Protein 8ODW (pdb70)

Foldseek 3Di:
DLQFEEEEEAQALLSLLLQLLLVLLRHHYAYEAQADDHHPLLDDDDQFQAHDAAVDWALAFQLFAAAQFQGFDAPVHRTGGSVRRSVRSVVSCVVSVVVVRYDYNKHWFAWDDDPQKIKIFIDDPPPTDIDIGNFYEYDLDFGRAADDDDFAAPVQAAAAEAELRSHHAQPVQAAFFEEEEEDALSSLVNQQRVLVGHPAAEYEAAFAEAEDAQDQAPHGQLFFFLLRCVLPPPCVVVVVSNCVRPVVVVLLLLLLLRDHFPLRCLQAVFYGYDDGSSNCSSVVSYHFAHAAWRHADRQWTATDFARDIGGRHRYYHYHPTRDRPVVCVNHVVDDLQPQAQQSFARLVRRSYGHQQGDAAEDSGHSSHSSSLSSNVNSCVSSVNDDQDPVSSPHGDDPQKYFDVSLVCLQSLVVQVQFPDCLAQVVRNLVNSGGGNRSNSSQPDGSHHDPCSVVSVVVSRVVSPPDCVVVSSLVLLLQQLLQVDDVSLVVCVVVVNDDPVSSVSVVVCNVVHDDRHNCSGMRHRDDVVVVLVVQLVVLLVLLCRLLVHDSVPADFFPFPVVSPADPSSVSSSQSNVCNHHVFHQPPCLCVVQGGSNSNSVVRVVSSVVRPRD/DEEEEQALELLLLLLQVLLVLLVYHYAYEALADDSHPPLVLQFDWALAFQQFADALFARQDCVVHRTGGSVRSRVVSVVSCVVVVVVVRHHYNWHWDAWDPDPDFIWTWIDVTDIDTHPFYEAPHDFFDAWDDDDAQCPVLQPAAEAEQPVDHAQPVAAQAFEEEEDDAPRRQVNLVRNLVHYVAYEYEYLAAAEEEQDQAPHGPLKDFLLQCLLDLLSCVVVVVNCVSPVPVVVLQVLLVRDDDVVVSLQPVAYHYDPDPSNCSSVVRYHYDNFDWPHQDSAWTAGDVVRDIDGNNNYYYYHSGRDRPPSVVDDQQPQAQQQAAGLVHRSYGHQQGAEAEGSGYRSLSSNLSSNVSSCVVSVNDDDDPVRRPHGHDPNWYWHNLLVNVLSLVSQWQAPDCLPLNVRRLVCRGTRSRSLSSQCDGPNRDPCSVVVVVVRVVSSPVDDPDDDDSSLVSVLLQLLLVDPVSLVVCVVVVVDDPVSSVSNVVCNVVHDHRDVVSTIRDRDPLQNLVCVPDPDDDFDQAAFCSDPCDPVNVVVSQVVVCVPVVDHDDPCNCVQQGGNVSVVVD

Sequence (1181 aa):
RTKKRICIIGAGPAGLVMAKSLLEEGHEPVIYETESVLGGIWNIKADKTAGVYNSTRFQNSADTSFFSDFPADTTDGFFLGVDQVRAYLQAYASRFDIHQYIHYNSKIIAVTEHGDQWKVDIGEGDQQQTRYFDGVAMCHGRYKHPFIPTIPGLDQFQGEVLHSGQYYDNRIFAGKRVLVIGNGVSGMDIAEEASHVASAVFWSMRSLRLVLPRMVGYLPNDFISPANLLISKDNSIIMERLKNSMPEYYECYQKSGLFPSLEDFRANPFVHINDGVIQRVAEGAIQTHVEDIERFTGRGCIFSASGTHIENIDMVVLCTGYDNSQSFDYVKQFSMRDDFAMGLFYRQNPSLVNTYGLQNVGTTGTLPYLEMVARWYAQIISGNYTLDAEELNHRAGEGEIVVAPLANVIMGLKLGLLPDPKTEFQAFWRCLNYPSFPPMYRLRGPHADPQAQSVLSRSVQRSLIGEHDSQLQTVKHRLLAGLGEEVMQALLARQEISQEEYLQAQRCGENAIVLSWDTQVIRPVKDRLAEEAFQQRITELMSQTLKLDVGQITADRHLSDYGFSSVTLTAFSRKITDEYNIRLQPFVFLEYTTLKALTDFLYRKWSEQQPAKRICIIGAGPAGLVMAKSLLEEGHEPVIYETESVLGGIWNYNSTRFQNSADTSFFSDFPADTTDGFFLGVDQVRAYLQAYASRFDIHQYIHYNSKIIAVTEHGDQWKVDIGQQQTRYFDGVAMCHGRYKHPFIPTIPGLDQFQGEVLHSGQYYDNRIFAGKRVLVIGNGVSGMDIAEEASHVASAVFWSMRLRLVLPRMVGYLPNDFISPANLLISKDNSIIMERLKNSMPEYYECYQKSGLFPSLEDFRANPFVHINDGVIQRVAEGAIQTHVEDIERFTGRGCIFSASGTHIENIDMVVLCTGYDNSQVKQFSMRDDFAMGLFYRQNPSLVNTYGLQNVGTTGTLPYLEMVARWYAQIISGNYTLDAEELNHRAGEGEIVVAPLANVIMGLKLGLLPDPKTEFQAFWRCLNYPSFPPMYRLRGPHADPQAQSVLSRSVQRSLIQQGEHDSQLQTVKHRLLAGLGEEVMQALLARQEISQEEYLQAQRCGENAIVLSWDTQVIRPVELMSQTLKLDVGQITADRHLSDYGFSSVTLTAFSRKITDEYNIRLQPFVFLEYTTLKALTDF

Organism: NCBI:txid1445510

Structure (mmCIF, N/CA/C/O backbone):
data_8ODW
#
_entry.id   8ODW
#
_cell.length_a   206.751
_cell.length_b   206.751
_cell.length_c   178.395
_cell.angle_alpha   90.00
_cell.angle_beta   90.00
_cell.angle_gamma   120.00
#
_symmetry.space_group_name_H-M   'P 65 2 2'
#
loop_
_entity.id
_entity.type
_entity.pdbx_description
1 polymer 'Polyketide synthase modules-related protein'
2 non-polymer 'FLAVIN-ADENINE DINUCLEOTIDE'
3 non-polymer 'NADP NICOTINAMIDE-ADENINE-DINUCLEOTIDE PHOSPHATE'
4 non-polymer 'OXYGEN MOLECULE'
5 non-polymer 'ethyl glycinate'
6 non-polymer GLYCEROL
7 non-polymer 'PHOSPHATE ION'
8 water water
#
loop_
_atom_site.group_PDB
_atom_site.id
_atom_site.type_symbol
_atom_site.label_atom_id
_atom_site.label_alt_id
_atom_site.label_comp_id
_atom_site.label_asym_id
_atom_site.label_entity_id
_atom_site.label_seq_id
_atom_site.pdbx_PDB_ins_code
_atom_site.Cartn_x
_atom_site.Cartn_y
_atom_site.Cartn_z
_atom_site.occupancy
_atom_site.B_iso_or_equiv
_atom_site.auth_seq_id
_atom_site.auth_comp_id
_atom_site.auth_asym_id
_atom_site.auth_atom_id
_atom_site.pdbx_PDB_model_num
ATOM 1 N N . ARG A 1 10 ? 56.735 -98.041 -17.508 1.00 97.71 10 ARG A N 1
ATOM 2 C CA . ARG A 1 10 ? 57.897 -98.885 -17.306 1.00 94.15 10 ARG A CA 1
ATOM 3 C C . ARG A 1 10 ? 58.994 -98.131 -16.616 1.00 113.09 10 ARG A C 1
ATOM 4 O O . ARG A 1 10 ? 59.410 -98.501 -15.526 1.00 111.35 10 ARG A O 1
ATOM 12 N N . THR A 1 11 ? 59.478 -97.074 -17.251 1.00 126.34 11 THR A N 1
ATOM 13 C CA . THR A 1 11 ? 60.607 -96.342 -16.690 1.00 123.86 11 THR A CA 1
ATOM 14 C C . THR A 1 11 ? 60.305 -95.851 -15.306 1.00 122.45 11 THR A C 1
ATOM 15 O O . THR A 1 11 ? 61.176 -95.310 -14.635 1.00 133.34 11 THR A O 1
ATOM 19 N N . LYS A 1 12 ? 59.072 -96.000 -14.863 1.00 89.52 12 LYS A N 1
ATOM 20 C CA . LYS A 1 12 ? 58.824 -95.624 -13.511 1.00 77.53 12 LYS A CA 1
ATOM 21 C C . LYS A 1 12 ? 59.950 -96.305 -12.786 1.00 82.57 12 LYS A C 1
ATOM 22 O O . LYS A 1 12 ? 60.100 -97.517 -12.884 1.00 72.00 12 LYS A O 1
ATOM 28 N N . LYS A 1 13 ? 60.784 -95.540 -12.098 1.00 77.11 13 LYS A N 1
ATOM 29 C CA . LYS A 1 13 ? 61.840 -96.138 -11.304 1.00 57.01 13 LYS A CA 1
ATOM 30 C C . LYS A 1 13 ? 61.217 -96.556 -10.009 1.00 58.78 13 LYS A C 1
ATOM 31 O O . LYS A 1 13 ? 60.220 -95.988 -9.598 1.00 48.11 13 LYS A O 1
ATOM 37 N N . ARG A 1 14 ? 61.795 -97.540 -9.354 1.00 43.50 14 ARG A N 1
ATOM 38 C CA . ARG A 1 14 ? 61.181 -98.086 -8.154 1.00 38.74 14 ARG A CA 1
ATOM 39 C C . ARG A 1 14 ? 62.152 -97.864 -7.012 1.00 40.40 14 ARG A C 1
ATOM 40 O O . ARG A 1 14 ? 63.211 -98.500 -6.965 1.00 35.84 14 ARG A O 1
ATOM 48 N N . ILE A 1 15 ? 61.791 -96.941 -6.115 1.00 44.34 15 ILE A N 1
ATOM 49 C CA . ILE A 1 15 ? 62.633 -96.504 -5.001 1.00 44.93 15 ILE A CA 1
ATOM 50 C C . ILE A 1 15 ? 62.075 -97.039 -3.683 1.00 43.77 15 ILE A C 1
ATOM 51 O O . ILE A 1 15 ? 60.898 -96.805 -3.348 1.00 37.86 15 ILE A O 1
ATOM 56 N N . CYS A 1 16 ? 62.933 -97.731 -2.927 1.00 32.22 16 CYS A N 1
ATOM 57 C CA . CYS A 1 16 ? 62.623 -98.202 -1.580 1.00 26.94 16 CYS A CA 1
ATOM 58 C C . CYS A 1 16 ? 62.890 -97.091 -0.560 1.00 37.02 16 CYS A C 1
ATOM 59 O O . CYS A 1 16 ? 64.045 -96.688 -0.362 1.00 36.02 16 CYS A O 1
ATOM 62 N N . ILE A 1 17 ? 61.835 -96.617 0.105 1.00 34.24 17 ILE A N 1
ATOM 63 C CA . ILE A 1 17 ? 61.927 -95.583 1.136 1.00 36.26 17 ILE A CA 1
ATOM 64 C C . ILE A 1 17 ? 61.788 -96.223 2.523 1.00 34.89 17 ILE A C 1
ATOM 65 O O . ILE A 1 17 ? 60.710 -96.718 2.876 1.00 37.45 17 ILE A O 1
ATOM 70 N N . ILE A 1 18 ? 62.842 -96.167 3.341 1.00 23.60 18 ILE A N 1
ATOM 71 C CA . ILE A 1 18 ? 62.808 -96.731 4.694 1.00 38.14 18 ILE A CA 1
ATOM 72 C C . ILE A 1 18 ? 62.278 -95.681 5.668 1.00 30.73 18 ILE A C 1
ATOM 73 O O . ILE A 1 18 ? 63.015 -94.812 6.103 1.00 27.74 18 ILE A O 1
ATOM 78 N N . GLY A 1 19 ? 61.004 -95.777 6.036 1.00 42.30 19 GLY A N 1
ATOM 79 C CA . GLY A 1 19 ? 60.459 -94.855 7.019 1.00 22.15 19 GLY A CA 1
ATOM 80 C C . GLY A 1 19 ? 59.246 -94.071 6.569 1.00 27.75 19 GLY A C 1
ATOM 81 O O . GLY A 1 19 ? 59.192 -93.602 5.432 1.00 47.81 19 GLY A O 1
ATOM 82 N N . ALA A 1 20 ? 58.269 -93.920 7.459 1.00 28.84 20 ALA A N 1
ATOM 83 C CA . ALA A 1 20 ? 57.064 -93.166 7.131 1.00 29.28 20 ALA A CA 1
ATOM 84 C C . ALA A 1 20 ? 57.052 -91.808 7.823 1.00 50.30 20 ALA A C 1
ATOM 85 O O . ALA A 1 20 ? 56.048 -91.097 7.781 1.00 39.07 20 ALA A O 1
ATOM 87 N N . GLY A 1 21 ? 58.161 -91.447 8.462 1.00 36.40 21 GLY A N 1
ATOM 88 C CA . GLY A 1 21 ? 58.247 -90.163 9.137 1.00 25.28 21 GLY A CA 1
ATOM 89 C C . GLY A 1 21 ? 58.305 -89.010 8.153 1.00 37.70 21 GLY A C 1
ATOM 90 O O . GLY A 1 21 ? 58.214 -89.217 6.942 1.00 38.57 21 GLY A O 1
ATOM 91 N N . PRO A 1 22 ? 58.460 -87.780 8.665 1.00 43.74 22 PRO A N 1
ATOM 92 C CA . PRO A 1 22 ? 58.455 -86.605 7.768 1.00 47.95 22 PRO A CA 1
ATOM 93 C C . PRO A 1 22 ? 59.301 -86.802 6.519 1.00 31.06 22 PRO A C 1
ATOM 94 O O . PRO A 1 22 ? 58.859 -86.491 5.408 1.00 28.33 22 PRO A O 1
ATOM 98 N N . ALA A 1 23 ? 60.524 -87.309 6.686 1.00 32.10 23 ALA A N 1
ATOM 99 C CA . ALA A 1 23 ? 61.431 -87.465 5.560 1.00 22.43 23 ALA A CA 1
ATOM 100 C C . ALA A 1 23 ? 60.827 -88.395 4.525 1.00 32.62 23 ALA A C 1
ATOM 101 O O . ALA A 1 23 ? 60.728 -88.041 3.347 1.00 36.10 23 ALA A O 1
ATOM 103 N N . GLY A 1 24 ? 60.376 -89.580 4.961 1.00 32.95 24 GLY A N 1
ATOM 104 C CA . GLY A 1 24 ? 59.786 -90.533 4.035 1.00 30.48 24 GLY A CA 1
ATOM 105 C C . GLY A 1 24 ? 58.559 -89.988 3.329 1.00 32.92 24 GLY A C 1
ATOM 106 O O . GLY A 1 24 ? 58.321 -90.281 2.155 1.00 27.87 24 GLY A O 1
ATOM 107 N N . LEU A 1 25 ? 57.766 -89.180 4.026 1.00 26.55 25 LEU A N 1
ATOM 108 C CA . LEU A 1 25 ? 56.604 -88.594 3.374 1.00 34.45 25 LEU A CA 1
ATOM 109 C C . LEU A 1 25 ? 57.013 -87.637 2.248 1.00 31.95 25 LEU A C 1
ATOM 110 O O . LEU A 1 25 ? 56.496 -87.718 1.131 1.00 35.53 25 LEU A O 1
ATOM 115 N N . VAL A 1 26 ? 57.942 -86.726 2.519 1.00 37.56 26 VAL A N 1
ATOM 116 C CA . VAL A 1 26 ? 58.329 -85.779 1.480 1.00 37.81 26 VAL A CA 1
ATOM 117 C C . VAL A 1 26 ? 59.227 -86.461 0.451 1.00 36.09 26 VAL A C 1
ATOM 118 O O . VAL A 1 26 ? 59.171 -86.143 -0.739 1.00 36.76 26 VAL A O 1
ATOM 122 N N . MET A 1 27 ? 60.026 -87.436 0.875 1.00 37.21 27 MET A N 1
ATOM 123 C CA . MET A 1 27 ? 60.818 -88.209 -0.077 1.00 38.60 27 MET A CA 1
ATOM 124 C C . MET A 1 27 ? 59.934 -88.918 -1.099 1.00 29.98 27 MET A C 1
ATOM 125 O O . MET A 1 27 ? 60.290 -89.007 -2.277 1.00 54.03 27 MET A O 1
ATOM 130 N N . ALA A 1 28 ? 58.776 -89.422 -0.673 1.00 33.66 28 ALA A N 1
ATOM 131 C CA . ALA A 1 28 ? 57.850 -90.076 -1.596 1.00 38.76 28 ALA A CA 1
ATOM 132 C C . ALA A 1 28 ? 57.103 -89.063 -2.467 1.00 42.25 28 ALA A C 1
ATOM 133 O O . ALA A 1 28 ? 56.906 -89.284 -3.671 1.00 30.86 28 ALA A O 1
ATOM 135 N N . LYS A 1 29 ? 56.663 -87.959 -1.863 1.00 41.02 29 LYS A N 1
ATOM 136 C CA . LYS A 1 29 ? 55.952 -86.933 -2.607 1.00 32.22 29 LYS A CA 1
ATOM 137 C C . LYS A 1 29 ? 56.869 -86.289 -3.646 1.00 43.01 29 LYS A C 1
ATOM 138 O O . LYS A 1 29 ? 56.401 -85.799 -4.687 1.00 37.82 29 LYS A O 1
ATOM 144 N N . SER A 1 30 ? 58.178 -86.284 -3.383 1.00 39.77 30 SER A N 1
ATOM 145 C CA . SER A 1 30 ? 59.118 -85.681 -4.319 1.00 49.29 30 SER A CA 1
ATOM 146 C C . SER A 1 30 ? 59.328 -86.561 -5.545 1.00 54.38 30 SER A C 1
ATOM 147 O O . SER A 1 30 ? 59.388 -86.053 -6.675 1.00 45.64 30 SER A O 1
ATOM 150 N N . LEU A 1 31 ? 59.463 -87.878 -5.322 1.00 33.66 31 LEU A N 1
ATOM 151 C CA . LEU A 1 31 ? 59.616 -88.828 -6.415 1.00 34.01 31 LEU A CA 1
ATOM 152 C C . LEU A 1 31 ? 58.333 -88.943 -7.236 1.00 44.07 31 LEU A C 1
ATOM 153 O O . LEU A 1 31 ? 58.380 -89.272 -8.425 1.00 36.69 31 LEU A O 1
ATOM 158 N N . LEU A 1 32 ? 57.177 -88.698 -6.619 1.00 42.83 32 LEU A N 1
ATOM 159 C CA . LEU A 1 32 ? 55.936 -88.719 -7.375 1.00 41.75 32 LEU A CA 1
ATOM 160 C C . LEU A 1 32 ? 55.835 -87.515 -8.304 1.00 52.04 32 LEU A C 1
ATOM 161 O O . LEU A 1 32 ? 55.105 -87.571 -9.297 1.00 53.64 32 LEU A O 1
ATOM 166 N N . GLU A 1 33 ? 56.557 -86.430 -8.004 1.00 48.24 33 GLU A N 1
ATOM 167 C CA . GLU A 1 33 ? 56.584 -85.284 -8.903 1.00 42.10 33 GLU A CA 1
ATOM 168 C C . GLU A 1 33 ? 57.418 -85.571 -10.143 1.00 46.81 33 GLU A C 1
ATOM 169 O O . GLU A 1 33 ? 57.153 -85.013 -11.216 1.00 47.67 33 GLU A O 1
ATOM 175 N N . GLU A 1 34 ? 58.443 -86.409 -10.013 1.00 38.56 34 GLU A N 1
ATOM 176 C CA . GLU A 1 34 ? 59.281 -86.790 -11.138 1.00 50.58 34 GLU A CA 1
ATOM 177 C C . GLU A 1 34 ? 58.852 -88.127 -11.726 1.00 59.70 34 GLU A C 1
ATOM 178 O O . GLU A 1 34 ? 59.658 -88.811 -12.375 1.00 55.96 34 GLU A O 1
ATOM 184 N N . GLY A 1 35 ? 57.602 -88.518 -11.474 1.00 52.78 35 GLY A N 1
ATOM 185 C CA . GLY A 1 35 ? 57.010 -89.712 -12.034 1.00 31.19 35 GLY A CA 1
ATOM 186 C C . GLY A 1 35 ? 57.678 -91.013 -11.672 1.00 30.78 35 GLY A C 1
ATOM 187 O O . GLY A 1 35 ? 57.532 -91.989 -12.403 1.00 49.10 35 GLY A O 1
ATOM 188 N N . HIS A 1 36 ? 58.394 -91.073 -10.564 1.00 44.86 36 HIS A N 1
ATOM 189 C CA . HIS A 1 36 ? 58.910 -92.345 -10.084 1.00 46.04 36 HIS A CA 1
ATOM 190 C C . HIS A 1 36 ? 57.885 -93.023 -9.180 1.00 43.70 36 HIS A C 1
ATOM 191 O O . HIS A 1 36 ? 56.824 -92.468 -8.879 1.00 45.56 36 HIS A O 1
ATOM 198 N N . GLU A 1 37 ? 58.186 -94.261 -8.781 1.00 45.00 37 GLU A N 1
ATOM 199 C CA . GLU A 1 37 ? 57.246 -95.011 -7.949 1.00 41.86 37 GLU A CA 1
ATOM 200 C C . GLU A 1 37 ? 57.826 -95.260 -6.565 1.00 38.06 37 GLU A C 1
ATOM 201 O O . GLU A 1 37 ? 58.791 -96.040 -6.425 1.00 28.31 37 GLU A O 1
ATOM 207 N N . PRO A 1 38 ? 57.253 -94.653 -5.525 1.00 42.69 38 PRO A N 1
ATOM 208 C CA . PRO A 1 38 ? 57.734 -94.888 -4.158 1.00 29.27 38 PRO A CA 1
ATOM 209 C C . PRO A 1 38 ? 57.262 -96.216 -3.575 1.00 35.41 38 PRO A C 1
ATOM 210 O O . PRO A 1 38 ? 56.163 -96.715 -3.844 1.00 33.45 38 PRO A O 1
ATOM 214 N N . VAL A 1 39 ? 58.124 -96.799 -2.757 1.00 27.08 39 VAL A N 1
ATOM 215 C CA . VAL A 1 39 ? 57.759 -97.961 -1.960 1.00 29.86 39 VAL A CA 1
ATOM 216 C C . VAL A 1 39 ? 58.256 -97.675 -0.548 1.00 36.68 39 VAL A C 1
ATOM 217 O O . VAL A 1 39 ? 59.462 -97.744 -0.283 1.00 49.14 39 VAL A O 1
ATOM 221 N N . ILE A 1 40 ? 57.336 -97.321 0.354 1.00 34.46 40 ILE A N 1
ATOM 222 C CA . ILE A 1 40 ? 57.662 -96.991 1.742 1.00 37.73 40 ILE A CA 1
ATOM 223 C C . ILE A 1 40 ? 57.474 -98.225 2.611 1.00 34.26 40 ILE A C 1
ATOM 224 O O . ILE A 1 40 ? 56.385 -98.806 2.632 1.00 31.98 40 ILE A O 1
ATOM 229 N N . TYR A 1 41 ? 58.502 -98.595 3.367 1.00 29.25 41 TYR A N 1
ATOM 230 C CA . TYR A 1 41 ? 58.402 -99.645 4.374 1.00 36.11 41 TYR A CA 1
ATOM 231 C C . TYR A 1 41 ? 58.533 -98.999 5.744 1.00 46.97 41 TYR A C 1
ATOM 232 O O . TYR A 1 41 ? 59.487 -98.255 5.986 1.00 47.71 41 TYR A O 1
ATOM 241 N N . GLU A 1 42 ? 57.573 -99.276 6.630 1.00 37.09 42 GLU A N 1
ATOM 242 C CA . GLU A 1 42 ? 57.532 -98.666 7.956 1.00 34.81 42 GLU A CA 1
ATOM 243 C C . GLU A 1 42 ? 57.422 -99.759 9.002 1.00 27.81 42 GLU A C 1
ATOM 244 O O . GLU A 1 42 ? 56.485 -100.562 8.951 1.00 26.49 42 GLU A O 1
ATOM 250 N N . THR A 1 43 ? 58.362 -99.781 9.959 1.00 26.71 43 THR A N 1
ATOM 251 C CA . THR A 1 43 ? 58.326 -100.795 11.020 1.00 29.40 43 THR A CA 1
ATOM 252 C C . THR A 1 43 ? 57.089 -100.654 11.903 1.00 31.35 43 THR A C 1
ATOM 253 O O . THR A 1 43 ? 56.486 -101.656 12.306 1.00 27.14 43 THR A O 1
ATOM 257 N N . GLU A 1 44 ? 56.696 -99.422 12.206 1.00 33.74 44 GLU A N 1
ATOM 258 C CA . GLU A 1 44 ? 55.521 -99.135 13.007 1.00 26.31 44 GLU A CA 1
ATOM 259 C C . GLU A 1 44 ? 54.248 -99.271 12.183 1.00 31.30 44 GLU A C 1
ATOM 260 O O . GLU A 1 44 ? 54.283 -99.504 10.978 1.00 33.61 44 GLU A O 1
ATOM 266 N N . SER A 1 45 ? 53.107 -99.138 12.853 1.00 31.01 45 SER A N 1
ATOM 267 C CA . SER A 1 45 ? 51.826 -99.340 12.193 1.00 29.59 45 SER A CA 1
ATOM 268 C C . SER A 1 45 ? 51.199 -98.057 11.665 1.00 34.46 45 SER A C 1
ATOM 269 O O . SER A 1 45 ? 50.172 -98.143 10.983 1.00 40.69 45 SER A O 1
ATOM 272 N N . VAL A 1 46 ? 51.758 -96.873 11.967 1.00 34.77 46 VAL A N 1
ATOM 273 C CA . VAL A 1 46 ? 51.195 -95.608 11.492 1.00 40.99 46 VAL A CA 1
ATOM 274 C C . VAL A 1 46 ? 52.310 -94.678 11.026 1.00 33.61 46 VAL A C 1
ATOM 275 O O . VAL A 1 46 ? 53.464 -94.796 11.446 1.00 35.70 46 VAL A O 1
ATOM 279 N N . LEU A 1 47 ? 51.952 -93.747 10.134 1.00 21.19 47 LEU A N 1
ATOM 280 C CA . LEU A 1 47 ? 52.903 -92.703 9.762 1.00 36.11 47 LEU A CA 1
ATOM 281 C C . LEU A 1 47 ? 53.095 -91.713 10.908 1.00 40.52 47 LEU A C 1
ATOM 282 O O . LEU A 1 47 ? 52.258 -91.584 11.812 1.00 28.61 47 LEU A O 1
ATOM 287 N N . GLY A 1 48 ? 54.194 -90.966 10.831 1.00 41.70 48 GLY A N 1
ATOM 288 C CA . GLY A 1 48 ? 54.412 -89.873 11.755 1.00 29.42 48 GLY A CA 1
ATOM 289 C C . GLY A 1 48 ? 55.785 -89.857 12.380 1.00 33.04 48 GLY A C 1
ATOM 290 O O . GLY A 1 48 ? 56.178 -88.854 12.970 1.00 34.90 48 GLY A O 1
ATOM 291 N N . GLY A 1 49 ? 56.457 -90.972 12.426 1.00 29.94 49 GLY A N 1
ATOM 292 C CA . GLY A 1 49 ? 57.731 -91.021 13.082 1.00 19.69 49 GLY A CA 1
ATOM 293 C C . GLY A 1 49 ? 57.864 -90.837 14.567 1.00 35.27 49 GLY A C 1
ATOM 294 O O . GLY A 1 49 ? 57.080 -91.369 15.315 1.00 47.61 49 GLY A O 1
ATOM 295 N N . ILE A 1 50 ? 58.866 -90.088 14.995 1.00 40.18 50 ILE A N 1
ATOM 296 C CA . ILE A 1 50 ? 59.140 -89.850 16.396 1.00 31.84 50 ILE A CA 1
ATOM 297 C C . ILE A 1 50 ? 58.048 -89.051 17.028 1.00 26.83 50 ILE A C 1
ATOM 298 O O . ILE A 1 50 ? 58.032 -88.853 18.226 1.00 28.14 50 ILE A O 1
ATOM 303 N N . TRP A 1 51 ? 57.116 -88.600 16.227 1.00 19.91 51 TRP A N 1
ATOM 304 C CA . TRP A 1 51 ? 56.001 -87.846 16.737 1.00 27.22 51 TRP A CA 1
ATOM 305 C C . TRP A 1 51 ? 54.893 -88.789 17.129 1.00 33.34 51 TRP A C 1
ATOM 306 O O . TRP A 1 51 ? 53.818 -88.351 17.478 1.00 29.08 51 TRP A O 1
ATOM 317 N N . ASN A 1 52 ? 55.148 -90.087 17.050 1.00 30.23 52 ASN A N 1
ATOM 318 C CA . ASN A 1 52 ? 54.215 -91.074 17.572 1.00 21.34 52 ASN A CA 1
ATOM 319 C C . ASN A 1 52 ? 54.648 -91.539 18.953 1.00 28.45 52 ASN A C 1
ATOM 320 O O . ASN A 1 52 ? 55.809 -91.925 19.138 1.00 34.80 52 ASN A O 1
ATOM 325 N N . ILE A 1 53 ? 53.681 -91.540 19.919 1.00 30.66 53 ILE A N 1
ATOM 326 C CA . ILE A 1 53 ? 53.862 -92.027 21.289 1.00 17.01 53 ILE A CA 1
ATOM 327 C C . ILE A 1 53 ? 53.455 -93.490 21.354 1.00 19.22 53 ILE A C 1
ATOM 328 O O . ILE A 1 53 ? 52.411 -93.877 20.813 1.00 41.86 53 ILE A O 1
ATOM 333 N N . LYS A 1 54 ? 54.252 -94.309 22.033 1.00 23.07 54 LYS A N 1
ATOM 334 C CA . LYS A 1 54 ? 53.798 -95.623 22.490 1.00 32.21 54 LYS A CA 1
ATOM 335 C C . LYS A 1 54 ? 53.795 -95.694 24.029 1.00 40.00 54 LYS A C 1
ATOM 336 O O . LYS A 1 54 ? 54.326 -94.824 24.728 1.00 29.23 54 LYS A O 1
ATOM 342 N N . ALA A 1 55 ? 53.170 -96.740 24.572 1.00 39.54 55 ALA A N 1
ATOM 343 C CA . ALA A 1 55 ? 52.900 -96.770 26.009 1.00 47.65 55 ALA A CA 1
ATOM 344 C C . ALA A 1 55 ? 54.118 -97.215 26.810 1.00 44.71 55 ALA A C 1
ATOM 345 O O . ALA A 1 55 ? 54.385 -96.686 27.893 1.00 44.58 55 ALA A O 1
ATOM 347 N N . ASP A 1 56 ? 54.855 -98.191 26.310 1.00 48.51 56 ASP A N 1
ATOM 348 C CA . ASP A 1 56 ? 56.128 -98.576 26.913 1.00 50.70 56 ASP A CA 1
ATOM 349 C C . ASP A 1 56 ? 57.185 -97.766 26.177 1.00 58.63 56 ASP A C 1
ATOM 350 O O . ASP A 1 56 ? 58.021 -98.302 25.460 1.00 94.55 56 ASP A O 1
ATOM 355 N N . LYS A 1 57 ? 57.108 -96.450 26.342 1.00 48.78 57 LYS A N 1
ATOM 356 C CA . LYS A 1 57 ? 57.819 -95.485 25.508 1.00 29.15 57 LYS A CA 1
ATOM 357 C C . LYS A 1 57 ? 59.299 -95.620 25.849 1.00 39.02 57 LYS A C 1
ATOM 358 O O . LYS A 1 57 ? 59.690 -95.553 27.019 1.00 45.61 57 LYS A O 1
ATOM 364 N N . THR A 1 58 ? 60.126 -95.836 24.828 1.00 33.92 58 THR A N 1
ATOM 365 C CA . THR A 1 58 ? 61.574 -95.711 24.992 1.00 33.68 58 THR A CA 1
ATOM 366 C C . THR A 1 58 ? 62.185 -94.706 24.023 1.00 29.27 58 THR A C 1
ATOM 367 O O . THR A 1 58 ? 63.399 -94.467 24.068 1.00 23.53 58 THR A O 1
ATOM 371 N N . ALA A 1 59 ? 61.376 -94.115 23.157 1.00 23.61 59 ALA A N 1
ATOM 372 C CA . ALA A 1 59 ? 61.827 -93.115 22.213 1.00 20.97 59 ALA A CA 1
ATOM 373 C C . ALA A 1 59 ? 60.603 -92.304 21.844 1.00 22.30 59 ALA A C 1
ATOM 374 O O . ALA A 1 59 ? 59.477 -92.662 22.190 1.00 26.65 59 ALA A O 1
ATOM 376 N N . GLY A 1 60 ? 60.829 -91.186 21.178 1.00 25.10 60 GLY A N 1
ATOM 377 C CA . GLY A 1 60 ? 59.694 -90.414 20.735 1.00 16.74 60 GLY A CA 1
ATOM 378 C C . GLY A 1 60 ? 59.518 -89.160 21.558 1.00 21.94 60 GLY A C 1
ATOM 379 O O . GLY A 1 60 ? 59.993 -89.047 22.691 1.00 28.19 60 GLY A O 1
ATOM 380 N N . VAL A 1 61 ? 58.832 -88.193 20.956 1.00 24.76 61 VAL A N 1
ATOM 381 C CA . VAL A 1 61 ? 58.689 -86.897 21.595 1.00 35.71 61 VAL A CA 1
ATOM 382 C C . VAL A 1 61 ? 57.877 -87.050 22.869 1.00 30.85 61 VAL A C 1
ATOM 383 O O . VAL A 1 61 ? 57.112 -88.000 23.031 1.00 32.22 61 VAL A O 1
ATOM 387 N N . TYR A 1 62 ? 58.089 -86.149 23.805 1.00 28.27 62 TYR A N 1
ATOM 388 C CA . TYR A 1 62 ? 57.354 -86.229 25.042 1.00 34.72 62 TYR A CA 1
ATOM 389 C C . TYR A 1 62 ? 56.278 -85.146 25.100 1.00 34.79 62 TYR A C 1
ATOM 390 O O . TYR A 1 62 ? 56.210 -84.263 24.244 1.00 43.07 62 TYR A O 1
ATOM 399 N N . ASN A 1 63 ? 55.415 -85.217 26.102 1.00 24.62 63 ASN A N 1
ATOM 400 C CA . ASN A 1 63 ? 54.186 -84.456 26.027 1.00 34.26 63 ASN A CA 1
ATOM 401 C C . ASN A 1 63 ? 54.239 -82.965 25.716 1.00 38.64 63 ASN A C 1
ATOM 402 O O . ASN A 1 63 ? 53.413 -82.451 24.940 1.00 34.12 63 ASN A O 1
ATOM 407 N N . SER A 1 64 ? 55.188 -82.257 26.325 1.00 29.48 64 SER A N 1
ATOM 408 C CA . SER A 1 64 ? 55.227 -80.810 26.212 1.00 21.62 64 SER A CA 1
ATOM 409 C C . SER A 1 64 ? 55.941 -80.345 24.955 1.00 25.15 64 SER A C 1
ATOM 410 O O . SER A 1 64 ? 55.880 -79.150 24.649 1.00 32.83 64 SER A O 1
ATOM 413 N N . THR A 1 65 ? 56.567 -81.250 24.239 1.00 29.01 65 THR A N 1
ATOM 414 C CA . THR A 1 65 ? 57.306 -80.920 23.040 1.00 25.05 65 THR A CA 1
ATOM 415 C C . THR A 1 65 ? 56.551 -80.058 22.084 1.00 34.64 65 THR A C 1
ATOM 416 O O . THR A 1 65 ? 55.414 -80.350 21.758 1.00 37.31 65 THR A O 1
ATOM 420 N N . ARG A 1 66 ? 57.185 -78.981 21.645 1.00 35.77 66 ARG A N 1
ATOM 421 C CA . ARG A 1 66 ? 56.619 -78.112 20.658 1.00 37.73 66 ARG A CA 1
ATOM 422 C C . ARG A 1 66 ? 57.800 -77.833 19.777 1.00 41.07 66 ARG A C 1
ATOM 423 O O . ARG A 1 66 ? 58.927 -78.084 20.171 1.00 39.75 66 ARG A O 1
ATOM 431 N N . PHE A 1 67 ? 57.577 -77.318 18.584 1.00 29.61 67 PHE A N 1
ATOM 432 C CA . PHE A 1 67 ? 58.679 -76.950 17.731 1.00 32.53 67 PHE A CA 1
ATOM 433 C C . PHE A 1 67 ? 59.483 -75.831 18.310 1.00 31.22 67 PHE A C 1
ATOM 434 O O . PHE A 1 67 ? 58.951 -74.953 18.956 1.00 27.91 67 PHE A O 1
ATOM 442 N N . GLN A 1 68 ? 60.782 -75.870 18.083 1.00 25.31 68 GLN A N 1
ATOM 443 C CA . GLN A 1 68 ? 61.630 -74.789 18.564 1.00 25.75 68 GLN A CA 1
ATOM 444 C C . GLN A 1 68 ? 61.504 -73.529 17.722 1.00 36.25 68 GLN A C 1
ATOM 445 O O . GLN A 1 68 ? 61.618 -72.417 18.262 1.00 33.77 68 GLN A O 1
ATOM 451 N N . ASN A 1 69 ? 61.258 -73.682 16.418 1.00 42.87 69 ASN A N 1
ATOM 452 C CA . ASN A 1 69 ? 61.211 -72.591 15.459 1.00 21.35 69 ASN A CA 1
ATOM 453 C C . ASN A 1 69 ? 59.786 -72.432 14.962 1.00 25.21 69 ASN A C 1
ATOM 454 O O . ASN A 1 69 ? 59.033 -73.404 14.888 1.00 39.17 69 ASN A O 1
ATOM 459 N N . SER A 1 70 ? 59.419 -71.196 14.631 1.00 31.73 70 SER A N 1
ATOM 460 C CA . SER A 1 70 ? 58.076 -70.843 14.175 1.00 26.53 70 SER A CA 1
ATOM 461 C C . SER A 1 70 ? 57.618 -71.568 12.916 1.00 26.41 70 SER A C 1
ATOM 462 O O . SER A 1 70 ? 58.432 -71.976 12.080 1.00 35.03 70 SER A O 1
ATOM 465 N N . ALA A 1 71 ? 56.302 -71.697 12.751 1.00 35.17 71 ALA A N 1
ATOM 466 C CA . ALA A 1 71 ? 55.778 -72.370 11.570 1.00 32.15 71 ALA A CA 1
ATOM 467 C C . ALA A 1 71 ? 56.236 -71.775 10.246 1.00 31.72 71 ALA A C 1
ATOM 468 O O . ALA A 1 71 ? 56.371 -72.513 9.261 1.00 30.79 71 ALA A O 1
ATOM 470 N N . ASP A 1 72 ? 56.506 -70.457 10.216 1.00 37.77 72 ASP A N 1
ATOM 471 C CA . ASP A 1 72 ? 56.936 -69.767 8.998 1.00 29.55 72 ASP A CA 1
ATOM 472 C C . ASP A 1 72 ? 58.235 -70.307 8.435 1.00 26.82 72 ASP A C 1
ATOM 473 O O . ASP A 1 72 ? 58.564 -70.003 7.288 1.00 29.44 72 ASP A O 1
ATOM 478 N N . THR A 1 73 ? 58.995 -71.069 9.218 1.00 27.51 73 THR A N 1
ATOM 479 C CA . THR A 1 73 ? 60.261 -71.616 8.749 1.00 35.95 73 THR A CA 1
ATOM 480 C C . THR A 1 73 ? 60.406 -73.116 9.011 1.00 32.90 73 THR A C 1
ATOM 481 O O . THR A 1 73 ? 61.450 -73.701 8.695 1.00 45.65 73 THR A O 1
ATOM 485 N N . SER A 1 74 ? 59.401 -73.775 9.570 1.00 38.30 74 SER A N 1
ATOM 486 C CA . SER A 1 74 ? 59.589 -75.182 9.897 1.00 43.69 74 SER A CA 1
ATOM 487 C C . SER A 1 74 ? 58.736 -76.205 9.173 1.00 36.41 74 SER A C 1
ATOM 488 O O . SER A 1 74 ? 58.652 -77.343 9.648 1.00 32.58 74 SER A O 1
ATOM 491 N N . PHE A 1 75 ? 58.087 -75.841 8.063 1.00 28.78 75 PHE A N 1
ATOM 492 C CA . PHE A 1 75 ? 57.231 -76.788 7.353 1.00 33.99 75 PHE A CA 1
ATOM 493 C C . PHE A 1 75 ? 57.515 -76.733 5.855 1.00 35.50 75 PHE A C 1
ATOM 494 O O . PHE A 1 75 ? 58.416 -76.017 5.402 1.00 48.70 75 PHE A O 1
ATOM 502 N N . PHE A 1 76 ? 56.764 -77.529 5.085 1.00 28.43 76 PHE A N 1
ATOM 503 C CA . PHE A 1 76 ? 57.129 -77.811 3.699 1.00 32.61 76 PHE A CA 1
ATOM 504 C C . PHE A 1 76 ? 56.715 -76.678 2.758 1.00 36.32 76 PHE A C 1
ATOM 505 O O . PHE A 1 76 ? 55.739 -75.964 3.014 1.00 36.37 76 PHE A O 1
ATOM 513 N N . SER A 1 77 ? 57.461 -76.564 1.635 1.00 38.87 77 SER A N 1
ATOM 514 C CA . SER A 1 77 ? 57.385 -75.430 0.698 1.00 30.34 77 SER A CA 1
ATOM 515 C C . SER A 1 77 ? 55.986 -75.149 0.197 1.00 36.00 77 SER A C 1
ATOM 516 O O . SER A 1 77 ? 55.581 -73.982 0.084 1.00 45.25 77 SER A O 1
ATOM 519 N N . ASP A 1 78 ? 55.251 -76.206 -0.154 1.00 37.93 78 ASP A N 1
ATOM 520 C CA . ASP A 1 78 ? 53.942 -76.110 -0.782 1.00 29.82 78 ASP A CA 1
ATOM 521 C C . ASP A 1 78 ? 52.811 -76.569 0.128 1.00 37.09 78 ASP A C 1
ATOM 522 O O . ASP A 1 78 ? 51.756 -76.968 -0.374 1.00 56.23 78 ASP A O 1
ATOM 527 N N . PHE A 1 79 ? 52.992 -76.524 1.446 1.00 32.61 79 PHE A N 1
ATOM 528 C CA . PHE A 1 79 ? 51.991 -77.048 2.374 1.00 42.30 79 PHE A CA 1
ATOM 529 C C . PHE A 1 79 ? 52.087 -76.345 3.728 1.00 39.39 79 PHE A C 1
ATOM 530 O O . PHE A 1 79 ? 52.704 -76.848 4.679 1.00 34.73 79 PHE A O 1
ATOM 538 N N . PRO A 1 80 ? 51.433 -75.192 3.866 1.00 43.38 80 PRO A N 1
ATOM 539 C CA . PRO A 1 80 ? 51.554 -74.394 5.097 1.00 32.73 80 PRO A CA 1
ATOM 540 C C . PRO A 1 80 ? 50.900 -75.061 6.290 1.00 41.44 80 PRO A C 1
ATOM 541 O O . PRO A 1 80 ? 49.881 -75.747 6.166 1.00 58.86 80 PRO A O 1
ATOM 545 N N . ALA A 1 81 ? 51.472 -74.823 7.468 1.00 40.41 81 ALA A N 1
ATOM 546 C CA . ALA A 1 81 ? 50.916 -75.408 8.682 1.00 33.52 81 ALA A CA 1
ATOM 547 C C . ALA A 1 81 ? 49.785 -74.543 9.222 1.00 31.66 81 ALA A C 1
ATOM 548 O O . ALA A 1 81 ? 49.767 -73.326 9.047 1.00 29.78 81 ALA A O 1
ATOM 550 N N . ASP A 1 82 ? 48.827 -75.183 9.878 1.00 38.97 82 ASP A N 1
ATOM 551 C CA . ASP A 1 82 ? 47.770 -74.437 10.548 1.00 38.72 82 ASP A CA 1
ATOM 552 C C . ASP A 1 82 ? 48.269 -73.947 11.904 1.00 45.28 82 ASP A C 1
ATOM 553 O O . ASP A 1 82 ? 48.607 -74.758 12.778 1.00 53.87 82 ASP A O 1
ATOM 558 N N . THR A 1 83 ? 48.305 -72.620 12.077 1.00 39.95 83 THR A N 1
ATOM 559 C CA . THR A 1 83 ? 48.779 -71.988 13.305 1.00 45.97 83 THR A CA 1
ATOM 560 C C . THR A 1 83 ? 47.648 -71.463 14.196 1.00 50.28 83 THR A C 1
ATOM 561 O O . THR A 1 83 ? 47.910 -70.648 15.094 1.00 36.03 83 THR A O 1
ATOM 565 N N . THR A 1 84 ? 46.407 -71.925 13.982 1.00 47.53 84 THR A N 1
ATOM 566 C CA . THR A 1 84 ? 45.295 -71.528 14.850 1.00 49.31 84 THR A CA 1
ATOM 567 C C . THR A 1 84 ? 45.658 -71.613 16.325 1.00 50.25 84 THR A C 1
ATOM 568 O O . THR A 1 84 ? 45.476 -70.649 17.072 1.00 64.07 84 THR A O 1
ATOM 572 N N . ASP A 1 85 ? 46.178 -72.761 16.759 1.00 51.51 85 ASP A N 1
ATOM 573 C CA . ASP A 1 85 ? 46.574 -72.974 18.144 1.00 32.74 85 ASP A CA 1
ATOM 574 C C . ASP A 1 85 ? 47.972 -72.461 18.441 1.00 46.42 85 ASP A C 1
ATOM 575 O O . ASP A 1 85 ? 48.470 -72.697 19.547 1.00 42.25 85 ASP A O 1
ATOM 580 N N . GLY A 1 86 ? 48.637 -71.808 17.480 1.00 39.92 86 GLY A N 1
ATOM 581 C CA . GLY A 1 86 ? 49.912 -71.182 17.778 1.00 29.65 86 GLY A CA 1
ATOM 582 C C . GLY A 1 86 ? 50.991 -71.321 16.727 1.00 34.12 86 GLY A C 1
ATOM 583 O O . GLY A 1 86 ? 50.918 -72.194 15.858 1.00 41.61 86 GLY A O 1
ATOM 584 N N . PHE A 1 87 ? 52.007 -70.454 16.804 1.00 41.44 87 PHE A N 1
ATOM 585 C CA . PHE A 1 87 ? 53.101 -70.454 15.840 1.00 35.08 87 PHE A CA 1
ATOM 586 C C . PHE A 1 87 ? 54.140 -71.518 16.128 1.00 33.67 87 PHE A C 1
ATOM 587 O O . PHE A 1 87 ? 54.864 -71.910 15.209 1.00 40.48 87 PHE A O 1
ATOM 595 N N . PHE A 1 88 ? 54.225 -72.011 17.359 1.00 33.33 88 PHE A N 1
ATOM 596 C CA . PHE A 1 88 ? 55.174 -73.066 17.708 1.00 27.57 88 PHE A CA 1
ATOM 597 C C . PHE A 1 88 ? 54.372 -74.333 17.967 1.00 22.01 88 PHE A C 1
ATOM 598 O O . PHE A 1 88 ? 53.804 -74.504 19.046 1.00 41.27 88 PHE A O 1
ATOM 606 N N . LEU A 1 89 ? 54.316 -75.208 16.963 1.00 25.48 89 LEU A N 1
ATOM 607 C CA . LEU A 1 89 ? 53.387 -76.327 16.979 1.00 22.60 89 LEU A CA 1
ATOM 608 C C . LEU A 1 89 ? 53.856 -77.425 17.929 1.00 36.78 89 LEU A C 1
ATOM 609 O O . LEU A 1 89 ? 55.046 -77.760 17.983 1.00 33.05 89 LEU A O 1
ATOM 614 N N . GLY A 1 90 ? 52.906 -77.978 18.694 1.00 22.35 90 GLY A N 1
ATOM 615 C CA . GLY A 1 90 ? 53.180 -79.088 19.577 1.00 21.96 90 GLY A CA 1
ATOM 616 C C . GLY A 1 90 ? 52.804 -80.425 18.958 1.00 26.47 90 GLY A C 1
ATOM 617 O O . GLY A 1 90 ? 52.359 -80.509 17.820 1.00 31.78 90 GLY A O 1
ATOM 618 N N . VAL A 1 91 ? 52.966 -81.483 19.765 1.00 41.05 91 VAL A N 1
ATOM 619 C CA . VAL A 1 91 ? 52.949 -82.852 19.246 1.00 28.70 91 VAL A CA 1
ATOM 620 C C . VAL A 1 91 ? 51.699 -83.124 18.427 1.00 30.66 91 VAL A C 1
ATOM 621 O O . VAL A 1 91 ? 51.776 -83.647 17.310 1.00 34.24 91 VAL A O 1
ATOM 625 N N . ASP A 1 92 ? 50.531 -82.762 18.953 1.00 27.87 92 ASP A N 1
ATOM 626 C CA . ASP A 1 92 ? 49.294 -83.081 18.238 1.00 33.44 92 ASP A CA 1
ATOM 627 C C . ASP A 1 92 ? 49.231 -82.412 16.865 1.00 30.73 92 ASP A C 1
ATOM 628 O O . ASP A 1 92 ? 48.829 -83.037 15.878 1.00 34.69 92 ASP A O 1
ATOM 633 N N . GLN A 1 93 ? 49.598 -81.137 16.790 1.00 31.27 93 GLN A N 1
ATOM 634 C CA . GLN A 1 93 ? 49.514 -80.409 15.530 1.00 28.17 93 GLN A CA 1
ATOM 635 C C . GLN A 1 93 ? 50.507 -80.932 14.504 1.00 36.35 93 GLN A C 1
ATOM 636 O O . GLN A 1 93 ? 50.205 -80.985 13.300 1.00 31.47 93 GLN A O 1
ATOM 642 N N . VAL A 1 94 ? 51.707 -81.300 14.949 1.00 31.80 94 VAL A N 1
ATOM 643 C CA . VAL A 1 94 ? 52.699 -81.775 13.995 1.00 37.71 94 VAL A CA 1
ATOM 644 C C . VAL A 1 94 ? 52.224 -83.067 13.349 1.00 38.20 94 VAL A C 1
ATOM 645 O O . VAL A 1 94 ? 52.217 -83.186 12.118 1.00 41.65 94 VAL A O 1
ATOM 649 N N . ARG A 1 95 ? 51.783 -84.045 14.157 1.00 26.25 95 ARG A N 1
ATOM 650 C CA . ARG A 1 95 ? 51.339 -85.301 13.550 1.00 27.52 95 ARG A CA 1
ATOM 651 C C . ARG A 1 95 ? 50.081 -85.111 12.708 1.00 35.27 95 ARG A C 1
ATOM 652 O O . ARG A 1 95 ? 49.924 -85.762 11.665 1.00 26.42 95 ARG A O 1
ATOM 660 N N . ALA A 1 96 ? 49.173 -84.241 13.159 1.00 35.61 96 ALA A N 1
ATOM 661 C CA . ALA A 1 96 ? 48.105 -83.726 12.309 1.00 23.52 96 ALA A CA 1
ATOM 662 C C . ALA A 1 96 ? 48.640 -83.264 10.958 1.00 33.40 96 ALA A C 1
ATOM 663 O O . ALA A 1 96 ? 48.123 -83.644 9.898 1.00 29.36 96 ALA A O 1
ATOM 665 N N . TYR A 1 97 ? 49.674 -82.419 10.988 1.00 37.53 97 TYR A N 1
ATOM 666 C CA . TYR A 1 97 ? 50.235 -81.876 9.756 1.00 35.83 97 TYR A CA 1
ATOM 667 C C . TYR A 1 97 ? 50.704 -82.988 8.830 1.00 32.86 97 TYR A C 1
ATOM 668 O O . TYR A 1 97 ? 50.377 -82.995 7.637 1.00 26.61 97 TYR A O 1
ATOM 677 N N . LEU A 1 98 ? 51.496 -83.926 9.369 1.00 27.33 98 LEU A N 1
ATOM 678 C CA . LEU A 1 98 ? 52.039 -85.011 8.562 1.00 25.28 98 LEU A CA 1
ATOM 679 C C . LEU A 1 98 ? 50.927 -85.845 7.933 1.00 33.36 98 LEU A C 1
ATOM 680 O O . LEU A 1 98 ? 51.028 -86.262 6.772 1.00 23.88 98 LEU A O 1
ATOM 685 N N . GLN A 1 99 ? 49.852 -86.085 8.681 1.00 31.44 99 GLN A N 1
ATOM 686 C CA . GLN A 1 99 ? 48.713 -86.804 8.129 1.00 26.35 99 GLN A CA 1
ATOM 687 C C . GLN A 1 99 ? 48.008 -85.992 7.031 1.00 38.07 99 GLN A C 1
ATOM 688 O O . GLN A 1 99 ? 47.642 -86.549 5.984 1.00 28.66 99 GLN A O 1
ATOM 694 N N . ALA A 1 100 ? 47.809 -84.678 7.243 1.00 30.57 100 ALA A N 1
ATOM 695 C CA . ALA A 1 100 ? 47.229 -83.826 6.196 1.00 30.34 100 ALA A CA 1
ATOM 696 C C . ALA A 1 100 ? 48.065 -83.853 4.911 1.00 43.59 100 ALA A C 1
ATOM 697 O O . ALA A 1 100 ? 47.513 -83.912 3.803 1.00 47.67 100 ALA A O 1
ATOM 699 N N . TYR A 1 101 ? 49.395 -83.791 5.048 1.00 30.89 101 TYR A N 1
ATOM 700 C CA . TYR A 1 101 ? 50.303 -83.850 3.908 1.00 34.34 101 TYR A CA 1
ATOM 701 C C . TYR A 1 101 ? 50.196 -85.177 3.157 1.00 47.51 101 TYR A C 1
ATOM 702 O O . TYR A 1 101 ? 50.028 -85.198 1.930 1.00 51.61 101 TYR A O 1
ATOM 711 N N . ALA A 1 102 ? 50.330 -86.301 3.874 1.00 35.51 102 ALA A N 1
ATOM 712 C CA . ALA A 1 102 ? 50.147 -87.620 3.268 1.00 34.44 102 ALA A CA 1
ATOM 713 C C . ALA A 1 102 ? 48.837 -87.736 2.505 1.00 34.21 102 ALA A C 1
ATOM 714 O O . ALA A 1 102 ? 48.713 -88.573 1.605 1.00 35.03 102 ALA A O 1
ATOM 716 N N . SER A 1 103 ? 47.853 -86.923 2.842 1.00 35.86 103 SER A N 1
ATOM 717 C CA . SER A 1 103 ? 46.570 -87.086 2.193 1.00 33.91 103 SER A CA 1
ATOM 718 C C . SER A 1 103 ? 46.408 -86.199 0.976 1.00 37.96 103 SER A C 1
ATOM 719 O O . SER A 1 103 ? 45.940 -86.676 -0.058 1.00 72.74 103 SER A O 1
ATOM 722 N N . ARG A 1 104 ? 46.801 -84.931 1.039 1.00 41.79 104 ARG A N 1
ATOM 723 C CA . ARG A 1 104 ? 46.719 -84.115 -0.167 1.00 34.17 104 ARG A CA 1
ATOM 724 C C . ARG A 1 104 ? 47.541 -84.741 -1.288 1.00 38.01 104 ARG A C 1
ATOM 725 O O . ARG A 1 104 ? 47.051 -84.905 -2.408 1.00 67.38 104 ARG A O 1
ATOM 733 N N . PHE A 1 105 ? 48.772 -85.149 -1.005 1.00 34.34 105 PHE A N 1
ATOM 734 C CA . PHE A 1 105 ? 49.597 -85.721 -2.058 1.00 41.60 105 PHE A CA 1
ATOM 735 C C . PHE A 1 105 ? 49.494 -87.246 -2.102 1.00 37.67 105 PHE A C 1
ATOM 736 O O . PHE A 1 105 ? 50.373 -87.914 -2.663 1.00 37.44 105 PHE A O 1
ATOM 744 N N . ASP A 1 106 ? 48.435 -87.800 -1.523 1.00 25.15 106 ASP A N 1
ATOM 745 C CA . ASP A 1 106 ? 48.020 -89.176 -1.781 1.00 36.36 106 ASP A CA 1
ATOM 746 C C . ASP A 1 106 ? 49.121 -90.207 -1.489 1.00 37.17 106 ASP A C 1
ATOM 747 O O . ASP A 1 106 ? 49.379 -91.110 -2.283 1.00 38.66 106 ASP A O 1
ATOM 752 N N . ILE A 1 107 ? 49.755 -90.106 -0.323 1.00 24.60 107 ILE A N 1
ATOM 753 C CA . ILE A 1 107 ? 50.947 -90.917 -0.109 1.00 26.38 107 ILE A CA 1
ATOM 754 C C . ILE A 1 107 ? 50.598 -92.247 0.545 1.00 34.95 107 ILE A C 1
ATOM 755 O O . ILE A 1 107 ? 51.388 -93.204 0.441 1.00 29.50 107 ILE A O 1
ATOM 760 N N . HIS A 1 108 ? 49.407 -92.352 1.151 1.00 41.12 108 HIS A N 1
ATOM 761 C CA . HIS A 1 108 ? 49.068 -93.512 1.974 1.00 29.44 108 HIS A CA 1
ATOM 762 C C . HIS A 1 108 ? 49.209 -94.819 1.199 1.00 36.98 108 HIS A C 1
ATOM 763 O O . HIS A 1 108 ? 49.801 -95.785 1.705 1.00 37.22 108 HIS A O 1
ATOM 770 N N . GLN A 1 109 ? 48.677 -94.860 -0.037 1.00 32.99 109 GLN A N 1
ATOM 771 C CA . GLN A 1 109 ? 48.718 -96.074 -0.863 1.00 28.85 109 GLN A CA 1
ATOM 772 C C . GLN A 1 109 ? 50.103 -96.703 -0.991 1.00 33.18 109 GLN A C 1
ATOM 773 O O . GLN A 1 109 ? 50.211 -97.921 -1.165 1.00 43.88 109 GLN A O 1
ATOM 779 N N . TYR A 1 110 ? 51.169 -95.921 -0.896 1.00 34.68 110 TYR A N 1
ATOM 780 C CA . TYR A 1 110 ? 52.501 -96.483 -1.088 1.00 36.24 110 TYR A CA 1
ATOM 781 C C . TYR A 1 110 ? 53.129 -96.985 0.199 1.00 38.30 110 TYR A C 1
ATOM 782 O O . TYR A 1 110 ? 54.237 -97.543 0.157 1.00 34.60 110 TYR A O 1
ATOM 791 N N . ILE A 1 111 ? 52.462 -96.802 1.333 1.00 36.52 111 ILE A N 1
ATOM 792 C CA . ILE A 1 111 ? 53.055 -97.114 2.625 1.00 41.31 111 ILE A CA 1
ATOM 793 C C . ILE A 1 111 ? 52.719 -98.549 2.982 1.00 31.17 111 ILE A C 1
ATOM 794 O O . ILE A 1 111 ? 51.558 -98.959 2.909 1.00 40.28 111 ILE A O 1
ATOM 799 N N . HIS A 1 112 ? 53.737 -99.310 3.341 1.00 32.05 112 HIS A N 1
ATOM 800 C CA . HIS A 1 112 ? 53.607 -100.670 3.846 1.00 30.26 112 HIS A CA 1
ATOM 801 C C . HIS A 1 112 ? 54.018 -100.611 5.312 1.00 42.75 112 HIS A C 1
ATOM 802 O O . HIS A 1 112 ? 55.215 -100.649 5.632 1.00 37.93 112 HIS A O 1
ATOM 809 N N . TYR A 1 113 ? 53.031 -100.510 6.202 1.00 35.26 113 TYR A N 1
ATOM 810 C CA . TYR A 1 113 ? 53.335 -100.538 7.625 1.00 25.36 113 TYR A CA 1
ATOM 811 C C . TYR A 1 113 ? 53.636 -101.956 8.098 1.00 24.58 113 TYR A C 1
ATOM 812 O O . TYR A 1 113 ? 53.422 -102.948 7.395 1.00 21.87 113 TYR A O 1
ATOM 821 N N . ASN A 1 114 ? 54.151 -102.032 9.319 1.00 30.89 114 ASN A N 1
ATOM 822 C CA . ASN A 1 114 ? 54.502 -103.297 9.945 1.00 23.89 114 ASN A CA 1
ATOM 823 C C . ASN A 1 114 ? 55.522 -104.052 9.114 1.00 29.06 114 ASN A C 1
ATOM 824 O O . ASN A 1 114 ? 55.439 -105.267 8.964 1.00 48.62 114 ASN A O 1
ATOM 829 N N . SER A 1 115 ? 56.502 -103.326 8.575 1.00 45.36 115 SER A N 1
ATOM 830 C CA . SER A 1 115 ? 57.461 -103.873 7.605 1.00 31.58 115 SER A CA 1
ATOM 831 C C . SER A 1 115 ? 58.823 -103.229 7.857 1.00 32.39 115 SER A C 1
ATOM 832 O O . SER A 1 115 ? 59.036 -102.064 7.522 1.00 43.43 115 SER A O 1
ATOM 835 N N . LYS A 1 116 ? 59.723 -103.974 8.474 1.00 27.74 116 LYS A N 1
ATOM 836 C CA . LYS A 1 116 ? 61.026 -103.470 8.878 1.00 32.66 116 LYS A CA 1
ATOM 837 C C . LYS A 1 116 ? 62.098 -103.908 7.891 1.00 48.08 116 LYS A C 1
ATOM 838 O O . LYS A 1 116 ? 62.260 -105.109 7.640 1.00 54.61 116 LYS A O 1
ATOM 844 N N . ILE A 1 117 ? 62.847 -102.936 7.367 1.00 35.11 117 ILE A N 1
ATOM 845 C CA . ILE A 1 117 ? 63.949 -103.233 6.468 1.00 29.85 117 ILE A CA 1
ATOM 846 C C . ILE A 1 117 ? 65.090 -103.838 7.271 1.00 38.59 117 ILE A C 1
ATOM 847 O O . ILE A 1 117 ? 65.455 -103.325 8.333 1.00 35.64 117 ILE A O 1
ATOM 852 N N . ILE A 1 118 ? 65.659 -104.931 6.769 1.00 42.67 118 ILE A N 1
ATOM 853 C CA . ILE A 1 118 ? 66.643 -105.717 7.505 1.00 46.62 118 ILE A CA 1
ATOM 854 C C . ILE A 1 118 ? 68.049 -105.565 6.922 1.00 51.46 118 ILE A C 1
ATOM 855 O O . ILE A 1 118 ? 69.034 -105.564 7.664 1.00 36.04 118 ILE A O 1
ATOM 860 N N . ALA A 1 119 ? 68.168 -105.450 5.598 1.00 48.71 119 ALA A N 1
ATOM 861 C CA . ALA A 1 119 ? 69.468 -105.373 4.950 1.00 32.29 119 ALA A CA 1
ATOM 862 C C . ALA A 1 119 ? 69.288 -104.703 3.609 1.00 39.96 119 ALA A C 1
ATOM 863 O O . ALA A 1 119 ? 68.309 -104.987 2.917 1.00 49.02 119 ALA A O 1
ATOM 865 N N . VAL A 1 120 ? 70.233 -103.826 3.246 1.00 37.90 120 VAL A N 1
ATOM 866 C CA . VAL A 1 120 ? 70.321 -103.282 1.889 1.00 35.19 120 VAL A CA 1
ATOM 867 C C . VAL A 1 120 ? 71.725 -103.534 1.360 1.00 38.40 120 VAL A C 1
ATOM 868 O O . VAL A 1 120 ? 72.708 -103.124 1.985 1.00 48.79 120 VAL A O 1
ATOM 872 N N . THR A 1 121 ? 71.829 -104.222 0.229 1.00 54.30 121 THR A N 1
ATOM 873 C CA . THR A 1 121 ? 73.126 -104.522 -0.373 1.00 54.47 121 THR A CA 1
ATOM 874 C C . THR A 1 121 ? 73.120 -104.115 -1.838 1.00 54.82 121 THR A C 1
ATOM 875 O O . THR A 1 121 ? 72.081 -104.197 -2.521 1.00 45.57 121 THR A O 1
ATOM 879 N N . GLU A 1 122 ? 74.287 -103.678 -2.323 1.00 46.36 122 GLU A N 1
ATOM 880 C CA . GLU A 1 122 ? 74.346 -103.294 -3.725 1.00 70.85 122 GLU A CA 1
ATOM 881 C C . GLU A 1 122 ? 74.341 -104.538 -4.606 1.00 60.12 122 GLU A C 1
ATOM 882 O O . GLU A 1 122 ? 74.912 -105.580 -4.263 1.00 44.20 122 GLU A O 1
ATOM 888 N N . HIS A 1 123 ? 73.656 -104.430 -5.736 1.00 48.20 123 HIS A N 1
ATOM 889 C CA . HIS A 1 123 ? 73.394 -105.576 -6.591 1.00 58.13 123 HIS A CA 1
ATOM 890 C C . HIS A 1 123 ? 73.498 -104.879 -7.942 1.00 59.86 123 HIS A C 1
ATOM 891 O O . HIS A 1 123 ? 72.603 -104.123 -8.327 1.00 77.86 123 HIS A O 1
ATOM 898 N N . GLY A 1 124 ? 74.631 -105.043 -8.601 1.00 38.51 124 GLY A N 1
ATOM 899 C CA . GLY A 1 124 ? 74.850 -104.331 -9.837 1.00 52.99 124 GLY A CA 1
ATOM 900 C C . GLY A 1 124 ? 74.606 -102.860 -9.718 1.00 54.36 124 GLY A C 1
ATOM 901 O O . GLY A 1 124 ? 75.300 -102.179 -8.979 1.00 55.59 124 GLY A O 1
ATOM 902 N N . ASP A 1 125 ? 73.637 -102.352 -10.453 1.00 58.76 125 ASP A N 1
ATOM 903 C CA . ASP A 1 125 ? 73.269 -100.960 -10.305 1.00 75.40 125 ASP A CA 1
ATOM 904 C C . ASP A 1 125 ? 71.971 -100.966 -9.545 1.00 78.17 125 ASP A C 1
ATOM 905 O O . ASP A 1 125 ? 71.404 -99.917 -9.267 1.00 58.58 125 ASP A O 1
ATOM 910 N N . GLN A 1 126 ? 71.503 -102.160 -9.206 1.00 74.24 126 GLN A N 1
ATOM 911 C CA . GLN A 1 126 ? 70.273 -102.293 -8.463 1.00 70.05 126 GLN A CA 1
ATOM 912 C C . GLN A 1 126 ? 70.534 -102.551 -7.012 1.00 63.07 126 GLN A C 1
ATOM 913 O O . GLN A 1 126 ? 71.653 -102.840 -6.612 1.00 57.08 126 GLN A O 1
ATOM 919 N N . TRP A 1 127 ? 69.484 -102.448 -6.215 1.00 57.83 127 TRP A N 1
ATOM 920 C CA . TRP A 1 127 ? 69.627 -102.627 -4.772 1.00 60.63 127 TRP A CA 1
ATOM 921 C C . TRP A 1 127 ? 68.726 -103.758 -4.317 1.00 56.60 127 TRP A C 1
ATOM 922 O O . TRP A 1 127 ? 67.538 -103.786 -4.669 1.00 53.45 127 TRP A O 1
ATOM 933 N N . LYS A 1 128 ? 69.292 -104.680 -3.532 1.00 42.12 128 LYS A N 1
ATOM 934 C CA . LYS A 1 128 ? 68.544 -105.792 -2.951 1.00 47.15 128 LYS A CA 1
ATOM 935 C C . LYS A 1 128 ? 68.209 -105.482 -1.489 1.00 61.04 128 LYS A C 1
ATOM 936 O O . LYS A 1 128 ? 69.114 -105.265 -0.667 1.00 51.63 128 LYS A O 1
ATOM 942 N N . VAL A 1 129 ? 66.918 -105.502 -1.153 1.00 65.08 129 VAL A N 1
ATOM 943 C CA . VAL A 1 129 ? 66.447 -105.109 0.173 1.00 61.99 129 VAL A CA 1
ATOM 944 C C . VAL A 1 129 ? 65.801 -106.318 0.854 1.00 48.70 129 VAL A C 1
ATOM 945 O O . VAL A 1 129 ? 65.005 -107.037 0.242 1.00 38.68 129 VAL A O 1
ATOM 949 N N . ASP A 1 130 ? 66.145 -106.542 2.116 1.00 61.60 130 ASP A N 1
ATOM 950 C CA . ASP A 1 130 ? 65.555 -107.619 2.906 1.00 53.53 130 ASP A CA 1
ATOM 951 C C . ASP A 1 130 ? 64.502 -107.011 3.817 1.00 54.71 130 ASP A C 1
ATOM 952 O O . ASP A 1 130 ? 64.828 -106.239 4.725 1.00 45.91 130 ASP A O 1
ATOM 957 N N . ILE A 1 131 ? 63.243 -107.348 3.556 1.00 56.71 131 ILE A N 1
ATOM 958 C CA . ILE A 1 131 ? 62.094 -106.756 4.227 1.00 47.04 131 ILE A CA 1
ATOM 959 C C . ILE A 1 131 ? 61.534 -107.765 5.204 1.00 40.53 131 ILE A C 1
ATOM 960 O O . ILE A 1 131 ? 61.597 -108.975 4.969 1.00 54.09 131 ILE A O 1
ATOM 965 N N . GLY A 1 132 ? 60.999 -107.261 6.312 1.00 46.98 132 GLY A N 1
ATOM 966 C CA . GLY A 1 132 ? 60.242 -108.074 7.249 1.00 62.11 132 GLY A CA 1
ATOM 967 C C . GLY A 1 132 ? 61.115 -108.987 8.074 1.00 56.17 132 GLY A C 1
ATOM 968 O O . GLY A 1 132 ? 62.244 -109.275 7.671 1.00 51.35 132 GLY A O 1
ATOM 969 N N . GLU A 1 133 ? 60.597 -109.477 9.207 1.00 90.84 133 GLU A N 1
ATOM 970 C CA . GLU A 1 133 ? 61.431 -110.081 10.252 1.00 99.00 133 GLU A CA 1
ATOM 971 C C . GLU A 1 133 ? 61.623 -111.591 10.110 1.00 90.95 133 GLU A C 1
ATOM 972 O O . GLU A 1 133 ? 62.761 -112.069 10.037 1.00 93.12 133 GLU A O 1
ATOM 978 N N . GLY A 1 134 ? 60.530 -112.354 10.094 1.00 91.72 134 GLY A N 1
ATOM 979 C CA . GLY A 1 134 ? 60.661 -113.796 10.238 1.00 127.36 134 GLY A CA 1
ATOM 980 C C . GLY A 1 134 ? 60.046 -114.651 9.146 1.00 123.18 134 GLY A C 1
ATOM 981 O O . GLY A 1 134 ? 60.659 -114.879 8.099 1.00 114.02 134 GLY A O 1
ATOM 982 N N . ASP A 1 135 ? 58.847 -115.179 9.404 1.00 127.91 135 ASP A N 1
ATOM 983 C CA . ASP A 1 135 ? 58.112 -115.894 8.369 1.00 111.91 135 ASP A CA 1
ATOM 984 C C . ASP A 1 135 ? 57.583 -114.948 7.305 1.00 104.46 135 ASP A C 1
ATOM 985 O O . ASP A 1 135 ? 57.206 -115.402 6.219 1.00 104.32 135 ASP A O 1
ATOM 990 N N . GLN A 1 136 ? 57.533 -113.651 7.604 1.00 100.69 136 GLN A N 1
ATOM 991 C CA . GLN A 1 136 ? 57.195 -112.637 6.621 1.00 90.13 136 GLN A CA 1
ATOM 992 C C . GLN A 1 136 ? 58.421 -112.100 5.882 1.00 82.82 136 GLN A C 1
ATOM 993 O O . GLN A 1 136 ? 58.267 -111.234 5.009 1.00 89.62 136 GLN A O 1
ATOM 999 N N . GLN A 1 137 ? 59.622 -112.605 6.203 1.00 64.86 137 GLN A N 1
ATOM 1000 C CA . GLN A 1 137 ? 60.849 -112.254 5.490 1.00 56.38 137 GLN A CA 1
ATOM 1001 C C . GLN A 1 137 ? 60.684 -112.417 3.989 1.00 58.91 137 GLN A C 1
ATOM 1002 O O . GLN A 1 137 ? 60.464 -113.525 3.491 1.00 63.09 137 GLN A O 1
ATOM 1008 N N . GLN A 1 138 ? 60.759 -111.295 3.279 1.00 55.84 138 GLN A N 1
ATOM 1009 C CA . GLN A 1 138 ? 60.751 -111.262 1.826 1.00 66.47 138 GLN A CA 1
ATOM 1010 C C . GLN A 1 138 ? 61.977 -110.492 1.346 1.00 55.46 138 GLN A C 1
ATOM 1011 O O . GLN A 1 138 ? 62.717 -109.913 2.142 1.00 68.65 138 GLN A O 1
ATOM 1017 N N . THR A 1 139 ? 62.199 -110.511 0.030 1.00 52.22 139 THR A N 1
ATOM 1018 C CA . THR A 1 139 ? 63.307 -109.815 -0.627 1.00 40.41 139 THR A CA 1
ATOM 1019 C C . THR A 1 139 ? 62.850 -109.224 -1.951 1.00 40.14 139 THR A C 1
ATOM 1020 O O . THR A 1 139 ? 62.316 -109.937 -2.802 1.00 50.93 139 THR A O 1
ATOM 1024 N N . ARG A 1 140 ? 63.076 -107.937 -2.129 1.00 29.11 140 ARG A N 1
ATOM 1025 C CA . ARG A 1 140 ? 62.694 -107.265 -3.348 1.00 36.20 140 ARG A CA 1
ATOM 1026 C C . ARG A 1 140 ? 63.914 -106.540 -3.903 1.00 51.24 140 ARG A C 1
ATOM 1027 O O . ARG A 1 140 ? 64.963 -106.449 -3.250 1.00 52.92 140 ARG A O 1
ATOM 1035 N N . TYR A 1 141 ? 63.782 -106.033 -5.127 1.00 41.95 141 TYR A N 1
ATOM 1036 C CA . TYR A 1 141 ? 64.868 -105.309 -5.772 1.00 45.81 141 TYR A CA 1
ATOM 1037 C C . TYR A 1 141 ? 64.403 -103.917 -6.131 1.00 45.56 141 TYR A C 1
ATOM 1038 O O . TYR A 1 141 ? 63.227 -103.714 -6.470 1.00 42.80 141 TYR A O 1
ATOM 1047 N N . PHE A 1 142 ? 65.336 -102.961 -6.041 1.00 35.51 142 PHE A N 1
ATOM 1048 C CA . PHE A 1 142 ? 64.995 -101.572 -6.296 1.00 37.76 142 PHE A CA 1
ATOM 1049 C C . PHE A 1 142 ? 66.088 -100.828 -7.054 1.00 43.91 142 PHE A C 1
ATOM 1050 O O . PHE A 1 142 ? 67.274 -101.188 -7.008 1.00 33.34 142 PHE A O 1
ATOM 1058 N N . ASP A 1 143 ? 65.636 -99.761 -7.741 1.00 35.06 143 ASP A N 1
ATOM 1059 C CA . ASP A 1 143 ? 66.504 -98.838 -8.472 1.00 44.37 143 ASP A CA 1
ATOM 1060 C C . ASP A 1 143 ? 67.246 -97.902 -7.536 1.00 56.55 143 ASP A C 1
ATOM 1061 O O . ASP A 1 143 ? 68.405 -97.549 -7.786 1.00 63.10 143 ASP A O 1
ATOM 1066 N N . GLY A 1 144 ? 66.582 -97.449 -6.485 1.00 60.52 144 GLY A N 1
ATOM 1067 C CA . GLY A 1 144 ? 67.255 -96.653 -5.485 1.00 49.61 144 GLY A CA 1
ATOM 1068 C C . GLY A 1 144 ? 66.632 -96.912 -4.140 1.00 50.81 144 GLY A C 1
ATOM 1069 O O . GLY A 1 144 ? 65.518 -97.450 -4.032 1.00 43.62 144 GLY A O 1
ATOM 1070 N N . VAL A 1 145 ? 67.381 -96.507 -3.111 1.00 46.81 145 VAL A N 1
ATOM 1071 C CA . VAL A 1 145 ? 67.025 -96.643 -1.704 1.00 30.13 145 VAL A CA 1
ATOM 1072 C C . VAL A 1 145 ? 67.077 -95.254 -1.085 1.00 31.81 145 VAL A C 1
ATOM 1073 O O . VAL A 1 145 ? 68.148 -94.639 -1.044 1.00 53.77 145 VAL A O 1
ATOM 1077 N N . ALA A 1 146 ? 65.966 -94.772 -0.559 1.00 33.55 146 ALA A N 1
ATOM 1078 C CA . ALA A 1 146 ? 65.996 -93.547 0.244 1.00 38.00 146 ALA A CA 1
ATOM 1079 C C . ALA A 1 146 ? 65.951 -93.925 1.728 1.00 30.93 146 ALA A C 1
ATOM 1080 O O . ALA A 1 146 ? 64.911 -94.354 2.236 1.00 39.88 146 ALA A O 1
ATOM 1082 N N . MET A 1 147 ? 67.080 -93.785 2.422 1.00 31.18 147 MET A N 1
ATOM 1083 C CA . MET A 1 147 ? 67.137 -94.085 3.853 1.00 37.76 147 MET A CA 1
ATOM 1084 C C . MET A 1 147 ? 66.479 -92.934 4.618 1.00 35.23 147 MET A C 1
ATOM 1085 O O . MET A 1 147 ? 67.042 -91.839 4.711 1.00 48.11 147 MET A O 1
ATOM 1090 N N . CYS A 1 148 ? 65.288 -93.161 5.158 1.00 26.91 148 CYS A N 1
ATOM 1091 C CA . CYS A 1 148 ? 64.555 -92.128 5.889 1.00 31.28 148 CYS A CA 1
ATOM 1092 C C . CYS A 1 148 ? 64.164 -92.601 7.282 1.00 30.75 148 CYS A C 1
ATOM 1093 O O . CYS A 1 148 ? 63.017 -92.443 7.706 1.00 24.14 148 CYS A O 1
ATOM 1096 N N . HIS A 1 149 ? 65.123 -93.163 8.023 1.00 28.31 149 HIS A N 1
ATOM 1097 C CA . HIS A 1 149 ? 64.868 -93.776 9.319 1.00 22.77 149 HIS A CA 1
ATOM 1098 C C . HIS A 1 149 ? 65.085 -92.831 10.520 1.00 30.28 149 HIS A C 1
ATOM 1099 O O . HIS A 1 149 ? 65.115 -93.301 11.660 1.00 38.06 149 HIS A O 1
ATOM 1106 N N . GLY A 1 150 ? 65.232 -91.527 10.310 1.00 33.10 150 GLY A N 1
ATOM 1107 C CA . GLY A 1 150 ? 65.359 -90.627 11.455 1.00 27.37 150 GLY A CA 1
ATOM 1108 C C . GLY A 1 150 ? 66.551 -90.845 12.402 1.00 34.76 150 GLY A C 1
ATOM 1109 O O . GLY A 1 150 ? 67.461 -91.643 12.183 1.00 27.61 150 GLY A O 1
ATOM 1110 N N . ARG A 1 151 ? 66.514 -90.073 13.480 1.00 37.95 151 ARG A N 1
ATOM 1111 C CA . ARG A 1 151 ? 67.472 -90.158 14.572 1.00 37.93 151 ARG A CA 1
ATOM 1112 C C . ARG A 1 151 ? 66.695 -90.353 15.869 1.00 38.67 151 ARG A C 1
ATOM 1113 O O . ARG A 1 151 ? 65.467 -90.491 15.865 1.00 39.53 151 ARG A O 1
ATOM 1121 N N . TYR A 1 152 ? 67.420 -90.349 16.992 1.00 42.55 152 TYR A N 1
ATOM 1122 C CA . TYR A 1 152 ? 66.829 -90.187 18.332 1.00 38.65 152 TYR A CA 1
ATOM 1123 C C . TYR A 1 152 ? 66.007 -91.403 18.741 1.00 38.06 152 TYR A C 1
ATOM 1124 O O . TYR A 1 152 ? 64.968 -91.272 19.396 1.00 55.90 152 TYR A O 1
ATOM 1133 N N . LYS A 1 153 ? 66.487 -92.591 18.370 1.00 44.52 153 LYS A N 1
ATOM 1134 C CA . LYS A 1 153 ? 65.789 -93.850 18.613 1.00 39.55 153 LYS A CA 1
ATOM 1135 C C . LYS A 1 153 ? 66.571 -94.788 19.504 1.00 47.79 153 LYS A C 1
ATOM 1136 O O . LYS A 1 153 ? 65.985 -95.467 20.346 1.00 67.65 153 LYS A O 1
ATOM 1142 N N . HIS A 1 154 ? 67.885 -94.812 19.360 1.00 48.10 154 HIS A N 1
ATOM 1143 C CA . HIS A 1 154 ? 68.741 -95.650 20.178 1.00 44.45 154 HIS A CA 1
ATOM 1144 C C . HIS A 1 154 ? 69.430 -94.813 21.247 1.00 46.90 154 HIS A C 1
ATOM 1145 O O . HIS A 1 154 ? 70.414 -94.113 20.946 1.00 36.98 154 HIS A O 1
ATOM 1152 N N . PRO A 1 155 ? 68.949 -94.839 22.494 1.00 47.86 155 PRO A N 1
ATOM 1153 C CA . PRO A 1 155 ? 69.572 -94.060 23.566 1.00 41.88 155 PRO A CA 1
ATOM 1154 C C . PRO A 1 155 ? 71.046 -94.347 23.697 1.00 32.94 155 PRO A C 1
ATOM 1155 O O . PRO A 1 155 ? 71.504 -95.450 23.414 1.00 40.23 155 PRO A O 1
ATOM 1159 N N . PHE A 1 156 ? 71.775 -93.337 24.146 1.00 36.19 156 PHE A N 1
ATOM 1160 C CA . PHE A 1 156 ? 73.164 -93.501 24.541 1.00 44.35 156 PHE A CA 1
ATOM 1161 C C . PHE A 1 156 ? 73.291 -93.377 26.054 1.00 39.35 156 PHE A C 1
ATOM 1162 O O . PHE A 1 156 ? 72.962 -92.331 26.618 1.00 43.60 156 PHE A O 1
ATOM 1170 N N . ILE A 1 157 ? 73.792 -94.420 26.701 1.00 34.53 157 ILE A N 1
ATOM 1171 C CA . ILE A 1 157 ? 73.977 -94.437 28.149 1.00 29.75 157 ILE A CA 1
ATOM 1172 C C . ILE A 1 157 ? 75.465 -94.269 28.434 1.00 30.73 157 ILE A C 1
ATOM 1173 O O . ILE A 1 157 ? 76.258 -95.145 28.080 1.00 47.39 157 ILE A O 1
ATOM 1178 N N . PRO A 1 158 ? 75.884 -93.205 29.096 1.00 39.91 158 PRO A N 1
ATOM 1179 C CA . PRO A 1 158 ? 77.299 -93.073 29.443 1.00 35.45 158 PRO A CA 1
ATOM 1180 C C . PRO A 1 158 ? 77.728 -94.129 30.447 1.00 48.08 158 PRO A C 1
ATOM 1181 O O . PRO A 1 158 ? 76.932 -94.590 31.270 1.00 53.29 158 PRO A O 1
ATOM 1185 N N . THR A 1 159 ? 79.015 -94.488 30.397 1.00 68.24 159 THR A N 1
ATOM 1186 C CA . THR A 1 159 ? 79.635 -95.302 31.444 1.00 49.53 159 THR A CA 1
ATOM 1187 C C . T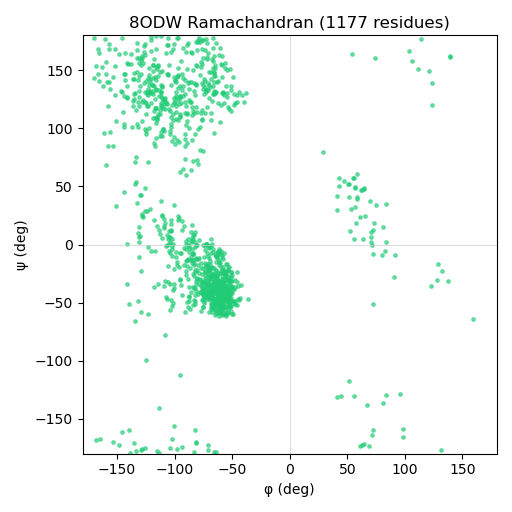HR A 1 159 ? 80.100 -94.394 32.568 1.00 46.81 159 THR A C 1
ATOM 1188 O O . THR A 1 159 ? 81.038 -93.613 32.394 1.00 63.09 159 THR A O 1
ATOM 1192 N N . ILE A 1 160 ? 79.447 -94.497 33.719 1.00 38.30 160 ILE A N 1
ATOM 1193 C CA . ILE A 1 160 ? 79.797 -93.734 34.908 1.00 37.33 160 ILE A CA 1
ATOM 1194 C C . ILE A 1 160 ? 80.070 -94.718 36.027 1.00 47.68 160 ILE A C 1
ATOM 1195 O O . ILE A 1 160 ? 79.241 -95.597 36.282 1.00 64.15 160 ILE A O 1
ATOM 1200 N N . PRO A 1 161 ? 81.192 -94.619 36.711 1.00 46.12 161 PRO A N 1
ATOM 1201 C CA . PRO A 1 161 ? 81.468 -95.509 37.846 1.00 52.61 161 PRO A CA 1
ATOM 1202 C C . PRO A 1 161 ? 80.305 -95.689 38.815 1.00 48.19 161 PRO A C 1
ATOM 1203 O O . PRO A 1 161 ? 79.774 -94.723 39.367 1.00 52.12 161 PRO A O 1
ATOM 1207 N N . GLY A 1 162 ? 79.891 -96.929 39.021 1.00 47.82 162 GLY A N 1
ATOM 1208 C CA . GLY A 1 162 ? 78.938 -97.223 40.066 1.00 56.12 162 GLY A CA 1
ATOM 1209 C C . GLY A 1 162 ? 77.482 -97.006 39.726 1.00 42.26 162 GLY A C 1
ATOM 1210 O O . GLY A 1 162 ? 76.625 -97.324 40.562 1.00 33.48 162 GLY A O 1
ATOM 1211 N N . LEU A 1 163 ? 77.177 -96.463 38.541 1.00 48.10 163 LEU A N 1
ATOM 1212 C CA . LEU A 1 163 ? 75.790 -96.237 38.153 1.00 39.03 163 LEU A CA 1
ATOM 1213 C C . LEU A 1 163 ? 75.040 -97.547 37.992 1.00 46.14 163 LEU A C 1
ATOM 1214 O O . LEU A 1 163 ? 73.826 -97.608 38.239 1.00 48.62 163 LEU A O 1
ATOM 1219 N N . ASP A 1 164 ? 75.741 -98.604 37.588 1.00 46.89 164 ASP A N 1
ATOM 1220 C CA . ASP A 1 164 ? 75.101 -99.904 37.428 1.00 49.28 164 ASP A CA 1
ATOM 1221 C C . ASP A 1 164 ? 74.626 -100.480 38.753 1.00 52.91 164 ASP A C 1
ATOM 1222 O O . ASP A 1 164 ? 73.774 -101.372 38.760 1.00 76.34 164 ASP A O 1
ATOM 1227 N N . GLN A 1 165 ? 75.164 -100.004 39.869 1.00 51.60 165 GLN A N 1
ATOM 1228 C CA . GLN A 1 165 ? 74.775 -100.491 41.178 1.00 45.28 165 GLN A CA 1
ATOM 1229 C C . GLN A 1 165 ? 73.907 -99.502 41.956 1.00 54.26 165 GLN A C 1
ATOM 1230 O O . GLN A 1 165 ? 73.486 -99.798 43.084 1.00 45.47 165 GLN A O 1
ATOM 1236 N N . PHE A 1 166 ? 73.622 -98.340 41.373 1.00 65.66 166 PHE A N 1
ATOM 1237 C CA . PHE A 1 166 ? 72.676 -97.392 41.940 1.00 41.74 166 PHE A CA 1
ATOM 1238 C C . PHE A 1 166 ? 71.345 -98.084 42.171 1.00 48.06 166 PHE A C 1
ATOM 1239 O O . PHE A 1 166 ? 70.860 -98.830 41.312 1.00 54.19 166 PHE A O 1
ATOM 1247 N N . GLN A 1 167 ? 70.750 -97.822 43.330 1.00 47.39 167 GLN A N 1
ATOM 1248 C CA . GLN A 1 167 ? 69.561 -98.531 43.771 1.00 39.76 167 GLN A CA 1
ATOM 1249 C C . GLN A 1 167 ? 68.265 -97.738 43.595 1.00 42.04 167 GLN A C 1
ATOM 1250 O O . GLN A 1 167 ? 67.207 -98.209 44.036 1.00 54.48 167 GLN A O 1
ATOM 1256 N N . GLY A 1 168 ? 68.319 -96.549 42.980 1.00 26.91 168 GLY A N 1
ATOM 1257 C CA . GLY A 1 168 ? 67.133 -95.773 42.668 1.00 32.34 168 GLY A CA 1
ATOM 1258 C C . GLY A 1 168 ? 66.642 -96.072 41.261 1.00 37.43 168 GLY A C 1
ATOM 1259 O O . GLY A 1 168 ? 67.149 -96.964 40.574 1.00 43.15 168 GLY A O 1
ATOM 1260 N N . GLU A 1 169 ? 65.625 -95.317 40.826 1.00 24.35 169 GLU A N 1
ATOM 1261 C CA . GLU A 1 169 ? 65.148 -95.459 39.451 1.00 28.97 169 GLU A CA 1
ATOM 1262 C C . GLU A 1 169 ? 66.132 -94.762 38.520 1.00 45.80 169 GLU A C 1
ATOM 1263 O O . GLU A 1 169 ? 66.628 -93.670 38.827 1.00 38.52 169 GLU A O 1
ATOM 1269 N N . VAL A 1 170 ? 66.420 -95.386 37.378 1.00 28.03 170 VAL A N 1
ATOM 1270 C CA . VAL A 1 170 ? 67.232 -94.733 36.366 1.00 25.71 170 VAL A CA 1
ATOM 1271 C C . VAL A 1 170 ? 66.468 -94.738 35.052 1.00 33.35 170 VAL A C 1
ATOM 1272 O O . VAL A 1 170 ? 66.106 -95.803 34.542 1.00 38.43 170 VAL A O 1
ATOM 1276 N N . LEU A 1 171 ? 66.227 -93.547 34.514 1.00 38.03 171 LEU A N 1
ATOM 1277 C CA . LEU A 1 171 ? 65.573 -93.345 33.236 1.00 29.44 171 LEU A CA 1
ATOM 1278 C C . LEU A 1 171 ? 66.519 -92.733 32.218 1.00 30.39 171 LEU A C 1
ATOM 1279 O O . LEU A 1 171 ? 67.438 -91.991 32.577 1.00 37.43 171 LEU A O 1
ATOM 1284 N N . HIS A 1 172 ? 66.243 -92.999 30.939 1.00 25.72 172 HIS A N 1
ATOM 1285 C CA . HIS A 1 172 ? 66.765 -92.198 29.841 1.00 26.70 172 HIS A CA 1
ATOM 1286 C C . HIS A 1 172 ? 65.638 -91.356 29.268 1.00 26.37 172 HIS A C 1
ATOM 1287 O O . HIS A 1 172 ? 64.485 -91.780 29.255 1.00 33.38 172 HIS A O 1
ATOM 1294 N N . SER A 1 173 ? 65.978 -90.152 28.802 1.00 35.84 173 SER A N 1
ATOM 1295 C CA . SER A 1 173 ? 64.961 -89.174 28.406 1.00 36.21 173 SER A CA 1
ATOM 1296 C C . SER A 1 173 ? 63.998 -89.723 27.365 1.00 30.88 173 SER A C 1
ATOM 1297 O O . SER A 1 173 ? 62.843 -89.301 27.316 1.00 31.30 173 SER A O 1
ATOM 1300 N N . GLY A 1 174 ? 64.450 -90.653 26.520 1.00 35.86 174 GLY A N 1
ATOM 1301 C CA . GLY A 1 174 ? 63.566 -91.220 25.511 1.00 27.09 174 GLY A CA 1
ATOM 1302 C C . GLY A 1 174 ? 62.317 -91.856 26.084 1.00 23.85 174 GLY A C 1
ATOM 1303 O O . GLY A 1 174 ? 61.296 -91.949 25.403 1.00 20.78 174 GLY A O 1
ATOM 1304 N N . GLN A 1 175 ? 62.372 -92.284 27.348 1.00 35.31 175 GLN A N 1
ATOM 1305 C CA . GLN A 1 175 ? 61.215 -92.804 28.067 1.00 30.07 175 GLN A CA 1
ATOM 1306 C C . GLN A 1 175 ? 60.314 -91.714 28.634 1.00 28.37 175 GLN A C 1
ATOM 1307 O O . GLN A 1 175 ? 59.220 -92.033 29.088 1.00 41.73 175 GLN A O 1
ATOM 1313 N N . TYR A 1 176 ? 60.742 -90.457 28.648 1.00 21.89 176 TYR A N 1
ATOM 1314 C CA . TYR A 1 176 ? 60.012 -89.423 29.368 1.00 23.21 176 TYR A CA 1
ATOM 1315 C C . TYR A 1 176 ? 58.729 -89.048 28.634 1.00 19.49 176 TYR A C 1
ATOM 1316 O O . TYR A 1 176 ? 58.705 -88.959 27.415 1.00 24.23 176 TYR A O 1
ATOM 1325 N N . TYR A 1 177 ? 57.656 -88.813 29.380 1.00 18.07 177 TYR A N 1
ATOM 1326 C CA . TYR A 1 177 ? 56.445 -88.311 28.760 1.00 17.06 177 TYR A CA 1
ATOM 1327 C C . TYR A 1 177 ? 55.942 -87.084 29.501 1.00 24.58 177 TYR A C 1
ATOM 1328 O O . TYR A 1 177 ? 55.824 -86.023 28.878 1.00 38.40 177 TYR A O 1
ATOM 1337 N N . ASP A 1 178 ? 55.659 -87.165 30.805 1.00 23.32 178 ASP A N 1
ATOM 1338 C CA . ASP A 1 178 ? 55.405 -85.922 31.541 1.00 30.83 178 ASP A CA 1
ATOM 1339 C C . ASP A 1 178 ? 55.923 -86.032 32.975 1.00 28.90 178 ASP A C 1
ATOM 1340 O O . ASP A 1 178 ? 56.432 -87.074 33.404 1.00 25.91 178 ASP A O 1
ATOM 1345 N N . ASN A 1 179 ? 55.783 -84.931 33.717 1.00 29.71 179 ASN A N 1
ATOM 1346 C CA . ASN A 1 179 ? 56.526 -84.750 34.956 1.00 39.07 179 ASN A CA 1
ATOM 1347 C C . ASN A 1 179 ? 55.783 -85.285 36.167 1.00 27.50 179 ASN A C 1
ATOM 1348 O O . ASN A 1 179 ? 56.289 -85.158 37.287 1.00 22.88 179 ASN A O 1
ATOM 1353 N N . ARG A 1 180 ? 54.610 -85.890 35.974 1.00 23.90 180 ARG A N 1
ATOM 1354 C CA . ARG A 1 180 ? 53.975 -86.584 37.084 1.00 21.16 180 ARG A CA 1
ATOM 1355 C C . ARG A 1 180 ? 54.864 -87.670 37.668 1.00 26.19 180 ARG A C 1
ATOM 1356 O O . ARG A 1 180 ? 54.695 -88.027 38.837 1.00 33.46 180 ARG A O 1
ATOM 1364 N N . ILE A 1 181 ? 55.804 -88.211 36.892 1.00 25.94 181 ILE A N 1
ATOM 1365 C CA . ILE A 1 181 ? 56.653 -89.261 37.432 1.00 25.48 181 ILE A CA 1
ATOM 1366 C C . ILE A 1 181 ? 57.620 -88.743 38.481 1.00 33.46 181 ILE A C 1
ATOM 1367 O O . ILE A 1 181 ? 58.209 -89.550 39.197 1.00 48.13 181 ILE A O 1
ATOM 1372 N N . PHE A 1 182 ? 57.779 -87.445 38.644 1.00 18.68 182 PHE A N 1
ATOM 1373 C CA . PHE A 1 182 ? 58.774 -86.919 39.568 1.00 27.73 182 PHE A CA 1
ATOM 1374 C C . PHE A 1 182 ? 58.187 -86.442 40.859 1.00 35.51 182 PHE A C 1
ATOM 1375 O O . PHE A 1 182 ? 58.899 -86.035 41.749 1.00 27.89 182 PHE A O 1
ATOM 1383 N N . ALA A 1 183 ? 56.887 -86.482 40.971 1.00 33.38 183 ALA A N 1
ATOM 1384 C CA . ALA A 1 183 ? 56.235 -85.950 42.138 1.00 42.28 183 ALA A CA 1
ATOM 1385 C C . ALA A 1 183 ? 56.692 -86.573 43.413 1.00 36.76 183 ALA A C 1
ATOM 1386 O O . ALA A 1 183 ? 56.559 -87.766 43.604 1.00 33.10 183 ALA A O 1
ATOM 1388 N N . GLY A 1 184 ? 57.202 -85.745 44.304 1.00 34.58 184 GLY A N 1
ATOM 1389 C CA . GLY A 1 184 ? 57.641 -86.210 45.585 1.00 25.62 184 GLY A CA 1
ATOM 1390 C C . GLY A 1 184 ? 58.990 -86.822 45.577 1.00 31.95 184 GLY A C 1
ATOM 1391 O O . GLY A 1 184 ? 59.354 -87.475 46.538 1.00 30.63 184 GLY A O 1
ATOM 1392 N N . LYS A 1 185 ? 59.761 -86.618 44.518 1.00 40.55 185 LYS A N 1
ATOM 1393 C CA . LYS A 1 185 ? 61.023 -87.341 44.493 1.00 26.18 185 LYS A CA 1
ATOM 1394 C C . LYS A 1 185 ? 62.219 -86.397 44.483 1.00 29.09 185 LYS A C 1
ATOM 1395 O O . LYS A 1 185 ? 62.111 -85.206 44.166 1.00 22.58 185 LYS A O 1
ATOM 1401 N N . ARG A 1 186 ? 63.366 -86.955 44.877 1.00 30.24 186 ARG A N 1
ATOM 1402 C CA . ARG A 1 186 ? 64.661 -86.299 44.731 1.00 29.54 186 ARG A CA 1
ATOM 1403 C C . ARG A 1 186 ? 65.205 -86.724 43.385 1.00 31.48 186 ARG A C 1
ATOM 1404 O O . ARG A 1 186 ? 65.481 -87.911 43.179 1.00 40.55 186 ARG A O 1
ATOM 1412 N N . VAL A 1 187 ? 65.322 -85.770 42.458 1.00 31.32 187 VAL A N 1
ATOM 1413 C CA . VAL A 1 187 ? 65.672 -86.064 41.070 1.00 30.76 187 VAL A CA 1
ATOM 1414 C C . VAL A 1 187 ? 67.063 -85.522 40.752 1.00 26.83 187 VAL A C 1
ATOM 1415 O O . VAL A 1 187 ? 67.423 -84.408 41.149 1.00 33.46 187 VAL A O 1
ATOM 1419 N N . LEU A 1 188 ? 67.845 -86.324 40.047 1.00 28.77 188 LEU A N 1
ATOM 1420 C CA . LEU A 1 188 ? 69.104 -85.895 39.445 1.00 32.90 188 LEU A CA 1
ATOM 1421 C C . LEU A 1 188 ? 68.986 -85.982 37.914 1.00 29.03 188 LEU A C 1
ATOM 1422 O O . LEU A 1 188 ? 68.938 -87.084 37.354 1.00 26.97 188 LEU A O 1
ATOM 1427 N N . VAL A 1 189 ? 68.941 -84.820 37.237 1.00 28.12 189 VAL A N 1
ATOM 1428 C CA . VAL A 1 189 ? 68.948 -84.748 35.770 1.00 22.98 189 VAL A CA 1
ATOM 1429 C C . VAL A 1 189 ? 70.379 -84.536 35.272 1.00 28.24 189 VAL A C 1
ATOM 1430 O O . VAL A 1 189 ? 71.058 -83.597 35.705 1.00 30.51 189 VAL A O 1
ATOM 1434 N N . ILE A 1 190 ? 70.827 -85.380 34.334 1.00 29.78 190 ILE A N 1
ATOM 1435 C CA . ILE A 1 190 ? 72.201 -85.356 33.808 1.00 28.87 190 ILE A CA 1
ATOM 1436 C C . ILE A 1 190 ? 72.169 -85.048 32.321 1.00 24.56 190 ILE A C 1
ATOM 1437 O O . ILE A 1 190 ? 71.700 -85.874 31.526 1.00 33.95 190 ILE A O 1
ATOM 1442 N N . GLY A 1 191 ? 72.722 -83.896 31.938 1.00 25.16 191 GLY A N 1
ATOM 1443 C CA . GLY A 1 191 ? 72.921 -83.545 30.545 1.00 15.03 191 GLY A CA 1
ATOM 1444 C C . GLY A 1 191 ? 72.189 -82.267 30.260 1.00 21.38 191 GLY A C 1
ATOM 1445 O O . GLY A 1 191 ? 71.164 -82.012 30.891 1.00 28.67 191 GLY A O 1
ATOM 1446 N N . ASN A 1 192 ? 72.678 -81.451 29.334 1.00 27.08 192 ASN A N 1
ATOM 1447 C CA . ASN A 1 192 ? 72.106 -80.122 29.163 1.00 31.22 192 ASN A CA 1
ATOM 1448 C C . ASN A 1 192 ? 71.826 -79.821 27.689 1.00 38.72 192 ASN A C 1
ATOM 1449 O O . ASN A 1 192 ? 71.932 -78.668 27.233 1.00 36.23 192 ASN A O 1
ATOM 1454 N N . GLY A 1 193 ? 71.420 -80.850 26.940 1.00 24.56 193 GLY A N 1
ATOM 1455 C CA . GLY A 1 193 ? 70.695 -80.653 25.700 1.00 27.31 193 GLY A CA 1
ATOM 1456 C C . GLY A 1 193 ? 69.280 -80.150 25.973 1.00 35.74 193 GLY A C 1
ATOM 1457 O O . GLY A 1 193 ? 68.906 -79.831 27.101 1.00 40.46 193 GLY A O 1
ATOM 1458 N N . VAL A 1 194 ? 68.472 -80.086 24.916 1.00 32.82 194 VAL A N 1
ATOM 1459 C CA . VAL A 1 194 ? 67.117 -79.584 25.114 1.00 32.84 194 VAL A CA 1
ATOM 1460 C C . VAL A 1 194 ? 66.332 -80.499 26.049 1.00 38.72 194 VAL A C 1
ATOM 1461 O O . VAL A 1 194 ? 65.535 -80.028 26.871 1.00 34.09 194 VAL A O 1
ATOM 1465 N N . SER A 1 195 ? 66.564 -81.814 25.960 1.00 38.61 195 SER A N 1
ATOM 1466 C CA . SER A 1 195 ? 65.862 -82.780 26.810 1.00 32.78 195 SER A CA 1
ATOM 1467 C C . SER A 1 195 ? 66.129 -82.529 28.294 1.00 34.07 195 SER A C 1
ATOM 1468 O O . SER A 1 195 ? 65.195 -82.392 29.100 1.00 25.02 195 SER A O 1
ATOM 1471 N N . GLY A 1 196 ? 67.409 -82.511 28.675 1.00 31.68 196 GLY A N 1
ATOM 1472 C CA . GLY A 1 196 ? 67.766 -82.161 30.038 1.00 35.00 196 GLY A CA 1
ATOM 1473 C C . GLY A 1 196 ? 67.185 -80.834 30.479 1.00 34.37 196 GLY A C 1
ATOM 1474 O O . GLY A 1 196 ? 66.716 -80.706 31.608 1.00 33.33 196 GLY A O 1
ATOM 1475 N N . MET A 1 197 ? 67.201 -79.829 29.595 1.00 31.87 197 MET A N 1
ATOM 1476 C CA . MET A 1 197 ? 66.597 -78.546 29.931 1.00 20.61 197 MET A CA 1
ATOM 1477 C C . MET A 1 197 ? 65.115 -78.683 30.231 1.00 24.97 197 MET A C 1
ATOM 1478 O O . MET A 1 197 ? 64.628 -78.142 31.230 1.00 34.29 197 MET A O 1
ATOM 1483 N N . ASP A 1 198 ? 64.362 -79.340 29.347 1.00 26.86 198 ASP A N 1
ATOM 1484 C CA . ASP A 1 198 ? 62.909 -79.360 29.514 1.00 26.40 198 ASP A CA 1
ATOM 1485 C C . ASP A 1 198 ? 62.513 -80.269 30.664 1.00 32.17 198 ASP A C 1
ATOM 1486 O O . ASP A 1 198 ? 61.593 -79.961 31.435 1.00 33.74 198 ASP A O 1
ATOM 1491 N N . ILE A 1 199 ? 63.212 -81.390 30.804 1.00 31.42 199 ILE A N 1
ATOM 1492 C CA . ILE A 1 199 ? 62.919 -82.302 31.900 1.00 34.21 199 ILE A CA 1
ATOM 1493 C C . ILE A 1 199 ? 63.280 -81.654 33.242 1.00 32.97 199 ILE A C 1
ATOM 1494 O O . ILE A 1 199 ? 62.447 -81.575 34.150 1.00 42.25 199 ILE A O 1
ATOM 1499 N N . ALA A 1 200 ? 64.509 -81.145 33.374 1.00 28.92 200 ALA A N 1
ATOM 1500 C CA . ALA A 1 200 ? 64.900 -80.420 34.586 1.00 32.43 200 ALA A CA 1
ATOM 1501 C C . ALA A 1 200 ? 63.921 -79.294 34.914 1.00 30.58 200 ALA A C 1
ATOM 1502 O O . ALA A 1 200 ? 63.542 -79.103 36.076 1.00 26.62 200 ALA A O 1
ATOM 1504 N N . GLU A 1 201 ? 63.513 -78.520 33.904 1.00 28.34 201 GLU A N 1
ATOM 1505 C CA . GLU A 1 201 ? 62.583 -77.434 34.179 1.00 30.93 201 GLU A CA 1
ATOM 1506 C C . GLU A 1 201 ? 61.235 -77.974 34.651 1.00 37.88 201 GLU A C 1
ATOM 1507 O O . GLU A 1 201 ? 60.702 -77.530 35.677 1.00 34.69 201 GLU A O 1
ATOM 1513 N N . GLU A 1 202 ? 60.675 -78.947 33.927 1.00 29.85 202 GLU A N 1
ATOM 1514 C CA . GLU A 1 202 ? 59.395 -79.516 34.338 1.00 37.49 202 GLU A CA 1
ATOM 1515 C C . GLU A 1 202 ? 59.486 -80.273 35.671 1.00 38.72 202 GLU A C 1
ATOM 1516 O O . GLU A 1 202 ? 58.534 -80.263 36.468 1.00 23.61 202 GLU A O 1
ATOM 1522 N N . ALA A 1 203 ? 60.606 -80.957 35.925 1.00 33.37 203 ALA A N 1
ATOM 1523 C CA . ALA A 1 203 ? 60.770 -81.622 37.211 1.00 30.51 203 ALA A CA 1
ATOM 1524 C C . ALA A 1 203 ? 60.697 -80.622 38.350 1.00 30.66 203 ALA A C 1
ATOM 1525 O O . ALA A 1 203 ? 60.172 -80.942 39.419 1.00 28.29 203 ALA A O 1
ATOM 1527 N N . SER A 1 204 ? 61.184 -79.394 38.128 1.00 36.68 204 SER A N 1
ATOM 1528 C CA . SER A 1 204 ? 61.271 -78.381 39.179 1.00 43.50 204 SER A CA 1
ATOM 1529 C C . SER A 1 204 ? 59.921 -77.844 39.613 1.00 35.79 204 SER A C 1
ATOM 1530 O O . SER A 1 204 ? 59.887 -77.004 40.513 1.00 36.73 204 SER A O 1
ATOM 1533 N N . HIS A 1 205 ? 58.830 -78.269 38.991 1.00 26.04 205 HIS A N 1
ATOM 1534 C CA . HIS A 1 205 ? 57.498 -77.890 39.422 1.00 21.85 205 HIS A CA 1
ATOM 1535 C C . HIS A 1 205 ? 56.777 -79.014 40.156 1.00 25.38 205 HIS A C 1
ATOM 1536 O O . HIS A 1 205 ? 55.590 -78.875 40.467 1.00 27.31 205 HIS A O 1
ATOM 1543 N N . VAL A 1 206 ? 57.448 -80.126 40.438 1.00 32.20 206 VAL A N 1
ATOM 1544 C CA . VAL A 1 206 ? 56.757 -81.233 41.085 1.00 25.53 206 VAL A CA 1
ATOM 1545 C C . VAL A 1 206 ? 57.740 -81.783 42.114 1.00 23.12 206 VAL A C 1
ATOM 1546 O O . VAL A 1 206 ? 57.390 -81.942 43.284 1.00 40.58 206 VAL A O 1
ATOM 1550 N N . ALA A 1 207 ? 58.969 -82.073 41.701 1.00 29.55 207 ALA A N 1
ATOM 1551 C CA . ALA A 1 207 ? 59.855 -82.830 42.573 1.00 25.57 207 ALA A CA 1
ATOM 1552 C C . ALA A 1 207 ? 60.102 -82.269 43.950 1.00 27.83 207 ALA A C 1
ATOM 1553 O O . ALA A 1 207 ? 59.980 -81.073 44.184 1.00 34.90 207 ALA A O 1
ATOM 1555 N N . SER A 1 208 ? 60.478 -83.160 44.866 1.00 42.65 208 SER A N 1
ATOM 1556 C CA . SER A 1 208 ? 60.950 -82.726 46.176 1.00 35.53 208 SER A CA 1
ATOM 1557 C C . SER A 1 208 ? 62.204 -81.873 46.047 1.00 26.99 208 SER A C 1
ATOM 1558 O O . SER A 1 208 ? 62.352 -80.872 46.747 1.00 31.60 208 SER A O 1
ATOM 1561 N N . ALA A 1 209 ? 63.102 -82.245 45.138 1.00 32.68 209 ALA A N 1
ATOM 1562 C CA . ALA A 1 209 ? 64.344 -81.530 44.872 1.00 34.22 209 ALA A CA 1
ATOM 1563 C C . ALA A 1 209 ? 64.837 -81.907 43.479 1.00 50.53 209 ALA A C 1
ATOM 1564 O O . ALA A 1 209 ? 64.768 -83.085 43.093 1.00 38.41 209 ALA A O 1
ATOM 1566 N N . VAL A 1 210 ? 65.359 -80.925 42.737 1.00 45.41 210 VAL A N 1
ATOM 1567 C CA . VAL A 1 210 ? 65.933 -81.188 41.415 1.00 39.43 210 VAL A CA 1
ATOM 1568 C C . VAL A 1 210 ? 67.404 -80.772 41.413 1.00 34.25 210 VAL A C 1
ATOM 1569 O O . VAL A 1 210 ? 67.729 -79.610 41.675 1.00 44.28 210 VAL A O 1
ATOM 1573 N N . PHE A 1 211 ? 68.288 -81.713 41.111 1.00 38.26 211 PHE A N 1
ATOM 1574 C CA . PHE A 1 211 ? 69.710 -81.433 40.922 1.00 36.08 211 PHE A CA 1
ATOM 1575 C C . PHE A 1 211 ? 70.063 -81.618 39.447 1.00 41.29 211 PHE A C 1
ATOM 1576 O O . PHE A 1 211 ? 69.792 -82.675 38.861 1.00 39.64 211 PHE A O 1
ATOM 1584 N N . TRP A 1 212 ? 70.664 -80.598 38.846 1.00 38.92 212 TRP A N 1
ATOM 1585 C CA . TRP A 1 212 ? 70.968 -80.598 37.418 1.00 34.15 212 TRP A CA 1
ATOM 1586 C C . TRP A 1 212 ? 72.477 -80.644 37.192 1.00 33.93 212 TRP A C 1
ATOM 1587 O O . TRP A 1 212 ? 73.187 -79.695 37.526 1.00 34.33 212 TRP A O 1
ATOM 1598 N N . SER A 1 213 ? 72.951 -81.724 36.587 1.00 44.96 213 SER A N 1
ATOM 1599 C CA . SER A 1 213 ? 74.365 -81.959 36.335 1.00 29.50 213 SER A CA 1
ATOM 1600 C C . SER A 1 213 ? 74.712 -81.689 34.876 1.00 36.56 213 SER A C 1
ATOM 1601 O O . SER A 1 213 ? 73.963 -82.070 33.968 1.00 29.39 213 SER A O 1
ATOM 1604 N N . MET A 1 214 ? 75.846 -81.023 34.652 1.00 40.75 214 MET A N 1
ATOM 1605 C CA . MET A 1 214 ? 76.312 -80.759 33.292 1.00 40.85 214 MET A CA 1
ATOM 1606 C C . MET A 1 214 ? 77.800 -80.468 33.335 1.00 39.66 214 MET A C 1
ATOM 1607 O O . MET A 1 214 ? 78.346 -80.090 34.378 1.00 37.27 214 MET A O 1
ATOM 1612 N N . ARG A 1 215 ? 78.463 -80.679 32.195 1.00 38.57 215 ARG A N 1
ATOM 1613 C CA . ARG A 1 215 ? 79.910 -80.500 32.137 1.00 40.09 215 ARG A CA 1
ATOM 1614 C C . ARG A 1 215 ? 80.361 -79.162 31.588 1.00 46.77 215 ARG A C 1
ATOM 1615 O O . ARG A 1 215 ? 81.501 -78.769 31.840 1.00 48.50 215 ARG A O 1
ATOM 1623 N N . SER A 1 216 ? 79.495 -78.435 30.897 1.00 49.58 216 SER A N 1
ATOM 1624 C CA . SER A 1 216 ? 79.940 -77.308 30.097 1.00 42.66 216 SER A CA 1
ATOM 1625 C C . SER A 1 216 ? 78.718 -76.534 29.641 1.00 45.89 216 SER A C 1
ATOM 1626 O O . SER A 1 216 ? 77.682 -77.139 29.349 1.00 54.09 216 SER A O 1
ATOM 1629 N N . LEU A 1 217 ? 78.828 -75.208 29.582 1.00 33.11 217 LEU A N 1
ATOM 1630 C CA . LEU A 1 217 ? 77.617 -74.432 29.365 1.00 36.48 217 LEU A CA 1
ATOM 1631 C C . LEU A 1 217 ? 77.341 -74.226 27.872 1.00 36.21 217 LEU A C 1
ATOM 1632 O O . LEU A 1 217 ? 78.240 -74.220 27.032 1.00 29.28 217 LEU A O 1
ATOM 1637 N N . ARG A 1 218 ? 76.067 -74.097 27.541 1.00 42.08 218 ARG A N 1
ATOM 1638 C CA . ARG A 1 218 ? 75.649 -73.940 26.160 1.00 38.98 218 ARG A CA 1
ATOM 1639 C C . ARG A 1 218 ? 74.794 -72.697 26.047 1.00 36.50 218 ARG A C 1
ATOM 1640 O O . ARG A 1 218 ? 74.267 -72.185 27.039 1.00 38.31 218 ARG A O 1
ATOM 1648 N N . LEU A 1 219 ? 74.637 -72.231 24.818 1.00 35.85 219 LEU A N 1
ATOM 1649 C CA . LEU A 1 219 ? 73.817 -71.056 24.592 1.00 46.44 219 LEU A CA 1
ATOM 1650 C C . LEU A 1 219 ? 72.338 -71.463 24.531 1.00 55.74 219 LEU A C 1
ATOM 1651 O O . LEU A 1 219 ? 71.962 -72.406 23.819 1.00 40.13 219 LEU A O 1
ATOM 1656 N N . VAL A 1 220 ? 71.507 -70.782 25.322 1.00 40.87 220 VAL A N 1
ATOM 1657 C CA . VAL A 1 220 ? 70.070 -71.013 25.362 1.00 33.45 220 VAL A CA 1
ATOM 1658 C C . VAL A 1 220 ? 69.362 -69.731 24.983 1.00 35.22 220 VAL A C 1
ATOM 1659 O O . VAL A 1 220 ? 69.656 -68.671 25.544 1.00 44.24 220 VAL A O 1
ATOM 1663 N N . LEU A 1 221 ? 68.416 -69.833 24.054 1.00 38.99 221 LEU A N 1
ATOM 1664 C CA . LEU A 1 221 ? 67.483 -68.758 23.767 1.00 41.09 221 LEU A CA 1
ATOM 1665 C C . LEU A 1 221 ? 66.066 -69.268 23.952 1.00 35.82 221 LEU A C 1
ATOM 1666 O O . LEU A 1 221 ? 65.814 -70.464 23.807 1.00 39.43 221 LEU A O 1
ATOM 1671 N N . PRO A 1 222 ? 65.132 -68.399 24.291 1.00 31.94 222 PRO A N 1
ATOM 1672 C CA . PRO A 1 222 ? 63.717 -68.772 24.282 1.00 29.94 222 PRO A CA 1
ATOM 1673 C C . PRO A 1 222 ? 63.183 -68.824 22.852 1.00 41.23 222 PRO A C 1
ATOM 1674 O O . PRO A 1 222 ? 63.857 -68.465 21.888 1.00 37.01 222 PRO A O 1
ATOM 1678 N N . ARG A 1 223 ? 61.925 -69.244 22.724 1.00 42.87 223 ARG A N 1
ATOM 1679 C CA . ARG A 1 223 ? 61.369 -69.390 21.384 1.00 32.17 223 ARG A CA 1
ATOM 1680 C C . ARG A 1 223 ? 61.188 -68.034 20.719 1.00 29.85 223 ARG A C 1
ATOM 1681 O O . ARG A 1 223 ? 61.597 -67.843 19.566 1.00 40.87 223 ARG A O 1
ATOM 1689 N N . MET A 1 224 ? 60.586 -67.076 21.423 1.00 37.38 224 MET A N 1
ATOM 1690 C CA . MET A 1 224 ? 60.502 -65.704 20.936 1.00 32.68 224 MET A CA 1
ATOM 1691 C C . MET A 1 224 ? 61.688 -64.923 21.492 1.00 39.32 224 MET A C 1
ATOM 1692 O O . MET A 1 224 ? 61.956 -64.965 22.696 1.00 50.14 224 MET A O 1
ATOM 1697 N N . VAL A 1 225 ? 62.419 -64.254 20.611 1.00 40.89 225 VAL A N 1
ATOM 1698 C CA . VAL A 1 225 ? 63.469 -63.320 20.985 1.00 37.76 225 VAL A CA 1
ATOM 1699 C C . VAL A 1 225 ? 62.948 -61.938 20.629 1.00 46.24 225 VAL A C 1
ATOM 1700 O O . VAL A 1 225 ? 63.010 -61.516 19.465 1.00 48.04 225 VAL A O 1
ATOM 1704 N N . GLY A 1 226 ? 62.442 -61.235 21.627 1.00 30.27 226 GLY A N 1
ATOM 1705 C CA . GLY A 1 226 ? 61.802 -59.960 21.390 1.00 39.08 226 GLY A CA 1
ATOM 1706 C C . GLY A 1 226 ? 60.370 -60.181 20.985 1.00 40.74 226 GLY A C 1
ATOM 1707 O O . GLY A 1 226 ? 59.647 -60.925 21.642 1.00 45.17 226 GLY A O 1
ATOM 1708 N N . TYR A 1 227 ? 59.963 -59.549 19.887 1.00 38.50 227 TYR A N 1
ATOM 1709 C CA . TYR A 1 227 ? 58.644 -59.781 19.315 1.00 47.67 227 TYR A CA 1
ATOM 1710 C C . TYR A 1 227 ? 58.716 -60.553 18.002 1.00 42.43 227 TYR A C 1
ATOM 1711 O O . TYR A 1 227 ? 57.783 -60.501 17.192 1.00 31.82 227 TYR A O 1
ATOM 1720 N N . LEU A 1 228 ? 59.810 -61.270 17.782 1.00 32.01 228 LEU A N 1
ATOM 1721 C CA . LEU A 1 228 ? 59.972 -62.103 16.611 1.00 33.01 228 LEU A CA 1
ATOM 1722 C C . LEU A 1 228 ? 60.551 -63.442 17.027 1.00 33.08 228 LEU A C 1
ATOM 1723 O O . LEU A 1 228 ? 61.290 -63.516 18.009 1.00 38.02 228 LEU A O 1
ATOM 1728 N N . PRO A 1 229 ? 60.193 -64.519 16.322 1.00 37.80 229 PRO A N 1
ATOM 1729 C CA . PRO A 1 229 ? 60.777 -65.836 16.617 1.00 31.16 229 PRO A CA 1
ATOM 1730 C C . PRO A 1 229 ? 62.300 -65.849 16.552 1.00 30.76 229 PRO A C 1
ATOM 1731 O O . PRO A 1 229 ? 62.944 -65.096 15.820 1.00 28.80 229 PRO A O 1
ATOM 1735 N N . ASN A 1 230 ? 62.879 -66.751 17.328 1.00 27.81 230 ASN A N 1
ATOM 1736 C CA . ASN A 1 230 ? 64.319 -66.913 17.288 1.00 29.21 230 ASN A CA 1
ATOM 1737 C C . ASN A 1 230 ? 64.829 -67.133 15.863 1.00 21.38 230 ASN A C 1
ATOM 1738 O O . ASN A 1 230 ? 65.947 -66.737 15.553 1.00 41.01 230 ASN A O 1
ATOM 1743 N N . ASP A 1 231 ? 64.046 -67.776 14.992 1.00 34.61 231 ASP A N 1
ATOM 1744 C CA . ASP A 1 231 ? 64.508 -68.220 13.674 1.00 36.11 231 ASP A CA 1
ATOM 1745 C C . ASP A 1 231 ? 64.360 -67.155 12.584 1.00 33.18 231 ASP A C 1
ATOM 1746 O O . ASP A 1 231 ? 64.747 -67.397 11.430 1.00 42.82 231 ASP A O 1
ATOM 1751 N N . PHE A 1 232 ? 63.787 -65.999 12.909 1.00 33.83 232 PHE A N 1
ATOM 1752 C CA . PHE A 1 232 ? 63.692 -64.899 11.955 1.00 28.93 232 PHE A CA 1
ATOM 1753 C C . PHE A 1 232 ? 65.073 -64.252 11.921 1.00 35.33 232 PHE A C 1
ATOM 1754 O O . PHE A 1 232 ? 65.343 -63.239 12.567 1.00 52.33 232 PHE A O 1
ATOM 1762 N N . ILE A 1 233 ? 65.977 -64.855 11.160 1.00 37.14 233 ILE A N 1
ATOM 1763 C CA . ILE A 1 233 ? 67.284 -64.251 10.925 1.00 42.27 233 ILE A CA 1
ATOM 1764 C C . ILE A 1 233 ? 67.719 -64.594 9.498 1.00 41.20 233 ILE A C 1
ATOM 1765 O O . ILE A 1 233 ? 67.642 -65.753 9.084 1.00 52.21 233 ILE A O 1
ATOM 1770 N N . SER A 1 234 ? 68.153 -63.595 8.736 1.00 41.87 234 SER A N 1
ATOM 1771 C CA . SER A 1 234 ? 68.269 -63.842 7.304 1.00 39.27 234 SER A CA 1
ATOM 1772 C C . SER A 1 234 ? 69.682 -64.261 6.937 1.00 36.87 234 SER A C 1
ATOM 1773 O O . SER A 1 234 ? 70.636 -63.960 7.658 1.00 31.90 234 SER A O 1
ATOM 1776 N N . PRO A 1 235 ? 69.854 -64.942 5.794 1.00 46.67 235 PRO A N 1
ATOM 1777 C CA . PRO A 1 235 ? 71.211 -65.399 5.424 1.00 37.11 235 PRO A CA 1
ATOM 1778 C C . PRO A 1 235 ? 72.217 -64.262 5.334 1.00 44.17 235 PRO A C 1
ATOM 1779 O O . PRO A 1 235 ? 73.376 -64.426 5.742 1.00 42.10 235 PRO A O 1
ATOM 1783 N N . ALA A 1 236 ? 71.798 -63.100 4.822 1.00 44.43 236 ALA A N 1
ATOM 1784 C CA . ALA A 1 236 ? 72.661 -61.921 4.839 1.00 40.72 236 ALA A CA 1
ATOM 1785 C C . ALA A 1 236 ? 73.215 -61.657 6.248 1.00 42.95 236 ALA A C 1
ATOM 1786 O O . ALA A 1 236 ? 74.432 -61.575 6.434 1.00 39.80 236 ALA A O 1
ATOM 1788 N N . ASN A 1 237 ? 72.342 -61.574 7.263 1.00 35.46 237 ASN A N 1
ATOM 1789 C CA . ASN A 1 237 ? 72.817 -61.442 8.646 1.00 34.77 237 ASN A CA 1
ATOM 1790 C C . ASN A 1 237 ? 73.765 -62.579 9.025 1.00 40.66 237 ASN A C 1
ATOM 1791 O O . ASN A 1 237 ? 74.894 -62.348 9.472 1.00 47.13 237 ASN A O 1
ATOM 1796 N N . LEU A 1 238 ? 73.323 -63.821 8.845 1.00 39.71 238 LEU A N 1
ATOM 1797 C CA . LEU A 1 238 ? 74.176 -64.968 9.120 1.00 44.50 238 LEU A CA 1
ATOM 1798 C C . LEU A 1 238 ? 75.509 -64.909 8.364 1.00 60.17 238 LEU A C 1
ATOM 1799 O O . LEU A 1 238 ? 76.473 -65.579 8.769 1.00 42.86 238 LEU A O 1
ATOM 1804 N N . LEU A 1 239 ? 75.611 -64.075 7.343 1.00 59.00 239 LEU A N 1
ATOM 1805 C CA . LEU A 1 239 ? 76.851 -63.978 6.593 1.00 45.31 239 LEU A CA 1
ATOM 1806 C C . LEU A 1 239 ? 77.790 -62.933 7.167 1.00 58.43 239 LEU A C 1
ATOM 1807 O O . LEU A 1 239 ? 78.994 -63.025 6.989 1.00 56.93 239 LEU A O 1
ATOM 1812 N N . ILE A 1 240 ? 77.267 -61.928 7.853 1.00 70.18 240 ILE A N 1
ATOM 1813 C CA . ILE A 1 240 ? 78.130 -60.963 8.510 1.00 58.45 240 ILE A CA 1
ATOM 1814 C C . ILE A 1 240 ? 78.893 -61.816 9.463 1.00 76.77 240 ILE A C 1
ATOM 1815 O O . ILE A 1 240 ? 79.837 -61.366 10.089 1.00 75.22 240 ILE A O 1
ATOM 1820 N N . SER A 1 241 ? 78.497 -63.077 9.559 1.00 100.25 241 SER A N 1
ATOM 1821 C CA . SER A 1 241 ? 79.119 -64.010 10.497 1.00 92.53 241 SER A CA 1
ATOM 1822 C C . SER A 1 241 ? 79.042 -63.465 11.884 1.00 110.91 241 SER A C 1
ATOM 1823 O O . SER A 1 241 ? 77.977 -63.032 12.321 1.00 98.75 241 SER A O 1
ATOM 1826 N N . LYS A 1 242 ? 80.169 -63.468 12.581 1.00 124.86 242 LYS A N 1
ATOM 1827 C CA . LYS A 1 242 ? 80.154 -63.054 13.961 1.00 96.71 242 LYS A CA 1
ATOM 1828 C C . LYS A 1 242 ? 79.036 -63.911 14.420 1.00 129.98 242 LYS A C 1
ATOM 1829 O O . LYS A 1 242 ? 78.076 -63.428 15.008 1.00 135.82 242 LYS A O 1
ATOM 1835 N N . ASP A 1 243 ? 79.137 -65.203 14.129 1.00 151.30 243 ASP A N 1
ATOM 1836 C CA . ASP A 1 243 ? 78.040 -66.105 14.430 1.00 126.67 243 ASP A CA 1
ATOM 1837 C C . ASP A 1 243 ? 77.430 -65.703 15.727 1.00 136.31 243 ASP A C 1
ATOM 1838 O O . ASP A 1 243 ? 78.127 -65.556 16.730 1.00 136.66 243 ASP A O 1
ATOM 1843 N N . ASN A 1 244 ? 76.105 -65.573 15.737 1.00 136.89 244 ASN A N 1
ATOM 1844 C CA . ASN A 1 244 ? 75.370 -65.283 16.976 1.00 127.01 244 ASN A CA 1
ATOM 1845 C C . ASN A 1 244 ? 75.852 -64.085 17.782 1.00 111.68 244 ASN A C 1
ATOM 1846 O O . ASN A 1 244 ? 75.424 -63.908 18.920 1.00 112.47 244 ASN A O 1
ATOM 1851 N N . SER A 1 245 ? 76.725 -63.258 17.221 1.00 98.77 245 SER A N 1
ATOM 1852 C CA . SER A 1 245 ? 77.106 -62.060 17.944 1.00 91.42 245 SER A CA 1
ATOM 1853 C C . SER A 1 245 ? 75.872 -61.245 17.665 1.00 80.50 245 SER A C 1
ATOM 1854 O O . SER A 1 245 ? 75.406 -60.490 18.518 1.00 97.81 245 SER A O 1
ATOM 1857 N N . ILE A 1 246 ? 75.327 -61.405 16.463 1.00 82.23 246 ILE A N 1
ATOM 1858 C CA . ILE A 1 246 ? 74.103 -60.708 16.110 1.00 98.38 246 ILE A CA 1
ATOM 1859 C C . ILE A 1 246 ? 72.969 -61.165 17.017 1.00 86.40 246 ILE A C 1
ATOM 1860 O O . ILE A 1 246 ? 72.319 -60.344 17.663 1.00 92.33 246 ILE A O 1
ATOM 1865 N N . ILE A 1 247 ? 72.727 -62.473 17.070 1.00 109.00 247 ILE A N 1
ATOM 1866 C CA . ILE A 1 247 ? 71.635 -62.959 17.888 1.00 104.98 247 ILE A CA 1
ATOM 1867 C C . ILE A 1 247 ? 71.793 -62.507 19.318 1.00 88.87 247 ILE A C 1
ATOM 1868 O O . ILE A 1 247 ? 70.818 -62.229 19.977 1.00 75.76 247 ILE A O 1
ATOM 1873 N N . MET A 1 248 ? 73.020 -62.433 19.794 1.00 62.83 248 MET A N 1
ATOM 1874 C CA . MET A 1 248 ? 73.259 -62.030 21.152 1.00 55.68 248 MET A CA 1
ATOM 1875 C C . MET A 1 248 ? 72.921 -60.574 21.314 1.00 66.53 248 MET A C 1
ATOM 1876 O O . MET A 1 248 ? 72.394 -60.147 22.339 1.00 61.64 248 MET A O 1
ATOM 1881 N N . GLU A 1 249 ? 73.241 -59.797 20.304 1.00 54.95 249 GLU A N 1
ATOM 1882 C CA . GLU A 1 249 ? 72.941 -58.398 20.357 1.00 59.99 249 GLU A CA 1
ATOM 1883 C C . GLU A 1 249 ? 71.461 -58.236 20.391 1.00 60.00 249 GLU A C 1
ATOM 1884 O O . GLU A 1 249 ? 70.921 -57.38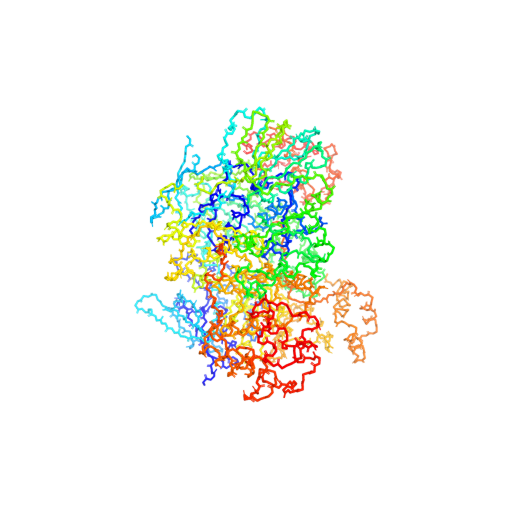0 21.085 1.00 67.90 249 GLU A O 1
ATOM 1890 N N . ARG A 1 250 ? 70.787 -59.063 19.629 1.00 64.18 250 ARG A N 1
ATOM 1891 C CA . ARG A 1 250 ? 69.366 -58.943 19.551 1.00 69.87 250 ARG A CA 1
ATOM 1892 C C . ARG A 1 250 ? 68.830 -59.220 20.918 1.00 79.87 250 ARG A C 1
ATOM 1893 O O . ARG A 1 250 ? 68.013 -58.474 21.441 1.00 85.67 250 ARG A O 1
ATOM 1901 N N . LEU A 1 251 ? 69.323 -60.274 21.534 1.00 68.89 251 LEU A N 1
ATOM 1902 C CA . LEU A 1 251 ? 68.859 -60.621 22.851 1.00 63.91 251 LEU A CA 1
ATOM 1903 C C . LEU A 1 251 ? 69.154 -59.464 23.752 1.00 67.27 251 LEU A C 1
ATOM 1904 O O . LEU A 1 251 ? 68.255 -58.930 24.410 1.00 51.51 251 LEU A O 1
ATOM 1909 N N . LYS A 1 252 ? 70.415 -59.052 23.785 1.00 64.47 252 LYS A N 1
ATOM 1910 C CA . LYS A 1 252 ? 70.722 -57.993 24.748 1.00 53.90 252 LYS A CA 1
ATOM 1911 C C . LYS A 1 252 ? 69.828 -56.768 24.548 1.00 64.95 252 LYS A C 1
ATOM 1912 O O . LYS A 1 252 ? 69.314 -56.207 25.523 1.00 66.17 252 LYS A O 1
ATOM 1918 N N . ASN A 1 253 ? 69.599 -56.359 23.290 1.00 72.32 253 ASN A N 1
ATOM 1919 C CA . ASN A 1 253 ? 68.806 -55.155 23.023 1.00 66.78 253 ASN A CA 1
ATOM 1920 C C . ASN A 1 253 ? 67.309 -55.406 23.071 1.00 60.41 253 ASN A C 1
ATOM 1921 O O . ASN A 1 253 ? 66.545 -54.494 23.409 1.00 73.69 253 ASN A O 1
ATOM 1926 N N . SER A 1 254 ? 66.861 -56.602 22.707 1.00 78.79 254 SER A N 1
ATOM 1927 C CA . SER A 1 254 ? 65.432 -56.876 22.642 1.00 80.58 254 SER A CA 1
ATOM 1928 C C . SER A 1 254 ? 64.905 -57.636 23.848 1.00 66.56 254 SER A C 1
ATOM 1929 O O . SER A 1 254 ? 63.698 -57.567 24.114 1.00 50.73 254 SER A O 1
ATOM 1932 N N . MET A 1 255 ? 65.784 -58.332 24.579 1.00 69.52 255 MET A N 1
ATOM 1933 C CA . MET A 1 255 ? 65.422 -59.114 25.765 1.00 61.38 255 MET A CA 1
ATOM 1934 C C . MET A 1 255 ? 66.449 -58.759 26.835 1.00 73.14 255 MET A C 1
ATOM 1935 O O . MET A 1 255 ? 67.349 -59.549 27.139 1.00 75.32 255 MET A O 1
ATOM 1940 N N . PRO A 1 256 ? 66.343 -57.576 27.439 1.00 78.49 256 PRO A N 1
ATOM 1941 C CA . PRO A 1 256 ? 67.336 -57.212 28.467 1.00 70.43 256 PRO A CA 1
ATOM 1942 C C . PRO A 1 256 ? 67.061 -57.975 29.759 1.00 63.59 256 PRO A C 1
ATOM 1943 O O . PRO A 1 256 ? 67.992 -58.549 30.343 1.00 55.63 256 PRO A O 1
ATOM 1947 N N . GLU A 1 257 ? 65.801 -58.006 30.210 1.00 63.63 257 GLU A N 1
ATOM 1948 C CA . GLU A 1 257 ? 65.447 -58.722 31.437 1.00 55.00 257 GLU A CA 1
ATOM 1949 C C . GLU A 1 257 ? 65.914 -60.171 31.392 1.00 57.89 257 GLU A C 1
ATOM 1950 O O . GLU A 1 257 ? 66.523 -60.666 32.347 1.00 55.98 257 GLU A O 1
ATOM 1956 N N . TYR A 1 258 ? 65.626 -60.870 30.283 1.00 62.46 258 TYR A N 1
ATOM 1957 C CA . TYR A 1 258 ? 66.102 -62.240 30.109 1.00 40.23 258 TYR A CA 1
ATOM 1958 C C . TYR A 1 258 ? 67.611 -62.310 30.214 1.00 47.28 258 TYR A C 1
ATOM 1959 O O . TYR A 1 258 ? 68.162 -63.232 30.828 1.00 41.46 258 TYR A O 1
ATOM 1968 N N . TYR A 1 259 ? 68.293 -61.342 29.605 1.00 55.85 259 TYR A N 1
ATOM 1969 C CA . TYR A 1 259 ? 69.747 -61.362 29.549 1.00 54.65 259 TYR A CA 1
ATOM 1970 C C . TYR A 1 259 ? 70.363 -61.195 30.942 1.00 50.24 259 TYR A C 1
ATOM 1971 O O . TYR A 1 259 ? 71.330 -61.885 31.295 1.00 37.82 259 TYR A O 1
ATOM 1980 N N . GLU A 1 260 ? 69.794 -60.314 31.762 1.00 45.95 260 GLU A N 1
ATOM 1981 C CA . GLU A 1 260 ? 70.256 -60.181 33.141 1.00 51.61 260 GLU A CA 1
ATOM 1982 C C . GLU A 1 260 ? 69.979 -61.454 33.936 1.00 50.48 260 GLU A C 1
ATOM 1983 O O . GLU A 1 260 ? 70.872 -61.996 34.597 1.00 42.76 260 GLU A O 1
ATOM 1989 N N . CYS A 1 261 ? 68.740 -61.954 33.865 1.00 44.17 261 CYS A N 1
ATOM 1990 C CA . CYS A 1 261 ? 68.386 -63.218 34.508 1.00 46.04 261 CYS A CA 1
ATOM 1991 C C . CYS A 1 261 ? 69.277 -64.371 34.044 1.00 50.89 261 CYS A C 1
ATOM 1992 O O . CYS A 1 261 ? 69.703 -65.207 34.860 1.00 43.23 261 CYS A O 1
ATOM 1995 N N . TYR A 1 262 ? 69.548 -64.449 32.732 1.00 46.11 262 TYR A N 1
ATOM 1996 C CA . TYR A 1 262 ? 70.442 -65.488 32.224 1.00 35.43 262 TYR A CA 1
ATOM 1997 C C . TYR A 1 262 ? 71.804 -65.388 32.882 1.00 37.86 262 TYR A C 1
ATOM 1998 O O . TYR A 1 262 ? 72.398 -66.403 33.252 1.00 42.15 262 TYR A O 1
ATOM 2007 N N . GLN A 1 263 ? 72.295 -64.169 33.079 1.00 51.89 263 GLN A N 1
ATOM 2008 C CA . GLN A 1 263 ? 73.592 -64.000 33.718 1.00 49.15 263 GLN A CA 1
ATOM 2009 C C . GLN A 1 263 ? 73.550 -64.430 35.168 1.00 48.74 263 GLN A C 1
ATOM 2010 O O . GLN A 1 263 ? 74.457 -65.121 35.647 1.00 31.54 263 GLN A O 1
ATOM 2016 N N . LYS A 1 264 ? 72.508 -63.996 35.890 1.00 35.04 264 LYS A N 1
ATOM 2017 C CA . LYS A 1 264 ? 72.431 -64.263 37.315 1.00 36.80 264 LYS A CA 1
ATOM 2018 C C . LYS A 1 264 ? 72.377 -65.759 37.588 1.00 51.22 264 LYS A C 1
ATOM 2019 O O . LYS A 1 264 ? 72.967 -66.225 38.571 1.00 50.22 264 LYS A O 1
ATOM 2025 N N . SER A 1 265 ? 71.724 -66.534 36.707 1.00 50.21 265 SER A N 1
ATOM 2026 C CA . SER A 1 265 ? 71.701 -67.988 36.847 1.00 31.88 265 SER A CA 1
ATOM 2027 C C . SER A 1 265 ? 73.098 -68.584 36.924 1.00 32.24 265 SER A C 1
ATOM 2028 O O . SER A 1 265 ? 73.254 -69.736 37.348 1.00 32.69 265 SER A O 1
ATOM 2031 N N . GLY A 1 266 ? 74.113 -67.825 36.527 1.00 42.36 266 GLY A N 1
ATOM 2032 C CA . GLY A 1 266 ? 75.450 -68.353 36.393 1.00 40.85 266 GLY A CA 1
ATOM 2033 C C . GLY A 1 266 ? 75.632 -69.277 35.217 1.00 41.68 266 GLY A C 1
ATOM 2034 O O . GLY A 1 266 ? 76.647 -69.971 35.156 1.00 33.42 266 GLY A O 1
ATOM 2035 N N . LEU A 1 267 ? 74.666 -69.324 34.290 1.00 45.05 267 LEU A N 1
ATOM 2036 C CA . LEU A 1 267 ? 74.665 -70.281 33.186 1.00 40.82 267 LEU A CA 1
ATOM 2037 C C . LEU A 1 267 ? 74.970 -69.665 31.842 1.00 37.97 267 LEU A C 1
ATOM 2038 O O . LEU A 1 267 ? 74.969 -70.386 30.846 1.00 41.92 267 LEU A O 1
ATOM 2043 N N . PHE A 1 268 ? 75.181 -68.357 31.786 1.00 53.56 268 PHE A N 1
ATOM 2044 C CA . PHE A 1 268 ? 75.638 -67.718 30.566 1.00 31.48 268 PHE A CA 1
ATOM 2045 C C . PHE A 1 268 ? 77.035 -68.235 30.274 1.00 37.64 268 PHE A C 1
ATOM 2046 O O . PHE A 1 268 ? 77.858 -68.306 31.196 1.00 39.66 268 PHE A O 1
ATOM 2054 N N . PRO A 1 269 ? 77.325 -68.662 29.045 1.00 49.13 269 PRO A N 1
ATOM 2055 C CA . PRO A 1 269 ? 78.535 -69.450 28.794 1.00 41.18 269 PRO A CA 1
ATOM 2056 C C . PRO A 1 269 ? 79.692 -68.522 28.462 1.00 38.80 269 PRO A C 1
ATOM 2057 O O . PRO A 1 269 ? 79.504 -67.338 28.182 1.00 37.15 269 PRO A O 1
ATOM 2061 N N . SER A 1 270 ? 80.896 -69.084 28.500 1.00 44.12 270 SER A N 1
ATOM 2062 C CA . SER A 1 270 ? 82.068 -68.283 28.183 1.00 40.78 270 SER A CA 1
ATOM 2063 C C . SER A 1 270 ? 82.300 -68.255 26.673 1.00 55.13 270 SER A C 1
ATOM 2064 O O . SER A 1 270 ? 81.726 -69.040 25.913 1.00 67.53 270 SER A O 1
ATOM 2067 N N . LEU A 1 271 ? 83.133 -67.309 26.237 1.00 63.18 271 LEU A N 1
ATOM 2068 C CA . LEU A 1 271 ? 83.575 -67.304 24.848 1.00 42.43 271 LEU A CA 1
ATOM 2069 C C . LEU A 1 271 ? 84.178 -68.637 24.465 1.00 45.80 271 LEU A C 1
ATOM 2070 O O . LEU A 1 271 ? 83.826 -69.217 23.432 1.00 43.07 271 LEU A O 1
ATOM 2075 N N . GLU A 1 272 ? 85.106 -69.137 25.281 1.00 46.31 272 GLU A N 1
ATOM 2076 C CA . GLU A 1 272 ? 85.659 -70.452 24.988 1.00 55.97 272 GLU A CA 1
ATOM 2077 C C . GLU A 1 272 ? 84.558 -71.510 24.947 1.00 50.04 272 GLU A C 1
ATOM 2078 O O . GLU A 1 272 ? 84.643 -72.456 24.156 1.00 46.93 272 GLU A O 1
ATOM 2084 N N . ASP A 1 273 ? 83.498 -71.334 25.755 1.00 53.88 273 ASP A N 1
ATOM 2085 C CA . ASP A 1 273 ? 82.353 -72.246 25.733 1.00 42.72 273 ASP A CA 1
ATOM 2086 C C . ASP A 1 273 ? 81.548 -72.114 24.442 1.00 52.37 273 ASP A C 1
ATOM 2087 O O . ASP A 1 273 ? 81.136 -73.125 23.859 1.00 46.87 273 ASP A O 1
ATOM 2092 N N . PHE A 1 274 ? 81.315 -70.879 23.976 1.00 53.74 274 PHE A N 1
ATOM 2093 C CA . PHE A 1 274 ? 80.478 -70.683 22.793 1.00 51.27 274 PHE A CA 1
ATOM 2094 C C . PHE A 1 274 ? 81.174 -71.126 21.508 1.00 55.49 274 PHE A C 1
ATOM 2095 O O . PHE A 1 274 ? 80.517 -71.626 20.591 1.00 67.29 274 PHE A O 1
ATOM 2103 N N . ARG A 1 275 ? 82.490 -70.958 21.422 1.00 57.85 275 ARG A N 1
ATOM 2104 C CA . ARG A 1 275 ? 83.233 -71.456 20.272 1.00 45.60 275 ARG A CA 1
ATOM 2105 C C . ARG A 1 275 ? 83.295 -72.976 20.256 1.00 51.53 275 ARG A C 1
ATOM 2106 O O . ARG A 1 275 ? 83.362 -73.583 19.183 1.00 61.70 275 ARG A O 1
ATOM 2114 N N . ALA A 1 276 ? 83.279 -73.606 21.430 1.00 51.47 276 ALA A N 1
ATOM 2115 C CA . ALA A 1 276 ? 83.352 -75.060 21.496 1.00 44.00 276 ALA A CA 1
ATOM 2116 C C . ALA A 1 276 ? 82.051 -75.708 21.059 1.00 58.38 276 ALA A C 1
ATOM 2117 O O . ALA A 1 276 ? 82.068 -76.820 20.526 1.00 66.40 276 ALA A O 1
ATOM 2119 N N . ASN A 1 277 ? 80.918 -75.061 21.320 1.00 61.67 277 ASN A N 1
ATOM 2120 C CA . ASN A 1 277 ? 79.624 -75.534 20.830 1.00 49.50 277 ASN A CA 1
ATOM 2121 C C . ASN A 1 277 ? 78.934 -74.224 20.566 1.00 51.60 277 ASN A C 1
ATOM 2122 O O . ASN A 1 277 ? 78.644 -73.447 21.490 1.00 60.40 277 ASN A O 1
ATOM 2127 N N . PRO A 1 278 ? 78.645 -73.932 19.298 1.00 45.97 278 PRO A N 1
ATOM 2128 C CA . PRO A 1 278 ? 78.042 -72.656 18.910 1.00 52.59 278 PRO A CA 1
ATOM 2129 C C . PRO A 1 278 ? 76.575 -72.900 18.600 1.00 62.32 278 PRO A C 1
ATOM 2130 O O . PRO A 1 278 ? 75.889 -71.985 18.134 1.00 42.82 278 PRO A O 1
ATOM 2134 N N . PHE A 1 279 ? 76.096 -74.112 18.846 1.00 61.56 279 PHE A N 1
ATOM 2135 C CA . PHE A 1 279 ? 74.715 -74.436 18.554 1.00 50.46 279 PHE A CA 1
ATOM 2136 C C . PHE A 1 279 ? 73.791 -73.730 19.548 1.00 44.98 279 PHE A C 1
ATOM 2137 O O . PHE A 1 279 ? 74.026 -73.746 20.762 1.00 68.36 279 PHE A O 1
ATOM 2145 N N . VAL A 1 280 ? 72.748 -73.097 19.027 1.00 41.61 280 VAL A N 1
ATOM 2146 C CA . VAL A 1 280 ? 71.765 -72.372 19.827 1.00 37.26 280 VAL A CA 1
ATOM 2147 C C . VAL A 1 280 ? 70.645 -73.328 20.236 1.00 34.43 280 VAL A C 1
ATOM 2148 O O . VAL A 1 280 ? 69.854 -73.765 19.406 1.00 53.62 280 VAL A O 1
ATOM 2152 N N . HIS A 1 281 ? 70.548 -73.614 21.522 1.00 41.72 281 HIS A N 1
ATOM 2153 C CA . HIS A 1 281 ? 69.464 -74.414 22.068 1.00 42.36 281 HIS A CA 1
ATOM 2154 C C . HIS A 1 281 ? 68.258 -73.550 22.428 1.00 38.53 281 HIS A C 1
ATOM 2155 O O . HIS A 1 281 ? 68.406 -72.448 22.959 1.00 46.58 281 HIS A O 1
ATOM 2162 N N . ILE A 1 282 ? 67.059 -74.053 22.137 1.00 40.82 282 ILE A N 1
ATOM 2163 C CA . ILE A 1 282 ? 65.819 -73.319 22.390 1.00 38.94 282 ILE A CA 1
ATOM 2164 C C . ILE A 1 282 ? 65.088 -73.964 23.563 1.00 37.39 282 ILE A C 1
ATOM 2165 O O . ILE A 1 282 ? 64.653 -75.122 23.484 1.00 45.58 282 ILE A O 1
ATOM 2170 N N . ASN A 1 283 ? 64.944 -73.203 24.641 1.00 32.09 283 ASN A N 1
ATOM 2171 C CA . ASN A 1 283 ? 64.185 -73.590 25.818 1.00 30.61 283 ASN A CA 1
ATOM 2172 C C . ASN A 1 283 ? 63.497 -72.342 26.368 1.00 35.67 283 ASN A C 1
ATOM 2173 O O . ASN A 1 283 ? 64.025 -71.232 26.261 1.00 45.80 283 ASN A O 1
ATOM 2178 N N . ASP A 1 284 ? 62.307 -72.533 26.938 1.00 38.39 284 ASP A N 1
ATOM 2179 C CA . ASP A 1 284 ? 61.477 -71.486 27.556 1.00 36.46 284 ASP A CA 1
ATOM 2180 C C . ASP A 1 284 ? 61.291 -71.774 29.057 1.00 60.47 284 ASP A C 1
ATOM 2181 O O . ASP A 1 284 ? 60.275 -72.352 29.472 1.00 76.25 284 ASP A O 1
ATOM 2186 N N . GLY A 1 285 ? 62.229 -71.369 29.896 1.00 30.76 285 GLY A N 1
ATOM 2187 C CA . GLY A 1 285 ? 61.885 -71.548 31.287 1.00 20.30 285 GLY A CA 1
ATOM 2188 C C . GLY A 1 285 ? 62.927 -72.072 32.243 1.00 32.39 285 GLY A C 1
ATOM 2189 O O . GLY A 1 285 ? 62.902 -71.718 33.424 1.00 33.56 285 GLY A O 1
ATOM 2190 N N . VAL A 1 286 ? 63.840 -72.916 31.768 1.00 33.51 286 VAL A N 1
ATOM 2191 C CA . VAL A 1 286 ? 64.797 -73.503 32.695 1.00 30.87 286 VAL A CA 1
ATOM 2192 C C . VAL A 1 286 ? 65.651 -72.422 33.329 1.00 32.53 286 VAL A C 1
ATOM 2193 O O . VAL A 1 286 ? 66.000 -72.521 34.512 1.00 37.14 286 VAL A O 1
ATOM 2197 N N . ILE A 1 287 ? 65.977 -71.359 32.579 1.00 36.66 287 ILE A N 1
ATOM 2198 C CA . ILE A 1 287 ? 66.877 -70.335 33.118 1.00 42.50 287 ILE A CA 1
ATOM 2199 C C . ILE A 1 287 ? 66.202 -69.560 34.240 1.00 40.52 287 ILE A C 1
ATOM 2200 O O . ILE A 1 287 ? 66.827 -69.271 35.264 1.00 40.01 287 ILE A O 1
ATOM 2205 N N . GLN A 1 288 ? 64.917 -69.234 34.086 1.00 38.17 288 GLN A N 1
ATOM 2206 C CA . GLN A 1 288 ? 64.194 -68.600 35.184 1.00 33.96 288 GLN A CA 1
ATOM 2207 C C . GLN A 1 288 ? 64.144 -69.496 36.426 1.00 40.10 288 GLN A C 1
ATOM 2208 O O . GLN A 1 288 ? 64.261 -69.002 37.551 1.00 45.93 288 GLN A O 1
ATOM 2214 N N . ARG A 1 289 ? 63.965 -70.814 36.250 1.00 38.65 289 ARG A N 1
ATOM 2215 C CA . ARG A 1 289 ? 63.880 -71.711 37.406 1.00 36.21 289 ARG A CA 1
ATOM 2216 C C . ARG A 1 289 ? 65.211 -71.792 38.132 1.00 48.50 289 ARG A C 1
ATOM 2217 O O . ARG A 1 289 ? 65.250 -71.900 39.367 1.00 46.13 289 ARG A O 1
ATOM 2225 N N . VAL A 1 290 ? 66.313 -71.770 37.375 1.00 38.36 290 VAL A N 1
ATOM 2226 C CA . VAL A 1 290 ? 67.637 -71.826 37.978 1.00 35.04 290 VAL A CA 1
ATOM 2227 C C . VAL A 1 290 ? 67.946 -70.527 38.708 1.00 32.64 290 VAL A C 1
ATOM 2228 O O . VAL A 1 290 ? 68.488 -70.526 39.821 1.00 32.09 290 VAL A O 1
ATOM 2232 N N . ALA A 1 291 ? 67.558 -69.405 38.117 1.00 45.85 291 ALA A N 1
ATOM 2233 C CA . ALA A 1 291 ? 67.651 -68.126 38.805 1.00 48.04 291 ALA A CA 1
ATOM 2234 C C . ALA A 1 291 ? 66.950 -68.163 40.151 1.00 39.36 291 ALA A C 1
ATOM 2235 O O . ALA A 1 291 ? 67.471 -67.631 41.133 1.00 52.08 291 ALA A O 1
ATOM 2237 N N . GLU A 1 292 ? 65.774 -68.788 40.221 1.00 33.15 292 GLU A N 1
ATOM 2238 C CA . GLU A 1 292 ? 64.946 -68.754 41.425 1.00 37.66 292 GLU A CA 1
ATOM 2239 C C . GLU A 1 292 ? 65.309 -69.828 42.435 1.00 42.60 292 GLU A C 1
ATOM 2240 O O . GLU A 1 292 ? 64.525 -70.083 43.356 1.00 34.03 292 GLU A O 1
ATOM 2246 N N . GLY A 1 293 ? 66.424 -70.519 42.247 1.00 37.51 293 GLY A N 1
ATOM 2247 C CA . GLY A 1 293 ? 66.758 -71.572 43.169 1.00 34.38 293 GLY A CA 1
ATOM 2248 C C . GLY A 1 293 ? 65.899 -72.812 43.102 1.00 37.84 293 GLY A C 1
ATOM 2249 O O . GLY A 1 293 ? 66.142 -73.744 43.878 1.00 45.60 293 GLY A O 1
ATOM 2250 N N . ALA A 1 294 ? 64.927 -72.886 42.186 1.00 33.91 294 ALA A N 1
ATOM 2251 C CA . ALA A 1 294 ? 64.122 -74.101 42.082 1.00 28.25 294 ALA A CA 1
ATOM 2252 C C . ALA A 1 294 ? 64.928 -75.314 41.623 1.00 36.52 294 ALA A C 1
ATOM 2253 O O . ALA A 1 294 ? 64.529 -76.440 41.924 1.00 41.25 294 ALA A O 1
ATOM 2255 N N . ILE A 1 295 ? 66.036 -75.115 40.901 1.00 42.00 295 ILE A N 1
ATOM 2256 C CA . ILE A 1 295 ? 66.911 -76.181 40.418 1.00 23.45 295 ILE A CA 1
ATOM 2257 C C . ILE A 1 295 ? 68.300 -75.935 40.979 1.00 39.27 295 ILE A C 1
ATOM 2258 O O . ILE A 1 295 ? 68.752 -74.785 41.035 1.00 57.46 295 ILE A O 1
ATOM 2263 N N . GLN A 1 296 ? 69.001 -77.007 41.342 1.00 32.45 296 GLN A N 1
ATOM 2264 C CA . GLN A 1 296 ? 70.362 -76.903 41.879 1.00 33.71 296 GLN A CA 1
ATOM 2265 C C . GLN A 1 296 ? 71.396 -77.433 40.882 1.00 37.20 296 GLN A C 1
ATOM 2266 O O . GLN A 1 296 ? 71.668 -78.638 40.831 1.00 34.74 296 GLN A O 1
ATOM 2272 N N . THR A 1 297 ? 72.015 -76.516 40.139 1.00 43.51 297 THR A N 1
ATOM 2273 C CA . THR A 1 297 ? 72.980 -76.879 39.100 1.00 42.04 297 THR A CA 1
ATOM 2274 C C . THR A 1 297 ? 74.395 -77.133 39.633 1.00 37.54 297 THR A C 1
ATOM 2275 O O . THR A 1 297 ? 74.911 -76.415 40.489 1.00 37.65 297 THR A O 1
ATOM 2279 N N . HIS A 1 298 ? 75.021 -78.161 39.092 1.00 37.41 298 HIS A N 1
ATOM 2280 C CA . HIS A 1 298 ? 76.420 -78.484 39.314 1.00 31.10 298 HIS A CA 1
ATOM 2281 C C . HIS A 1 298 ? 77.064 -78.567 37.941 1.00 34.87 298 HIS A C 1
ATOM 2282 O O . HIS A 1 298 ? 76.724 -79.452 37.148 1.00 47.89 298 HIS A O 1
ATOM 2289 N N . VAL A 1 299 ? 77.948 -77.635 37.618 1.00 47.40 299 VAL A N 1
ATOM 2290 C CA . VAL A 1 299 ? 78.650 -77.665 36.345 1.00 32.81 299 VAL A CA 1
ATOM 2291 C C . VAL A 1 299 ? 79.976 -78.317 36.586 1.00 33.60 299 VAL A C 1
ATOM 2292 O O . VAL A 1 299 ? 80.952 -77.656 36.876 1.00 43.88 299 VAL A O 1
ATOM 2296 N N . GLU A 1 300 ? 80.008 -79.629 36.484 1.00 34.90 300 GLU A N 1
ATOM 2297 C CA . GLU A 1 300 ? 81.214 -80.359 36.763 1.00 41.51 300 GLU A CA 1
ATOM 2298 C C . GLU A 1 300 ? 81.048 -81.779 36.306 1.00 44.84 300 GLU A C 1
ATOM 2299 O O . GLU A 1 300 ? 80.100 -82.095 35.612 1.00 49.54 300 GLU A O 1
ATOM 2305 N N . ASP A 1 301 ? 81.964 -82.645 36.699 1.00 37.16 301 ASP A N 1
ATOM 2306 C CA . ASP A 1 301 ? 81.897 -84.037 36.304 1.00 50.00 301 ASP A CA 1
ATOM 2307 C C . ASP A 1 301 ? 81.581 -84.967 37.448 1.00 46.71 301 ASP A C 1
ATOM 2308 O O . ASP A 1 301 ? 82.141 -84.842 38.522 1.00 61.37 301 ASP A O 1
ATOM 2313 N N . ILE A 1 302 ? 80.683 -85.902 37.210 1.00 42.23 302 ILE A N 1
ATOM 2314 C CA . ILE A 1 302 ? 80.295 -86.862 38.232 1.00 42.40 302 ILE A CA 1
ATOM 2315 C C . ILE A 1 302 ? 81.427 -87.855 38.432 1.00 46.43 302 ILE A C 1
ATOM 2316 O O . ILE A 1 302 ? 81.938 -88.434 37.468 1.00 38.92 302 ILE A O 1
ATOM 2321 N N . GLU A 1 303 ? 81.817 -88.097 39.669 1.00 47.87 303 GLU A N 1
ATOM 2322 C CA . GLU A 1 303 ? 82.920 -88.994 39.931 1.00 42.85 303 GLU A CA 1
ATOM 2323 C C . GLU A 1 303 ? 82.466 -90.407 39.953 1.00 47.88 303 GLU A C 1
ATOM 2324 O O . GLU A 1 303 ? 83.036 -91.258 39.295 1.00 57.84 303 GLU A O 1
ATOM 2330 N N . ARG A 1 304 ? 81.445 -90.672 40.740 1.00 53.29 304 ARG A N 1
ATOM 2331 C CA . ARG A 1 304 ? 80.938 -92.003 40.857 1.00 48.37 304 ARG A CA 1
ATOM 2332 C C . ARG A 1 304 ? 79.590 -91.982 41.511 1.00 54.96 304 ARG A C 1
ATOM 2333 O O . ARG A 1 304 ? 79.200 -90.998 42.117 1.00 45.73 304 ARG A O 1
ATOM 2341 N N . PHE A 1 305 ? 78.878 -93.089 41.403 1.00 41.39 305 PHE A N 1
ATOM 2342 C CA . PHE A 1 305 ? 77.582 -93.171 41.992 1.00 36.03 305 PHE A CA 1
ATOM 2343 C C . PHE A 1 305 ? 77.594 -94.130 43.137 1.00 44.43 305 PHE A C 1
ATOM 2344 O O . PHE A 1 305 ? 77.939 -95.284 42.969 1.00 42.35 305 PHE A O 1
ATOM 2352 N N . THR A 1 306 ? 77.272 -93.651 44.323 1.00 46.97 306 THR A N 1
ATOM 2353 C CA . THR A 1 306 ? 77.107 -94.536 45.459 1.00 32.34 306 THR A CA 1
ATOM 2354 C C . THR A 1 306 ? 75.728 -95.186 45.330 1.00 41.82 306 THR A C 1
ATOM 2355 O O . THR A 1 306 ? 74.950 -94.882 44.418 1.00 44.13 306 THR A O 1
ATOM 2359 N N . GLY A 1 307 ? 75.400 -96.084 46.254 1.00 43.16 307 GLY A N 1
ATOM 2360 C CA . GLY A 1 307 ? 74.174 -96.849 46.115 1.00 38.77 307 GLY A CA 1
ATOM 2361 C C . GLY A 1 307 ? 72.889 -96.049 46.037 1.00 41.49 307 GLY A C 1
ATOM 2362 O O . GLY A 1 307 ? 71.947 -96.445 45.346 1.00 46.27 307 GLY A O 1
ATOM 2363 N N . ARG A 1 308 ? 72.817 -94.934 46.764 1.00 33.75 308 ARG A N 1
ATOM 2364 C CA . ARG A 1 308 ? 71.682 -94.035 46.631 1.00 38.74 308 ARG A CA 1
ATOM 2365 C C . ARG A 1 308 ? 72.093 -92.580 46.456 1.00 41.33 308 ARG A C 1
ATOM 2366 O O . ARG A 1 308 ? 71.244 -91.693 46.584 1.00 48.48 308 ARG A O 1
ATOM 2374 N N . GLY A 1 309 ? 73.355 -92.310 46.133 1.00 46.53 309 GLY A N 1
ATOM 2375 C CA . GLY A 1 309 ? 73.785 -90.943 45.911 1.00 36.97 309 GLY A CA 1
ATOM 2376 C C . GLY A 1 309 ? 74.889 -90.769 44.883 1.00 40.10 309 GLY A C 1
ATOM 2377 O O . GLY A 1 309 ? 75.294 -91.712 44.190 1.00 40.07 309 GLY A O 1
ATOM 2378 N N . CYS A 1 310 ? 75.400 -89.553 44.790 1.00 45.90 310 CYS A N 1
ATOM 2379 C CA . CYS A 1 310 ? 76.253 -89.175 43.680 1.00 45.96 310 CYS A CA 1
ATOM 2380 C C . CYS A 1 310 ? 77.368 -88.290 44.208 1.00 57.59 310 CYS A C 1
ATOM 2381 O O . CYS A 1 310 ? 77.118 -87.394 45.020 1.00 52.67 310 CYS A O 1
ATOM 2384 N N . ILE A 1 311 ? 78.591 -88.546 43.737 1.00 46.40 311 ILE A N 1
ATOM 2385 C CA . ILE A 1 311 ? 79.787 -87.823 44.153 1.00 41.60 311 ILE A CA 1
ATOM 2386 C C . ILE A 1 311 ? 80.397 -87.119 42.953 1.00 48.16 311 ILE A C 1
ATOM 2387 O O . ILE A 1 311 ? 80.514 -87.707 41.871 1.00 39.41 311 ILE A O 1
ATOM 2392 N N . PHE A 1 312 ? 80.810 -85.866 43.159 1.00 55.93 312 PHE A N 1
ATOM 2393 C CA . PHE A 1 312 ? 81.310 -85.003 42.097 1.00 55.03 312 PHE A CA 1
ATOM 2394 C C . PHE A 1 312 ? 82.810 -84.743 42.233 1.00 49.85 312 PHE A C 1
ATOM 2395 O O . PHE A 1 312 ? 83.304 -84.479 43.331 1.00 54.76 312 PHE A O 1
ATOM 2403 N N . SER A 1 313 ? 83.525 -84.805 41.098 1.00 38.65 313 SER A N 1
ATOM 2404 C CA . SER A 1 313 ? 84.987 -84.711 41.094 1.00 40.68 313 SER A CA 1
ATOM 2405 C C . SER A 1 313 ? 85.503 -83.337 41.537 1.00 51.41 313 SER A C 1
ATOM 2406 O O . SER A 1 313 ? 86.364 -83.247 42.420 1.00 57.21 313 SER A O 1
ATOM 2409 N N . ALA A 1 314 ? 85.027 -82.254 40.919 1.00 52.21 314 ALA A N 1
ATOM 2410 C CA . ALA A 1 314 ? 85.574 -80.935 41.229 1.00 45.62 314 ALA A CA 1
ATOM 2411 C C . ALA A 1 314 ? 85.260 -80.517 42.661 1.00 51.93 314 ALA A C 1
ATOM 2412 O O . ALA A 1 314 ? 86.159 -80.186 43.439 1.00 64.42 314 ALA A O 1
ATOM 2414 N N . SER A 1 315 ? 83.989 -80.506 43.022 1.00 46.75 315 SER A N 1
ATOM 2415 C CA . SER A 1 315 ? 83.600 -79.952 44.303 1.00 45.21 315 SER A CA 1
ATOM 2416 C C . SER A 1 315 ? 83.637 -80.958 45.450 1.00 60.12 315 SER A C 1
ATOM 2417 O O . SER A 1 315 ? 83.562 -80.540 46.611 1.00 78.08 315 SER A O 1
ATOM 2420 N N . GLY A 1 316 ? 83.753 -82.257 45.178 1.00 53.80 316 GLY A N 1
ATOM 2421 C CA . GLY A 1 316 ? 83.639 -83.220 46.261 1.00 61.81 316 GLY A CA 1
ATOM 2422 C C . GLY A 1 316 ? 82.245 -83.380 46.846 1.00 57.62 316 GLY A C 1
ATOM 2423 O O . GLY A 1 316 ? 82.093 -84.037 47.889 1.00 38.93 316 GLY A O 1
ATOM 2424 N N . THR A 1 317 ? 81.231 -82.809 46.189 1.00 47.53 317 THR A N 1
ATOM 2425 C CA . THR A 1 317 ? 79.850 -82.874 46.648 1.00 36.50 317 THR A CA 1
ATOM 2426 C C . THR A 1 317 ? 79.322 -84.300 46.614 1.00 46.87 317 THR A C 1
ATOM 2427 O O . THR A 1 317 ? 79.585 -85.056 45.667 1.00 43.28 317 THR A O 1
ATOM 2431 N N . HIS A 1 318 ? 78.554 -84.652 47.653 1.00 43.60 318 HIS A N 1
ATOM 2432 C CA . HIS A 1 318 ? 77.917 -85.962 47.811 1.00 40.41 318 HIS A CA 1
ATOM 2433 C C . HIS A 1 318 ? 76.429 -85.688 47.935 1.00 43.78 318 HIS A C 1
ATOM 2434 O O . HIS A 1 318 ? 75.968 -85.279 49.000 1.00 56.16 318 HIS A O 1
ATOM 2441 N N . ILE A 1 319 ? 75.681 -85.873 46.853 1.00 46.38 319 ILE A N 1
ATOM 2442 C CA . ILE A 1 319 ? 74.231 -85.797 46.941 1.00 43.10 319 ILE A CA 1
ATOM 2443 C C . ILE A 1 319 ? 73.714 -87.147 47.421 1.00 53.95 319 ILE A C 1
ATOM 2444 O O . ILE A 1 319 ? 74.106 -88.201 46.902 1.00 41.15 319 ILE A O 1
ATOM 2449 N N . GLU A 1 320 ? 72.834 -87.118 48.416 1.00 45.91 320 GLU A N 1
ATOM 2450 C CA . GLU A 1 320 ? 72.376 -88.322 49.083 1.00 45.24 320 GLU A CA 1
ATOM 2451 C C . GLU A 1 320 ? 70.873 -88.501 48.924 1.00 41.57 320 GLU A C 1
ATOM 2452 O O . GLU A 1 320 ? 70.129 -87.537 48.713 1.00 41.44 320 GLU A O 1
ATOM 2458 N N . ASN A 1 321 ? 70.442 -89.756 49.007 1.00 32.37 321 ASN A N 1
ATOM 2459 C CA . ASN A 1 321 ? 69.039 -90.126 48.869 1.00 39.28 321 ASN A CA 1
ATOM 2460 C C . ASN A 1 321 ? 68.441 -89.638 47.550 1.00 39.06 321 ASN A C 1
ATOM 2461 O O . ASN A 1 321 ? 67.433 -88.921 47.509 1.00 40.31 321 ASN A O 1
ATOM 2466 N N . ILE A 1 322 ? 69.063 -90.071 46.462 1.00 32.87 322 ILE A N 1
ATOM 2467 C CA . ILE A 1 322 ? 68.566 -89.783 45.127 1.00 35.11 322 ILE A CA 1
ATOM 2468 C C . ILE A 1 322 ? 67.546 -90.847 44.757 1.00 35.38 322 ILE A C 1
ATOM 2469 O O . ILE A 1 322 ? 67.844 -92.045 44.806 1.00 33.62 322 ILE A O 1
ATOM 2474 N N . ASP A 1 323 ? 66.329 -90.405 44.429 1.00 25.87 323 ASP A N 1
ATOM 2475 C CA . ASP A 1 323 ? 65.255 -91.299 44.021 1.00 22.46 323 ASP A CA 1
ATOM 2476 C C . ASP A 1 323 ? 65.361 -91.683 42.543 1.00 34.24 323 ASP A C 1
ATOM 2477 O O . ASP A 1 323 ? 65.271 -92.870 42.188 1.00 22.29 323 ASP A O 1
ATOM 2482 N N . MET A 1 324 ? 65.504 -90.682 41.665 1.00 30.10 324 MET A N 1
ATOM 2483 C CA . MET A 1 324 ? 65.566 -90.885 40.224 1.00 33.68 324 MET A CA 1
ATOM 2484 C C . MET A 1 324 ? 66.744 -90.150 39.631 1.00 40.04 324 MET A C 1
ATOM 2485 O O . MET A 1 324 ? 66.921 -88.954 39.885 1.00 33.83 324 MET A O 1
ATOM 2490 N N . VAL A 1 325 ? 67.499 -90.871 38.805 1.00 46.13 325 VAL A N 1
ATOM 2491 C CA . VAL A 1 325 ? 68.429 -90.322 37.825 1.00 37.22 325 VAL A CA 1
ATOM 2492 C C . VAL A 1 325 ? 67.740 -90.354 36.456 1.00 30.91 325 VAL A C 1
ATOM 2493 O O . VAL A 1 325 ? 67.332 -91.421 35.987 1.00 30.12 325 VAL A O 1
ATOM 2497 N N . VAL A 1 326 ? 67.595 -89.202 35.806 1.00 33.86 326 VAL A N 1
ATOM 2498 C CA . VAL A 1 326 ? 67.148 -89.140 34.413 1.00 30.03 326 VAL A CA 1
ATOM 2499 C C . VAL A 1 326 ? 68.372 -88.865 33.555 1.00 30.80 326 VAL A C 1
ATOM 2500 O O . VAL A 1 326 ? 68.911 -87.755 33.582 1.00 41.56 326 VAL A O 1
ATOM 2504 N N . LEU A 1 327 ? 68.811 -89.862 32.785 1.00 34.80 327 LEU A N 1
ATOM 2505 C CA . LEU A 1 327 ? 69.953 -89.714 31.878 1.00 28.35 327 LEU A CA 1
ATOM 2506 C C . LEU A 1 327 ? 69.480 -89.003 30.613 1.00 29.78 327 LEU A C 1
ATOM 2507 O O . LEU A 1 327 ? 68.881 -89.625 29.728 1.00 30.98 327 LEU A O 1
ATOM 2512 N N . CYS A 1 328 ? 69.735 -87.692 30.535 1.00 25.44 328 CYS A N 1
ATOM 2513 C CA . CYS A 1 328 ? 69.473 -86.895 29.335 1.00 31.61 328 CYS A CA 1
ATOM 2514 C C . CYS A 1 328 ? 70.907 -86.810 28.825 1.00 32.31 328 CYS A C 1
ATOM 2515 O O . CYS A 1 328 ? 71.644 -85.877 29.111 1.00 57.97 328 CYS A O 1
ATOM 2518 N N . THR A 1 329 ? 71.256 -87.805 28.013 1.00 30.82 329 THR A N 1
ATOM 2519 C CA . THR A 1 329 ? 72.602 -88.020 27.518 1.00 31.41 329 THR A CA 1
ATOM 2520 C C . THR A 1 329 ? 72.485 -88.247 26.015 1.00 38.93 329 THR A C 1
ATOM 2521 O O . THR A 1 329 ? 73.463 -88.672 25.391 1.00 36.15 329 THR A O 1
ATOM 2525 N N . GLY A 1 330 ? 71.305 -88.015 25.426 1.00 35.33 330 GLY A N 1
ATOM 2526 C CA . GLY A 1 330 ? 71.186 -88.113 23.974 1.00 27.56 330 GLY A CA 1
ATOM 2527 C C . GLY A 1 330 ? 71.246 -89.528 23.409 1.00 35.70 330 GLY A C 1
ATOM 2528 O O . GLY A 1 330 ? 71.109 -90.537 24.114 1.00 35.00 330 GLY A O 1
ATOM 2529 N N . TYR A 1 331 ? 71.479 -89.590 22.097 1.00 41.53 331 TYR A N 1
ATOM 2530 C CA . TYR A 1 331 ? 71.258 -90.801 21.315 1.00 36.06 331 TYR A CA 1
ATOM 2531 C C . TYR A 1 331 ? 72.505 -91.233 20.553 1.00 34.14 331 TYR A C 1
ATOM 2532 O O . TYR A 1 331 ? 73.259 -90.402 20.045 1.00 44.29 331 TYR A O 1
ATOM 2541 N N . ASP A 1 332 ? 72.729 -92.544 20.511 1.00 30.19 332 ASP A N 1
ATOM 2542 C CA . ASP A 1 332 ? 73.758 -93.160 19.680 1.00 37.77 332 ASP A CA 1
ATOM 2543 C C . ASP A 1 332 ? 73.129 -93.513 18.328 1.00 58.77 332 ASP A C 1
A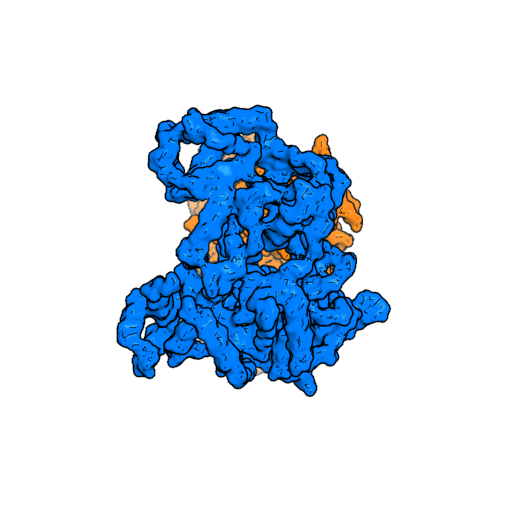TOM 2544 O O . ASP A 1 332 ? 72.548 -94.593 18.148 1.00 54.55 332 ASP A O 1
ATOM 2549 N N . ASN A 1 333 ? 73.197 -92.607 17.373 1.00 55.39 333 ASN A N 1
ATOM 2550 C CA . ASN A 1 333 ? 72.505 -92.832 16.112 1.00 56.64 333 ASN A CA 1
ATOM 2551 C C . ASN A 1 333 ? 73.286 -93.709 15.165 1.00 58.17 333 ASN A C 1
ATOM 2552 O O . ASN A 1 333 ? 72.932 -93.842 14.003 1.00 53.13 333 ASN A O 1
ATOM 2557 N N . SER A 1 334 ? 74.339 -94.324 15.669 1.00 73.06 334 SER A N 1
ATOM 2558 C CA . SER A 1 334 ? 75.137 -95.222 14.859 1.00 63.64 334 SER A CA 1
ATOM 2559 C C . SER A 1 334 ? 74.428 -96.527 14.600 1.00 58.49 334 SER A C 1
ATOM 2560 O O . SER A 1 334 ? 74.740 -97.221 13.651 1.00 94.98 334 SER A O 1
ATOM 2563 N N . GLN A 1 335 ? 73.488 -96.885 15.443 1.00 51.63 335 GLN A N 1
ATOM 2564 C CA . GLN A 1 335 ? 72.857 -98.173 15.300 1.00 60.75 335 GLN A CA 1
ATOM 2565 C C . GLN A 1 335 ? 71.638 -98.058 14.454 1.00 56.20 335 GLN A C 1
ATOM 2566 O O . GLN A 1 335 ? 70.994 -99.044 14.147 1.00 72.66 335 GLN A O 1
ATOM 2572 N N . SER A 1 336 ? 71.324 -96.847 14.053 1.00 55.62 336 SER A N 1
ATOM 2573 C CA . SER A 1 336 ? 70.176 -96.633 13.210 1.00 61.62 336 SER A CA 1
ATOM 2574 C C . SER A 1 336 ? 70.613 -96.902 11.808 1.00 59.13 336 SER A C 1
ATOM 2575 O O . SER A 1 336 ? 69.876 -96.660 10.866 1.00 39.26 336 SER A O 1
ATOM 2578 N N . PHE A 1 337 ? 71.822 -97.415 11.669 1.00 62.10 337 PHE A N 1
ATOM 2579 C CA . PHE A 1 337 ? 72.368 -97.686 10.374 1.00 38.18 337 PHE A CA 1
ATOM 2580 C C . PHE A 1 337 ? 72.878 -99.101 10.361 1.00 44.92 337 PHE A C 1
ATOM 2581 O O . PHE A 1 337 ? 73.951 -99.360 9.853 1.00 78.44 337 PHE A O 1
ATOM 2589 N N . ASP A 1 338 ? 72.120 -100.025 10.934 1.00 63.12 338 ASP A N 1
ATOM 2590 C CA . ASP A 1 338 ? 72.537 -101.428 10.925 1.00 63.17 338 ASP A CA 1
ATOM 2591 C C . ASP A 1 338 ? 72.266 -102.094 9.576 1.00 44.09 338 ASP A C 1
ATOM 2592 O O . ASP A 1 338 ? 73.097 -102.851 9.077 1.00 59.44 338 ASP A O 1
ATOM 2597 N N . TYR A 1 339 ? 71.132 -101.811 8.955 1.00 47.26 339 TYR A N 1
ATOM 2598 C CA . TYR A 1 339 ? 70.829 -102.474 7.698 1.00 30.75 339 TYR A CA 1
ATOM 2599 C C . TYR A 1 339 ? 71.747 -102.055 6.558 1.00 39.88 339 TYR A C 1
ATOM 2600 O O . TYR A 1 339 ? 71.570 -102.545 5.438 1.00 44.72 339 TYR A O 1
ATOM 2609 N N . VAL A 1 340 ? 72.682 -101.136 6.796 1.00 52.23 340 VAL A N 1
ATOM 2610 C CA . VAL A 1 340 ? 73.744 -100.817 5.842 1.00 57.45 340 VAL A CA 1
ATOM 2611 C C . VAL A 1 340 ? 75.075 -100.861 6.581 1.00 45.08 340 VAL A C 1
ATOM 2612 O O . VAL A 1 340 ? 75.948 -100.017 6.368 1.00 57.56 340 VAL A O 1
ATOM 2616 N N . LYS A 1 341 ? 75.230 -101.875 7.434 1.00 41.73 341 LYS A N 1
ATOM 2617 C CA . LYS A 1 341 ? 76.439 -102.067 8.231 1.00 36.23 341 LYS A CA 1
ATOM 2618 C C . LYS A 1 341 ? 77.704 -102.098 7.369 1.00 50.71 341 LYS A C 1
ATOM 2619 O O . LYS A 1 341 ? 78.787 -101.697 7.821 1.00 61.24 341 LYS A O 1
ATOM 2625 N N . GLN A 1 342 ? 77.595 -102.543 6.123 1.00 50.14 342 GLN A N 1
ATOM 2626 C CA . GLN A 1 342 ? 78.795 -102.690 5.311 1.00 55.94 342 GLN A CA 1
ATOM 2627 C C . GLN A 1 342 ? 79.402 -101.342 4.930 1.00 56.79 342 GLN A C 1
ATOM 2628 O O . GLN A 1 342 ? 80.583 -101.290 4.579 1.00 59.64 342 GLN A O 1
ATOM 2634 N N . PHE A 1 343 ? 78.616 -100.262 4.978 1.00 47.80 343 PHE A N 1
ATOM 2635 C CA . PHE A 1 343 ? 79.017 -98.926 4.558 1.00 39.84 343 PHE A CA 1
ATOM 2636 C C . PHE A 1 343 ? 79.466 -98.068 5.734 1.00 48.21 343 PHE A C 1
ATOM 2637 O O . PHE A 1 343 ? 78.916 -98.159 6.835 1.00 74.90 343 PHE A O 1
ATOM 2645 N N . SER A 1 344 ? 80.444 -97.207 5.489 1.00 32.01 344 SER A N 1
ATOM 2646 C CA . SER A 1 344 ? 80.791 -96.134 6.412 1.00 39.70 344 SER A CA 1
ATOM 2647 C C . SER A 1 344 ? 80.079 -94.870 5.965 1.00 40.72 344 SER A C 1
ATOM 2648 O O . SER A 1 344 ? 80.450 -94.286 4.948 1.00 55.88 344 SER A O 1
ATOM 2651 N N . MET A 1 345 ? 79.082 -94.421 6.732 1.00 37.77 345 MET A N 1
ATOM 2652 C CA . MET A 1 345 ? 78.336 -93.240 6.307 1.00 39.21 345 MET A CA 1
ATOM 2653 C C . MET A 1 345 ? 79.241 -92.022 6.206 1.00 36.99 345 MET A C 1
ATOM 2654 O O . MET A 1 345 ? 79.173 -91.278 5.222 1.00 39.84 345 MET A O 1
ATOM 2659 N N . ARG A 1 346 ? 80.125 -91.836 7.192 1.00 38.66 346 ARG A N 1
ATOM 2660 C CA . ARG A 1 346 ? 81.029 -90.690 7.215 1.00 37.50 346 ARG A CA 1
ATOM 2661 C C . ARG A 1 346 ? 81.971 -90.675 6.013 1.00 56.05 346 ARG A C 1
ATOM 2662 O O . ARG A 1 346 ? 82.311 -89.602 5.504 1.00 69.34 346 ARG A O 1
ATOM 2670 N N . ASP A 1 347 ? 82.416 -91.851 5.548 1.00 50.12 347 ASP A N 1
ATOM 2671 C CA . ASP A 1 347 ? 83.463 -91.929 4.530 1.00 34.88 347 ASP A CA 1
ATOM 2672 C C . ASP A 1 347 ? 82.974 -92.276 3.132 1.00 42.27 347 ASP A C 1
ATOM 2673 O O . ASP A 1 347 ? 83.768 -92.217 2.189 1.00 47.95 347 ASP A O 1
ATOM 2678 N N . ASP A 1 348 ? 81.708 -92.625 2.959 1.00 44.94 348 ASP A N 1
ATOM 2679 C CA . ASP A 1 348 ? 81.230 -93.048 1.658 1.00 24.95 348 ASP A CA 1
ATOM 2680 C C . ASP A 1 348 ? 80.169 -92.127 1.084 1.00 40.18 348 ASP A C 1
ATOM 2681 O O . ASP A 1 348 ? 79.760 -92.318 -0.073 1.00 50.12 348 ASP A O 1
ATOM 2686 N N . PHE A 1 349 ? 79.719 -91.129 1.835 1.00 44.64 349 PHE A N 1
ATOM 2687 C CA . PHE A 1 349 ? 78.558 -90.338 1.440 1.00 45.81 349 PHE A CA 1
ATOM 2688 C C . PHE A 1 349 ? 79.012 -88.904 1.202 1.00 33.56 349 PHE A C 1
ATOM 2689 O O . PHE A 1 349 ? 79.300 -88.159 2.149 1.00 44.56 349 PHE A O 1
ATOM 2697 N N . ALA A 1 350 ? 79.101 -88.540 -0.063 1.00 34.51 350 ALA A N 1
ATOM 2698 C CA . ALA A 1 350 ? 79.353 -87.159 -0.440 1.00 45.24 350 ALA A CA 1
ATOM 2699 C C . ALA A 1 350 ? 78.356 -86.223 0.220 1.00 44.93 350 ALA A C 1
ATOM 2700 O O . ALA A 1 350 ? 77.155 -86.282 -0.065 1.00 31.20 350 ALA A O 1
ATOM 2702 N N . MET A 1 351 ? 78.877 -85.340 1.074 1.00 47.73 351 MET A N 1
ATOM 2703 C CA . MET A 1 351 ? 78.104 -84.356 1.823 1.00 53.13 351 MET A CA 1
ATOM 2704 C C . MET A 1 351 ? 77.321 -85.001 2.950 1.00 49.56 351 MET A C 1
ATOM 2705 O O . MET A 1 351 ? 76.359 -84.401 3.472 1.00 29.27 351 MET A O 1
ATOM 2710 N N . GLY A 1 352 ? 77.736 -86.214 3.333 1.00 42.88 352 GLY A N 1
ATOM 2711 C CA . GLY A 1 352 ? 76.927 -87.055 4.201 1.00 47.20 352 GLY A CA 1
ATOM 2712 C C . GLY A 1 352 ? 75.538 -87.376 3.678 1.00 39.58 352 GLY A C 1
ATOM 2713 O O . GLY A 1 352 ? 74.689 -87.801 4.460 1.00 51.14 352 GLY A O 1
ATOM 2714 N N . LEU A 1 353 ? 75.292 -87.221 2.367 1.00 34.99 353 LEU A N 1
ATOM 2715 C CA . LEU A 1 353 ? 73.957 -87.262 1.779 1.00 29.17 353 LEU A CA 1
ATOM 2716 C C . LEU A 1 353 ? 73.748 -88.179 0.580 1.00 32.97 353 LEU A C 1
ATOM 2717 O O . LEU A 1 353 ? 72.600 -88.520 0.288 1.00 34.46 353 LEU A O 1
ATOM 2722 N N . PHE A 1 354 ? 74.802 -88.539 -0.156 1.00 39.93 354 PHE A N 1
ATOM 2723 C CA . PHE A 1 354 ? 74.678 -89.351 -1.363 1.00 28.09 354 PHE A CA 1
ATOM 2724 C C . PHE A 1 354 ? 75.853 -90.313 -1.383 1.00 42.49 354 PHE A C 1
ATOM 2725 O O . PHE A 1 354 ? 77.008 -89.884 -1.271 1.00 37.50 354 PHE A O 1
ATOM 2733 N N . TYR A 1 355 ? 75.551 -91.607 -1.517 1.00 37.15 355 TYR A N 1
ATOM 2734 C CA . TYR A 1 355 ? 76.583 -92.635 -1.610 1.00 37.01 355 TYR A CA 1
ATOM 2735 C C . TYR A 1 355 ? 77.469 -92.361 -2.812 1.00 50.71 355 TYR A C 1
ATOM 2736 O O . TYR A 1 355 ? 76.979 -92.336 -3.956 1.00 46.57 355 TYR A O 1
ATOM 2745 N N . ARG A 1 356 ? 78.773 -92.160 -2.555 1.00 49.65 356 ARG A N 1
ATOM 2746 C CA . ARG A 1 356 ? 79.637 -91.539 -3.569 1.00 52.32 356 ARG A CA 1
ATOM 2747 C C . ARG A 1 356 ? 79.667 -92.308 -4.884 1.00 47.32 356 ARG A C 1
ATOM 2748 O O . ARG A 1 356 ? 79.487 -91.723 -5.957 1.00 52.59 356 ARG A O 1
ATOM 2756 N N . GLN A 1 357 ? 79.725 -93.625 -4.788 1.00 46.50 357 GLN A N 1
ATOM 2757 C CA . GLN A 1 357 ? 79.732 -94.459 -5.979 1.00 36.28 357 GLN A CA 1
ATOM 2758 C C . GLN A 1 357 ? 78.346 -94.824 -6.527 1.00 45.14 357 GLN A C 1
ATOM 2759 O O . GLN A 1 357 ? 78.257 -95.318 -7.637 1.00 49.59 357 GLN A O 1
ATOM 2765 N N . ASN A 1 358 ? 77.270 -94.614 -5.769 1.00 56.85 358 ASN A N 1
ATOM 2766 C CA . ASN A 1 358 ? 75.918 -94.814 -6.347 1.00 33.43 358 ASN A CA 1
ATOM 2767 C C . ASN A 1 358 ? 74.902 -94.031 -5.566 1.00 49.11 358 ASN A C 1
ATOM 2768 O O . ASN A 1 358 ? 74.264 -94.580 -4.689 1.00 56.50 358 ASN A O 1
ATOM 2773 N N . PRO A 1 359 ? 74.720 -92.761 -5.873 1.00 45.75 359 PRO A N 1
ATOM 2774 C CA . PRO A 1 359 ? 73.813 -91.818 -5.205 1.00 62.94 359 PRO A CA 1
ATOM 2775 C C . PRO A 1 359 ? 72.381 -92.328 -5.134 1.00 40.80 359 PRO A C 1
ATOM 2776 O O . PRO A 1 359 ? 71.619 -91.811 -4.317 1.00 58.73 359 PRO A O 1
ATOM 2780 N N . SER A 1 360 ? 72.005 -93.284 -5.982 1.00 23.84 360 SER A N 1
ATOM 2781 C CA . SER A 1 360 ? 70.675 -93.874 -5.881 1.00 48.10 360 SER A CA 1
ATOM 2782 C C . SER A 1 360 ? 70.460 -94.170 -4.422 1.00 56.21 360 SER A C 1
ATOM 2783 O O . SER A 1 360 ? 69.333 -94.289 -3.957 1.00 40.82 360 SER A O 1
ATOM 2786 N N . LEU A 1 361 ? 71.551 -94.324 -3.690 1.00 30.21 361 LEU A N 1
ATOM 2787 C CA . LEU A 1 361 ? 71.444 -94.505 -2.251 1.00 34.65 361 LEU A CA 1
ATOM 2788 C C . LEU A 1 361 ? 71.615 -93.139 -1.587 1.00 39.95 361 LEU A C 1
ATOM 2789 O O . LEU A 1 361 ? 72.718 -92.575 -1.597 1.00 32.93 361 LEU A O 1
ATOM 2794 N N . VAL A 1 362 ? 70.529 -92.606 -1.015 1.00 25.80 362 VAL A N 1
ATOM 2795 C CA . VAL A 1 362 ? 70.559 -91.305 -0.363 1.00 25.98 362 VAL A CA 1
ATOM 2796 C C . VAL A 1 362 ? 70.383 -91.488 1.141 1.00 43.27 362 VAL A C 1
ATOM 2797 O O . VAL A 1 362 ? 69.731 -92.431 1.616 1.00 29.04 362 VAL A O 1
ATOM 2801 N N . ASN A 1 363 ? 70.995 -90.569 1.894 1.00 43.70 363 ASN A N 1
ATOM 2802 C CA . ASN A 1 363 ? 70.863 -90.445 3.347 1.00 40.20 363 ASN A CA 1
ATOM 2803 C C . ASN A 1 363 ? 70.241 -89.078 3.677 1.00 36.39 363 ASN A C 1
ATOM 2804 O O . ASN A 1 363 ? 70.966 -88.121 3.960 1.00 39.27 363 ASN A O 1
ATOM 2809 N N . THR A 1 364 ? 68.899 -89.017 3.700 1.00 25.25 364 THR A N 1
ATOM 2810 C CA . THR A 1 364 ? 68.181 -87.740 3.655 1.00 28.95 364 THR A CA 1
ATOM 2811 C C . THR A 1 364 ? 68.534 -86.812 4.803 1.00 32.57 364 THR A C 1
ATOM 2812 O O . THR A 1 364 ? 68.559 -85.592 4.638 1.00 36.03 364 THR A O 1
ATOM 2816 N N . TYR A 1 365 ? 68.712 -87.353 5.990 1.00 34.68 365 TYR A N 1
ATOM 2817 C CA . TYR A 1 365 ? 68.987 -86.501 7.125 1.00 27.65 365 TYR A CA 1
ATOM 2818 C C . TYR A 1 365 ? 70.421 -86.035 7.109 1.00 30.53 365 TYR A C 1
ATOM 2819 O O . TYR A 1 365 ? 70.756 -85.078 7.809 1.00 47.80 365 TYR A O 1
ATOM 2828 N N . GLY A 1 366 ? 71.270 -86.689 6.324 1.00 26.43 366 GLY A N 1
ATOM 2829 C CA . GLY A 1 366 ? 72.655 -86.296 6.372 1.00 37.17 366 GLY A CA 1
ATOM 2830 C C . GLY A 1 366 ? 73.269 -86.754 7.682 1.00 33.98 366 GLY A C 1
ATOM 2831 O O . GLY A 1 366 ? 72.776 -87.659 8.352 1.00 35.55 366 GLY A O 1
ATOM 2832 N N . LEU A 1 367 ? 74.375 -86.121 8.049 1.00 31.25 367 LEU A N 1
ATOM 2833 C CA . LEU A 1 367 ? 75.073 -86.544 9.254 1.00 32.17 367 LEU A CA 1
ATOM 2834 C C . LEU A 1 367 ? 75.403 -85.402 10.196 1.00 27.90 367 LEU A C 1
ATOM 2835 O O . LEU A 1 367 ? 76.118 -85.628 11.170 1.00 33.35 367 LEU A O 1
ATOM 2840 N N . GLN A 1 368 ? 74.921 -84.195 9.934 1.00 29.31 368 GLN A N 1
ATOM 2841 C CA . GLN A 1 368 ? 75.288 -83.034 10.728 1.00 35.53 368 GLN A CA 1
ATOM 2842 C C . GLN A 1 368 ? 74.093 -82.530 11.537 1.00 38.49 368 GLN A C 1
ATOM 2843 O O . GLN A 1 368 ? 72.979 -83.059 11.477 1.00 43.65 368 GLN A O 1
ATOM 2849 N N . ASN A 1 369 ? 74.340 -81.476 12.293 1.00 39.04 369 ASN A N 1
ATOM 2850 C CA . ASN A 1 369 ? 73.362 -80.908 13.198 1.00 29.42 369 ASN A CA 1
ATOM 2851 C C . ASN A 1 369 ? 72.709 -79.716 12.543 1.00 36.69 369 ASN A C 1
ATOM 2852 O O . ASN A 1 369 ? 73.355 -78.688 12.333 1.00 47.11 369 ASN A O 1
ATOM 2857 N N . VAL A 1 370 ? 71.419 -79.840 12.263 1.00 32.13 370 VAL A N 1
ATOM 2858 C CA . VAL A 1 370 ? 70.689 -78.832 11.516 1.00 37.96 370 VAL A CA 1
ATOM 2859 C C . VAL A 1 370 ? 70.123 -77.832 12.522 1.00 26.88 370 VAL A C 1
ATOM 2860 O O . VAL A 1 370 ? 69.132 -78.101 13.195 1.00 54.27 370 VAL A O 1
ATOM 2864 N N . GLY A 1 371 ? 70.758 -76.666 12.622 1.00 22.74 371 GLY A N 1
ATOM 2865 C CA . GLY A 1 371 ? 70.249 -75.569 13.412 1.00 36.51 371 GLY A CA 1
ATOM 2866 C C . GLY A 1 371 ? 69.605 -74.429 12.609 1.00 34.62 371 GLY A C 1
ATOM 2867 O O . GLY A 1 371 ? 69.404 -74.486 11.401 1.00 46.52 371 GLY A O 1
ATOM 2868 N N . THR A 1 372 ? 69.238 -73.389 13.360 1.00 33.89 372 THR A N 1
ATOM 2869 C CA . THR A 1 372 ? 68.664 -72.106 12.945 1.00 25.77 372 THR A CA 1
ATOM 2870 C C . THR A 1 372 ? 67.221 -72.201 12.485 1.00 28.17 372 THR A C 1
ATOM 2871 O O . THR A 1 372 ? 66.380 -71.439 12.970 1.00 47.35 372 THR A O 1
ATOM 2875 N N . THR A 1 373 ? 66.891 -73.103 11.579 1.00 25.98 373 THR A N 1
ATOM 2876 C CA . THR A 1 373 ? 65.485 -73.232 11.205 1.00 39.60 373 THR A CA 1
ATOM 2877 C C . THR A 1 373 ? 65.058 -74.697 11.315 1.00 36.46 373 THR A C 1
ATOM 2878 O O . THR A 1 373 ? 65.838 -75.565 11.737 1.00 37.25 373 THR A O 1
ATOM 2882 N N . GLY A 1 374 ? 63.810 -74.964 10.910 1.00 35.46 374 GLY A N 1
ATOM 2883 C CA . GLY A 1 374 ? 63.247 -76.297 11.056 1.00 45.46 374 GLY A CA 1
ATOM 2884 C C . GLY A 1 374 ? 63.941 -77.360 10.218 1.00 33.10 374 GLY A C 1
ATOM 2885 O O . GLY A 1 374 ? 64.483 -77.094 9.143 1.00 37.31 374 GLY A O 1
ATOM 2886 N N . THR A 1 375 ? 63.889 -78.601 10.727 1.00 31.85 375 THR A N 1
ATOM 2887 C CA . THR A 1 375 ? 64.471 -79.755 10.036 1.00 37.05 375 THR A CA 1
ATOM 2888 C C . THR A 1 375 ? 63.690 -80.121 8.773 1.00 32.47 375 THR A C 1
ATOM 2889 O O . THR A 1 375 ? 64.288 -80.501 7.761 1.00 38.42 375 THR A O 1
ATOM 2893 N N . LEU A 1 376 ? 62.366 -80.007 8.802 1.00 32.34 376 LEU A N 1
ATOM 2894 C CA . LEU A 1 376 ? 61.553 -80.434 7.664 1.00 37.59 376 LEU A CA 1
ATOM 2895 C C . LEU A 1 376 ? 62.011 -79.860 6.319 1.00 38.06 376 LEU A C 1
ATOM 2896 O O . LEU A 1 376 ? 62.307 -80.641 5.403 1.00 34.10 376 LEU A O 1
ATOM 2901 N N . PRO A 1 377 ? 62.098 -78.537 6.139 1.00 38.05 377 PRO A N 1
ATOM 2902 C CA . PRO A 1 377 ? 62.475 -78.030 4.813 1.00 33.72 377 PRO A CA 1
ATOM 2903 C C . PRO A 1 377 ? 63.872 -78.407 4.369 1.00 35.19 377 PRO A C 1
ATOM 2904 O O . PRO A 1 377 ? 64.101 -78.500 3.154 1.00 48.11 377 PRO A O 1
ATOM 2908 N N . TYR A 1 378 ? 64.809 -78.637 5.295 1.00 27.26 378 TYR A N 1
ATOM 2909 C CA . TYR A 1 378 ? 66.111 -79.191 4.908 1.00 21.57 378 TYR A CA 1
ATOM 2910 C C . TYR A 1 378 ? 65.961 -80.580 4.319 1.00 34.22 378 TYR A C 1
ATOM 2911 O O . TYR A 1 378 ? 66.500 -80.869 3.245 1.00 33.80 378 TYR A O 1
ATOM 2920 N N . LEU A 1 379 ? 65.234 -81.463 5.019 1.00 36.17 379 LEU A N 1
ATOM 2921 C CA . LEU A 1 379 ? 64.895 -82.763 4.452 1.00 33.80 379 LEU A CA 1
ATOM 2922 C C . LEU A 1 379 ? 64.240 -82.619 3.085 1.00 30.08 379 LEU A C 1
ATOM 2923 O O . LEU A 1 379 ? 64.642 -83.287 2.130 1.00 34.74 379 LEU A O 1
ATOM 2928 N N . GLU A 1 380 ? 63.229 -81.745 2.976 1.00 25.29 380 GLU A N 1
ATOM 2929 C CA . GLU A 1 380 ? 62.542 -81.519 1.701 1.00 26.24 380 GLU A CA 1
ATOM 2930 C C . GLU A 1 380 ? 63.510 -81.161 0.595 1.00 34.48 380 GLU A C 1
ATOM 2931 O O . GLU A 1 380 ? 63.404 -81.693 -0.515 1.00 31.98 380 GLU A O 1
ATOM 2937 N N . MET A 1 381 ? 64.456 -80.255 0.877 1.00 34.91 381 MET A N 1
ATOM 2938 C CA . MET A 1 381 ? 65.440 -79.858 -0.122 1.00 30.08 381 MET A CA 1
ATOM 2939 C C . MET A 1 381 ? 66.246 -81.057 -0.620 1.00 30.05 381 MET A C 1
ATOM 2940 O O . MET A 1 381 ? 66.408 -81.245 -1.828 1.00 39.36 381 MET A O 1
ATOM 2945 N N . VAL A 1 382 ? 66.760 -81.882 0.294 1.00 24.39 382 VAL A N 1
ATOM 2946 C CA . VAL A 1 382 ? 67.413 -83.129 -0.107 1.00 27.55 382 VAL A CA 1
ATOM 2947 C C . VAL A 1 382 ? 66.466 -83.998 -0.942 1.00 38.60 382 VAL A C 1
ATOM 2948 O O . VAL A 1 382 ? 66.878 -84.655 -1.904 1.00 42.24 382 VAL A O 1
ATOM 2952 N N . ALA A 1 383 ? 65.187 -84.017 -0.594 1.00 29.93 383 ALA A N 1
ATOM 2953 C CA . ALA A 1 383 ? 64.254 -84.829 -1.355 1.00 29.01 383 ALA A CA 1
ATOM 2954 C C . ALA A 1 383 ? 64.097 -84.292 -2.781 1.00 34.92 383 ALA A C 1
ATOM 2955 O O . ALA A 1 383 ? 64.153 -85.055 -3.752 1.00 32.21 383 ALA A O 1
ATOM 2957 N N . ARG A 1 384 ? 63.916 -82.978 -2.935 1.00 27.82 384 ARG A N 1
ATOM 2958 C CA . ARG A 1 384 ? 63.810 -82.424 -4.281 1.00 28.05 384 ARG A CA 1
ATOM 2959 C C . ARG A 1 384 ? 65.080 -82.666 -5.083 1.00 34.28 384 ARG A C 1
ATOM 2960 O O . ARG A 1 384 ? 65.023 -82.892 -6.301 1.00 30.01 384 ARG A O 1
ATOM 2968 N N . TRP A 1 385 ? 66.228 -82.642 -4.412 1.00 31.49 385 TRP A N 1
ATOM 2969 C CA . TRP A 1 385 ? 67.496 -82.848 -5.094 1.00 31.54 385 TRP A CA 1
ATOM 2970 C C . TRP A 1 385 ? 67.653 -84.311 -5.517 1.00 38.97 385 TRP A C 1
ATOM 2971 O O . TRP A 1 385 ? 68.014 -84.609 -6.660 1.00 40.47 385 TRP A O 1
ATOM 2982 N N . TYR A 1 386 ? 67.330 -85.244 -4.629 1.00 45.88 386 TYR A N 1
ATOM 2983 C CA . TYR A 1 386 ? 67.420 -86.657 -4.989 1.00 47.59 386 TYR A CA 1
ATOM 2984 C C . TYR A 1 386 ? 66.432 -87.022 -6.102 1.00 32.58 386 TYR A C 1
ATOM 2985 O O . TYR A 1 386 ? 66.739 -87.857 -6.960 1.00 30.96 386 TYR A O 1
ATOM 2994 N N . ALA A 1 387 ? 65.239 -86.417 -6.101 1.00 28.06 387 ALA A N 1
ATOM 2995 C CA . ALA A 1 387 ? 64.280 -86.678 -7.174 1.00 33.36 387 ALA A CA 1
ATOM 2996 C C . ALA A 1 387 ? 64.888 -86.371 -8.538 1.00 38.09 387 ALA A C 1
ATOM 2997 O O . ALA A 1 387 ? 64.611 -87.072 -9.516 1.00 40.23 387 ALA A O 1
ATOM 2999 N N . GLN A 1 388 ? 65.736 -85.338 -8.616 1.00 40.47 388 GLN A N 1
ATOM 3000 C CA . GLN A 1 388 ? 66.360 -84.938 -9.877 1.00 41.80 388 GLN A CA 1
ATOM 3001 C C . GLN A 1 388 ? 67.574 -85.801 -10.222 1.00 29.62 388 GLN A C 1
ATOM 3002 O O . GLN A 1 388 ? 67.840 -86.042 -11.401 1.00 37.69 388 GLN A O 1
ATOM 3008 N N . ILE A 1 389 ? 68.332 -86.250 -9.228 1.00 23.91 389 ILE A N 1
ATOM 3009 C CA . ILE A 1 389 ? 69.387 -87.218 -9.490 1.00 25.69 389 ILE A CA 1
ATOM 3010 C C . ILE A 1 389 ? 68.801 -88.511 -10.060 1.00 35.12 389 ILE A C 1
ATOM 3011 O O . ILE A 1 389 ? 69.427 -89.168 -10.902 1.00 57.76 389 ILE A O 1
ATOM 3016 N N . ILE A 1 390 ? 67.582 -88.880 -9.643 1.00 49.39 390 ILE A N 1
ATOM 3017 C CA . ILE A 1 390 ? 66.942 -90.105 -10.139 1.00 54.80 390 ILE A CA 1
ATOM 3018 C C . ILE A 1 390 ? 66.428 -89.919 -11.561 1.00 43.93 390 ILE A C 1
ATOM 3019 O O . ILE A 1 390 ? 66.577 -90.808 -12.406 1.00 52.16 390 ILE A O 1
ATOM 3024 N N . SER A 1 391 ? 65.819 -88.773 -11.849 1.00 36.05 391 SER A N 1
ATOM 3025 C CA . SER A 1 391 ? 65.365 -88.474 -13.195 1.00 32.39 391 SER A CA 1
ATOM 3026 C C . SER A 1 391 ? 66.502 -88.379 -14.207 1.00 41.05 391 SER A C 1
ATOM 3027 O O . SER A 1 391 ? 66.231 -88.272 -15.416 1.00 44.35 391 SER A O 1
ATOM 3030 N N . GLY A 1 392 ? 67.754 -88.442 -13.757 1.00 30.90 392 GLY A N 1
ATOM 3031 C CA . GLY A 1 392 ? 68.877 -88.129 -14.613 1.00 38.82 392 GLY A CA 1
ATOM 3032 C C . GLY A 1 392 ? 69.037 -86.664 -14.966 1.00 43.31 392 GLY A C 1
ATOM 3033 O O . GLY A 1 392 ? 69.976 -86.332 -15.693 1.00 44.77 392 GLY A O 1
ATOM 3034 N N . ASN A 1 393 ? 68.151 -85.778 -14.490 1.00 29.79 393 ASN A N 1
ATOM 3035 C CA . ASN A 1 393 ? 68.331 -84.344 -14.649 1.00 21.19 393 ASN A CA 1
ATOM 3036 C C . ASN A 1 393 ? 69.451 -83.733 -13.771 1.00 43.23 393 ASN A C 1
ATOM 3037 O O . ASN A 1 393 ? 69.630 -82.510 -13.824 1.00 52.19 393 ASN A O 1
ATOM 3042 N N . TYR A 1 394 ? 70.191 -84.481 -12.953 1.00 21.05 394 TYR A N 1
ATOM 3043 C CA . TYR A 1 394 ? 71.249 -83.846 -12.172 1.00 24.09 394 TYR A CA 1
ATOM 3044 C C . TYR A 1 394 ? 72.336 -84.869 -11.913 1.00 40.07 394 TYR A C 1
ATOM 3045 O O . TYR A 1 394 ? 72.043 -85.972 -11.436 1.00 45.16 394 TYR A O 1
ATOM 3054 N N . THR A 1 395 ? 73.582 -84.499 -12.218 1.00 36.94 395 THR A N 1
ATOM 3055 C CA . THR A 1 395 ? 74.722 -85.414 -12.143 1.00 41.68 395 THR A CA 1
ATOM 3056 C C . THR A 1 395 ? 75.757 -84.748 -11.239 1.00 48.32 395 THR A C 1
ATOM 3057 O O . THR A 1 395 ? 76.545 -83.925 -11.717 1.00 52.46 395 THR A O 1
ATOM 3061 N N . LEU A 1 396 ? 75.764 -85.086 -9.949 1.00 41.06 396 LEU A N 1
ATOM 3062 C CA . LEU A 1 396 ? 76.744 -84.505 -9.029 1.00 65.69 396 LEU A CA 1
ATOM 3063 C C . LEU A 1 396 ? 78.119 -84.380 -9.664 1.00 51.23 396 LEU A C 1
ATOM 3064 O O . LEU A 1 396 ? 78.694 -85.381 -10.105 1.00 37.83 396 LEU A O 1
ATOM 3069 N N . ASP A 1 397 ? 78.640 -83.140 -9.693 1.00 55.24 397 ASP A N 1
ATOM 3070 C CA . ASP A 1 397 ? 79.976 -82.868 -10.205 1.00 51.75 397 ASP A CA 1
ATOM 3071 C C . ASP A 1 397 ? 81.040 -83.367 -9.219 1.00 36.61 397 ASP A C 1
ATOM 3072 O O . ASP A 1 397 ? 80.735 -83.833 -8.129 1.00 53.74 397 ASP A O 1
ATOM 3077 N N . ALA A 1 398 ? 82.312 -83.244 -9.583 1.00 43.59 398 ALA A N 1
ATOM 3078 C CA . ALA A 1 398 ? 83.356 -83.879 -8.791 1.00 41.44 398 ALA A CA 1
ATOM 3079 C C . ALA A 1 398 ? 83.765 -83.078 -7.563 1.00 44.90 398 ALA A C 1
ATOM 3080 O O . ALA A 1 398 ? 84.489 -83.619 -6.717 1.00 46.03 398 ALA A O 1
ATOM 3082 N N . GLU A 1 399 ? 83.352 -81.808 -7.456 1.00 60.26 399 GLU A N 1
ATOM 3083 C CA . GLU A 1 399 ? 83.492 -81.085 -6.191 1.00 62.43 399 GLU A CA 1
ATOM 3084 C C . GLU A 1 399 ? 82.387 -81.480 -5.225 1.00 54.50 399 GLU A C 1
ATOM 3085 O O . GLU A 1 399 ? 82.646 -81.698 -4.039 1.00 58.02 399 GLU A O 1
ATOM 3091 N N . GLU A 1 400 ? 81.156 -81.584 -5.734 1.00 51.08 400 GLU A N 1
ATOM 3092 C CA . GLU A 1 400 ? 80.057 -82.175 -4.980 1.00 43.92 400 GLU A CA 1
ATOM 3093 C C . GLU A 1 400 ? 80.469 -83.521 -4.373 1.00 43.47 400 GLU A C 1
ATOM 3094 O O . GLU A 1 400 ? 80.481 -83.683 -3.146 1.00 56.76 400 GLU A O 1
ATOM 3100 N N . LEU A 1 401 ? 80.861 -84.488 -5.209 1.00 42.18 401 LEU A N 1
ATOM 3101 C CA . LEU A 1 401 ? 81.163 -85.812 -4.668 1.00 49.01 401 LEU A CA 1
ATOM 3102 C C . LEU A 1 401 ? 82.293 -85.800 -3.672 1.00 49.12 401 LEU A C 1
ATOM 3103 O O . LEU A 1 401 ? 82.483 -86.802 -2.970 1.00 48.23 401 LEU A O 1
ATOM 3108 N N . ASN A 1 402 ? 83.040 -84.707 -3.594 1.00 46.71 402 ASN A N 1
ATOM 3109 C CA . ASN A 1 402 ? 84.235 -84.717 -2.772 1.00 66.54 402 ASN A CA 1
ATOM 3110 C C . ASN A 1 402 ? 83.937 -84.469 -1.307 1.00 56.93 402 ASN A C 1
ATOM 3111 O O . ASN A 1 402 ? 84.739 -84.865 -0.451 1.00 51.36 402 ASN A O 1
ATOM 3116 N N . HIS A 1 403 ? 82.814 -83.825 -1.001 1.00 44.25 403 HIS A N 1
ATOM 3117 C CA . HIS A 1 403 ? 82.626 -83.299 0.339 1.00 47.63 403 HIS A CA 1
ATOM 3118 C C . HIS A 1 403 ? 82.435 -84.421 1.350 1.00 45.95 403 HIS A C 1
ATOM 3119 O O . HIS A 1 403 ? 81.914 -85.490 1.044 1.00 43.32 403 HIS A O 1
ATOM 3126 N N . ARG A 1 404 ? 82.893 -84.176 2.568 1.00 46.73 404 ARG A N 1
ATOM 3127 C CA . ARG A 1 404 ? 82.743 -85.139 3.646 1.00 47.92 404 ARG A CA 1
ATOM 3128 C C . ARG A 1 404 ? 82.131 -84.423 4.841 1.00 44.14 404 ARG A C 1
ATOM 3129 O O . ARG A 1 404 ? 82.660 -83.402 5.296 1.00 49.76 404 ARG A O 1
ATOM 3137 N N . ALA A 1 405 ? 80.992 -84.912 5.318 1.00 52.56 405 ALA A N 1
ATOM 3138 C CA . ALA A 1 405 ? 80.442 -84.366 6.552 1.00 65.54 405 ALA A CA 1
ATOM 3139 C C . ALA A 1 405 ? 81.309 -84.848 7.700 1.00 50.16 405 ALA A C 1
ATOM 3140 O O . ALA A 1 405 ? 81.675 -86.021 7.743 1.00 50.22 405 ALA A O 1
ATOM 3142 N N . GLY A 1 406 ? 81.684 -83.940 8.598 1.00 52.26 406 GLY A N 1
ATOM 3143 C CA . GLY A 1 406 ? 82.619 -84.245 9.652 1.00 53.88 406 GLY A CA 1
ATOM 3144 C C . GLY A 1 406 ? 81.921 -84.329 10.989 1.00 59.63 406 GLY A C 1
ATOM 3145 O O . GLY A 1 406 ? 80.778 -83.900 11.161 1.00 74.43 406 GLY A O 1
ATOM 3146 N N . GLU A 1 407 ? 82.636 -84.915 11.939 1.00 55.74 407 GLU A N 1
ATOM 3147 C CA . GLU A 1 407 ? 82.102 -85.067 13.280 1.00 59.64 407 GLU A CA 1
ATOM 3148 C C . GLU A 1 407 ? 82.012 -83.698 13.938 1.00 50.83 407 GLU A C 1
ATOM 3149 O O . GLU A 1 407 ? 82.913 -82.869 13.804 1.00 61.13 407 GLU A O 1
ATOM 3155 N N . GLY A 1 408 ? 80.880 -83.436 14.594 1.00 72.50 408 GLY A N 1
ATOM 3156 C CA . GLY A 1 408 ? 80.686 -82.205 15.335 1.00 55.80 408 GLY A CA 1
ATOM 3157 C C . GLY A 1 408 ? 80.064 -81.070 14.560 1.00 44.98 408 GLY A C 1
ATOM 3158 O O . GLY A 1 408 ? 79.694 -80.058 15.171 1.00 53.38 408 GLY A O 1
ATOM 3159 N N . GLU A 1 409 ? 79.908 -81.210 13.249 1.00 49.06 409 GLU A N 1
ATOM 3160 C CA . GLU A 1 409 ? 79.619 -80.062 12.407 1.00 44.27 409 GLU A CA 1
ATOM 3161 C C . GLU A 1 409 ? 78.163 -79.627 12.517 1.00 41.66 409 GLU A C 1
ATOM 3162 O O . GLU A 1 409 ? 77.264 -80.414 12.814 1.00 56.72 409 GLU A O 1
ATOM 3168 N N . ILE A 1 410 ? 77.942 -78.349 12.278 1.00 40.25 410 ILE A N 1
ATOM 3169 C CA . ILE A 1 410 ? 76.637 -77.726 12.406 1.00 46.86 410 ILE A CA 1
ATOM 3170 C C . ILE A 1 410 ? 76.251 -77.192 11.033 1.00 38.71 410 ILE A C 1
ATOM 3171 O O . ILE A 1 410 ? 77.099 -76.697 10.286 1.00 36.75 410 ILE A O 1
ATOM 3176 N N . VAL A 1 411 ? 74.976 -77.277 10.709 1.00 32.00 411 VAL A N 1
ATOM 3177 C CA . VAL A 1 411 ? 74.501 -76.814 9.433 1.00 36.95 411 VAL A CA 1
ATOM 3178 C C . VAL A 1 411 ? 73.553 -75.663 9.635 1.00 40.14 411 VAL A C 1
ATOM 3179 O O . VAL A 1 411 ? 72.514 -75.813 10.241 1.00 48.17 411 VAL A O 1
ATOM 3183 N N . VAL A 1 412 ? 73.916 -74.502 9.128 1.00 34.43 412 VAL A N 1
ATOM 3184 C CA . VAL A 1 412 ? 73.060 -73.359 9.243 1.00 28.71 412 VAL A CA 1
ATOM 3185 C C . VAL A 1 412 ? 72.091 -73.522 8.142 1.00 36.72 412 VAL A C 1
ATOM 3186 O O . VAL A 1 412 ? 72.342 -73.128 7.020 1.00 53.15 412 VAL A O 1
ATOM 3190 N N . ALA A 1 413 ? 70.964 -74.105 8.460 1.00 31.44 413 ALA A N 1
ATOM 3191 C CA . ALA A 1 413 ? 69.985 -74.396 7.446 1.00 40.62 413 ALA A CA 1
ATOM 3192 C C . ALA A 1 413 ? 69.663 -73.277 6.493 1.00 49.17 413 ALA A C 1
ATOM 3193 O O . ALA A 1 413 ? 69.663 -73.480 5.294 1.00 48.66 413 ALA A O 1
ATOM 3195 N N . PRO A 1 414 ? 69.389 -72.080 7.008 1.00 52.90 414 PRO A N 1
ATOM 3196 C CA . PRO A 1 414 ? 68.979 -71.090 6.003 1.00 46.90 414 PRO A CA 1
ATOM 3197 C C . PRO A 1 414 ? 70.027 -70.935 4.926 1.00 34.81 414 PRO A C 1
ATOM 3198 O O . PRO A 1 414 ? 69.691 -70.625 3.781 1.00 40.31 414 PRO A O 1
ATOM 3202 N N . LEU A 1 415 ? 71.297 -71.145 5.266 1.00 26.82 415 LEU A N 1
ATOM 3203 C CA . LEU A 1 415 ? 72.347 -71.124 4.252 1.00 53.31 415 LEU A CA 1
ATOM 3204 C C . LEU A 1 415 ? 72.303 -72.385 3.397 1.00 49.91 415 LEU A C 1
ATOM 3205 O O . LEU A 1 415 ? 72.400 -72.318 2.161 1.00 44.36 415 LEU A O 1
ATOM 3210 N N . ALA A 1 416 ? 72.152 -73.544 4.042 1.00 40.84 416 ALA A N 1
ATOM 3211 C CA . ALA A 1 416 ? 72.029 -74.789 3.298 1.00 38.14 416 ALA A CA 1
ATOM 3212 C C . ALA A 1 416 ? 70.890 -74.719 2.290 1.00 34.92 416 ALA A C 1
ATOM 3213 O O . ALA A 1 416 ? 71.008 -75.247 1.183 1.00 42.31 416 ALA A O 1
ATOM 3215 N N . ASN A 1 417 ? 69.786 -74.055 2.628 1.00 22.54 417 ASN A N 1
ATOM 3216 C CA . ASN A 1 417 ? 68.706 -73.987 1.650 1.00 31.43 417 ASN A CA 1
ATOM 3217 C C . ASN A 1 417 ? 69.067 -73.058 0.501 1.00 37.72 417 ASN A C 1
ATOM 3218 O O . ASN A 1 417 ? 68.694 -73.316 -0.645 1.00 53.84 417 ASN A O 1
ATOM 3223 N N . VAL A 1 418 ? 69.790 -71.970 0.781 1.00 46.03 418 VAL A N 1
ATOM 3224 C CA . VAL A 1 418 ? 70.292 -71.125 -0.301 1.00 51.83 418 VAL A CA 1
ATOM 3225 C C . VAL A 1 418 ? 71.206 -71.941 -1.212 1.00 44.64 418 VAL A C 1
ATOM 3226 O O . VAL A 1 418 ? 70.933 -72.114 -2.410 1.00 30.51 418 VAL A O 1
ATOM 3230 N N . ILE A 1 419 ? 72.278 -72.495 -0.638 1.00 34.41 419 ILE A N 1
ATOM 3231 C CA . ILE A 1 419 ? 73.229 -73.275 -1.424 1.00 35.64 419 ILE A CA 1
ATOM 3232 C C . ILE A 1 419 ? 72.505 -74.308 -2.273 1.00 35.98 419 ILE A C 1
ATOM 3233 O O . ILE A 1 419 ? 72.748 -74.418 -3.474 1.00 51.20 419 ILE A O 1
ATOM 3238 N N . MET A 1 420 ? 71.584 -75.069 -1.671 1.00 45.67 420 MET A N 1
ATOM 3239 C CA . MET A 1 420 ? 70.894 -76.110 -2.432 1.00 33.45 420 MET A CA 1
ATOM 3240 C C . MET A 1 420 ? 69.848 -75.501 -3.346 1.00 31.90 420 MET A C 1
ATOM 3241 O O . MET A 1 420 ? 69.735 -75.879 -4.514 1.00 30.70 420 MET A O 1
ATOM 3246 N N . GLY A 1 421 ? 69.093 -74.543 -2.836 1.00 35.80 421 GLY A N 1
ATOM 3247 C CA . GLY A 1 421 ? 68.095 -73.892 -3.661 1.00 36.84 421 GLY A CA 1
ATOM 3248 C C . GLY A 1 421 ? 68.674 -73.288 -4.923 1.00 42.69 421 GLY A C 1
ATOM 3249 O O . GLY A 1 421 ? 67.952 -73.112 -5.911 1.00 43.55 421 GLY A O 1
ATOM 3250 N N . LEU A 1 422 ? 69.977 -72.953 -4.904 1.00 38.27 422 LEU A N 1
ATOM 3251 C CA . LEU A 1 422 ? 70.654 -72.441 -6.100 1.00 28.25 422 LEU A CA 1
ATOM 3252 C C . LEU A 1 422 ? 70.935 -73.563 -7.086 1.00 35.25 422 LEU A C 1
ATOM 3253 O O . LEU A 1 422 ? 70.572 -73.457 -8.261 1.00 54.39 422 LEU A O 1
ATOM 3258 N N . LYS A 1 423 ? 71.595 -74.640 -6.633 1.00 26.86 423 LYS A N 1
ATOM 3259 C CA . LYS A 1 423 ? 71.828 -75.803 -7.492 1.00 34.58 423 LYS A CA 1
ATOM 3260 C C . LYS A 1 423 ? 70.588 -76.188 -8.307 1.00 50.21 423 LYS A C 1
ATOM 3261 O O . LYS A 1 423 ? 70.678 -76.440 -9.514 1.00 55.37 423 LYS A O 1
ATOM 3267 N N . LEU A 1 424 ? 69.418 -76.229 -7.659 1.00 41.77 424 LEU A N 1
ATOM 3268 C CA . LEU A 1 424 ? 68.180 -76.659 -8.295 1.00 32.65 424 LEU A CA 1
ATOM 3269 C C . LEU A 1 424 ? 67.479 -75.524 -9.034 1.00 41.94 424 LEU A C 1
ATOM 3270 O O . LEU A 1 424 ? 66.390 -75.725 -9.594 1.00 38.84 424 LEU A O 1
ATOM 3275 N N . GLY A 1 425 ? 68.072 -74.341 -9.057 1.00 26.17 425 GLY A N 1
ATOM 3276 C CA . GLY A 1 425 ? 67.446 -73.215 -9.710 1.00 26.82 425 GLY A CA 1
ATOM 3277 C C . GLY A 1 425 ? 66.128 -72.752 -9.134 1.00 27.16 425 GLY A C 1
ATOM 3278 O O . GLY A 1 425 ? 65.192 -72.476 -9.901 1.00 29.20 425 GLY A O 1
ATOM 3279 N N . LEU A 1 426 ? 66.061 -72.614 -7.793 1.00 32.63 426 LEU A N 1
ATOM 3280 C CA . LEU A 1 426 ? 64.843 -72.227 -7.082 1.00 24.68 426 LEU A CA 1
ATOM 3281 C C . LEU A 1 426 ? 64.831 -70.775 -6.659 1.00 31.64 426 LEU A C 1
ATOM 3282 O O . LEU A 1 426 ? 63.770 -70.279 -6.260 1.00 42.59 426 LEU A O 1
ATOM 3287 N N . LEU A 1 427 ? 65.964 -70.078 -6.792 1.00 48.17 427 LEU A N 1
ATOM 3288 C CA . LEU A 1 427 ? 66.259 -68.686 -6.452 1.00 47.96 427 LEU A CA 1
ATOM 3289 C C . LEU A 1 427 ? 66.666 -67.902 -7.694 1.00 47.20 427 LEU A C 1
ATOM 3290 O O . LEU A 1 427 ? 67.183 -68.496 -8.649 1.00 58.68 427 LEU A O 1
ATOM 3295 N N . PRO A 1 428 ? 66.473 -66.576 -7.711 1.00 38.47 428 PRO A N 1
ATOM 3296 C CA . PRO A 1 428 ? 66.906 -65.776 -8.873 1.00 33.80 428 PRO A CA 1
ATOM 3297 C C . PRO A 1 428 ? 68.408 -65.845 -9.063 1.00 34.11 428 PRO A C 1
ATOM 3298 O O . PRO A 1 428 ? 69.171 -65.881 -8.102 1.00 49.30 428 PRO A O 1
ATOM 3302 N N . ASP A 1 429 ? 68.832 -65.914 -10.309 1.00 47.42 429 ASP A N 1
ATOM 3303 C CA . ASP A 1 429 ? 70.249 -66.126 -10.568 1.00 42.91 429 ASP A CA 1
ATOM 3304 C C . ASP A 1 429 ? 71.037 -64.898 -10.133 1.00 51.03 429 ASP A C 1
ATOM 3305 O O . ASP A 1 429 ? 70.727 -63.770 -10.563 1.00 49.35 429 ASP A O 1
ATOM 3310 N N . PRO A 1 430 ? 72.014 -65.058 -9.251 1.00 43.10 430 PRO A N 1
ATOM 3311 C CA . PRO A 1 430 ? 72.887 -63.928 -8.886 1.00 65.76 430 PRO A CA 1
ATOM 3312 C C . PRO A 1 430 ? 73.531 -63.230 -10.078 1.00 66.83 430 PRO A C 1
ATOM 3313 O O . PRO A 1 430 ? 73.670 -61.994 -10.069 1.00 43.75 430 PRO A O 1
ATOM 3317 N N . LYS A 1 431 ? 73.911 -63.998 -11.108 1.00 53.96 431 LYS A N 1
ATOM 3318 C CA . LYS A 1 431 ? 74.559 -63.475 -12.308 1.00 54.14 431 LYS A CA 1
ATOM 3319 C C . LYS A 1 431 ? 73.631 -62.668 -13.220 1.00 49.86 431 LYS A C 1
ATOM 3320 O O . LYS A 1 431 ? 74.127 -62.033 -14.156 1.00 58.88 431 LYS A O 1
ATOM 3326 N N . THR A 1 432 ? 72.319 -62.662 -12.990 1.00 38.72 432 THR A N 1
ATOM 3327 C CA . THR A 1 432 ? 71.435 -62.009 -13.948 1.00 37.18 432 THR A CA 1
ATOM 3328 C C . THR A 1 432 ? 70.329 -61.291 -13.197 1.00 51.98 432 THR A C 1
ATOM 3329 O O . THR A 1 432 ? 69.943 -60.178 -13.563 1.00 54.23 432 THR A O 1
ATOM 3333 N N . GLU A 1 433 ? 69.900 -61.864 -12.084 1.00 65.70 433 GLU A N 1
ATOM 3334 C CA . GLU A 1 433 ? 68.945 -61.201 -11.207 1.00 61.71 433 GLU A CA 1
ATOM 3335 C C . GLU A 1 433 ? 69.537 -61.083 -9.827 1.00 61.57 433 GLU A C 1
ATOM 3336 O O . GLU A 1 433 ? 69.122 -61.761 -8.905 1.00 73.94 433 GLU A O 1
ATOM 3342 N N . PHE A 1 434 ? 70.532 -60.223 -9.691 1.00 64.11 434 PHE A N 1
ATOM 3343 C CA . PHE A 1 434 ? 71.277 -60.085 -8.456 1.00 61.12 434 PHE A CA 1
ATOM 3344 C C . PHE A 1 434 ? 70.421 -59.366 -7.472 1.00 50.79 434 PHE A C 1
ATOM 3345 O O . PHE A 1 434 ? 70.442 -59.679 -6.311 1.00 52.23 434 PHE A O 1
ATOM 3353 N N . GLN A 1 435 ? 69.653 -58.402 -7.917 1.00 37.68 435 GLN A N 1
ATOM 3354 C CA . GLN A 1 435 ? 68.891 -57.644 -6.956 1.00 52.88 435 GLN A CA 1
ATOM 3355 C C . GLN A 1 435 ? 67.911 -58.552 -6.268 1.00 55.22 435 GLN A C 1
ATOM 3356 O O . GLN A 1 435 ? 67.723 -58.459 -5.067 1.00 53.84 435 GLN A O 1
ATOM 3362 N N . ALA A 1 436 ? 67.288 -59.441 -7.019 1.00 57.36 436 ALA A N 1
ATOM 3363 C CA . ALA A 1 436 ? 66.351 -60.390 -6.452 1.00 43.67 436 ALA A CA 1
ATOM 3364 C C . ALA A 1 436 ? 67.062 -61.395 -5.604 1.00 44.91 436 ALA A C 1
ATOM 3365 O O . ALA A 1 436 ? 66.642 -61.688 -4.509 1.00 42.19 436 ALA A O 1
ATOM 3367 N N . PHE A 1 437 ? 68.166 -61.909 -6.093 1.00 31.89 437 PHE A N 1
ATOM 3368 C CA . PHE A 1 437 ? 68.897 -62.812 -5.261 1.00 37.12 437 PHE A CA 1
ATOM 3369 C C . PHE A 1 437 ? 69.091 -62.172 -3.906 1.00 54.14 437 PHE A C 1
ATOM 3370 O O . PHE A 1 437 ? 68.935 -62.832 -2.892 1.00 56.18 437 PHE A O 1
ATOM 3378 N N . TRP A 1 438 ? 69.407 -60.885 -3.869 1.00 57.16 438 TRP A N 1
ATOM 3379 C CA . TRP A 1 438 ? 69.702 -60.191 -2.622 1.00 39.78 438 TRP A CA 1
ATOM 3380 C C . TRP A 1 438 ? 68.492 -60.063 -1.763 1.00 46.43 438 TRP A C 1
ATOM 3381 O O . TRP A 1 438 ? 68.571 -60.251 -0.562 1.00 48.33 438 TRP A O 1
ATOM 3392 N N . ARG A 1 439 ? 67.358 -59.724 -2.340 1.00 31.61 439 ARG A N 1
ATOM 3393 C CA . ARG A 1 439 ? 66.180 -59.732 -1.467 1.00 55.44 439 ARG A CA 1
ATOM 3394 C C . ARG A 1 439 ? 66.006 -61.079 -0.783 1.00 55.87 439 ARG A C 1
ATOM 3395 O O . ARG A 1 439 ? 65.659 -61.140 0.402 1.00 31.39 439 ARG A O 1
ATOM 3403 N N . CYS A 1 440 ? 66.210 -62.172 -1.528 1.00 47.28 440 CYS A N 1
ATOM 3404 C CA . CYS A 1 440 ? 66.067 -63.491 -0.929 1.00 47.59 440 CYS A CA 1
ATOM 3405 C C . CYS A 1 440 ? 67.051 -63.672 0.208 1.00 44.39 440 CYS A C 1
ATOM 3406 O O . CYS A 1 440 ? 66.668 -64.124 1.295 1.00 60.35 440 CYS A O 1
ATOM 3409 N N . LEU A 1 441 ? 68.306 -63.276 0.006 1.00 29.27 441 LEU A N 1
ATOM 3410 C CA . LEU A 1 441 ? 69.243 -63.433 1.098 1.00 34.61 441 LEU A CA 1
ATOM 3411 C C . LEU A 1 441 ? 68.872 -62.618 2.335 1.00 40.46 441 LEU A C 1
ATOM 3412 O O . LEU A 1 441 ? 69.544 -62.772 3.364 1.00 34.56 441 LEU A O 1
ATOM 3417 N N . ASN A 1 442 ? 67.846 -61.760 2.272 1.00 24.38 442 ASN A N 1
ATOM 3418 C CA . ASN A 1 442 ? 67.493 -60.906 3.405 1.00 35.18 442 ASN A CA 1
ATOM 3419 C C . ASN A 1 442 ? 66.094 -61.162 3.951 1.00 46.92 442 ASN A C 1
ATOM 3420 O O . ASN A 1 442 ? 65.567 -60.331 4.694 1.00 43.81 442 ASN A O 1
ATOM 3425 N N . TYR A 1 443 ? 65.545 -62.331 3.686 1.00 69.61 443 TYR A N 1
ATOM 3426 C CA . TYR A 1 443 ? 64.277 -62.713 4.241 1.00 47.13 443 TYR A CA 1
ATOM 3427 C C . TYR A 1 443 ? 64.649 -63.884 5.095 1.00 54.17 443 TYR A C 1
ATOM 3428 O O . TYR A 1 443 ? 65.599 -64.591 4.801 1.00 42.20 443 TYR A O 1
ATOM 3437 N N . PRO A 1 444 ? 63.871 -64.144 6.166 1.00 50.68 444 PRO A N 1
ATOM 3438 C CA . PRO A 1 444 ? 64.168 -65.365 6.924 1.00 42.31 444 PRO A CA 1
ATOM 3439 C C . PRO A 1 444 ? 63.937 -66.599 6.063 1.00 50.59 444 PRO A C 1
ATOM 3440 O O . PRO A 1 444 ? 63.554 -66.465 4.900 1.00 56.69 444 PRO A O 1
ATOM 3444 N N . SER A 1 445 ? 64.140 -67.787 6.618 1.00 61.61 445 SER A N 1
ATOM 3445 C CA . SER A 1 445 ? 64.014 -69.008 5.823 1.00 24.17 445 SER A CA 1
ATOM 3446 C C . SER A 1 445 ? 62.505 -69.198 5.748 1.00 56.51 445 SER A C 1
ATOM 3447 O O . SER A 1 445 ? 61.894 -69.684 6.698 1.00 86.15 445 SER A O 1
ATOM 3450 N N . PHE A 1 446 ? 61.904 -68.831 4.620 1.00 32.72 446 PHE A N 1
ATOM 3451 C CA . PHE A 1 446 ? 60.467 -69.021 4.443 1.00 39.15 446 PHE A CA 1
ATOM 3452 C C . PHE A 1 446 ? 60.424 -70.023 3.300 1.00 47.32 446 PHE A C 1
ATOM 3453 O O . PHE A 1 446 ? 60.731 -69.678 2.161 1.00 39.40 446 PHE A O 1
ATOM 3461 N N . PRO A 1 447 ? 60.043 -71.274 3.596 1.00 43.32 447 PRO A N 1
ATOM 3462 C CA . PRO A 1 447 ? 60.053 -72.331 2.565 1.00 51.99 447 PRO A CA 1
ATOM 3463 C C . PRO A 1 447 ? 59.232 -72.019 1.313 1.00 45.01 447 PRO A C 1
ATOM 3464 O O . PRO A 1 447 ? 59.574 -72.529 0.235 1.00 35.33 447 PRO A O 1
ATOM 3468 N N . PRO A 1 448 ? 58.131 -71.247 1.383 1.00 31.78 448 PRO A N 1
ATOM 3469 C CA . PRO A 1 448 ? 57.407 -70.925 0.137 1.00 42.67 448 PRO A CA 1
ATOM 3470 C C . PRO A 1 448 ? 58.249 -70.154 -0.878 1.00 53.15 448 PRO A C 1
ATOM 3471 O O . PRO A 1 448 ? 57.943 -70.155 -2.082 1.00 49.06 448 PRO A O 1
ATOM 3475 N N . MET A 1 449 ? 59.269 -69.440 -0.404 1.00 55.66 449 MET A N 1
ATOM 3476 C CA . MET A 1 449 ? 60.233 -68.809 -1.293 1.00 50.65 449 MET A CA 1
ATOM 3477 C C . MET A 1 449 ? 60.816 -69.768 -2.315 1.00 41.33 449 MET A C 1
ATOM 3478 O O . MET A 1 449 ? 61.133 -69.355 -3.434 1.00 58.33 449 MET A O 1
ATOM 3483 N N . TYR A 1 450 ? 60.943 -71.045 -1.961 1.00 39.97 450 TYR A N 1
ATOM 3484 C CA . TYR A 1 450 ? 61.570 -72.065 -2.787 1.00 49.69 450 TYR A CA 1
ATOM 3485 C C . TYR A 1 450 ? 60.585 -72.811 -3.700 1.00 47.70 450 TYR A C 1
ATOM 3486 O O . TYR A 1 450 ? 60.929 -73.877 -4.241 1.00 30.54 450 TYR A O 1
ATOM 3495 N N . ARG A 1 451 ? 59.383 -72.270 -3.896 1.00 36.08 451 ARG A N 1
ATOM 3496 C CA . ARG A 1 451 ? 58.465 -72.793 -4.894 1.00 45.13 451 ARG A CA 1
ATOM 3497 C C . ARG A 1 451 ? 57.920 -71.741 -5.852 1.00 51.71 451 ARG A C 1
ATOM 3498 O O . ARG A 1 451 ? 56.861 -71.916 -6.475 1.00 40.67 451 ARG A O 1
ATOM 3506 N N . LEU A 1 452 ? 58.669 -70.650 -6.025 1.00 46.74 452 LEU A N 1
ATOM 3507 C CA . LEU A 1 452 ? 58.315 -69.621 -6.990 1.00 50.02 452 LEU A CA 1
ATOM 3508 C C . LEU A 1 452 ? 58.869 -69.828 -8.390 1.00 57.43 452 LEU A C 1
ATOM 3509 O O . LEU A 1 452 ? 58.435 -69.153 -9.331 1.00 54.07 452 LEU A O 1
ATOM 3514 N N . ARG A 1 453 ? 59.812 -70.743 -8.546 1.00 39.66 453 ARG A N 1
ATOM 3515 C CA . ARG A 1 453 ? 60.456 -70.913 -9.830 1.00 37.04 453 ARG A CA 1
ATOM 3516 C C . ARG A 1 453 ? 61.264 -72.203 -9.781 1.00 40.48 453 ARG A C 1
ATOM 3517 O O . ARG A 1 453 ? 61.685 -72.646 -8.709 1.00 54.35 453 ARG A O 1
ATOM 3525 N N . GLY A 1 454 ? 61.469 -72.801 -10.951 1.00 32.08 454 GLY A N 1
ATOM 3526 C CA . GLY A 1 454 ? 62.261 -74.002 -11.086 1.00 24.43 454 GLY A CA 1
ATOM 3527 C C . GLY A 1 454 ? 61.400 -75.241 -11.147 1.00 29.83 454 GLY A C 1
ATOM 3528 O O . GLY A 1 454 ? 60.195 -75.180 -11.434 1.00 36.04 454 GLY A O 1
ATOM 3529 N N . PRO A 1 455 ? 62.001 -76.395 -10.838 1.00 30.67 455 PRO A N 1
ATOM 3530 C CA . PRO A 1 455 ? 61.230 -77.649 -10.754 1.00 34.78 455 PRO A CA 1
ATOM 3531 C C . PRO A 1 455 ? 60.013 -77.580 -9.827 1.00 30.29 455 PRO A C 1
ATOM 3532 O O . PRO A 1 455 ? 60.147 -77.441 -8.606 1.00 38.30 455 PRO A O 1
ATOM 3536 N N . HIS A 1 456 ? 58.829 -77.777 -10.390 1.00 34.52 456 HIS A N 1
ATOM 3537 C CA . HIS A 1 456 ? 57.590 -77.907 -9.606 1.00 29.92 456 HIS A CA 1
ATOM 3538 C C . HIS A 1 456 ? 57.149 -76.797 -8.688 1.00 26.22 456 HIS A C 1
ATOM 3539 O O . HIS A 1 456 ? 56.950 -77.005 -7.511 1.00 41.97 456 HIS A O 1
ATOM 3546 N N . ALA A 1 457 ? 56.906 -75.640 -9.254 1.00 29.21 457 ALA A N 1
ATOM 3547 C CA . ALA A 1 457 ? 56.497 -74.511 -8.477 1.00 28.95 457 ALA A CA 1
ATOM 3548 C C . ALA A 1 457 ? 55.065 -74.604 -8.067 1.00 36.21 457 ALA A C 1
ATOM 3549 O O . ALA A 1 457 ? 54.369 -75.524 -8.446 1.00 52.09 457 ALA A O 1
ATOM 3551 N N . ASP A 1 458 ? 54.626 -73.647 -7.270 1.00 43.92 458 ASP A N 1
ATOM 3552 C CA . ASP A 1 458 ? 53.266 -73.635 -6.794 1.00 53.61 458 ASP A CA 1
ATOM 3553 C C . ASP A 1 458 ? 52.777 -72.232 -6.919 1.00 52.66 458 ASP A C 1
ATOM 3554 O O . ASP A 1 458 ? 53.380 -71.310 -6.401 1.00 66.20 458 ASP A O 1
ATOM 3559 N N . PRO A 1 459 ? 51.684 -72.056 -7.635 1.00 58.28 459 PRO A N 1
ATOM 3560 C CA . PRO A 1 459 ? 51.143 -70.725 -7.842 1.00 63.87 459 PRO A CA 1
ATOM 3561 C C . PRO A 1 459 ? 50.723 -70.070 -6.550 1.00 64.74 459 PRO A C 1
ATOM 3562 O O . PRO A 1 459 ? 50.913 -68.872 -6.384 1.00 67.09 459 PRO A O 1
ATOM 3566 N N . GLN A 1 460 ? 50.142 -70.841 -5.645 1.00 56.65 460 GLN A N 1
ATOM 3567 C CA . GLN A 1 460 ? 49.771 -70.275 -4.354 1.00 71.10 460 GLN A CA 1
ATOM 3568 C C . GLN A 1 460 ? 50.976 -69.947 -3.462 1.00 61.01 460 GLN A C 1
ATOM 3569 O O . GLN A 1 460 ? 50.782 -69.394 -2.373 1.00 44.85 460 GLN A O 1
ATOM 3575 N N . ALA A 1 461 ? 52.208 -70.221 -3.908 1.00 53.82 461 ALA A N 1
ATOM 3576 C CA . ALA A 1 461 ? 53.372 -69.937 -3.073 1.00 40.01 461 ALA A CA 1
ATOM 3577 C C . ALA A 1 461 ? 53.508 -68.451 -2.809 1.00 52.24 461 ALA A C 1
ATOM 3578 O O . ALA A 1 461 ? 53.676 -68.036 -1.656 1.00 55.49 461 ALA A O 1
ATOM 3580 N N . GLN A 1 462 ? 53.438 -67.627 -3.860 1.00 58.55 462 GLN A N 1
ATOM 3581 C CA . GLN A 1 462 ? 53.726 -66.207 -3.666 1.00 59.19 462 GLN A CA 1
ATOM 3582 C C . GLN A 1 462 ? 52.894 -65.613 -2.541 1.00 46.01 462 GLN A C 1
ATOM 3583 O O . GLN A 1 462 ? 53.424 -64.901 -1.682 1.00 44.35 462 GLN A O 1
ATOM 3589 N N . SER A 1 463 ? 51.597 -65.927 -2.508 1.00 46.74 463 SER A N 1
ATOM 3590 C CA . SER A 1 463 ? 50.730 -65.349 -1.485 1.00 58.10 463 SER A CA 1
ATOM 3591 C C . SER A 1 463 ? 51.088 -65.870 -0.091 1.00 61.39 463 SER A C 1
ATOM 3592 O O . SER A 1 463 ? 51.097 -65.105 0.885 1.00 51.71 463 SER A O 1
ATOM 3595 N N . VAL A 1 464 ? 51.407 -67.160 0.023 1.00 48.01 464 VAL A N 1
ATOM 3596 C CA . VAL A 1 464 ? 51.899 -67.679 1.295 1.00 46.89 464 VAL A CA 1
ATOM 3597 C C . VAL A 1 464 ? 53.157 -66.927 1.726 1.00 62.35 464 VAL A C 1
ATOM 3598 O O . VAL A 1 464 ? 53.206 -66.328 2.809 1.00 47.21 464 VAL A O 1
ATOM 3602 N N . LEU A 1 465 ? 54.194 -66.939 0.874 1.00 55.51 465 LEU A N 1
ATOM 3603 C CA . LEU A 1 465 ? 55.430 -66.222 1.180 1.00 50.42 465 LEU A CA 1
ATOM 3604 C C . LEU A 1 465 ? 55.192 -64.774 1.570 1.00 52.39 465 LEU A C 1
ATOM 3605 O O . LEU A 1 465 ? 56.017 -64.186 2.284 1.00 44.73 465 LEU A O 1
ATOM 3610 N N . SER A 1 466 ? 54.068 -64.194 1.147 1.00 56.93 466 SER A N 1
ATOM 3611 C CA . SER A 1 466 ? 53.830 -62.781 1.407 1.00 58.69 466 SER A CA 1
ATOM 3612 C C . SER A 1 466 ? 53.397 -62.527 2.837 1.00 53.93 466 SER A C 1
ATOM 3613 O O . SER A 1 466 ? 53.852 -61.557 3.453 1.00 57.69 466 SER A O 1
ATOM 3616 N N . ARG A 1 467 ? 52.533 -63.382 3.379 1.00 44.39 467 ARG A N 1
ATOM 3617 C CA . ARG A 1 467 ? 52.194 -63.283 4.793 1.00 38.59 467 ARG A CA 1
ATOM 3618 C C . ARG A 1 467 ? 53.438 -63.442 5.677 1.00 56.97 467 ARG A C 1
ATOM 3619 O O . ARG A 1 467 ? 53.673 -62.637 6.588 1.00 60.00 467 ARG A O 1
ATOM 3627 N N . SER A 1 468 ? 54.261 -64.466 5.422 1.00 56.02 468 SER A N 1
ATOM 3628 C CA . SER A 1 468 ? 55.464 -64.644 6.234 1.00 51.12 468 SER A CA 1
ATOM 3629 C C . SER A 1 468 ? 56.382 -63.437 6.149 1.00 43.60 468 SER A C 1
ATOM 3630 O O . SER A 1 468 ? 57.025 -63.071 7.135 1.00 50.72 468 SER A O 1
ATOM 3633 N N . VAL A 1 469 ? 56.481 -62.813 4.981 1.00 61.02 469 VAL A N 1
ATOM 3634 C CA . VAL A 1 469 ? 57.420 -61.700 4.885 1.00 57.54 469 VAL A CA 1
ATOM 3635 C C . VAL A 1 469 ? 56.831 -60.445 5.522 1.00 48.83 469 VAL A C 1
ATOM 3636 O O . VAL A 1 469 ? 57.569 -59.634 6.083 1.00 48.56 469 VAL A O 1
ATOM 3640 N N . GLN A 1 470 ? 55.505 -60.276 5.487 1.00 55.71 470 GLN A N 1
ATOM 3641 C CA . GLN A 1 470 ? 54.887 -59.164 6.205 1.00 53.48 470 GLN A CA 1
ATOM 3642 C C . GLN A 1 470 ? 55.057 -59.279 7.707 1.00 56.97 470 GLN A C 1
ATOM 3643 O O . GLN A 1 470 ? 55.023 -58.262 8.405 1.00 73.63 470 GLN A O 1
ATOM 3649 N N . ARG A 1 471 ? 55.214 -60.488 8.229 1.00 58.71 471 ARG A N 1
ATOM 3650 C CA . ARG A 1 471 ? 55.472 -60.618 9.654 1.00 45.97 471 ARG A CA 1
ATOM 3651 C C . ARG A 1 471 ? 56.938 -60.399 9.978 1.00 38.88 471 ARG A C 1
ATOM 3652 O O . ARG A 1 471 ? 57.266 -60.061 11.117 1.00 53.67 471 ARG A O 1
ATOM 3660 N N . SER A 1 472 ? 57.814 -60.575 8.987 1.00 48.29 472 SER A N 1
ATOM 3661 C CA . SER A 1 472 ? 59.242 -60.331 9.151 1.00 40.64 472 SER A CA 1
ATOM 3662 C C . SER A 1 472 ? 59.558 -58.872 9.410 1.00 62.78 472 SER A C 1
ATOM 3663 O O . SER A 1 472 ? 60.512 -58.568 10.137 1.00 83.27 472 SER A O 1
ATOM 3666 N N . LEU A 1 473 ? 58.778 -57.958 8.828 1.00 64.68 473 LEU A N 1
ATOM 3667 C CA . LEU A 1 473 ? 59.210 -56.576 8.620 1.00 72.82 473 LEU A CA 1
ATOM 3668 C C . LEU A 1 473 ? 59.204 -55.727 9.884 1.00 80.92 473 LEU A C 1
ATOM 3669 O O . LEU A 1 473 ? 59.584 -54.553 9.806 1.00 101.26 473 LEU A O 1
ATOM 3674 N N . ILE A 1 474 ? 58.818 -56.277 11.033 1.00 70.12 474 ILE A N 1
ATOM 3675 C CA . ILE A 1 474 ? 58.696 -55.467 12.246 1.00 81.36 474 ILE A CA 1
ATOM 3676 C C . ILE A 1 474 ? 59.967 -55.531 13.119 1.00 86.05 474 ILE A C 1
ATOM 3677 O O . ILE A 1 474 ? 61.108 -55.562 12.624 1.00 74.73 474 ILE A O 1
ATOM 3682 N N . GLY A 1 477 ? 69.561 -54.003 14.756 1.00 134.55 477 GLY A N 1
ATOM 3683 C CA . GLY A 1 477 ? 68.562 -54.524 13.841 1.00 127.32 477 GLY A CA 1
ATOM 3684 C C . GLY A 1 477 ? 69.067 -54.615 12.413 1.00 140.63 477 GLY A C 1
ATOM 3685 O O . GLY A 1 477 ? 69.302 -55.715 11.899 1.00 125.07 477 GLY A O 1
ATOM 3686 N N . GLU A 1 478 ? 69.380 -53.462 11.823 1.00 139.76 478 GLU A N 1
ATOM 3687 C CA . GLU A 1 478 ? 69.838 -53.422 10.430 1.00 131.76 478 GLU A CA 1
ATOM 3688 C C . GLU A 1 478 ? 71.344 -53.573 10.162 1.00 124.98 478 GLU A C 1
ATOM 3689 O O . GLU A 1 478 ? 71.732 -54.416 9.362 1.00 116.22 478 GLU A O 1
ATOM 3695 N N . HIS A 1 479 ? 72.190 -52.761 10.785 1.00 116.71 479 HIS A N 1
ATOM 3696 C CA . HIS A 1 479 ? 73.621 -52.807 10.471 1.00 113.09 479 HIS A CA 1
ATOM 3697 C C . HIS A 1 479 ? 73.753 -52.661 8.988 1.00 107.18 479 HIS A C 1
ATOM 3698 O O . HIS A 1 479 ? 74.680 -53.198 8.394 1.00 95.92 479 HIS A O 1
ATOM 3705 N N . ASP A 1 480 ? 72.827 -51.942 8.376 1.00 102.70 480 ASP A N 1
ATOM 3706 C CA . ASP A 1 480 ? 72.828 -51.837 6.935 1.00 79.28 480 ASP A CA 1
ATOM 3707 C C . ASP A 1 480 ? 74.237 -51.786 6.467 1.00 61.71 480 ASP A C 1
ATOM 3708 O O . ASP A 1 480 ? 74.608 -52.497 5.553 1.00 78.65 480 ASP A O 1
ATOM 3713 N N . SER A 1 481 ? 75.048 -50.972 7.098 1.00 57.60 481 SER A N 1
ATOM 3714 C CA . SER A 1 481 ? 76.389 -50.828 6.578 1.00 71.44 481 SER A CA 1
ATOM 3715 C C . SER A 1 481 ? 77.051 -52.155 6.381 1.00 64.77 481 SER A C 1
ATOM 3716 O O . SER A 1 481 ? 77.550 -52.453 5.308 1.00 60.23 481 SER A O 1
ATOM 3719 N N . GLN A 1 482 ? 77.049 -52.967 7.416 1.00 73.65 482 GLN A N 1
ATOM 3720 C CA . GLN A 1 482 ? 77.634 -54.284 7.336 1.00 67.18 482 GLN A CA 1
ATOM 3721 C C . GLN A 1 482 ? 76.942 -55.099 6.293 1.00 64.64 482 GLN A C 1
ATOM 3722 O O . GLN A 1 482 ? 77.564 -55.909 5.631 1.00 66.55 482 GLN A O 1
ATOM 3728 N N . LEU A 1 483 ? 75.643 -54.912 6.156 1.00 54.87 483 LEU A N 1
ATOM 3729 C CA . LEU A 1 483 ? 74.919 -55.726 5.213 1.00 50.48 483 LEU A CA 1
ATOM 3730 C C . LEU A 1 483 ? 75.308 -55.357 3.802 1.00 54.69 483 LEU A C 1
ATOM 3731 O O . LEU A 1 483 ? 75.498 -56.228 2.962 1.00 55.78 483 LEU A O 1
ATOM 3736 N N . GLN A 1 484 ? 75.456 -54.074 3.535 1.00 55.39 484 GLN A N 1
ATOM 3737 C CA . GLN A 1 484 ? 75.808 -53.603 2.213 1.00 46.86 484 GLN A CA 1
ATOM 3738 C C . GLN A 1 484 ? 77.184 -54.076 1.906 1.00 38.88 484 GLN A C 1
ATOM 3739 O O . GLN A 1 484 ? 77.519 -54.379 0.765 1.00 50.36 484 GLN A O 1
ATOM 3745 N N . THR A 1 485 ? 78.004 -54.153 2.925 1.00 32.25 485 THR A N 1
ATOM 3746 C CA . THR A 1 485 ? 79.314 -54.743 2.688 1.00 39.38 485 THR A CA 1
ATOM 3747 C C . THR A 1 485 ? 79.197 -56.215 2.299 1.00 52.12 485 THR A C 1
ATOM 3748 O O . THR A 1 485 ? 79.992 -56.706 1.481 1.00 37.21 485 THR A O 1
ATOM 3752 N N . VAL A 1 486 ? 78.207 -56.933 2.842 1.00 37.22 486 VAL A N 1
ATOM 3753 C CA . VAL A 1 486 ? 78.011 -58.300 2.379 1.00 46.76 486 VAL A CA 1
ATOM 3754 C C . VAL A 1 486 ? 77.574 -58.287 0.918 1.00 54.69 486 VAL A C 1
ATOM 3755 O O . VAL A 1 486 ? 78.053 -59.094 0.106 1.00 42.59 486 VAL A O 1
ATOM 3759 N N . LYS A 1 487 ? 76.725 -57.320 0.543 1.00 48.18 487 LYS A N 1
ATOM 3760 C CA . LYS A 1 487 ? 76.307 -57.190 -0.850 1.00 43.67 487 LYS A CA 1
ATOM 3761 C C . LYS A 1 487 ? 77.503 -56.968 -1.757 1.00 50.61 487 LYS A C 1
ATOM 3762 O O . LYS A 1 487 ? 77.723 -57.727 -2.711 1.00 58.02 487 LYS A O 1
ATOM 3768 N N . HIS A 1 488 ? 78.298 -55.937 -1.464 1.00 40.31 488 HIS A N 1
ATOM 3769 C CA . HIS A 1 488 ? 79.500 -55.675 -2.250 1.00 41.67 488 HIS A CA 1
ATOM 3770 C C . HIS A 1 488 ? 80.399 -56.908 -2.327 1.00 41.63 488 HIS A C 1
ATOM 3771 O O . HIS A 1 488 ? 80.961 -57.212 -3.386 1.00 37.82 488 HIS A O 1
ATOM 3778 N N . ARG A 1 489 ? 80.539 -57.641 -1.225 1.00 35.93 489 ARG A N 1
ATOM 3779 C CA . ARG A 1 489 ? 81.481 -58.754 -1.233 1.00 50.70 489 ARG A CA 1
ATOM 3780 C C . ARG A 1 489 ? 80.920 -59.974 -1.945 1.00 47.87 489 ARG A C 1
ATOM 3781 O O . ARG A 1 489 ? 81.689 -60.763 -2.510 1.00 36.61 489 ARG A O 1
ATOM 3789 N N . LEU A 1 490 ? 79.597 -60.155 -1.917 1.00 50.27 490 LEU A N 1
ATOM 3790 C CA . LEU A 1 490 ? 78.990 -61.204 -2.725 1.00 52.76 490 LEU A CA 1
ATOM 3791 C C . LEU A 1 490 ? 79.250 -60.924 -4.191 1.00 50.63 490 LEU A C 1
ATOM 3792 O O . LEU A 1 490 ? 79.784 -61.773 -4.916 1.00 48.11 490 LEU A O 1
ATOM 3797 N N . LEU A 1 491 ? 78.909 -59.705 -4.618 1.00 50.62 491 LEU A N 1
ATOM 3798 C CA . LEU A 1 491 ? 79.086 -59.263 -5.997 1.00 45.32 491 LEU A CA 1
ATOM 3799 C C . LEU A 1 491 ? 80.538 -59.402 -6.444 1.00 44.46 491 LEU A C 1
ATOM 3800 O O . LEU A 1 491 ? 80.832 -60.019 -7.477 1.00 41.77 491 LEU A O 1
ATOM 3805 N N . ALA A 1 492 ? 81.466 -58.844 -5.669 1.00 44.84 492 ALA A N 1
ATOM 3806 C CA . ALA A 1 492 ? 82.884 -59.081 -5.902 1.00 40.13 492 ALA A CA 1
ATOM 3807 C C . ALA A 1 492 ? 83.166 -60.556 -6.169 1.00 48.65 492 ALA A C 1
ATOM 3808 O O . ALA A 1 492 ? 84.024 -60.885 -6.995 1.00 61.90 492 ALA A O 1
ATOM 3810 N N . GLY A 1 493 ? 82.435 -61.448 -5.490 1.00 42.54 493 GLY A N 1
ATOM 3811 C CA . GLY A 1 493 ? 82.677 -62.878 -5.607 1.00 45.17 493 GLY A CA 1
ATOM 3812 C C . GLY A 1 493 ? 82.169 -63.508 -6.893 1.00 54.23 493 GLY A C 1
ATOM 3813 O O . GLY A 1 493 ? 82.620 -64.606 -7.245 1.00 45.95 493 GLY A O 1
ATOM 3814 N N . LEU A 1 494 ? 81.231 -62.851 -7.587 1.00 41.96 494 LEU A N 1
ATOM 3815 C CA . LEU A 1 494 ? 80.727 -63.341 -8.864 1.00 27.11 494 LEU A CA 1
ATOM 3816 C C . LEU A 1 494 ? 81.757 -63.215 -9.993 1.00 61.29 494 LEU A C 1
ATOM 3817 O O . LEU A 1 494 ? 81.631 -63.910 -11.015 1.00 53.10 494 LEU A O 1
ATOM 3822 N N . GLY A 1 495 ? 82.768 -62.360 -9.832 1.00 71.38 495 GLY A N 1
ATOM 3823 C CA . GLY A 1 495 ? 83.821 -62.178 -10.815 1.00 53.38 495 GLY A CA 1
ATOM 3824 C C . GLY A 1 495 ? 83.644 -60.899 -11.621 1.00 71.71 495 GLY A C 1
ATOM 3825 O O . GLY A 1 495 ? 82.579 -60.263 -11.638 1.00 51.00 495 GLY A O 1
ATOM 3826 N N . GLU A 1 496 ? 84.722 -60.531 -12.330 1.00 74.58 496 GLU A N 1
ATOM 3827 C CA . GLU A 1 496 ? 84.716 -59.258 -13.056 1.00 61.12 496 GLU A CA 1
ATOM 3828 C C . GLU A 1 496 ? 83.824 -59.305 -14.294 1.00 51.18 496 GLU A C 1
ATOM 3829 O O . GLU A 1 496 ? 83.098 -58.336 -14.573 1.00 43.28 496 GLU A O 1
ATOM 3835 N N . GLU A 1 497 ? 83.832 -60.422 -15.032 1.00 45.94 497 GLU A N 1
ATOM 3836 C CA . GLU A 1 497 ? 82.938 -60.521 -16.183 1.00 44.08 497 GLU A CA 1
ATOM 3837 C C . GLU A 1 497 ? 81.476 -60.353 -15.770 1.00 45.81 497 GLU A C 1
ATOM 3838 O O . GLU A 1 497 ? 80.750 -59.532 -16.345 1.00 42.49 497 GLU A O 1
ATOM 3844 N N . VAL A 1 498 ? 81.021 -61.120 -14.768 1.00 46.21 498 VAL A N 1
ATOM 3845 C CA . VAL A 1 498 ? 79.619 -61.021 -14.366 1.00 45.23 498 VAL A CA 1
ATOM 3846 C C . VAL A 1 498 ? 79.337 -59.645 -13.788 1.00 55.15 498 VAL A C 1
ATOM 3847 O O . VAL A 1 498 ? 78.234 -59.091 -13.960 1.00 39.60 498 VAL A O 1
ATOM 3851 N N . MET A 1 499 ? 80.315 -59.085 -13.064 1.00 48.25 499 MET A N 1
ATOM 3852 C CA . MET A 1 499 ? 80.136 -57.735 -12.556 1.00 47.75 499 MET A CA 1
ATOM 3853 C C . MET A 1 499 ? 79.885 -56.772 -13.699 1.00 53.89 499 MET A C 1
ATOM 3854 O O . MET A 1 499 ? 78.861 -56.070 -13.715 1.00 46.84 499 MET A O 1
ATOM 3859 N N . GLN A 1 500 ? 80.784 -56.774 -14.698 1.00 33.91 500 GLN A N 1
ATOM 3860 C CA . GLN A 1 500 ? 80.600 -55.904 -15.851 1.00 29.74 500 GLN A CA 1
ATOM 3861 C C . GLN A 1 500 ? 79.243 -56.118 -16.509 1.00 43.11 500 GLN A C 1
ATOM 3862 O O . GLN A 1 500 ? 78.516 -55.148 -16.773 1.00 40.53 500 GLN A O 1
ATOM 3868 N N . ALA A 1 501 ? 78.850 -57.381 -16.703 1.00 45.80 501 ALA A N 1
ATOM 3869 C CA . ALA A 1 501 ? 77.537 -57.694 -17.266 1.00 35.83 501 ALA A CA 1
ATOM 3870 C C . ALA A 1 501 ? 76.389 -57.131 -16.415 1.00 42.96 501 ALA A C 1
ATOM 3871 O O . ALA A 1 501 ? 75.421 -56.567 -16.945 1.00 35.24 501 ALA A O 1
ATOM 3873 N N . LEU A 1 502 ? 76.458 -57.301 -15.091 1.00 36.00 502 LEU A N 1
ATOM 3874 C CA . LEU A 1 502 ? 75.401 -56.748 -14.247 1.00 65.97 502 LEU A CA 1
ATOM 3875 C C . LEU A 1 502 ? 75.341 -55.232 -14.352 1.00 66.70 502 LEU A C 1
ATOM 3876 O O . LEU A 1 502 ? 74.249 -54.633 -14.337 1.00 39.62 502 LEU A O 1
ATOM 3881 N N . LEU A 1 503 ? 76.514 -54.597 -14.439 1.00 52.57 503 LEU A N 1
ATOM 3882 C CA . LEU A 1 503 ? 76.561 -53.153 -14.600 1.00 60.97 503 LEU A CA 1
ATOM 3883 C C . LEU A 1 503 ? 75.942 -52.736 -15.924 1.00 65.01 503 LEU A C 1
ATOM 3884 O O . LEU A 1 503 ? 75.042 -51.883 -15.953 1.00 52.12 503 LEU A O 1
ATOM 3889 N N . ALA A 1 504 ? 76.405 -53.347 -17.025 1.00 49.28 504 ALA A N 1
ATOM 3890 C CA . ALA A 1 504 ? 75.863 -53.067 -18.352 1.00 43.92 504 ALA A CA 1
ATOM 3891 C C . ALA A 1 504 ? 74.354 -53.235 -18.365 1.00 51.72 504 ALA A C 1
ATOM 3892 O O . ALA A 1 504 ? 73.607 -52.292 -18.655 1.00 46.61 504 ALA A O 1
ATOM 3894 N N . ARG A 1 505 ? 73.872 -54.415 -18.022 1.00 59.81 505 ARG A N 1
ATOM 3895 C CA . ARG A 1 505 ? 72.439 -54.677 -18.096 1.00 58.66 505 ARG A CA 1
ATOM 3896 C C . ARG A 1 505 ? 71.603 -53.899 -17.096 1.00 47.43 505 ARG A C 1
ATOM 3897 O O . ARG A 1 505 ? 70.395 -54.063 -17.073 1.00 51.21 505 ARG A O 1
ATOM 3905 N N . GLN A 1 506 ? 72.218 -53.069 -16.275 1.00 40.49 506 GLN A N 1
ATOM 3906 C CA . GLN A 1 506 ? 71.484 -52.206 -15.339 1.00 45.93 506 GLN A CA 1
ATOM 3907 C C . GLN A 1 506 ? 70.892 -52.884 -14.111 1.00 47.06 506 GLN A C 1
ATOM 3908 O O . GLN A 1 506 ? 69.854 -52.467 -13.627 1.00 51.11 506 GLN A O 1
ATOM 3914 N N . GLU A 1 507 ? 71.558 -53.901 -13.589 1.00 53.28 507 GLU A N 1
ATOM 3915 C CA . GLU A 1 507 ? 71.047 -54.568 -12.408 1.00 55.63 507 GLU A CA 1
ATOM 3916 C C . GLU A 1 507 ? 71.702 -53.996 -11.187 1.00 62.52 507 GLU A C 1
ATOM 3917 O O . GLU A 1 507 ? 71.112 -53.951 -10.120 1.00 40.24 507 GLU A O 1
ATOM 3923 N N . ILE A 1 508 ? 72.934 -53.550 -11.344 1.00 67.42 508 ILE A N 1
ATOM 3924 C CA . ILE A 1 508 ? 73.608 -52.910 -10.227 1.00 59.79 508 ILE A CA 1
ATOM 3925 C C . ILE A 1 508 ? 73.908 -51.460 -10.580 1.00 54.17 508 ILE A C 1
ATOM 3926 O O . ILE A 1 508 ? 74.223 -51.147 -11.733 1.00 79.69 508 ILE A O 1
ATOM 3931 N N . SER A 1 509 ? 73.805 -50.576 -9.581 1.00 68.61 509 SER A N 1
ATOM 3932 C CA . SER A 1 509 ? 74.201 -49.175 -9.714 1.00 63.53 509 SER A CA 1
ATOM 3933 C C . SER A 1 509 ? 75.725 -49.034 -9.784 1.00 54.63 509 SER A C 1
ATOM 3934 O O . SER A 1 509 ? 76.485 -49.991 -9.570 1.00 48.73 509 SER A O 1
ATOM 3937 N N . GLN A 1 510 ? 76.166 -47.792 -10.045 1.00 55.99 510 GLN A N 1
ATOM 3938 C CA . GLN A 1 510 ? 77.594 -47.513 -10.220 1.00 50.65 510 GLN A CA 1
ATOM 3939 C C . GLN A 1 510 ? 78.342 -47.569 -8.891 1.00 56.42 510 GLN A C 1
ATOM 3940 O O . GLN A 1 510 ? 79.500 -48.006 -8.847 1.00 48.49 510 GLN A O 1
ATOM 3946 N N . GLU A 1 511 ? 77.715 -47.112 -7.799 1.00 43.86 511 GLU A N 1
ATOM 3947 C CA . GLU A 1 511 ? 78.347 -47.292 -6.496 1.00 35.20 511 GLU A CA 1
ATOM 3948 C C . GLU A 1 511 ? 78.550 -48.775 -6.184 1.00 57.11 511 GLU A C 1
ATOM 3949 O O . GLU A 1 511 ? 79.676 -49.195 -5.881 1.00 49.77 511 GLU A O 1
ATOM 3955 N N . GLU A 1 512 ? 77.475 -49.592 -6.281 1.00 51.84 512 GLU A N 1
ATOM 3956 C CA . GLU A 1 512 ? 77.577 -51.029 -5.990 1.00 39.78 512 GLU A CA 1
ATOM 3957 C C . GLU A 1 512 ? 78.737 -51.644 -6.758 1.00 50.69 512 GLU A C 1
ATOM 3958 O O . GLU A 1 512 ? 79.586 -52.344 -6.191 1.00 46.60 512 GLU A O 1
ATOM 3964 N N . TYR A 1 513 ? 78.800 -51.358 -8.055 1.00 36.95 513 TYR A N 1
ATOM 3965 C CA . TYR A 1 513 ? 79.831 -51.935 -8.897 1.00 38.06 513 TYR A CA 1
ATOM 3966 C C . TYR A 1 513 ? 81.221 -51.532 -8.406 1.00 48.36 513 TYR A C 1
ATOM 3967 O O . TYR A 1 513 ? 82.130 -52.373 -8.299 1.00 33.76 513 TYR A O 1
ATOM 3976 N N . LEU A 1 514 ? 81.408 -50.244 -8.091 1.00 42.07 514 LEU A N 1
ATOM 3977 C CA . LEU A 1 514 ? 82.759 -49.767 -7.808 1.00 41.54 514 LEU A CA 1
ATOM 3978 C C . LEU A 1 514 ? 83.262 -50.289 -6.480 1.00 51.16 514 LEU A C 1
ATOM 3979 O O . LEU A 1 514 ? 84.456 -50.596 -6.354 1.00 44.23 514 LEU A O 1
ATOM 3984 N N . GLN A 1 515 ? 82.352 -50.439 -5.503 1.00 57.05 515 GLN A N 1
ATOM 3985 C CA . GLN A 1 515 ? 82.697 -50.982 -4.189 1.00 52.32 515 GLN A CA 1
ATOM 3986 C C . GLN A 1 515 ? 83.140 -52.440 -4.283 1.00 52.86 515 GLN A C 1
ATOM 3987 O O . GLN A 1 515 ? 84.190 -52.818 -3.752 1.00 47.47 515 GLN A O 1
ATOM 3993 N N . ALA A 1 516 ? 82.338 -53.279 -4.944 1.00 44.75 516 ALA A N 1
ATOM 3994 C CA . ALA A 1 516 ? 82.769 -54.638 -5.252 1.00 45.85 516 ALA A CA 1
ATOM 3995 C C . ALA A 1 516 ? 84.145 -54.649 -5.902 1.00 50.96 516 ALA A C 1
ATOM 3996 O O . ALA A 1 516 ? 84.954 -55.545 -5.651 1.00 47.92 516 ALA A O 1
ATOM 3998 N N . GLN A 1 517 ? 84.431 -53.654 -6.742 1.00 65.09 517 GLN A N 1
ATOM 3999 C CA . GLN A 1 517 ? 85.764 -53.561 -7.320 1.00 52.31 517 GLN A CA 1
ATOM 4000 C C . GLN A 1 517 ? 86.822 -53.354 -6.250 1.00 54.90 517 GLN A C 1
ATOM 4001 O O . GLN A 1 517 ? 87.963 -53.809 -6.400 1.00 68.06 517 GLN A O 1
ATOM 4007 N N . ARG A 1 518 ? 86.464 -52.699 -5.152 1.00 61.47 518 ARG A N 1
ATOM 4008 C CA . ARG A 1 518 ? 87.428 -52.511 -4.076 1.00 69.46 518 ARG A CA 1
ATOM 4009 C C . ARG A 1 518 ? 87.446 -53.681 -3.094 1.00 62.47 518 ARG A C 1
ATOM 4010 O O . ARG A 1 518 ? 88.521 -54.054 -2.613 1.00 69.68 518 ARG A O 1
ATOM 4018 N N . CYS A 1 519 ? 86.287 -54.286 -2.808 1.00 70.77 519 CYS A N 1
ATOM 4019 C CA . CYS A 1 519 ? 86.203 -55.412 -1.851 1.00 70.27 519 CYS A CA 1
ATOM 4020 C C . CYS A 1 519 ? 86.507 -56.668 -2.648 1.00 62.35 519 CYS A C 1
ATOM 4021 O O . CYS A 1 519 ? 85.665 -57.559 -2.767 1.00 77.30 519 CYS A O 1
ATOM 4024 N N . GLY A 1 520 ? 87.719 -56.761 -3.167 1.00 61.01 520 GLY A N 1
ATOM 4025 C CA . GLY A 1 520 ? 88.104 -57.877 -3.992 1.00 64.11 520 GLY A CA 1
ATOM 4026 C C . GLY A 1 520 ? 88.677 -59.054 -3.238 1.00 70.97 520 GLY A C 1
ATOM 4027 O O . GLY A 1 520 ? 88.245 -60.188 -3.450 1.00 84.26 520 GLY A O 1
ATOM 4028 N N . GLU A 1 521 ? 89.645 -58.798 -2.352 1.00 83.26 521 GLU A N 1
ATOM 4029 C CA . GLU A 1 521 ? 90.362 -59.840 -1.617 1.00 71.94 521 GLU A CA 1
ATOM 4030 C C . GLU A 1 521 ? 89.484 -60.267 -0.433 1.00 65.96 521 GLU A C 1
ATOM 4031 O O . GLU A 1 521 ? 89.849 -61.160 0.335 1.00 72.08 521 GLU A O 1
ATOM 4037 N N . ASN A 1 522 ? 88.313 -59.654 -0.276 1.00 65.33 522 ASN A N 1
ATOM 4038 C CA . ASN A 1 522 ? 87.334 -60.143 0.689 1.00 57.33 522 ASN A CA 1
ATOM 4039 C C . ASN A 1 522 ? 86.063 -60.746 0.102 1.00 74.73 522 ASN A C 1
ATOM 4040 O O . ASN A 1 522 ? 85.015 -60.757 0.756 1.00 86.94 522 ASN A O 1
ATOM 4045 N N . ALA A 1 523 ? 86.138 -61.247 -1.129 1.00 63.69 523 ALA A N 1
ATOM 4046 C CA . ALA A 1 523 ? 84.968 -61.788 -1.794 1.00 51.11 523 ALA A CA 1
ATOM 4047 C C . ALA A 1 523 ? 84.331 -63.013 -1.168 1.00 46.62 523 ALA A C 1
ATOM 4048 O O . ALA A 1 523 ? 85.016 -63.990 -0.870 1.00 61.57 523 ALA A O 1
ATOM 4050 N N . ILE A 1 524 ? 83.020 -62.960 -0.995 1.00 57.46 524 ILE A N 1
ATOM 4051 C CA . ILE A 1 524 ? 82.237 -64.097 -0.534 1.00 45.98 524 ILE A CA 1
ATOM 4052 C C . ILE A 1 524 ? 81.886 -64.923 -1.760 1.00 37.52 524 ILE A C 1
ATOM 4053 O O . ILE A 1 524 ? 81.290 -64.401 -2.707 1.00 42.98 524 ILE A O 1
ATOM 4058 N N . VAL A 1 525 ? 82.277 -66.199 -1.760 1.00 53.32 525 VAL A N 1
ATOM 4059 C CA . VAL A 1 525 ? 81.823 -67.164 -2.763 1.00 48.88 525 VAL A CA 1
ATOM 4060 C C . VAL A 1 525 ? 80.988 -68.225 -2.044 1.00 49.54 525 VAL A C 1
ATOM 4061 O O . VAL A 1 525 ? 81.531 -69.088 -1.327 1.00 37.29 525 VAL A O 1
ATOM 4065 N N . LEU A 1 526 ? 79.669 -68.167 -2.256 1.00 37.30 526 LEU A N 1
ATOM 4066 C CA . LEU A 1 526 ? 78.708 -69.126 -1.718 1.00 41.77 526 LEU A CA 1
ATOM 4067 C C . LEU A 1 526 ? 79.155 -70.482 -2.257 1.00 46.53 526 LEU A C 1
ATOM 4068 O O . LEU A 1 526 ? 79.386 -70.631 -3.456 1.00 67.25 526 LEU A O 1
ATOM 4073 N N . SER A 1 527 ? 79.268 -71.485 -1.397 1.00 41.81 527 SER A N 1
ATOM 4074 C CA . SER A 1 527 ? 79.661 -72.817 -1.829 1.00 41.21 527 SER A CA 1
ATOM 4075 C C . SER A 1 527 ? 79.046 -73.737 -0.785 1.00 61.57 527 SER A C 1
ATOM 4076 O O . SER A 1 527 ? 78.235 -73.329 0.058 1.00 60.33 527 SER A O 1
ATOM 4079 N N . TRP A 1 528 ? 79.442 -75.004 -0.833 1.00 54.65 528 TRP A N 1
ATOM 4080 C CA . TRP A 1 528 ? 78.908 -75.972 0.109 1.00 47.57 528 TRP A CA 1
ATOM 4081 C C . TRP A 1 528 ? 79.233 -75.572 1.543 1.00 54.00 528 TRP A C 1
ATOM 4082 O O . TRP A 1 528 ? 78.331 -75.406 2.376 1.00 49.14 528 TRP A O 1
ATOM 4093 N N . ASP A 1 529 ? 80.509 -75.364 1.847 1.00 45.85 529 ASP A N 1
ATOM 4094 C CA . ASP A 1 529 ? 80.855 -75.104 3.237 1.00 43.92 529 ASP A CA 1
ATOM 4095 C C . ASP A 1 529 ? 80.435 -73.738 3.729 1.00 51.56 529 ASP A C 1
ATOM 4096 O O . ASP A 1 529 ? 80.691 -73.421 4.900 1.00 56.41 529 ASP A O 1
ATOM 4101 N N . THR A 1 530 ? 79.800 -72.922 2.884 1.00 43.81 530 THR A N 1
ATOM 4102 C CA . THR A 1 530 ? 79.109 -71.741 3.399 1.00 44.42 530 THR A CA 1
ATOM 4103 C C . THR A 1 530 ? 78.148 -72.069 4.532 1.00 46.68 530 THR A C 1
ATOM 4104 O O . THR A 1 530 ? 78.006 -71.279 5.468 1.00 50.10 530 THR A O 1
ATOM 4108 N N . GLN A 1 531 ? 77.507 -73.238 4.478 1.00 49.10 531 GLN A N 1
ATOM 4109 C CA . GLN A 1 531 ? 76.493 -73.629 5.442 1.00 30.95 531 GLN A CA 1
ATOM 4110 C C . GLN A 1 531 ? 77.048 -74.320 6.671 1.00 31.91 531 GLN A C 1
ATOM 4111 O O . GLN A 1 531 ? 76.277 -74.579 7.596 1.00 49.46 531 GLN A O 1
ATOM 4117 N N . VAL A 1 532 ? 78.331 -74.636 6.730 1.00 37.48 532 VAL A N 1
ATOM 4118 C CA . VAL A 1 532 ? 78.858 -75.439 7.837 1.00 47.63 532 VAL A CA 1
ATOM 4119 C C . VAL A 1 532 ? 79.495 -74.540 8.889 1.00 35.00 532 VAL A C 1
ATOM 4120 O O . VAL A 1 532 ? 80.100 -73.521 8.563 1.00 60.51 532 VAL A O 1
ATOM 4124 N N . ILE A 1 533 ? 79.342 -74.916 10.156 1.00 42.20 533 ILE A N 1
ATOM 4125 C CA . ILE A 1 533 ? 80.050 -74.318 11.283 1.00 40.46 533 ILE A CA 1
ATOM 4126 C C . ILE A 1 533 ? 80.772 -75.432 12.015 1.00 41.39 533 ILE A C 1
ATOM 4127 O O . ILE A 1 533 ? 80.159 -76.442 12.368 1.00 49.59 533 ILE A O 1
ATOM 4132 N N . ARG A 1 534 ? 82.054 -75.244 12.262 1.00 46.26 534 ARG A N 1
ATOM 4133 C CA . ARG A 1 534 ? 82.828 -76.256 12.944 1.00 48.30 534 ARG A CA 1
ATOM 4134 C C . ARG A 1 534 ? 83.183 -75.771 14.341 1.00 54.96 534 ARG A C 1
ATOM 4135 O O . ARG A 1 534 ? 83.901 -74.775 14.484 1.00 72.96 534 ARG A O 1
ATOM 4143 N N . PRO A 1 535 ? 82.732 -76.438 15.391 1.00 62.17 535 PRO A N 1
ATOM 4144 C CA . PRO A 1 535 ? 83.126 -76.037 16.742 1.00 67.04 535 PRO A CA 1
ATOM 4145 C C . PRO A 1 535 ? 84.618 -76.255 16.943 1.00 53.80 535 PRO A C 1
ATOM 4146 O O . PRO A 1 535 ? 85.264 -77.004 16.212 1.00 56.90 535 PRO A O 1
ATOM 4150 N N . VAL A 1 536 ? 85.163 -75.609 17.975 1.00 60.27 536 VAL A N 1
ATOM 4151 C CA . VAL A 1 536 ? 86.606 -75.576 18.208 1.00 47.38 536 VAL A CA 1
ATOM 4152 C C . VAL A 1 536 ? 86.883 -76.093 19.616 1.00 63.45 536 VAL A C 1
ATOM 4153 O O . VAL A 1 536 ? 86.785 -75.335 20.591 1.00 66.19 536 VAL A O 1
ATOM 4157 N N . LYS A 1 537 ? 87.248 -77.370 19.729 1.00 69.57 537 LYS A N 1
ATOM 4158 C CA . LYS A 1 537 ? 87.868 -77.897 20.955 1.00 78.09 537 LYS A CA 1
ATOM 4159 C C . LYS A 1 537 ? 88.403 -79.322 20.728 1.00 100.67 537 LYS A C 1
ATOM 4160 O O . LYS A 1 537 ? 87.676 -80.320 20.845 1.00 91.21 537 LYS A O 1
ATOM 4166 N N . ASP A 1 552 ? 98.966 -80.144 47.815 1.00 126.56 552 ASP A N 1
ATOM 4167 C CA . ASP A 1 552 ? 98.084 -79.122 48.368 1.00 121.07 552 ASP A CA 1
ATOM 4168 C C . ASP A 1 552 ? 98.366 -77.748 47.776 1.00 122.06 552 ASP A C 1
ATOM 4169 O O . ASP A 1 552 ? 97.460 -77.098 47.264 1.00 123.68 552 ASP A O 1
ATOM 4174 N N . ARG A 1 553 ? 99.620 -77.297 47.859 1.00 121.71 553 ARG A N 1
ATOM 4175 C CA . ARG A 1 553 ? 99.959 -75.973 47.346 1.00 112.20 553 ARG A CA 1
ATOM 4176 C C . ARG A 1 553 ? 99.589 -75.846 45.873 1.00 106.52 553 ARG A C 1
ATOM 4177 O O . ARG A 1 553 ? 98.972 -74.858 45.459 1.00 107.70 553 ARG A O 1
ATOM 4185 N N . LEU A 1 554 ? 99.948 -76.848 45.066 1.00 93.59 554 LEU A N 1
ATOM 4186 C CA . LEU A 1 554 ? 99.548 -76.838 43.664 1.00 101.21 554 LEU A CA 1
ATOM 4187 C C . LEU A 1 554 ? 98.027 -76.778 43.516 1.00 107.98 554 LEU A C 1
ATOM 4188 O O . LEU A 1 554 ? 97.515 -76.227 42.531 1.00 94.31 554 LEU A O 1
ATOM 4193 N N . ALA A 1 555 ? 97.290 -77.324 44.488 1.00 110.45 555 ALA A N 1
ATOM 4194 C CA . ALA A 1 555 ? 95.833 -77.243 44.452 1.00 109.83 555 ALA A CA 1
ATOM 4195 C C . ALA A 1 555 ? 95.351 -75.827 44.755 1.00 108.93 555 ALA A C 1
ATOM 4196 O O . ALA A 1 555 ? 94.495 -75.284 44.042 1.00 92.38 555 ALA A O 1
ATOM 4198 N N . GLU A 1 556 ? 95.894 -75.209 45.813 1.00 113.13 556 GLU A N 1
ATOM 4199 C CA . GLU A 1 556 ? 95.422 -73.892 46.229 1.00 91.01 556 GLU A CA 1
ATOM 4200 C C . GLU A 1 556 ? 95.757 -72.821 45.197 1.00 95.67 556 GLU A C 1
ATOM 4201 O O . GLU A 1 556 ? 95.055 -71.805 45.103 1.00 90.01 556 GLU A O 1
ATOM 4207 N N . GLU A 1 557 ? 96.818 -73.020 44.413 1.00 86.27 557 GLU A N 1
ATOM 4208 C CA . GLU A 1 557 ? 97.045 -72.113 43.299 1.00 70.63 557 GLU A CA 1
ATOM 4209 C C . GLU A 1 557 ? 95.984 -72.316 42.236 1.00 74.64 557 GLU A C 1
ATOM 4210 O O . GLU A 1 557 ? 95.523 -71.349 41.617 1.00 74.92 557 GLU A O 1
ATOM 4216 N N . ALA A 1 558 ? 95.567 -73.568 42.034 1.00 80.39 558 ALA A N 1
ATOM 4217 C CA . ALA A 1 558 ? 94.558 -73.866 41.023 1.00 87.73 558 ALA A CA 1
ATOM 4218 C C . ALA A 1 558 ? 93.219 -73.226 41.370 1.00 73.64 558 ALA A C 1
ATOM 4219 O O . ALA A 1 558 ? 92.538 -72.678 40.492 1.00 71.94 558 ALA A O 1
ATOM 4221 N N . PHE A 1 559 ? 92.832 -73.280 42.646 1.00 54.90 559 PHE A N 1
ATOM 4222 C CA . PHE 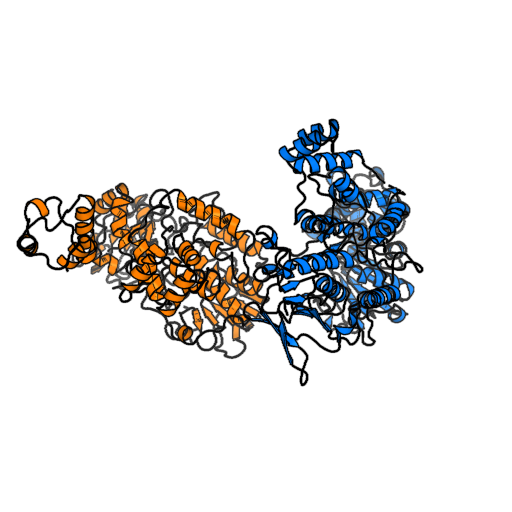A 1 559 ? 91.599 -72.634 43.080 1.00 52.76 559 PHE A CA 1
ATOM 4223 C C . PHE A 1 559 ? 91.585 -71.151 42.702 1.00 73.10 559 PHE A C 1
ATOM 4224 O O . PHE A 1 559 ? 90.740 -70.710 41.909 1.00 57.92 559 PHE A O 1
ATOM 4232 N N . GLN A 1 560 ? 92.543 -70.370 43.234 1.00 75.25 560 GLN A N 1
ATOM 4233 C CA . GLN A 1 560 ? 92.560 -68.929 42.979 1.00 71.58 560 GLN A CA 1
ATOM 4234 C C . GLN A 1 560 ? 92.659 -68.613 41.488 1.00 63.98 560 GLN A C 1
ATOM 4235 O O . GLN A 1 560 ? 92.087 -67.621 41.019 1.00 49.30 560 GLN A O 1
ATOM 4241 N N . GLN A 1 561 ? 93.395 -69.426 40.727 1.00 70.63 561 GLN A N 1
ATOM 4242 C CA . GLN A 1 561 ? 93.426 -69.232 39.281 1.00 76.80 561 GLN A CA 1
ATOM 4243 C C . GLN A 1 561 ? 92.029 -69.367 38.701 1.00 79.22 561 GLN A C 1
ATOM 4244 O O . GLN A 1 561 ? 91.596 -68.530 37.900 1.00 63.70 561 GLN A O 1
ATOM 4250 N N . ARG A 1 562 ? 91.300 -70.413 39.121 1.00 72.26 562 ARG A N 1
ATOM 4251 C CA . ARG A 1 562 ? 89.938 -70.624 38.640 1.00 53.75 562 ARG A CA 1
ATOM 4252 C C . ARG A 1 562 ? 89.021 -69.468 39.029 1.00 63.56 562 ARG A C 1
ATOM 4253 O O . ARG A 1 562 ? 88.190 -69.031 38.218 1.00 54.52 562 ARG A O 1
ATOM 4261 N N . ILE A 1 563 ? 89.156 -68.954 40.262 1.00 52.31 563 ILE A N 1
ATOM 4262 C CA . ILE A 1 563 ? 88.263 -67.890 40.726 1.00 55.92 563 ILE A CA 1
ATOM 4263 C C . ILE A 1 563 ? 88.484 -66.614 39.918 1.00 58.07 563 ILE A C 1
ATOM 4264 O O . ILE A 1 563 ? 87.528 -65.896 39.591 1.00 53.93 563 ILE A O 1
ATOM 4269 N N . THR A 1 564 ? 89.745 -66.306 39.592 1.00 64.34 564 THR A N 1
ATOM 4270 C CA . THR A 1 564 ? 90.040 -65.112 38.803 1.00 68.68 564 THR A CA 1
ATOM 4271 C C . THR A 1 564 ? 89.405 -65.190 37.420 1.00 73.41 564 THR A C 1
ATOM 4272 O O . THR A 1 564 ? 88.827 -64.201 36.945 1.00 68.50 564 THR A O 1
ATOM 4276 N N . GLU A 1 565 ? 89.517 -66.357 36.759 1.00 55.46 565 GLU A N 1
ATOM 4277 C CA . GLU A 1 565 ? 88.906 -66.560 35.444 1.00 57.58 565 GLU A CA 1
ATOM 4278 C C . GLU A 1 565 ? 87.398 -66.308 35.498 1.00 62.20 565 GLU A C 1
ATOM 4279 O O . GLU A 1 565 ? 86.835 -65.625 34.624 1.00 42.33 565 GLU A O 1
ATOM 4285 N N . LEU A 1 566 ? 86.734 -66.846 36.532 1.00 54.36 566 LEU A N 1
ATOM 4286 C CA . LEU A 1 566 ? 85.293 -66.673 36.686 1.00 49.33 566 LEU A CA 1
ATOM 4287 C C . LEU A 1 566 ? 84.939 -65.202 36.867 1.00 57.24 566 LEU A C 1
ATOM 4288 O O . LEU A 1 566 ? 83.914 -64.722 36.356 1.00 49.24 566 LEU A O 1
ATOM 4293 N N . MET A 1 567 ? 85.769 -64.480 37.620 1.00 51.88 567 MET A N 1
ATOM 4294 C CA . MET A 1 567 ? 85.600 -63.043 37.760 1.00 40.92 567 MET A CA 1
ATOM 4295 C C . MET A 1 567 ? 85.894 -62.357 36.445 1.00 48.83 567 MET A C 1
ATOM 4296 O O . MET A 1 567 ? 85.233 -61.382 36.079 1.00 51.35 567 MET A O 1
ATOM 4301 N N . SER A 1 568 ? 86.873 -62.878 35.706 1.00 69.89 568 SER A N 1
ATOM 4302 C CA . SER A 1 568 ? 87.159 -62.365 34.375 1.00 49.22 568 SER A CA 1
ATOM 4303 C C . SER A 1 568 ? 85.973 -62.581 33.448 1.00 48.87 568 SER A C 1
ATOM 4304 O O . SER A 1 568 ? 85.518 -61.641 32.786 1.00 54.90 568 SER A O 1
ATOM 4307 N N . GLN A 1 569 ? 85.438 -63.812 33.415 1.00 49.45 569 GLN A N 1
ATOM 4308 C CA . GLN A 1 569 ? 84.269 -64.109 32.577 1.00 35.82 569 GLN A CA 1
ATOM 4309 C C . GLN A 1 569 ? 83.078 -63.216 32.919 1.00 48.85 569 GLN A C 1
ATOM 4310 O O . GLN A 1 569 ? 82.472 -62.610 32.029 1.00 34.46 569 GLN A O 1
ATOM 4316 N N . THR A 1 570 ? 82.704 -63.155 34.206 1.00 46.93 570 THR A N 1
ATOM 4317 C CA . THR A 1 570 ? 81.497 -62.429 34.601 1.00 52.88 570 THR A CA 1
ATOM 4318 C C . THR A 1 570 ? 81.646 -60.918 34.459 1.00 56.57 570 THR A C 1
ATOM 4319 O O . THR A 1 570 ? 80.649 -60.219 34.230 1.00 50.20 570 THR A O 1
ATOM 4323 N N . LEU A 1 571 ? 82.867 -60.396 34.595 1.00 64.45 571 LEU A N 1
ATOM 4324 C CA . LEU A 1 571 ? 83.089 -58.959 34.512 1.00 68.09 571 LEU A CA 1
ATOM 4325 C C . LEU A 1 571 ? 83.368 -58.448 33.104 1.00 74.89 571 LEU A C 1
ATOM 4326 O O . LEU A 1 571 ? 83.226 -57.238 32.880 1.00 76.45 571 LEU A O 1
ATOM 4331 N N . LYS A 1 572 ? 83.758 -59.320 32.159 1.00 65.16 572 LYS A N 1
ATOM 4332 C CA . LYS A 1 572 ? 84.244 -58.888 30.841 1.00 68.90 572 LYS A CA 1
ATOM 4333 C C . LYS A 1 572 ? 85.515 -58.053 31.002 1.00 75.43 572 LYS A C 1
ATOM 4334 O O . LYS A 1 572 ? 85.638 -56.959 30.449 1.00 66.71 572 LYS A O 1
ATOM 4340 N N . LEU A 1 573 ? 86.442 -58.560 31.815 1.00 75.53 573 LEU A N 1
ATOM 4341 C CA . LEU A 1 573 ? 87.743 -57.950 32.045 1.00 63.69 573 LEU A CA 1
ATOM 4342 C C . LEU A 1 573 ? 88.803 -59.017 31.820 1.00 67.47 573 LEU A C 1
ATOM 4343 O O . LEU A 1 573 ? 88.519 -60.214 31.877 1.00 78.29 573 LEU A O 1
ATOM 4348 N N . ASP A 1 574 ? 90.034 -58.593 31.580 1.00 78.32 574 ASP A N 1
ATOM 4349 C CA . ASP A 1 574 ? 91.096 -59.543 31.289 1.00 88.59 574 ASP A CA 1
ATOM 4350 C C . ASP A 1 574 ? 91.931 -59.797 32.539 1.00 80.32 574 ASP A C 1
ATOM 4351 O O . ASP A 1 574 ? 92.207 -58.873 33.312 1.00 76.07 574 ASP A O 1
ATOM 4356 N N . VAL A 1 575 ? 92.333 -61.063 32.722 1.00 59.49 575 VAL A N 1
ATOM 4357 C CA . VAL A 1 575 ? 93.017 -61.503 33.941 1.00 74.28 575 VAL A CA 1
ATOM 4358 C C . VAL A 1 575 ? 94.188 -60.606 34.304 1.00 73.62 575 VAL A C 1
ATOM 4359 O O . VAL A 1 575 ? 94.576 -60.531 35.476 1.00 83.30 575 VAL A O 1
ATOM 4363 N N . GLY A 1 576 ? 94.787 -59.937 33.319 1.00 81.96 576 GLY A N 1
ATOM 4364 C CA . GLY A 1 576 ? 95.831 -58.976 33.631 1.00 85.74 576 GLY A CA 1
ATOM 4365 C C . GLY A 1 576 ? 95.337 -57.894 34.569 1.00 85.32 576 GLY A C 1
ATOM 4366 O O . GLY A 1 576 ? 96.002 -57.558 35.551 1.00 97.68 576 GLY A O 1
ATOM 4367 N N . GLN A 1 577 ? 94.143 -57.364 34.302 1.00 65.58 577 GLN A N 1
ATOM 4368 C CA . GLN A 1 577 ? 93.597 -56.300 35.129 1.00 67.79 577 GLN A CA 1
ATOM 4369 C C . GLN A 1 577 ? 93.097 -56.798 36.480 1.00 71.53 577 GLN A C 1
ATOM 4370 O O . GLN A 1 577 ? 92.798 -55.962 37.346 1.00 67.07 577 GLN A O 1
ATOM 4376 N N . ILE A 1 578 ? 93.004 -58.115 36.684 1.00 70.82 578 ILE A N 1
ATOM 4377 C CA . ILE A 1 578 ? 92.559 -58.673 37.959 1.00 69.77 578 ILE A CA 1
ATOM 4378 C C . ILE A 1 578 ? 93.786 -58.980 38.798 1.00 64.11 578 ILE A C 1
ATOM 4379 O O . ILE A 1 578 ? 94.646 -59.769 38.396 1.00 68.28 578 ILE A O 1
ATOM 4384 N N . THR A 1 579 ? 93.863 -58.376 39.973 1.00 61.79 579 THR A N 1
ATOM 4385 C CA . THR A 1 579 ? 95.018 -58.537 40.831 1.00 74.37 579 THR A CA 1
ATOM 4386 C C . THR A 1 579 ? 94.549 -58.878 42.235 1.00 73.15 579 THR A C 1
ATOM 4387 O O . THR A 1 579 ? 93.417 -58.570 42.628 1.00 72.44 579 THR A O 1
ATOM 4391 N N . ALA A 1 580 ? 95.455 -59.519 42.980 1.00 72.93 580 ALA A N 1
ATOM 4392 C CA . ALA A 1 580 ? 95.116 -60.066 44.290 1.00 77.68 580 ALA A CA 1
ATOM 4393 C C . ALA A 1 580 ? 94.639 -58.982 45.252 1.00 80.90 580 ALA A C 1
ATOM 4394 O O . ALA A 1 580 ? 93.604 -59.129 45.912 1.00 71.46 580 ALA A O 1
ATOM 4396 N N . ASP A 1 581 ? 95.379 -57.881 45.343 1.00 79.96 581 ASP A N 1
ATOM 4397 C CA . ASP A 1 581 ? 95.165 -56.945 46.434 1.00 65.92 581 ASP A CA 1
ATOM 4398 C C . ASP A 1 581 ? 94.317 -55.741 46.052 1.00 67.19 581 ASP A C 1
ATOM 4399 O O . ASP A 1 581 ? 93.925 -54.973 46.938 1.00 52.83 581 ASP A O 1
ATOM 4404 N N . ARG A 1 582 ? 93.972 -55.580 44.778 1.00 75.86 582 ARG A N 1
ATOM 4405 C CA . ARG A 1 582 ? 93.045 -54.519 44.417 1.00 68.70 582 ARG A CA 1
ATOM 4406 C C . ARG A 1 582 ? 91.677 -54.810 45.034 1.00 65.32 582 ARG A C 1
ATOM 4407 O O . ARG A 1 582 ? 91.151 -55.927 44.922 1.00 67.11 582 ARG A O 1
ATOM 4415 N N . HIS A 1 583 ? 91.125 -53.817 45.723 1.00 39.02 583 HIS A N 1
ATOM 4416 C CA . HIS A 1 583 ? 89.753 -53.920 46.199 1.00 51.43 583 HIS A CA 1
ATOM 4417 C C . HIS A 1 583 ? 88.807 -54.324 45.074 1.00 53.12 583 HIS A C 1
ATOM 4418 O O . HIS A 1 583 ? 88.884 -53.799 43.959 1.00 58.49 583 HIS A O 1
ATOM 4425 N N . LEU A 1 584 ? 87.887 -55.254 45.377 1.00 62.08 584 LEU A N 1
ATOM 4426 C CA . LEU A 1 584 ? 86.975 -55.743 44.341 1.00 64.84 584 LEU A CA 1
ATOM 4427 C C . LEU A 1 584 ? 86.044 -54.661 43.805 1.00 61.71 584 LEU A C 1
ATOM 4428 O O . LEU A 1 584 ? 85.529 -54.810 42.686 1.00 63.59 584 LEU A O 1
ATOM 4433 N N . SER A 1 585 ? 85.809 -53.579 44.561 1.00 37.89 585 SER A N 1
ATOM 4434 C CA . SER A 1 585 ? 84.799 -52.619 44.121 1.00 57.95 585 SER A CA 1
ATOM 4435 C C . SER A 1 585 ? 85.302 -51.674 43.033 1.00 60.08 585 SER A C 1
ATOM 4436 O O . SER A 1 585 ? 84.485 -51.043 42.350 1.00 44.98 585 SER A O 1
ATOM 4439 N N . ASP A 1 586 ? 86.621 -51.563 42.850 1.00 60.23 586 ASP A N 1
ATOM 4440 C CA . ASP A 1 586 ? 87.123 -50.803 41.714 1.00 55.07 586 ASP A CA 1
ATOM 4441 C C . ASP A 1 586 ? 86.699 -51.453 40.418 1.00 68.29 586 ASP A C 1
ATOM 4442 O O . ASP A 1 586 ? 86.573 -50.776 39.390 1.00 73.33 586 ASP A O 1
ATOM 4447 N N . TYR A 1 587 ? 86.464 -52.766 40.456 1.00 64.54 587 TYR A N 1
ATOM 4448 C CA . TYR A 1 587 ? 86.257 -53.572 39.267 1.00 43.86 587 TYR A CA 1
ATOM 4449 C C . TYR A 1 587 ? 84.902 -53.347 38.630 1.00 36.53 587 TYR A C 1
ATOM 4450 O O . TYR A 1 587 ? 84.614 -53.969 37.612 1.00 52.50 587 TYR A O 1
ATOM 4459 N N . GLY A 1 588 ? 84.069 -52.491 39.206 1.00 46.36 588 GLY A N 1
ATOM 4460 C CA . GLY A 1 588 ? 82.798 -52.128 38.621 1.00 46.82 588 GLY A CA 1
ATOM 4461 C C . GLY A 1 588 ? 81.806 -53.266 38.514 1.00 52.23 588 GLY A C 1
ATOM 4462 O O . GLY A 1 588 ? 81.210 -53.446 37.453 1.00 59.65 588 GLY A O 1
ATOM 4463 N N . PHE A 1 589 ? 81.608 -54.032 39.592 1.00 73.53 589 PHE A N 1
ATOM 4464 C CA . PHE A 1 589 ? 80.598 -55.085 39.592 1.00 38.33 589 PHE A CA 1
ATOM 4465 C C . PHE A 1 589 ? 79.217 -54.465 39.498 1.00 37.22 589 PHE A C 1
ATOM 4466 O O . PHE A 1 589 ? 79.033 -53.253 39.625 1.00 61.12 589 PHE A O 1
ATOM 4474 N N . SER A 1 590 ? 78.234 -55.313 39.267 1.00 50.71 590 SER A N 1
ATOM 4475 C CA . SER A 1 590 ? 76.847 -54.911 39.367 1.00 37.83 590 SER A CA 1
ATOM 4476 C C . SER A 1 590 ? 76.100 -55.951 40.188 1.00 54.02 590 SER A C 1
ATOM 4477 O O . SER A 1 590 ? 76.615 -57.039 40.475 1.00 55.50 590 SER A O 1
ATOM 4480 N N . SER A 1 591 ? 74.876 -55.602 40.589 1.00 38.89 591 SER A N 1
ATOM 4481 C CA . SER A 1 591 ? 73.984 -56.621 41.120 1.00 40.29 591 SER A CA 1
ATOM 4482 C C . SER A 1 591 ? 73.960 -57.857 40.209 1.00 59.30 591 SER A C 1
ATOM 4483 O O . SER A 1 591 ? 74.223 -58.977 40.667 1.00 63.97 591 SER A O 1
ATOM 4486 N N . VAL A 1 592 ? 73.728 -57.655 38.900 1.00 46.15 592 VAL A N 1
ATOM 4487 C CA . VAL A 1 592 ? 73.727 -58.760 37.938 1.00 44.26 592 VAL A CA 1
ATOM 4488 C C . VAL A 1 592 ? 75.089 -59.448 37.876 1.00 54.97 592 VAL A C 1
ATOM 4489 O O . VAL A 1 592 ? 75.183 -60.681 37.949 1.00 50.84 592 VAL A O 1
ATOM 4493 N N . THR A 1 593 ? 76.165 -58.677 37.685 1.00 43.06 593 THR A N 1
ATOM 4494 C CA . THR A 1 593 ? 77.453 -59.339 37.482 1.00 41.63 593 THR A CA 1
ATOM 4495 C C . THR A 1 593 ? 78.014 -59.938 38.765 1.00 43.88 593 THR A C 1
ATOM 4496 O O . THR A 1 593 ? 78.715 -60.955 38.707 1.00 45.76 593 THR A O 1
ATOM 4500 N N . LEU A 1 594 ? 77.699 -59.363 39.926 1.00 56.23 594 LEU A N 1
ATOM 4501 C CA . LEU A 1 594 ? 78.167 -59.949 41.179 1.00 54.98 594 LEU A CA 1
ATOM 4502 C C . LEU A 1 594 ? 77.441 -61.261 41.470 1.00 55.20 594 LEU A C 1
ATOM 4503 O O . LEU A 1 594 ? 78.072 -62.272 41.817 1.00 43.99 594 LEU A O 1
ATOM 4508 N N . THR A 1 595 ? 76.109 -61.263 41.333 1.00 44.58 595 THR A N 1
ATOM 4509 C CA . THR A 1 595 ? 75.351 -62.513 41.388 1.00 54.40 595 THR A CA 1
ATOM 4510 C C . THR A 1 595 ? 75.910 -63.560 40.433 1.00 46.37 595 THR A C 1
ATOM 4511 O O . THR A 1 595 ? 76.198 -64.694 40.831 1.00 40.61 595 THR A O 1
ATOM 4515 N N . ALA A 1 596 ? 76.039 -63.200 39.156 1.00 40.81 596 ALA A N 1
ATOM 4516 C CA . ALA A 1 596 ? 76.573 -64.132 38.177 1.00 29.17 596 ALA A CA 1
ATOM 4517 C C . ALA A 1 596 ? 77.908 -64.706 38.633 1.00 38.22 596 ALA A C 1
ATOM 4518 O O . ALA A 1 596 ? 78.175 -65.908 38.478 1.00 35.97 596 ALA A O 1
ATOM 4520 N N . PHE A 1 597 ? 78.739 -63.864 39.246 1.00 44.70 597 PHE A N 1
ATOM 4521 C CA . PHE A 1 597 ? 80.063 -64.290 39.678 1.00 37.03 597 PHE A CA 1
ATOM 4522 C C . PHE A 1 597 ? 79.997 -65.292 40.828 1.00 41.40 597 PHE A C 1
ATOM 4523 O O . PHE A 1 597 ? 80.824 -66.206 40.902 1.00 38.66 597 PHE A O 1
ATOM 4531 N N . SER A 1 598 ? 79.043 -65.136 41.747 1.00 47.99 598 SER A N 1
ATOM 4532 C CA . SER A 1 598 ? 78.997 -66.057 42.879 1.00 49.89 598 SER A CA 1
ATOM 4533 C C . SER A 1 598 ? 78.134 -67.299 42.631 1.00 51.05 598 SER A C 1
ATOM 4534 O O . SER A 1 598 ? 78.367 -68.329 43.277 1.00 40.16 598 SER A O 1
ATOM 4537 N N . ARG A 1 599 ? 77.169 -67.255 41.702 1.00 41.31 599 ARG A N 1
ATOM 4538 C CA . ARG A 1 599 ? 76.526 -68.503 41.307 1.00 37.16 599 ARG A CA 1
ATOM 4539 C C . ARG A 1 599 ? 77.514 -69.389 40.561 1.00 51.25 599 ARG A C 1
ATOM 4540 O O . ARG A 1 599 ? 77.518 -70.614 40.747 1.00 45.02 599 ARG A O 1
ATOM 4548 N N . LYS A 1 600 ? 78.384 -68.785 39.735 1.00 39.80 600 LYS A N 1
ATOM 4549 C CA . LYS A 1 600 ? 79.395 -69.577 39.039 1.00 30.45 600 LYS A CA 1
ATOM 4550 C C . LYS A 1 600 ? 80.332 -70.261 40.027 1.00 42.05 600 LYS A C 1
ATOM 4551 O O . LYS A 1 600 ? 80.761 -71.400 39.804 1.00 35.37 600 LYS A O 1
ATOM 4557 N N . ILE A 1 601 ? 80.665 -69.575 41.124 1.00 45.49 601 ILE A N 1
ATOM 4558 C CA . ILE A 1 601 ? 81.496 -70.187 42.154 1.00 40.88 601 ILE A CA 1
ATOM 4559 C C . ILE A 1 601 ? 80.779 -71.392 42.739 1.00 46.29 601 ILE A C 1
ATOM 4560 O O . ILE A 1 601 ? 81.345 -72.489 42.833 1.00 42.72 601 ILE A O 1
ATOM 4565 N N . THR A 1 602 ? 79.504 -71.200 43.113 1.00 35.09 602 THR A N 1
ATOM 4566 C CA . THR A 1 602 ? 78.709 -72.267 43.713 1.00 36.29 602 THR A CA 1
ATOM 4567 C C . THR A 1 602 ? 78.539 -73.446 42.757 1.00 49.03 602 THR A C 1
ATOM 4568 O O . THR A 1 602 ? 78.561 -74.610 43.188 1.00 38.11 602 THR A O 1
ATOM 4572 N N . ASP A 1 603 ? 78.385 -73.166 41.451 1.00 42.53 603 ASP A N 1
ATOM 4573 C CA . ASP A 1 603 ? 78.159 -74.232 40.477 1.00 28.58 603 ASP A CA 1
ATOM 4574 C C . ASP A 1 603 ? 79.366 -75.149 40.335 1.00 38.62 603 ASP A C 1
ATOM 4575 O O . ASP A 1 603 ? 79.202 -76.346 40.067 1.00 40.14 603 ASP A O 1
ATOM 4580 N N . GLU A 1 604 ? 80.578 -74.634 40.519 1.00 35.50 604 GLU A N 1
ATOM 4581 C CA . GLU A 1 604 ? 81.736 -75.488 40.286 1.00 41.69 604 GLU A CA 1
ATOM 4582 C C . GLU A 1 604 ? 82.333 -76.035 41.561 1.00 36.55 604 GLU A C 1
ATOM 4583 O O . GLU A 1 604 ? 82.816 -77.169 41.573 1.00 55.10 604 GLU A O 1
ATOM 4589 N N . TYR A 1 605 ? 82.279 -75.252 42.618 1.00 41.10 605 TYR A N 1
ATOM 4590 C CA . TYR A 1 605 ? 82.689 -75.726 43.913 1.00 49.51 605 TYR A CA 1
ATOM 4591 C C . TYR A 1 605 ? 81.422 -75.444 44.644 1.00 63.11 605 TYR A C 1
ATOM 4592 O O . TYR A 1 605 ? 80.905 -74.351 44.546 1.00 78.72 605 TYR A O 1
ATOM 4601 N N . ASN A 1 606 ? 80.887 -76.379 45.393 1.00 42.50 606 ASN A N 1
ATOM 4602 C CA . ASN A 1 606 ? 79.587 -76.144 45.985 1.00 48.78 606 ASN A CA 1
ATOM 4603 C C . ASN A 1 606 ? 79.773 -75.298 47.208 1.00 63.60 606 ASN A C 1
ATOM 4604 O O . ASN A 1 606 ? 79.610 -75.769 48.319 1.00 93.43 606 ASN A O 1
ATOM 4609 N N . ILE A 1 607 ? 80.078 -74.034 47.019 1.00 65.40 607 ILE A N 1
ATOM 4610 C CA . ILE A 1 607 ? 80.311 -73.160 48.142 1.00 58.13 607 ILE A CA 1
ATOM 4611 C C . ILE A 1 607 ? 79.259 -72.103 48.007 1.00 50.06 607 ILE A C 1
ATOM 4612 O O . ILE A 1 607 ? 79.083 -71.532 46.948 1.00 55.31 607 ILE A O 1
ATOM 4617 N N . ARG A 1 608 ? 78.539 -71.853 49.088 1.00 46.32 608 ARG A N 1
ATOM 4618 C CA . ARG A 1 608 ? 77.515 -70.819 49.046 1.00 61.24 608 ARG A CA 1
ATOM 4619 C C . ARG A 1 608 ? 78.066 -69.538 49.661 1.00 65.22 608 ARG A C 1
ATOM 4620 O O . ARG A 1 608 ? 78.629 -69.555 50.763 1.00 60.82 608 ARG A O 1
ATOM 4628 N N . LEU A 1 609 ? 77.946 -68.438 48.922 1.00 58.97 609 LEU A N 1
ATOM 4629 C CA . LEU A 1 609 ? 78.419 -67.139 49.388 1.00 53.45 609 LEU A CA 1
ATOM 4630 C C . LEU A 1 609 ? 77.291 -66.458 50.158 1.00 58.32 609 LEU A C 1
ATOM 4631 O O . LEU A 1 609 ? 76.314 -65.998 49.554 1.00 53.94 609 LEU A O 1
ATOM 4636 N N . GLN A 1 610 ? 77.421 -66.408 51.503 1.00 55.76 610 GLN A N 1
ATOM 4637 C CA . GLN A 1 610 ? 76.416 -65.767 52.340 1.00 45.78 610 GLN A CA 1
ATOM 4638 C C . GLN A 1 610 ? 76.259 -64.296 51.937 1.00 55.04 610 GLN A C 1
ATOM 4639 O O . GLN A 1 610 ? 77.144 -63.718 51.293 1.00 50.46 610 GLN A O 1
ATOM 4645 N N . PRO A 1 611 ? 75.152 -63.651 52.331 1.00 53.40 611 PRO A N 1
ATOM 4646 C CA . PRO A 1 611 ? 74.884 -62.277 51.868 1.00 68.38 611 PRO A CA 1
ATOM 4647 C C . PRO A 1 611 ? 75.851 -61.218 52.387 1.00 63.58 611 PRO A C 1
ATOM 4648 O O . PRO A 1 611 ? 75.718 -60.051 52.005 1.00 67.27 611 PRO A O 1
ATOM 4652 N N . PHE A 1 612 ? 76.804 -61.553 53.250 1.00 49.92 612 PHE A N 1
ATOM 4653 C CA . PHE A 1 612 ? 77.777 -60.577 53.707 1.00 54.17 612 PHE A CA 1
ATOM 4654 C C . PHE A 1 612 ? 79.174 -60.855 53.183 1.00 60.90 612 PHE A C 1
ATOM 4655 O O . PHE A 1 612 ? 80.119 -60.169 53.581 1.00 62.06 612 PHE A O 1
ATOM 4663 N N . VAL A 1 613 ? 79.330 -61.851 52.311 1.00 67.22 613 VAL A N 1
ATOM 4664 C CA . VAL A 1 613 ? 80.664 -62.300 51.923 1.00 58.77 613 VAL A CA 1
ATOM 4665 C C . VAL A 1 613 ? 81.515 -61.136 51.431 1.00 65.71 613 VAL A C 1
ATOM 4666 O O . VAL A 1 613 ? 82.710 -61.044 51.750 1.00 60.66 613 VAL A O 1
ATOM 4670 N N . PHE A 1 614 ? 80.913 -60.209 50.681 1.00 55.95 614 PHE A N 1
ATOM 4671 C CA . PHE A 1 614 ? 81.695 -59.165 50.032 1.00 60.80 614 PHE A CA 1
ATOM 4672 C C . PHE A 1 614 ? 81.872 -57.922 50.885 1.00 61.63 614 PHE A C 1
ATOM 4673 O O . PHE A 1 614 ? 82.722 -57.092 50.546 1.00 64.54 614 PHE A O 1
ATOM 4681 N N . LEU A 1 615 ? 81.094 -57.768 51.965 1.00 60.18 615 LEU A N 1
ATOM 4682 C CA . LEU A 1 615 ? 81.302 -56.682 52.919 1.00 49.98 615 LEU A CA 1
ATOM 4683 C C . LEU A 1 615 ? 82.470 -56.966 53.846 1.00 54.52 615 LEU A C 1
ATOM 4684 O O . LEU A 1 615 ? 83.029 -56.039 54.431 1.00 60.93 615 LEU A O 1
ATOM 4689 N N . GLU A 1 616 ? 82.846 -58.227 53.972 1.00 39.92 616 GLU A N 1
ATOM 4690 C CA . GLU A 1 616 ? 83.842 -58.681 54.912 1.00 49.42 616 GLU A CA 1
ATOM 4691 C C . GLU A 1 616 ? 85.151 -59.024 54.245 1.00 54.47 616 GLU A C 1
ATOM 4692 O O . GLU A 1 616 ? 86.212 -58.864 54.851 1.00 71.41 616 GLU A O 1
ATOM 4698 N N . TYR A 1 617 ? 85.090 -59.512 53.018 1.00 63.69 617 TYR A N 1
ATOM 4699 C CA . TYR A 1 617 ? 86.264 -59.805 52.216 1.00 68.83 617 TYR A CA 1
ATOM 4700 C C . TYR A 1 617 ? 86.190 -58.859 51.032 1.00 75.69 617 TYR A C 1
ATOM 4701 O O . TYR A 1 617 ? 85.205 -58.863 50.281 1.00 63.43 617 TYR A O 1
ATOM 4710 N N . THR A 1 618 ? 87.181 -57.991 50.929 1.00 60.06 618 THR A N 1
ATOM 4711 C CA . THR A 1 618 ? 87.046 -56.817 50.105 1.00 61.98 618 THR A CA 1
ATOM 4712 C C . THR A 1 618 ? 88.088 -56.743 49.011 1.00 57.11 618 THR A C 1
ATOM 4713 O O . THR A 1 618 ? 87.991 -55.865 48.151 1.00 74.57 618 THR A O 1
ATOM 4717 N N . THR A 1 619 ? 89.048 -57.655 48.996 1.00 43.33 619 THR A N 1
ATOM 4718 C CA . THR A 1 619 ? 89.947 -57.835 47.873 1.00 55.58 619 THR A CA 1
ATOM 4719 C C . THR A 1 619 ? 89.806 -59.254 47.341 1.00 63.37 619 THR A C 1
ATOM 4720 O O . THR A 1 619 ? 89.227 -60.130 47.987 1.00 69.83 619 THR A O 1
ATOM 4724 N N . LEU A 1 620 ? 90.360 -59.481 46.149 1.00 67.15 620 LEU A N 1
ATOM 4725 C CA . LEU A 1 620 ? 90.407 -60.834 45.606 1.00 62.97 620 LEU A CA 1
ATOM 4726 C C . LEU A 1 620 ? 91.053 -61.806 46.590 1.00 58.49 620 LEU A C 1
ATOM 4727 O O . LEU A 1 620 ? 90.483 -62.852 46.912 1.00 73.21 620 LEU A O 1
ATOM 4732 N N . LYS A 1 621 ? 92.249 -61.477 47.072 1.00 55.43 621 LYS A N 1
ATOM 4733 C CA . LYS A 1 621 ? 92.979 -62.401 47.936 1.00 77.43 621 LYS A CA 1
ATOM 4734 C C . LYS A 1 621 ? 92.202 -62.695 49.210 1.00 75.11 621 LYS A C 1
ATOM 4735 O O . LYS A 1 621 ? 92.240 -63.820 49.730 1.00 69.55 621 LYS A O 1
ATOM 4741 N N . ALA A 1 622 ? 91.490 -61.690 49.726 1.00 58.79 622 ALA A N 1
ATOM 4742 C CA . ALA A 1 622 ? 90.661 -61.903 50.906 1.00 64.26 622 ALA A CA 1
ATOM 4743 C C . ALA A 1 622 ? 89.547 -62.896 50.614 1.00 64.13 622 ALA A C 1
ATOM 4744 O O . ALA A 1 622 ? 89.207 -63.729 51.462 1.00 65.67 622 ALA A O 1
ATOM 4746 N N . LEU A 1 623 ? 88.993 -62.839 49.403 1.00 55.06 623 LEU A N 1
ATOM 4747 C CA . LEU A 1 623 ? 87.849 -63.663 49.037 1.00 53.40 623 LEU A CA 1
ATOM 4748 C C . LEU A 1 623 ? 88.254 -65.112 48.760 1.00 59.62 623 LEU A C 1
ATOM 4749 O O . LEU A 1 623 ? 87.620 -66.046 49.268 1.00 45.08 623 LEU A O 1
ATOM 4754 N N . THR A 1 624 ? 89.306 -65.320 47.954 1.00 57.41 624 THR A N 1
ATOM 4755 C CA . THR A 1 624 ? 89.707 -66.683 47.614 1.00 49.67 624 THR A CA 1
ATOM 4756 C C . THR A 1 624 ? 90.184 -67.430 48.851 1.00 52.88 624 THR A C 1
ATOM 4757 O O . THR A 1 624 ? 89.915 -68.625 49.005 1.00 53.39 624 THR A O 1
ATOM 4761 N N . ASP A 1 625 ? 90.898 -66.751 49.751 1.00 71.20 625 ASP A N 1
ATOM 4762 C CA . ASP A 1 625 ? 91.383 -67.461 50.931 1.00 81.07 625 ASP A CA 1
ATOM 4763 C C . ASP A 1 625 ? 90.237 -67.898 51.832 1.00 72.22 625 ASP A C 1
ATOM 4764 O O . ASP A 1 625 ? 90.245 -69.024 52.346 1.00 61.84 625 ASP A O 1
ATOM 4769 N N . PHE A 1 626 ? 89.234 -67.041 52.008 1.00 68.86 626 PHE A N 1
ATOM 4770 C CA . PHE A 1 626 ? 88.026 -67.446 52.718 1.00 51.53 626 PHE A CA 1
ATOM 4771 C C . PHE A 1 626 ? 87.375 -68.645 52.046 1.00 62.99 626 PHE A C 1
ATOM 4772 O O . PHE A 1 626 ? 87.245 -69.714 52.652 1.00 76.63 626 PHE A O 1
ATOM 4780 N N . LEU A 1 627 ? 86.988 -68.494 50.774 1.00 67.73 627 LEU A N 1
ATOM 4781 C CA . LEU A 1 627 ? 86.270 -69.564 50.074 1.00 73.06 627 LEU A CA 1
ATOM 4782 C C . LEU A 1 627 ? 87.059 -70.875 50.058 1.00 65.88 627 LEU A C 1
ATOM 4783 O O . LEU A 1 627 ? 86.477 -71.949 50.233 1.00 74.81 627 LEU A O 1
ATOM 4788 N N . TYR A 1 628 ? 88.380 -70.819 49.848 1.00 60.79 628 TYR A N 1
ATOM 4789 C CA . TYR A 1 628 ? 89.155 -72.058 49.837 1.00 56.50 628 TYR A CA 1
ATOM 4790 C C . TYR A 1 628 ? 89.139 -72.731 51.200 1.00 58.86 628 TYR A C 1
ATOM 4791 O O . TYR A 1 628 ? 89.262 -73.957 51.299 1.00 42.96 628 TYR A O 1
ATOM 4800 N N . ARG A 1 629 ? 89.023 -71.938 52.262 1.00 65.02 629 ARG A N 1
ATOM 4801 C CA . ARG A 1 629 ? 88.899 -72.500 53.600 1.00 66.11 629 ARG A CA 1
ATOM 4802 C C . ARG A 1 629 ? 87.560 -73.204 53.749 1.00 65.56 629 ARG A C 1
ATOM 4803 O O . ARG A 1 629 ? 87.498 -74.402 54.066 1.00 62.16 629 ARG A O 1
ATOM 4811 N N . LYS A 1 630 ? 86.479 -72.466 53.485 1.00 64.19 630 LYS A N 1
ATOM 4812 C CA . LYS A 1 630 ? 85.126 -73.017 53.486 1.00 61.15 630 LYS A CA 1
ATOM 4813 C C . LYS A 1 630 ? 85.035 -74.262 52.610 1.00 57.91 630 LYS A C 1
ATOM 4814 O O . LYS A 1 630 ? 84.405 -75.255 52.981 1.00 67.80 630 LYS A O 1
ATOM 4820 N N . TRP A 1 631 ? 85.684 -74.234 51.450 1.00 70.18 631 TRP A N 1
ATOM 4821 C CA . TRP A 1 631 ? 85.699 -75.398 50.575 1.00 57.09 631 TRP A CA 1
ATOM 4822 C C . TRP A 1 631 ? 86.296 -76.616 51.264 1.00 65.27 631 TRP A C 1
ATOM 4823 O O . TRP A 1 631 ? 85.771 -77.728 51.136 1.00 71.30 631 TRP A O 1
ATOM 4834 N N . SER A 1 632 ? 87.410 -76.434 51.980 1.00 79.59 632 SER A N 1
ATOM 4835 C CA . SER A 1 632 ? 88.104 -77.571 52.564 1.00 73.75 632 SER A CA 1
ATOM 4836 C C . SER A 1 632 ? 87.530 -77.978 53.908 1.00 67.60 632 SER A C 1
ATOM 4837 O O . SER A 1 632 ? 87.825 -79.076 54.379 1.00 75.66 632 SER A O 1
ATOM 4840 N N . GLU A 1 633 ? 86.732 -77.121 54.537 1.00 55.81 633 GLU A N 1
ATOM 4841 C CA . GLU A 1 633 ? 85.966 -77.548 55.698 1.00 68.22 633 GLU A CA 1
ATOM 4842 C C . GLU A 1 633 ? 84.866 -78.527 55.316 1.00 72.72 633 GLU A C 1
ATOM 4843 O O . GLU A 1 633 ? 84.362 -79.244 56.185 1.00 98.18 633 GLU A O 1
ATOM 4849 N N . GLN A 1 634 ? 84.465 -78.551 54.045 1.00 91.33 634 GLN A N 1
ATOM 4850 C CA . GLN A 1 634 ? 83.724 -79.658 53.453 1.00 82.08 634 GLN A CA 1
ATOM 4851 C C . GLN A 1 634 ? 84.762 -80.522 52.730 1.00 81.67 634 GLN A C 1
ATOM 4852 O O . GLN A 1 634 ? 85.943 -80.175 52.675 1.00 110.82 634 GLN A O 1
ATOM 4858 N N . GLN A 1 635 ? 84.360 -81.625 52.134 1.00 67.12 635 GLN A N 1
ATOM 4859 C CA . GLN A 1 635 ? 85.306 -82.388 51.314 1.00 109.62 635 GLN A CA 1
ATOM 4860 C C . GLN A 1 635 ? 85.867 -81.665 50.089 1.00 108.95 635 GLN A C 1
ATOM 4861 O O . GLN A 1 635 ? 85.091 -81.226 49.234 1.00 97.49 635 GLN A O 1
ATOM 4867 N N . PRO A 1 636 ? 87.198 -81.513 49.964 1.00 110.98 636 PRO A N 1
ATOM 4868 C CA . PRO A 1 636 ? 87.753 -80.920 48.738 1.00 112.03 636 PRO A CA 1
ATOM 4869 C C . PRO A 1 636 ? 88.357 -81.956 47.793 1.00 125.46 636 PRO A C 1
ATOM 4870 O O . PRO A 1 636 ? 88.599 -83.103 48.188 1.00 130.02 636 PRO A O 1
ATOM 4874 N N . ALA A 1 637 ? 88.606 -81.545 46.547 1.00 125.78 637 ALA A N 1
ATOM 4875 C CA . ALA A 1 637 ? 89.188 -82.390 45.497 1.00 104.52 637 ALA A CA 1
ATOM 4876 C C . ALA A 1 637 ? 88.420 -83.698 45.310 1.00 81.70 637 ALA A C 1
ATOM 4877 O O . ALA A 1 637 ? 88.738 -84.711 45.930 1.00 91.12 637 ALA A O 1
ATOM 4879 N N . LYS B 1 13 ? 84.385 -106.055 17.652 0.50 33.30 13 LYS B N 1
ATOM 4880 C CA . LYS B 1 13 ? 85.383 -107.066 17.992 0.50 47.35 13 LYS B CA 1
ATOM 4881 C C . LYS B 1 13 ? 86.698 -106.430 18.454 0.50 47.46 13 LYS B C 1
ATOM 4882 O O . LYS B 1 13 ? 87.440 -105.886 17.630 0.50 50.73 13 LYS B O 1
ATOM 4888 N N . ARG B 1 14 ? 86.989 -106.493 19.757 0.50 50.13 14 ARG B N 1
ATOM 4889 C CA . ARG B 1 14 ? 88.254 -105.954 20.259 0.50 60.94 14 ARG B CA 1
ATOM 4890 C C . ARG B 1 14 ? 89.430 -106.716 19.659 0.50 61.94 14 ARG B C 1
ATOM 4891 O O . ARG B 1 14 ? 89.395 -107.945 19.531 0.50 66.75 14 ARG B O 1
ATOM 4899 N N . ILE B 1 15 ? 90.483 -105.978 19.303 0.50 49.48 15 ILE B N 1
ATOM 4900 C CA . ILE B 1 15 ? 91.676 -106.542 18.681 0.50 47.57 15 ILE B CA 1
ATOM 4901 C C . ILE B 1 15 ? 92.894 -106.189 19.516 0.50 46.23 15 ILE B C 1
ATOM 4902 O O . ILE B 1 15 ? 93.082 -105.024 19.891 0.50 49.73 15 ILE B O 1
ATOM 4907 N N . CYS B 1 16 ? 93.715 -107.193 19.811 0.50 34.14 16 CYS B N 1
ATOM 4908 C CA . CYS B 1 16 ? 94.941 -106.988 20.562 0.50 40.41 16 CYS B CA 1
ATOM 4909 C C . CYS B 1 16 ? 96.069 -106.730 19.570 0.50 60.08 16 CYS B C 1
ATOM 4910 O O . CYS B 1 16 ? 96.357 -107.581 18.716 0.50 57.76 16 CYS B O 1
ATOM 4913 N N . ILE B 1 17 ? 96.726 -105.584 19.709 0.50 52.13 17 ILE B N 1
ATOM 4914 C CA . ILE B 1 17 ? 97.840 -105.254 18.833 0.50 42.87 17 ILE B CA 1
ATOM 4915 C C . ILE B 1 17 ? 99.160 -105.480 19.548 0.50 50.16 17 ILE B C 1
ATOM 4916 O O . ILE B 1 17 ? 99.425 -104.861 20.575 0.50 56.32 17 ILE B O 1
ATOM 4921 N N . ILE B 1 18 ? 99.989 -106.366 19.007 0.50 61.79 18 ILE B N 1
ATOM 4922 C CA . ILE B 1 18 ? 101.282 -106.672 19.621 0.50 58.83 18 ILE B CA 1
ATOM 4923 C C . ILE B 1 18 ? 102.267 -105.509 19.565 0.50 59.51 18 ILE B C 1
ATOM 4924 O O . ILE B 1 18 ? 102.920 -105.203 20.558 0.50 63.80 18 ILE B O 1
ATOM 4929 N N . GLY B 1 19 ? 102.376 -104.855 18.416 0.50 46.25 19 GLY B N 1
ATOM 4930 C CA . GLY B 1 19 ? 103.329 -103.773 18.280 0.50 49.14 19 GLY B CA 1
ATOM 4931 C C . GLY B 1 19 ? 102.759 -102.373 18.282 0.50 47.50 19 GLY B C 1
ATOM 4932 O O . GLY B 1 19 ? 101.600 -102.177 17.936 0.50 51.30 19 GLY B O 1
ATOM 4933 N N . ALA B 1 20 ? 103.560 -101.395 18.683 0.50 37.97 20 ALA B N 1
ATOM 4934 C CA . ALA B 1 20 ? 103.130 -99.996 18.652 0.50 46.73 20 ALA B CA 1
ATOM 4935 C C . ALA B 1 20 ? 104.115 -99.126 17.872 0.50 56.44 20 ALA B C 1
ATOM 4936 O O . ALA B 1 20 ? 104.267 -97.929 18.161 0.50 41.59 20 ALA B O 1
ATOM 4938 N N . GLY B 1 21 ? 104.801 -99.719 16.890 0.50 51.78 21 GLY B N 1
ATOM 4939 C CA . GLY B 1 21 ? 105.561 -98.972 15.921 0.50 42.49 21 GLY B CA 1
ATOM 4940 C C . GLY B 1 21 ? 104.643 -98.465 14.822 0.50 57.72 21 GLY B C 1
ATOM 4941 O O . GLY B 1 21 ? 103.420 -98.356 15.005 0.50 44.54 21 GLY B O 1
ATOM 4942 N N . PRO B 1 22 ? 105.212 -98.133 13.656 0.50 55.29 22 PRO B N 1
ATOM 4943 C CA . PRO B 1 22 ? 104.368 -97.661 12.553 0.50 34.00 22 PRO B CA 1
ATOM 4944 C C . PRO B 1 22 ? 103.236 -98.618 12.211 0.50 34.47 22 PRO B C 1
ATOM 4945 O O . PRO B 1 22 ? 102.109 -98.151 12.014 0.50 37.60 22 PRO B O 1
ATOM 4949 N N . ALA B 1 23 ? 103.480 -99.937 12.180 0.50 32.90 23 ALA B N 1
ATOM 4950 C CA . ALA B 1 23 ? 102.407 -100.886 11.869 0.50 40.11 23 ALA B CA 1
ATOM 4951 C C . ALA B 1 23 ? 101.294 -100.848 12.923 0.50 46.91 23 ALA B C 1
ATOM 4952 O O . ALA B 1 23 ? 100.097 -100.835 12.592 0.50 34.95 23 ALA B O 1
ATOM 4954 N N . GLY B 1 24 ? 101.668 -100.847 14.202 0.50 45.85 24 GLY B N 1
ATOM 4955 C CA . GLY B 1 24 ? 100.660 -100.795 15.245 0.50 37.28 24 GLY B CA 1
ATOM 4956 C C . GLY B 1 24 ? 99.759 -99.585 15.112 0.50 31.68 24 GLY B C 1
ATOM 4957 O O . GLY B 1 24 ? 98.535 -99.696 15.166 0.50 36.10 24 GLY B O 1
ATOM 4958 N N . LEU B 1 25 ? 100.354 -98.412 14.917 0.50 30.42 25 LEU B N 1
ATOM 4959 C CA . LEU B 1 25 ? 99.556 -97.197 14.786 0.50 38.94 25 LEU B CA 1
ATOM 4960 C C . LEU B 1 25 ? 98.583 -97.267 13.602 0.50 39.59 25 LEU B C 1
ATOM 4961 O O . LEU B 1 25 ? 97.473 -96.720 13.671 0.50 31.02 25 LEU B O 1
ATOM 4966 N N . VAL B 1 26 ? 98.967 -97.924 12.513 0.50 30.15 26 VAL B N 1
ATOM 4967 C CA . VAL B 1 26 ? 98.061 -98.002 11.378 0.50 37.68 26 VAL B CA 1
ATOM 4968 C C . VAL B 1 26 ? 97.125 -99.209 11.477 0.50 40.41 26 VAL B C 1
ATOM 4969 O O . VAL B 1 26 ? 95.988 -99.149 10.988 0.50 33.41 26 VAL B O 1
ATOM 4973 N N . MET B 1 27 ? 97.563 -100.305 12.114 0.50 35.13 27 MET B N 1
ATOM 4974 C CA . MET B 1 27 ? 96.617 -101.371 12.424 0.50 33.18 27 MET B CA 1
ATOM 4975 C C . MET B 1 27 ? 95.496 -100.882 13.326 0.50 37.90 27 MET B C 1
ATOM 4976 O O . MET B 1 27 ? 94.362 -101.370 13.231 0.50 34.72 27 MET B O 1
ATOM 4981 N N . ALA B 1 28 ? 95.792 -99.910 14.192 0.50 39.32 28 ALA B N 1
ATOM 4982 C CA . ALA B 1 28 ? 94.788 -99.351 15.083 0.50 26.67 28 ALA B CA 1
ATOM 4983 C C . ALA B 1 28 ? 93.806 -98.473 14.321 0.50 30.68 28 ALA B C 1
ATOM 4984 O O . ALA B 1 28 ? 92.591 -98.572 14.524 0.50 44.44 28 ALA B O 1
ATOM 4986 N N . LYS B 1 29 ? 94.307 -97.619 13.423 0.50 29.84 29 LYS B N 1
ATOM 4987 C CA . LYS B 1 29 ? 93.413 -96.740 12.664 0.50 36.47 29 LYS B CA 1
ATOM 4988 C C . LYS B 1 29 ? 92.577 -97.502 11.637 0.50 38.14 29 LYS B C 1
ATOM 4989 O O . LYS B 1 29 ? 91.427 -97.126 11.374 0.50 33.82 29 LYS B O 1
ATOM 4995 N N . SER B 1 30 ? 93.127 -98.560 11.038 0.50 31.85 30 SER B N 1
ATOM 4996 C CA . SER B 1 30 ? 92.352 -99.329 10.074 0.50 27.83 30 SER B CA 1
ATOM 4997 C C . SER B 1 30 ? 91.174 -100.014 10.743 0.50 28.38 30 SER B C 1
ATOM 4998 O O . SER B 1 30 ? 90.046 -99.958 10.238 0.50 33.18 30 SER B O 1
ATOM 5001 N N . LEU B 1 31 ? 91.416 -100.667 11.886 0.50 34.48 31 LEU B N 1
ATOM 5002 C CA . LEU B 1 31 ? 90.319 -101.255 12.656 0.50 33.30 31 LEU B CA 1
ATOM 5003 C C . LEU B 1 31 ? 89.394 -100.198 13.249 0.50 35.61 31 LEU B C 1
ATOM 5004 O O . LEU B 1 31 ? 88.183 -100.430 13.331 0.50 27.43 31 LEU B O 1
ATOM 5009 N N . LEU B 1 32 ? 89.934 -99.035 13.648 0.50 34.35 32 LEU B N 1
ATOM 5010 C CA . LEU B 1 32 ? 89.085 -97.921 14.063 0.50 27.42 32 LEU B CA 1
ATOM 5011 C C . LEU B 1 32 ? 88.150 -97.466 12.942 0.50 39.52 32 LEU B C 1
ATOM 5012 O O . LEU B 1 32 ? 86.967 -97.188 13.190 0.50 31.17 32 LEU B O 1
ATOM 5017 N N . GLU B 1 33 ? 88.667 -97.355 11.707 0.50 38.61 33 GLU B N 1
ATOM 5018 C CA . GLU B 1 33 ? 87.837 -96.955 10.574 0.50 32.19 33 GLU B CA 1
ATOM 5019 C C . GLU B 1 33 ? 86.625 -97.855 10.415 0.50 37.74 33 GLU B C 1
ATOM 5020 O O . GLU B 1 33 ? 85.619 -97.431 9.834 0.50 41.38 33 GLU B O 1
ATOM 5026 N N . GLU B 1 34 ? 86.710 -99.081 10.928 0.50 33.28 34 GLU B N 1
ATOM 5027 C CA . GLU B 1 34 ? 85.723 -100.133 10.745 0.50 36.83 34 GLU B CA 1
ATOM 5028 C C . GLU B 1 34 ? 84.842 -100.343 11.973 0.50 40.17 34 GLU B C 1
ATOM 5029 O O . GLU B 1 34 ? 84.139 -101.356 12.052 0.50 43.10 34 GLU B O 1
ATOM 5035 N N . GLY B 1 35 ? 84.881 -99.428 12.944 0.50 38.11 35 GLY B N 1
ATOM 5036 C CA . GLY B 1 35 ? 84.068 -99.543 14.137 0.50 41.38 35 GLY B CA 1
ATOM 5037 C C . GLY B 1 35 ? 84.580 -100.484 15.215 0.50 42.87 35 GLY B C 1
ATOM 5038 O O . GLY B 1 35 ? 84.008 -100.494 16.315 0.50 42.37 35 GLY B O 1
ATOM 5039 N N . HIS B 1 36 ? 85.624 -101.276 14.948 0.50 33.67 36 HIS B N 1
ATOM 5040 C CA . HIS B 1 36 ? 86.166 -102.194 15.941 0.50 37.26 36 HIS B CA 1
ATOM 5041 C C . HIS B 1 36 ? 87.073 -101.470 16.945 0.50 45.10 36 HIS B C 1
ATOM 5042 O O . HIS B 1 36 ? 87.339 -100.269 16.843 0.50 51.41 36 HIS B O 1
ATOM 5049 N N . GLU B 1 37 ? 87.545 -102.212 17.941 0.50 43.69 37 GLU B N 1
ATOM 5050 C CA . GLU B 1 37 ? 88.194 -101.634 19.120 0.50 39.70 37 GLU B CA 1
ATOM 5051 C C . GLU B 1 37 ? 89.675 -101.979 19.191 0.50 38.10 37 GLU B C 1
ATOM 5052 O O . GLU B 1 37 ? 90.039 -103.155 19.396 0.50 38.79 37 GLU B O 1
ATOM 5058 N N . PRO B 1 38 ? 90.551 -101.020 19.034 0.50 31.14 38 PRO B N 1
ATOM 5059 C CA . PRO B 1 38 ? 91.984 -101.325 19.072 0.50 34.11 38 PRO B CA 1
ATOM 5060 C C . PRO B 1 38 ? 92.527 -101.291 20.488 0.50 41.98 38 PRO B C 1
ATOM 5061 O O . PRO B 1 38 ? 92.245 -100.361 21.252 0.50 43.51 38 PRO B O 1
ATOM 5065 N N . VAL B 1 39 ? 93.312 -102.292 20.862 0.50 28.14 39 VAL B N 1
ATOM 5066 C CA . VAL B 1 39 ? 93.946 -102.309 22.168 0.50 33.69 39 VAL B CA 1
ATOM 5067 C C . VAL B 1 39 ? 95.436 -102.557 21.956 0.50 34.59 39 VAL B C 1
ATOM 5068 O O . VAL B 1 39 ? 95.845 -103.677 21.619 0.50 36.03 39 VAL B O 1
ATOM 5072 N N . ILE B 1 40 ? 96.246 -101.516 22.139 0.50 28.37 40 ILE B N 1
ATOM 5073 C CA . ILE B 1 40 ? 97.679 -101.592 21.866 0.50 37.56 40 ILE B CA 1
ATOM 5074 C C . ILE B 1 40 ? 98.433 -101.867 23.160 0.50 42.94 40 ILE B C 1
ATOM 5075 O O . ILE B 1 40 ? 98.149 -101.256 24.199 0.50 39.72 40 ILE B O 1
ATOM 5080 N N . TYR B 1 41 ? 99.382 -102.807 23.103 0.50 50.00 41 TYR B N 1
ATOM 5081 C CA . TYR B 1 41 ? 100.323 -103.080 24.193 0.50 54.80 41 TYR B CA 1
ATOM 5082 C C . TYR B 1 41 ? 101.755 -102.933 23.698 0.50 53.03 41 TYR B C 1
ATOM 5083 O O . TYR B 1 41 ? 102.198 -103.685 22.822 0.50 43.41 41 TYR B O 1
ATOM 5092 N N . GLU B 1 42 ? 102.488 -102.000 24.299 0.50 53.92 42 GLU B N 1
ATOM 5093 C CA . GLU B 1 42 ? 103.849 -101.666 23.904 0.50 53.00 42 GLU B CA 1
ATOM 5094 C C . GLU B 1 42 ? 104.817 -101.975 25.044 0.50 64.09 42 GLU B C 1
ATOM 5095 O O . GLU B 1 42 ? 104.605 -101.509 26.173 0.50 59.15 42 GLU B O 1
ATOM 5101 N N . THR B 1 43 ? 105.840 -102.777 24.763 0.50 53.63 43 THR B N 1
ATOM 5102 C CA . THR B 1 43 ? 106.813 -103.135 25.780 0.50 41.84 43 THR B CA 1
ATOM 5103 C C . THR B 1 43 ? 107.475 -101.899 26.305 0.50 48.17 43 THR B C 1
ATOM 5104 O O . THR B 1 43 ? 107.802 -101.817 27.484 0.50 72.64 43 THR B O 1
ATOM 5108 N N . GLU B 1 44 ? 107.681 -100.927 25.432 0.50 42.26 44 GLU B N 1
ATOM 5109 C CA . GLU B 1 44 ? 108.394 -99.729 25.836 0.50 46.00 44 GLU B CA 1
ATOM 5110 C C . GLU B 1 44 ? 107.470 -98.588 26.185 0.50 49.53 44 GLU B C 1
ATOM 5111 O O . GLU B 1 44 ? 106.253 -98.714 26.080 0.50 57.62 44 GLU B O 1
ATOM 5117 N N . SER B 1 45 ? 108.048 -97.471 26.605 0.50 45.62 45 SER B N 1
ATOM 5118 C CA . SER B 1 45 ? 107.249 -96.328 27.019 0.50 52.97 45 SER B CA 1
ATOM 5119 C C . SER B 1 45 ? 106.853 -95.335 25.942 0.50 68.35 45 SER B C 1
ATOM 5120 O O . SER B 1 45 ? 106.178 -94.347 26.228 0.50 59.86 45 SER B O 1
ATOM 5123 N N . VAL B 1 46 ? 107.272 -95.583 24.704 0.50 76.42 46 VAL B N 1
ATOM 5124 C CA . VAL B 1 46 ? 106.978 -94.656 23.616 0.50 65.95 46 VAL B CA 1
ATOM 5125 C C . VAL B 1 46 ? 106.534 -95.387 22.360 0.50 58.17 46 VAL B C 1
ATOM 5126 O O . VAL B 1 46 ? 107.060 -96.450 22.043 0.50 60.24 46 VAL B O 1
ATOM 5130 N N . LEU B 1 47 ? 105.572 -94.819 21.640 0.00 55.88 47 LEU B N 1
ATOM 5131 C CA . LEU B 1 47 ? 105.034 -95.456 20.437 0.00 52.29 47 LEU B CA 1
ATOM 5132 C C . LEU B 1 47 ? 105.864 -94.983 19.239 0.00 49.02 47 LEU B C 1
ATOM 5133 O O . LEU B 1 47 ? 105.293 -94.410 18.305 0.00 47.63 47 LEU B O 1
ATOM 5138 N N . GLY B 1 48 ? 107.171 -95.244 19.224 0.50 42.04 48 GLY B N 1
ATOM 5139 C CA . GLY B 1 48 ? 108.035 -94.612 18.237 0.50 44.72 48 GLY B CA 1
ATOM 5140 C C . GLY B 1 48 ? 108.366 -95.738 17.275 0.50 35.36 48 GLY B C 1
ATOM 5141 O O . GLY B 1 48 ? 108.351 -95.552 16.060 0.50 35.01 48 GLY B O 1
ATOM 5142 N N . GLY B 1 49 ? 108.701 -96.905 17.798 0.50 41.96 49 GLY B N 1
ATOM 5143 C CA . GLY B 1 49 ? 109.242 -97.976 16.974 0.50 35.84 49 GLY B CA 1
ATOM 5144 C C . GLY B 1 49 ? 110.760 -98.051 17.035 0.50 38.45 49 GLY B C 1
ATOM 5145 O O . GLY B 1 49 ? 111.414 -97.471 17.907 0.50 39.80 49 GLY B O 1
ATOM 5146 N N . ILE B 1 50 ? 111.329 -98.800 16.081 0.50 35.87 50 ILE B N 1
ATOM 5147 C CA . ILE B 1 50 ? 112.784 -98.856 15.938 0.50 29.62 50 ILE B CA 1
ATOM 5148 C C . ILE B 1 50 ? 113.358 -97.448 15.806 0.50 34.65 50 ILE B C 1
ATOM 5149 O O . ILE B 1 50 ? 114.468 -97.160 16.264 0.50 38.40 50 ILE B O 1
ATOM 5154 N N . TRP B 1 51 ? 112.591 -96.538 15.231 0.50 35.20 51 TRP B N 1
ATOM 5155 C CA . TRP B 1 51 ? 113.000 -95.149 15.131 0.50 38.62 51 TRP B CA 1
ATOM 5156 C C . TRP B 1 51 ? 113.192 -94.494 16.481 0.50 45.56 51 TRP B C 1
ATOM 5157 O O . TRP B 1 51 ? 113.740 -93.389 16.533 0.50 64.12 51 TRP B O 1
ATOM 5168 N N . ASN B 1 52 ? 112.814 -95.159 17.567 0.50 58.43 52 ASN B N 1
ATOM 5169 C CA . ASN B 1 52 ? 112.891 -94.554 18.893 0.50 50.94 52 ASN B CA 1
ATOM 5170 C C . ASN B 1 52 ? 114.127 -95.058 19.626 0.50 41.94 52 ASN B C 1
ATOM 5171 O O . ASN B 1 52 ? 114.718 -96.064 19.234 0.50 44.23 52 ASN B O 1
ATOM 5176 N N . TYR B 1 62 ? 120.887 -96.367 13.504 0.50 37.02 62 TYR B N 1
ATOM 5177 C CA . TYR B 1 62 ? 121.890 -95.348 13.786 0.50 31.39 62 TYR B CA 1
ATOM 5178 C C . TYR B 1 62 ? 121.437 -93.928 13.528 0.50 38.89 62 TYR B C 1
ATOM 5179 O O . TYR B 1 62 ? 120.640 -93.677 12.637 0.50 49.03 62 TYR B O 1
ATOM 5188 N N . ASN B 1 63 ? 121.968 -92.996 14.322 0.50 43.48 63 ASN B N 1
ATOM 5189 C CA . ASN B 1 63 ? 121.474 -91.623 14.372 0.50 47.63 63 ASN B CA 1
ATOM 5190 C C . ASN B 1 63 ? 121.615 -90.864 13.059 0.50 48.41 63 ASN B C 1
ATOM 5191 O O . ASN B 1 63 ? 121.076 -89.760 12.948 0.50 41.53 63 ASN B O 1
ATOM 5196 N N . SER B 1 64 ? 122.331 -91.403 12.074 0.50 61.38 64 SER B N 1
ATOM 5197 C CA . SER B 1 64 ? 122.412 -90.796 10.754 0.50 49.36 64 SER B CA 1
ATOM 5198 C C . SER B 1 64 ? 121.541 -91.515 9.728 0.50 55.02 64 SER B C 1
ATOM 5199 O O . SER B 1 64 ? 121.796 -91.404 8.524 0.50 65.88 64 SER B O 1
ATOM 5202 N N . THR B 1 65 ? 120.533 -92.263 10.177 0.50 55.29 65 THR B N 1
ATOM 5203 C CA . THR B 1 65 ? 119.669 -93.003 9.267 0.50 42.20 65 THR B CA 1
ATOM 5204 C C . THR B 1 65 ? 118.604 -92.088 8.700 0.50 46.20 65 THR B C 1
ATOM 5205 O O . THR B 1 65 ? 118.042 -91.254 9.421 0.50 37.56 65 THR B O 1
ATOM 5209 N N . ARG B 1 66 ? 118.356 -92.235 7.392 0.50 47.49 66 ARG B N 1
ATOM 5210 C CA . ARG B 1 66 ? 117.206 -91.656 6.713 0.50 38.34 66 ARG B CA 1
ATOM 5211 C C . ARG B 1 66 ? 116.504 -92.742 5.918 0.50 33.03 66 ARG B C 1
ATOM 5212 O O . ARG B 1 66 ? 117.078 -93.792 5.611 0.50 29.70 66 ARG B O 1
ATOM 5220 N N . PHE B 1 67 ? 115.235 -92.483 5.612 0.50 38.38 67 PHE B N 1
ATOM 5221 C CA . PHE B 1 67 ? 114.499 -93.330 4.688 0.50 35.85 67 PHE B CA 1
ATOM 5222 C C . PHE B 1 67 ? 115.214 -93.471 3.352 0.50 27.85 67 PHE B C 1
ATOM 5223 O O . PHE B 1 67 ? 115.604 -92.481 2.730 0.50 29.84 67 PHE B O 1
ATOM 5231 N N . GLN B 1 68 ? 115.358 -94.713 2.902 0.50 26.28 68 GLN B N 1
ATOM 5232 C CA . GLN B 1 68 ? 115.914 -94.965 1.579 0.50 23.97 68 GLN B CA 1
ATOM 5233 C C . GLN B 1 68 ? 115.025 -94.377 0.477 0.50 26.78 68 GLN B C 1
ATOM 5234 O O . GLN B 1 68 ? 115.509 -93.688 -0.428 0.50 27.02 68 GLN B O 1
ATOM 5240 N N . ASN B 1 69 ? 113.716 -94.608 0.552 0.50 36.90 69 ASN B N 1
ATOM 5241 C CA . ASN B 1 69 ? 112.809 -94.178 -0.506 0.50 26.00 69 ASN B CA 1
ATOM 5242 C C . ASN B 1 69 ? 112.207 -92.794 -0.246 0.50 19.46 69 ASN B C 1
ATOM 5243 O O . ASN B 1 69 ? 112.299 -92.226 0.836 0.50 24.85 69 ASN B O 1
ATOM 5248 N N . SER B 1 70 ? 111.556 -92.269 -1.271 0.50 22.42 70 SER B N 1
ATOM 5249 C CA . SER B 1 70 ? 111.015 -90.922 -1.236 0.50 24.99 70 SER B CA 1
ATOM 5250 C C . SER B 1 70 ? 109.734 -90.867 -0.399 0.50 21.99 70 SER B C 1
ATOM 5251 O O . SER B 1 70 ? 109.022 -91.869 -0.230 0.50 20.53 70 SER B O 1
ATOM 5254 N N . ALA B 1 71 ? 109.437 -89.676 0.129 0.50 15.93 71 ALA B N 1
ATOM 5255 C CA . ALA B 1 71 ? 108.185 -89.500 0.866 0.50 20.74 71 ALA B CA 1
ATOM 5256 C C . ALA B 1 71 ? 106.977 -89.862 0.012 0.50 26.68 71 ALA B C 1
ATOM 5257 O O . ALA B 1 71 ? 105.989 -90.401 0.520 0.50 37.86 71 ALA B O 1
ATOM 5259 N N . ASP B 1 72 ? 107.045 -89.590 -1.295 0.50 29.79 72 ASP B N 1
ATOM 5260 C CA . ASP B 1 72 ? 105.943 -89.862 -2.210 0.50 19.82 72 ASP B CA 1
ATOM 5261 C C . ASP B 1 72 ? 105.684 -91.350 -2.428 0.50 23.73 72 ASP B C 1
ATOM 5262 O O . ASP B 1 72 ? 104.716 -91.676 -3.109 0.50 29.56 72 ASP B O 1
ATOM 5267 N N . THR B 1 73 ? 106.514 -92.273 -1.926 0.50 20.44 73 THR B N 1
ATOM 5268 C CA . THR B 1 73 ? 106.113 -93.677 -1.988 0.50 30.37 73 THR B CA 1
ATOM 5269 C C . THR B 1 73 ? 106.256 -94.403 -0.649 0.50 41.70 73 THR B C 1
ATOM 5270 O O . THR B 1 73 ? 106.062 -95.627 -0.594 0.50 38.48 73 THR B O 1
ATOM 5274 N N . SER B 1 74 ? 106.586 -93.699 0.431 0.50 42.20 74 SER B N 1
ATOM 5275 C CA . SER B 1 74 ? 106.812 -94.365 1.715 0.50 39.57 74 SER B CA 1
ATOM 5276 C C . SER B 1 74 ? 106.144 -93.691 2.917 0.50 31.20 74 SER B C 1
ATOM 5277 O O . SER B 1 74 ? 106.771 -93.444 3.946 0.50 30.46 74 SER B O 1
ATOM 5280 N N . PHE B 1 75 ? 104.851 -93.417 2.831 0.50 32.57 75 PHE B N 1
ATOM 5281 C CA . PHE B 1 75 ? 104.147 -92.919 3.998 0.50 29.65 75 PHE B CA 1
ATOM 5282 C C . PHE B 1 75 ? 102.647 -93.150 3.791 0.50 28.05 75 PHE B C 1
ATOM 5283 O O . PHE B 1 75 ? 102.217 -93.629 2.741 0.50 35.12 75 PHE B O 1
ATOM 5291 N N . PHE B 1 76 ? 101.841 -92.816 4.791 0.50 20.04 76 PHE B N 1
ATOM 5292 C CA . PHE B 1 76 ? 100.444 -93.217 4.790 0.50 20.54 76 PHE B CA 1
ATOM 5293 C C . PHE B 1 76 ? 99.479 -92.511 3.855 0.50 24.85 76 PHE B C 1
ATOM 5294 O O . PHE B 1 76 ? 99.461 -91.275 3.794 0.50 24.93 76 PHE B O 1
ATOM 5302 N N . SER B 1 77 ? 98.635 -93.322 3.186 0.50 22.20 77 SER B N 1
ATOM 5303 C CA . SER B 1 77 ? 97.781 -92.861 2.087 0.50 23.40 77 SER B CA 1
ATOM 5304 C C . SER B 1 77 ? 96.979 -91.622 2.444 0.50 27.61 77 SER B C 1
ATOM 5305 O O . SER B 1 77 ? 96.769 -90.753 1.588 0.50 28.67 77 SER B O 1
ATOM 5308 N N . ASP B 1 78 ? 96.525 -91.508 3.691 0.50 20.99 78 ASP B N 1
ATOM 5309 C CA . ASP B 1 78 ? 95.788 -90.318 4.106 0.50 23.91 78 ASP B CA 1
ATOM 5310 C C . ASP B 1 78 ? 96.552 -89.457 5.102 0.50 26.52 78 ASP B C 1
ATOM 5311 O O . ASP B 1 78 ? 95.955 -88.850 5.988 0.50 27.55 78 ASP B O 1
ATOM 5316 N N . PHE B 1 79 ? 97.873 -89.346 4.941 0.50 35.47 79 PHE B N 1
ATOM 5317 C CA . PHE B 1 79 ? 98.647 -88.441 5.785 0.50 26.34 79 PHE B CA 1
ATOM 5318 C C . PHE B 1 79 ? 99.993 -88.165 5.114 0.50 29.68 79 PHE B C 1
ATOM 5319 O O . PHE B 1 79 ? 100.929 -88.968 5.231 0.50 27.46 79 PHE B O 1
ATOM 5327 N N . PRO B 1 80 ? 100.111 -87.061 4.369 0.50 33.25 80 PRO B N 1
ATOM 5328 C CA . PRO B 1 80 ? 101.392 -86.704 3.737 0.50 27.94 80 PRO B CA 1
ATOM 5329 C C . PRO B 1 80 ? 102.476 -86.331 4.743 0.50 22.41 80 PRO B C 1
ATOM 5330 O O . PRO B 1 80 ? 102.265 -85.476 5.606 0.50 27.40 80 PRO B O 1
ATOM 5334 N N . ALA B 1 81 ? 103.656 -86.944 4.604 0.50 16.51 81 ALA B N 1
ATOM 5335 C CA . ALA B 1 81 ? 104.801 -86.542 5.417 0.50 27.35 81 ALA B CA 1
ATOM 5336 C C . ALA B 1 81 ? 105.162 -85.084 5.150 0.50 32.50 81 ALA B C 1
ATOM 5337 O O . ALA B 1 81 ? 104.765 -84.496 4.144 0.50 46.06 81 ALA B O 1
ATOM 5339 N N . ASP B 1 82 ? 105.937 -84.490 6.056 0.50 28.40 82 ASP B N 1
ATOM 5340 C CA . ASP B 1 82 ? 106.357 -83.095 5.901 0.50 43.02 82 ASP B CA 1
ATOM 5341 C C . ASP B 1 82 ? 107.753 -83.009 5.293 0.50 44.06 82 ASP B C 1
ATOM 5342 O O . ASP B 1 82 ? 108.749 -83.237 5.984 0.50 51.95 82 ASP B O 1
ATOM 5347 N N . THR B 1 83 ? 107.830 -82.608 4.025 0.50 41.49 83 THR B N 1
ATOM 5348 C CA . THR B 1 83 ? 109.111 -82.527 3.336 0.50 35.23 83 THR B CA 1
ATOM 5349 C C . THR B 1 83 ? 109.907 -81.281 3.698 0.50 48.41 83 THR B C 1
ATOM 5350 O O . THR B 1 83 ? 110.987 -81.088 3.126 0.50 48.58 83 THR B O 1
ATOM 5354 N N . THR B 1 84 ? 109.419 -80.450 4.634 0.50 54.33 84 THR B N 1
ATOM 5355 C CA . THR B 1 84 ? 110.029 -79.166 5.002 0.50 54.47 84 THR B CA 1
ATOM 5356 C C . THR B 1 84 ? 111.551 -79.257 5.109 0.50 47.29 84 THR B C 1
ATOM 5357 O O . THR B 1 84 ? 112.267 -78.308 4.771 0.50 51.39 84 THR B O 1
ATOM 5361 N N . ASP B 1 85 ? 112.051 -80.398 5.578 0.50 39.86 85 ASP B N 1
ATOM 5362 C CA . ASP B 1 85 ? 113.479 -80.625 5.717 0.50 40.80 85 ASP B CA 1
ATOM 5363 C C . ASP B 1 85 ? 113.987 -81.711 4.779 0.50 47.14 85 ASP B C 1
ATOM 5364 O O . ASP B 1 85 ? 115.111 -82.191 4.960 0.50 50.30 85 ASP B O 1
ATOM 5369 N N . GLY B 1 86 ? 113.196 -82.132 3.807 0.50 39.63 86 GLY B N 1
ATOM 5370 C CA . GLY B 1 86 ? 113.678 -83.046 2.788 0.50 41.88 86 GLY B CA 1
ATOM 5371 C C . GLY B 1 86 ? 112.688 -84.134 2.419 0.50 32.60 86 GLY B C 1
ATOM 5372 O O . GLY B 1 86 ? 111.729 -84.423 3.132 0.50 46.29 86 GLY B O 1
ATOM 5373 N N . PHE B 1 87 ? 112.922 -84.746 1.266 0.50 17.18 87 PHE B N 1
ATOM 5374 C CA . PHE B 1 87 ? 112.093 -85.854 0.835 0.50 24.57 87 PHE B CA 1
ATOM 5375 C C . PHE B 1 87 ? 112.518 -87.138 1.512 0.50 35.99 87 PHE B C 1
ATOM 5376 O O . PHE B 1 87 ? 111.689 -88.032 1.730 0.50 42.16 87 PHE B O 1
ATOM 5384 N N . PHE B 1 88 ? 113.797 -87.233 1.850 0.50 36.43 88 PHE B N 1
ATOM 5385 C CA . PHE B 1 88 ? 114.354 -88.401 2.514 0.50 36.41 88 PHE B CA 1
ATOM 5386 C C . PHE B 1 88 ? 114.526 -88.015 3.977 0.50 36.60 88 PHE B C 1
ATOM 5387 O O . PHE B 1 88 ? 115.426 -87.249 4.328 0.50 37.51 88 PHE B O 1
ATOM 5395 N N . LEU B 1 89 ? 113.621 -88.511 4.818 0.50 45.93 89 LEU B N 1
ATOM 5396 C CA . LEU B 1 89 ? 113.509 -88.086 6.207 0.50 33.89 89 LEU B CA 1
ATOM 5397 C C . LEU B 1 89 ? 114.309 -88.998 7.121 0.50 35.95 89 LEU B C 1
ATOM 5398 O O . LEU B 1 89 ? 114.420 -90.207 6.891 0.50 33.50 89 LEU B O 1
ATOM 5403 N N . GLY B 1 90 ? 114.856 -88.397 8.178 0.50 39.91 90 GLY B N 1
ATOM 5404 C CA . GLY B 1 90 ? 115.728 -89.087 9.100 0.50 47.53 90 GLY B CA 1
ATOM 5405 C C . GLY B 1 90 ? 115.055 -89.483 10.407 0.50 48.81 90 GLY B C 1
ATOM 5406 O O . GLY B 1 90 ? 113.836 -89.388 10.576 0.50 41.18 90 GLY B O 1
ATOM 5407 N N . VAL B 1 91 ? 115.905 -89.876 11.367 0.50 47.72 91 VAL B N 1
ATOM 5408 C CA . VAL B 1 91 ? 115.482 -90.698 12.501 0.50 42.71 91 VAL B CA 1
ATOM 5409 C C . VAL B 1 91 ? 114.416 -89.986 13.317 0.50 45.24 91 VAL B C 1
ATOM 5410 O O . VAL B 1 91 ? 113.410 -90.585 13.723 0.50 38.31 91 VAL B O 1
ATOM 5414 N N . ASP B 1 92 ? 114.633 -88.703 13.584 0.50 46.37 92 ASP B N 1
ATOM 5415 C CA . ASP B 1 92 ? 113.680 -87.927 14.358 0.50 51.84 92 ASP B CA 1
ATOM 5416 C C . ASP B 1 92 ? 112.562 -87.394 13.470 0.50 48.61 92 ASP B C 1
ATOM 5417 O O . ASP B 1 92 ? 111.574 -86.853 13.980 0.50 52.83 92 ASP B O 1
ATOM 5422 N N . GLN B 1 93 ? 112.680 -87.559 12.147 0.50 48.85 93 GLN B N 1
ATOM 5423 C CA . GLN B 1 93 ? 111.626 -87.109 11.244 0.50 45.07 93 GLN B CA 1
ATOM 5424 C C . GLN B 1 93 ? 110.496 -88.121 11.149 0.50 37.11 93 GLN B C 1
ATOM 5425 O O . GLN B 1 93 ? 109.318 -87.751 11.250 0.50 39.14 93 GLN B O 1
ATOM 5431 N N . VAL B 1 94 ? 110.827 -89.396 10.938 0.50 24.26 94 VAL B N 1
ATOM 5432 C CA . VAL B 1 94 ? 109.792 -90.427 10.993 0.50 29.04 94 VAL B CA 1
ATOM 5433 C C . VAL B 1 94 ? 109.007 -90.322 12.291 0.50 41.04 94 VAL B C 1
ATOM 5434 O O . VAL B 1 94 ? 107.776 -90.401 12.291 0.50 49.78 94 VAL B O 1
ATOM 5438 N N . ARG B 1 95 ? 109.701 -90.125 13.418 0.50 41.25 95 ARG B N 1
ATOM 5439 C CA . ARG B 1 95 ? 109.024 -90.092 14.712 0.50 35.90 95 ARG B CA 1
ATOM 5440 C C . ARG B 1 95 ? 107.998 -88.970 14.770 0.50 33.97 95 ARG B C 1
ATOM 5441 O O . ARG B 1 95 ? 106.816 -89.214 15.043 0.50 40.90 95 ARG B O 1
ATOM 5449 N N . ALA B 1 96 ? 108.432 -87.730 14.518 0.50 33.73 96 ALA B N 1
ATOM 5450 C CA . ALA B 1 96 ? 107.499 -86.605 14.559 0.50 42.40 96 ALA B CA 1
ATOM 5451 C C . ALA B 1 96 ? 106.254 -86.915 13.746 0.50 43.00 96 ALA B C 1
ATOM 5452 O O . ALA B 1 96 ? 105.131 -86.583 14.149 0.50 44.86 96 ALA B O 1
ATOM 5454 N N . TYR B 1 97 ? 106.442 -87.589 12.611 0.50 39.32 97 TYR B N 1
ATOM 5455 C CA . TYR B 1 97 ? 105.328 -88.096 11.823 0.50 37.85 97 TYR B CA 1
ATOM 5456 C C . TYR B 1 97 ? 104.495 -89.105 12.616 0.50 37.90 97 TYR B C 1
ATOM 5457 O O . TYR B 1 97 ? 103.293 -88.901 12.828 0.50 41.46 97 TYR B O 1
ATOM 5466 N N . LEU B 1 98 ? 105.123 -90.195 13.076 0.50 30.46 98 LEU B N 1
ATOM 5467 C CA . LEU B 1 98 ? 104.425 -91.175 13.910 0.50 40.95 98 LEU B CA 1
ATOM 5468 C C . LEU B 1 98 ? 103.678 -90.533 15.077 0.50 44.42 98 LEU B C 1
ATOM 5469 O O . LEU B 1 98 ? 102.579 -90.983 15.436 0.50 33.68 98 LEU B O 1
ATOM 5474 N N . GLN B 1 99 ? 104.246 -89.478 15.678 0.50 32.54 99 GLN B N 1
ATOM 5475 C CA . GLN B 1 99 ? 103.544 -88.803 16.766 0.50 34.46 99 GLN B CA 1
ATOM 5476 C C . GLN B 1 99 ? 102.302 -88.089 16.244 0.50 37.60 99 GLN B C 1
ATOM 5477 O O . GLN B 1 99 ? 101.190 -88.314 16.738 0.50 40.27 99 GLN B O 1
ATOM 5483 N N . ALA B 1 100 ? 102.467 -87.232 15.227 0.50 44.50 100 ALA B N 1
ATOM 5484 C CA . ALA B 1 100 ? 101.328 -86.512 14.652 0.50 42.87 100 ALA B CA 1
ATOM 5485 C C . ALA B 1 100 ? 100.309 -87.448 14.000 0.50 42.57 100 ALA B C 1
ATOM 5486 O O . ALA B 1 100 ? 99.138 -87.066 13.850 0.50 29.49 100 ALA B O 1
ATOM 5488 N N . TYR B 1 101 ? 100.726 -88.657 13.608 0.50 35.05 101 TYR B N 1
ATOM 5489 C CA . TYR B 1 101 ? 99.781 -89.633 13.078 0.50 32.72 101 TYR B CA 1
ATOM 5490 C C . TYR B 1 101 ? 98.776 -90.049 14.132 0.50 41.95 101 TYR B C 1
ATOM 5491 O O . TYR B 1 101 ? 97.565 -89.864 13.961 0.50 36.56 101 TYR B O 1
ATOM 5500 N N . ALA B 1 102 ? 99.251 -90.596 15.240 0.50 48.40 102 ALA B N 1
ATOM 5501 C CA . ALA B 1 102 ? 98.352 -91.052 16.290 0.50 32.88 102 ALA B CA 1
ATOM 5502 C C . ALA B 1 102 ? 97.480 -89.921 16.785 0.50 34.45 102 ALA B C 1
ATOM 5503 O O . ALA B 1 102 ? 96.314 -90.123 17.106 0.50 30.31 102 ALA B O 1
ATOM 5505 N N . SER B 1 103 ? 98.047 -88.728 16.854 0.50 31.12 103 SER B N 1
ATOM 5506 C CA . SER B 1 103 ? 97.307 -87.574 17.330 0.50 31.70 103 SER B CA 1
ATOM 5507 C C . SER B 1 103 ? 96.185 -87.214 16.383 0.50 30.53 103 SER B C 1
ATOM 5508 O O . SER B 1 103 ? 95.134 -86.751 16.814 0.50 43.11 103 SER B O 1
ATOM 5511 N N . ARG B 1 104 ? 96.405 -87.410 15.091 0.50 34.11 104 ARG B N 1
ATOM 5512 C CA . ARG B 1 104 ? 95.389 -87.089 14.093 0.50 38.14 104 ARG B CA 1
ATOM 5513 C C . ARG B 1 104 ? 94.228 -88.054 14.163 0.50 38.16 104 ARG B C 1
ATOM 5514 O O . ARG B 1 104 ? 93.127 -87.740 13.721 0.50 33.00 104 ARG B O 1
ATOM 5522 N N . PHE B 1 105 ? 94.463 -89.230 14.726 0.50 39.17 105 PHE B N 1
ATOM 5523 C CA . PHE B 1 105 ? 93.420 -90.245 14.783 0.50 40.68 105 PHE B CA 1
ATOM 5524 C C . PHE B 1 105 ? 93.148 -90.720 16.205 0.50 42.34 105 PHE B C 1
ATOM 5525 O O . PHE B 1 105 ? 92.750 -91.864 16.408 0.50 44.68 105 PHE B O 1
ATOM 5533 N N . ASP B 1 106 ? 93.370 -89.853 17.189 0.50 44.77 106 ASP B N 1
ATOM 5534 C CA . ASP B 1 106 ? 93.090 -90.190 18.589 0.50 41.97 106 ASP B CA 1
ATOM 5535 C C . ASP B 1 106 ? 93.488 -91.600 18.975 0.50 46.26 106 ASP B C 1
ATOM 5536 O O . ASP B 1 106 ? 92.760 -92.283 19.689 0.50 52.73 106 ASP B O 1
ATOM 5541 N N . ILE B 1 107 ? 94.646 -92.035 18.510 0.50 44.71 107 ILE B N 1
ATOM 5542 C CA . ILE B 1 107 ? 95.102 -93.380 18.810 0.50 41.93 107 ILE B CA 1
ATOM 5543 C C . ILE B 1 107 ? 95.801 -93.470 20.155 0.50 39.87 107 ILE B C 1
ATOM 5544 O O . ILE B 1 107 ? 96.015 -94.562 20.669 0.50 47.97 107 ILE B O 1
ATOM 5549 N N . HIS B 1 108 ? 96.146 -92.327 20.738 0.50 49.22 108 HIS B N 1
ATOM 5550 C CA . HIS B 1 108 ? 96.883 -92.335 22.005 0.50 49.22 108 HIS B CA 1
ATOM 5551 C C . HIS B 1 108 ? 96.128 -93.066 23.114 0.50 54.60 108 HIS B C 1
ATOM 5552 O O . HIS B 1 108 ? 96.734 -93.774 23.932 0.50 46.82 108 HIS B O 1
ATOM 5559 N N . GLN B 1 109 ? 94.807 -92.913 23.154 0.50 40.43 109 GLN B N 1
ATOM 5560 C CA . GLN B 1 109 ? 94.018 -93.466 24.244 0.50 36.11 109 GLN B CA 1
ATOM 5561 C C . GLN B 1 109 ? 94.052 -94.992 24.322 0.50 42.13 109 GLN B C 1
ATOM 5562 O O . GLN B 1 109 ? 93.678 -95.541 25.362 0.50 64.24 109 GLN B O 1
ATOM 5568 N N . TYR B 1 110 ? 94.507 -95.697 23.286 0.50 27.42 110 TYR B N 1
ATOM 5569 C CA . TYR B 1 110 ? 94.538 -97.156 23.322 0.50 31.28 110 TYR B CA 1
ATOM 5570 C C . TYR B 1 110 ? 95.941 -97.743 23.412 0.50 34.95 110 TYR B C 1
ATOM 5571 O O . TYR B 1 110 ? 96.112 -98.940 23.152 0.50 36.32 110 TYR B O 1
ATOM 5580 N N . ILE B 1 111 ? 96.940 -96.950 23.774 0.00 40.55 111 ILE B N 1
ATOM 5581 C CA . ILE B 1 111 ? 98.333 -97.392 23.725 0.00 41.82 111 ILE B CA 1
ATOM 5582 C C . ILE B 1 111 ? 98.761 -97.688 25.158 0.00 44.57 111 ILE B C 1
ATOM 5583 O O . ILE B 1 111 ? 99.171 -96.804 25.911 0.00 47.19 111 ILE B O 1
ATOM 5588 N N . HIS B 1 112 ? 98.653 -98.958 25.533 0.50 43.85 112 HIS B N 1
ATOM 5589 C CA . HIS B 1 112 ? 99.112 -99.443 26.827 0.50 44.25 112 HIS B CA 1
ATOM 5590 C C . HIS B 1 112 ? 100.620 -99.666 26.785 0.50 51.34 112 HIS B C 1
ATOM 5591 O O . HIS B 1 112 ? 101.114 -100.563 26.087 0.50 41.42 112 HIS B O 1
ATOM 5598 N N . TYR B 1 113 ? 101.359 -98.872 27.553 0.50 61.32 113 TYR B N 1
ATOM 5599 C CA . TYR B 1 113 ? 102.817 -98.988 27.558 0.50 64.21 113 TYR B CA 1
ATOM 5600 C C . TYR B 1 113 ? 103.330 -99.972 28.592 0.50 76.54 113 TYR B C 1
ATOM 5601 O O . TYR B 1 113 ? 102.568 -100.464 29.423 0.50 70.36 113 TYR B O 1
ATOM 5610 N N . ASN B 1 114 ? 104.624 -100.260 28.541 0.50 71.42 114 ASN B N 1
ATOM 5611 C CA . ASN B 1 114 ? 105.217 -101.169 29.510 0.50 57.58 114 ASN B CA 1
ATOM 5612 C C . ASN B 1 114 ? 104.355 -102.404 29.634 0.50 48.63 114 ASN B C 1
ATOM 5613 O O . ASN B 1 114 ? 103.922 -102.757 30.726 0.50 65.69 114 ASN B O 1
ATOM 5618 N N . SER B 1 115 ? 104.093 -103.060 28.511 0.50 50.99 115 SER B N 1
ATOM 5619 C CA . SER B 1 115 ? 103.258 -104.249 28.513 0.50 43.59 115 SER B CA 1
ATOM 5620 C C . SER B 1 115 ? 103.775 -105.187 27.447 0.50 43.44 115 SER B C 1
ATOM 5621 O O . SER B 1 115 ? 104.022 -104.760 26.325 0.50 52.96 115 SER B O 1
ATOM 5624 N N . LYS B 1 116 ? 103.947 -106.463 27.773 0.50 44.84 116 LYS B N 1
ATOM 5625 C CA . LYS B 1 116 ? 104.549 -107.352 26.786 0.50 53.22 116 LYS B CA 1
ATOM 5626 C C . LYS B 1 116 ? 103.603 -108.505 26.440 0.50 57.31 116 LYS B C 1
ATOM 5627 O O . LYS B 1 116 ? 102.498 -108.619 26.978 0.50 64.20 116 LYS B O 1
ATOM 5633 N N . ILE B 1 117 ? 104.060 -109.361 25.524 0.50 40.91 117 ILE B N 1
ATOM 5634 C CA . ILE B 1 117 ? 103.361 -110.572 25.107 0.50 47.49 117 ILE B CA 1
ATOM 5635 C C . ILE B 1 117 ? 104.280 -111.770 25.266 0.50 56.79 117 ILE B C 1
ATOM 5636 O O . ILE B 1 117 ? 105.430 -111.742 24.817 0.50 51.17 117 ILE B O 1
ATOM 5641 N N . ILE B 1 118 ? 103.773 -112.822 25.896 0.50 62.91 118 ILE B N 1
ATOM 5642 C CA . ILE B 1 118 ? 104.566 -114.023 26.096 0.50 59.43 118 ILE B CA 1
ATOM 5643 C C . ILE B 1 118 ? 104.161 -115.070 25.086 0.50 56.97 118 ILE B C 1
ATOM 5644 O O . ILE B 1 118 ? 105.011 -115.655 24.421 0.50 64.90 118 ILE B O 1
ATOM 5649 N N . ALA B 1 119 ? 102.861 -115.318 24.972 0.50 69.20 119 ALA B N 1
ATOM 5650 C CA . ALA B 1 119 ? 102.366 -116.270 23.987 0.50 75.59 119 ALA B CA 1
ATOM 5651 C C . ALA B 1 119 ? 100.865 -116.131 23.825 0.50 74.98 119 ALA B C 1
ATOM 5652 O O . ALA B 1 119 ? 100.160 -115.823 24.781 0.50 69.89 119 ALA B O 1
ATOM 5654 N N . VAL B 1 120 ? 100.367 -116.364 22.619 0.50 79.36 120 VAL B N 1
ATOM 5655 C CA . VAL B 1 120 ? 98.928 -116.313 22.399 0.50 80.09 120 VAL B CA 1
ATOM 5656 C C . VAL B 1 120 ? 98.364 -117.725 22.389 0.50 83.88 120 VAL B C 1
ATOM 5657 O O . VAL B 1 120 ? 98.978 -118.636 21.837 0.50 67.27 120 VAL B O 1
ATOM 5661 N N . THR B 1 121 ? 97.194 -117.903 22.987 0.50 70.35 121 THR B N 1
ATOM 5662 C CA . THR B 1 121 ? 96.586 -119.216 23.043 0.50 61.51 121 THR B CA 1
ATOM 5663 C C . THR B 1 121 ? 95.979 -119.593 21.722 0.50 54.89 121 THR B C 1
ATOM 5664 O O . THR B 1 121 ? 95.037 -118.949 21.274 0.50 57.82 121 THR B O 1
ATOM 5668 N N . GLU B 1 122 ? 96.501 -120.637 21.092 0.50 66.08 122 GLU B N 1
ATOM 5669 C CA . GLU B 1 122 ? 95.898 -121.104 19.860 0.50 74.46 122 GLU B CA 1
ATOM 5670 C C . GLU B 1 122 ? 94.449 -121.147 20.247 0.50 70.89 122 GLU B C 1
ATOM 5671 O O . GLU B 1 122 ? 94.080 -121.836 21.193 0.50 82.32 122 GLU B O 1
ATOM 5677 N N . HIS B 1 123 ? 93.612 -120.420 19.532 0.50 50.81 123 HIS B N 1
ATOM 5678 C CA . HIS B 1 123 ? 92.227 -120.350 19.942 0.50 64.70 123 HIS B CA 1
ATOM 5679 C C . HIS B 1 123 ? 91.314 -120.138 18.761 0.50 83.07 123 HIS B C 1
ATOM 5680 O O . HIS B 1 123 ? 91.253 -119.043 18.209 0.50 78.33 123 HIS B O 1
ATOM 5687 N N . GLY B 1 124 ? 90.593 -121.182 18.367 0.50 85.38 124 GLY B N 1
ATOM 5688 C CA . GLY B 1 124 ? 89.609 -121.009 17.312 0.50 67.14 124 GLY B CA 1
ATOM 5689 C C . GLY B 1 124 ? 88.516 -120.211 17.982 0.50 71.82 124 GLY B C 1
ATOM 5690 O O . GLY B 1 124 ? 87.569 -119.773 17.330 0.50 74.92 124 GLY B O 1
ATOM 5691 N N . ASP B 1 125 ? 88.636 -120.023 19.293 0.50 73.99 125 ASP B N 1
ATOM 5692 C CA . ASP B 1 125 ? 87.676 -119.225 20.034 0.50 65.68 125 ASP B CA 1
ATOM 5693 C C . ASP B 1 125 ? 88.265 -117.833 20.268 0.50 74.44 125 ASP B C 1
ATOM 5694 O O . ASP B 1 125 ? 89.164 -117.388 19.533 0.50 75.53 125 ASP B O 1
ATOM 5699 N N . GLN B 1 126 ? 87.777 -117.156 21.301 0.50 67.37 126 GLN B N 1
ATOM 5700 C CA . GLN B 1 126 ? 88.421 -115.936 21.758 0.50 64.07 126 GLN B CA 1
ATOM 5701 C C . GLN B 1 126 ? 89.875 -116.224 22.133 0.50 81.88 126 GLN B C 1
ATOM 5702 O O . GLN B 1 126 ? 90.159 -117.179 22.863 0.50 95.92 126 GLN B O 1
ATOM 5708 N N . TRP B 1 127 ? 90.796 -115.399 21.635 0.50 78.39 127 TRP B N 1
ATOM 5709 C CA . TRP B 1 127 ? 92.210 -115.551 21.973 0.50 71.09 127 TRP B CA 1
ATOM 5710 C C . TRP B 1 127 ? 92.443 -115.204 23.447 0.50 73.54 127 TRP B C 1
ATOM 5711 O O . TRP B 1 127 ? 91.819 -114.288 23.992 0.50 74.10 127 TRP B O 1
ATOM 5722 N N . LYS B 1 128 ? 93.342 -115.939 24.101 0.50 64.63 128 LYS B N 1
ATOM 5723 C CA . LYS B 1 128 ? 93.825 -115.569 25.429 0.50 70.35 128 LYS B CA 1
ATOM 5724 C C . LYS B 1 128 ? 95.257 -115.063 25.303 0.50 65.41 128 LYS B C 1
ATOM 5725 O O . LYS B 1 128 ? 96.140 -115.785 24.820 0.50 49.13 128 LYS B O 1
ATOM 5731 N N . VAL B 1 129 ? 95.477 -113.826 25.749 0.50 62.37 129 VAL B N 1
ATOM 5732 C CA . VAL B 1 129 ? 96.732 -113.111 25.548 0.50 64.16 129 VAL B CA 1
ATOM 5733 C C . VAL B 1 129 ? 97.344 -112.802 26.906 0.50 54.25 129 VAL B C 1
ATOM 5734 O O . VAL B 1 129 ? 96.666 -112.279 27.795 0.50 60.26 129 VAL B O 1
ATOM 5738 N N . ASP B 1 130 ? 98.631 -113.099 27.051 0.50 52.28 130 ASP B N 1
ATOM 5739 C CA . ASP B 1 130 ? 99.335 -112.977 28.327 0.50 70.92 130 ASP B CA 1
ATOM 5740 C C . ASP B 1 130 ? 100.100 -111.656 28.383 0.50 65.36 130 ASP B C 1
ATOM 5741 O O . ASP B 1 130 ? 101.274 -111.570 28.015 0.50 55.64 130 ASP B O 1
ATOM 5746 N N . ILE B 1 131 ? 99.423 -110.627 28.876 0.50 57.38 131 ILE B N 1
ATOM 5747 C CA . ILE B 1 131 ? 100.015 -109.303 29.031 0.50 61.72 131 ILE B CA 1
ATOM 5748 C C . ILE B 1 131 ? 100.953 -109.318 30.234 0.50 69.91 131 ILE B C 1
ATOM 5749 O O . ILE B 1 131 ? 100.584 -109.797 31.314 0.50 68.74 131 ILE B O 1
ATOM 5754 N N . GLY B 1 132 ? 102.152 -108.770 30.066 0.50 70.56 132 GLY B N 1
ATOM 5755 C CA . GLY B 1 132 ? 103.065 -108.596 31.187 0.50 59.26 132 GLY B CA 1
ATOM 5756 C C . GLY B 1 132 ? 103.844 -109.838 31.578 0.50 63.24 132 GLY B C 1
ATOM 5757 O O . GLY B 1 132 ? 103.544 -110.946 31.132 0.50 70.01 132 GLY B O 1
ATOM 5758 N N . GLN B 1 136 ? 104.756 -111.781 37.280 0.50 66.08 136 GLN B N 1
ATOM 5759 C CA . GLN B 1 136 ? 103.904 -110.621 37.018 0.50 85.01 136 GLN B CA 1
ATOM 5760 C C . GLN B 1 136 ? 103.234 -110.714 35.645 0.50 75.10 136 GLN B C 1
ATOM 5761 O O . GLN B 1 136 ? 103.688 -110.086 34.690 0.50 81.07 136 GLN B O 1
ATOM 5767 N N . GLN B 1 137 ? 102.161 -111.487 35.539 0.50 65.31 137 GLN B N 1
ATOM 5768 C CA . GLN B 1 137 ? 101.453 -111.637 34.275 0.50 65.68 137 GLN B CA 1
ATOM 5769 C C . GLN B 1 137 ? 100.043 -111.067 34.390 0.50 68.06 137 GLN B C 1
ATOM 5770 O O . GLN B 1 137 ? 99.638 -110.554 35.435 0.50 63.89 137 GLN B O 1
ATOM 5776 N N . GLN B 1 138 ? 99.298 -111.206 33.297 0.50 77.68 138 GLN B N 1
ATOM 5777 C CA . GLN B 1 138 ? 97.920 -110.756 33.252 0.50 71.35 138 GLN B CA 1
ATOM 5778 C C . GLN B 1 138 ? 97.330 -111.604 32.141 0.50 65.33 138 GLN B C 1
ATOM 5779 O O . GLN B 1 138 ? 98.066 -112.326 31.467 0.50 57.06 138 GLN B O 1
ATOM 5785 N N . THR B 1 139 ? 96.023 -111.544 31.929 0.50 60.99 139 THR B N 1
ATOM 5786 C CA . THR B 1 139 ? 95.433 -112.280 30.810 0.50 59.83 139 THR B CA 1
ATOM 5787 C C . THR B 1 139 ? 94.103 -111.683 30.366 0.50 62.38 139 THR B C 1
ATOM 5788 O O . THR B 1 139 ? 93.248 -111.384 31.196 0.50 58.56 139 THR B O 1
ATOM 5792 N N . ARG B 1 140 ? 93.927 -111.513 29.059 0.50 65.13 140 ARG B N 1
ATOM 5793 C CA . ARG B 1 140 ? 92.696 -110.923 28.540 0.50 64.36 140 ARG B CA 1
ATOM 5794 C C . ARG B 1 140 ? 92.074 -111.759 27.432 0.50 73.85 140 ARG B C 1
ATOM 5795 O O . ARG B 1 140 ? 92.579 -112.831 27.102 0.50 62.39 140 ARG B O 1
ATOM 5803 N N . TYR B 1 141 ? 90.984 -111.271 26.848 0.50 69.49 141 TYR B N 1
ATOM 5804 C CA . TYR B 1 141 ? 90.279 -112.047 25.834 0.50 75.53 141 TYR B CA 1
ATOM 5805 C C . TYR B 1 141 ? 90.006 -111.153 24.627 0.50 70.34 141 TYR B C 1
ATOM 5806 O O . TYR B 1 141 ? 89.363 -110.105 24.758 0.50 61.70 141 TYR B O 1
ATOM 5815 N N . PHE B 1 142 ? 90.490 -111.570 23.458 0.50 71.34 142 PHE B N 1
ATOM 5816 C CA . PHE B 1 142 ? 90.406 -110.772 22.245 0.50 61.83 142 PHE B CA 1
ATOM 5817 C C . PHE B 1 142 ? 89.827 -111.583 21.097 0.50 62.31 142 PHE B C 1
ATOM 5818 O O . PHE B 1 142 ? 89.938 -112.811 21.058 0.50 65.80 142 PHE B O 1
ATOM 5826 N N . ASP B 1 143 ? 89.225 -110.862 20.146 0.50 51.98 143 ASP B N 1
ATOM 5827 C CA . ASP B 1 143 ? 88.629 -111.473 18.966 0.50 53.59 143 ASP B CA 1
ATOM 5828 C C . ASP B 1 143 ? 89.625 -111.674 17.825 0.50 44.06 143 ASP B C 1
ATOM 5829 O O . ASP B 1 143 ? 89.370 -112.501 16.943 0.50 37.51 143 ASP B O 1
ATOM 5834 N N . GLY B 1 144 ? 90.750 -110.956 17.829 0.50 41.75 144 GLY B N 1
ATOM 5835 C CA . GLY B 1 144 ? 91.854 -111.246 16.929 0.50 41.98 144 GLY B CA 1
ATOM 5836 C C . GLY B 1 144 ? 93.118 -110.582 17.423 0.50 46.44 144 GLY B C 1
ATOM 5837 O O . GLY B 1 144 ? 93.064 -109.561 18.115 0.50 57.33 144 GLY B O 1
ATOM 5838 N N . VAL B 1 145 ? 94.268 -111.161 17.074 0.50 38.58 145 VAL B N 1
ATOM 5839 C CA . VAL B 1 145 ? 95.568 -110.615 17.466 0.50 45.22 145 VAL B CA 1
ATOM 5840 C C . VAL B 1 145 ? 96.352 -110.187 16.225 0.50 48.45 145 VAL B C 1
ATOM 5841 O O . VAL B 1 145 ? 96.461 -110.946 15.252 0.50 42.75 145 VAL B O 1
ATOM 5845 N N . ALA B 1 146 ? 96.925 -108.982 16.284 0.50 40.84 146 ALA B N 1
ATOM 5846 C CA . ALA B 1 146 ? 97.682 -108.386 15.189 0.50 35.29 146 ALA B CA 1
ATOM 5847 C C . ALA B 1 146 ? 99.169 -108.421 15.526 0.50 35.53 146 ALA B C 1
ATOM 5848 O O . ALA B 1 146 ? 99.584 -107.838 16.528 0.50 44.80 146 ALA B O 1
ATOM 5850 N N . MET B 1 147 ? 99.973 -109.078 14.684 0.50 36.23 147 MET B N 1
ATOM 5851 C CA . MET B 1 147 ? 101.412 -109.221 14.951 0.50 42.22 147 MET B CA 1
ATOM 5852 C C . MET B 1 147 ? 102.208 -108.073 14.315 0.50 44.90 147 MET B C 1
ATOM 5853 O O . MET B 1 147 ? 102.946 -108.233 13.342 0.50 37.72 147 MET B O 1
ATOM 5858 N N . CYS B 1 148 ? 102.085 -106.896 14.930 0.50 51.82 148 CYS B N 1
ATOM 5859 C CA . CYS B 1 148 ? 102.822 -105.703 14.529 0.50 47.14 148 CYS B CA 1
ATOM 5860 C C . CYS B 1 148 ? 104.222 -105.628 15.137 0.50 49.12 148 CYS B C 1
ATOM 5861 O O . CYS B 1 148 ? 104.921 -104.624 14.951 0.50 57.09 148 CYS B O 1
ATOM 5864 N N . HIS B 1 149 ? 104.655 -106.671 15.853 0.50 51.43 149 HIS B N 1
ATOM 5865 C CA . HIS B 1 149 ? 105.832 -106.525 16.705 0.50 49.66 149 HIS B CA 1
ATOM 5866 C C . HIS B 1 149 ? 107.109 -105.871 16.186 0.50 46.93 149 HIS B C 1
ATOM 5867 O O . HIS B 1 149 ? 107.777 -105.160 16.940 0.50 45.72 149 HIS B O 1
ATOM 5874 N N . GLY B 1 150 ? 107.462 -106.080 14.928 0.50 47.22 150 GLY B N 1
ATOM 5875 C CA . GLY B 1 150 ? 108.683 -105.538 14.372 0.50 39.20 150 GLY B CA 1
ATOM 5876 C C . GLY B 1 150 ? 109.456 -106.605 13.641 0.50 54.69 150 GLY B C 1
ATOM 5877 O O . GLY B 1 150 ? 109.026 -107.753 13.524 0.50 60.02 150 GLY B O 1
ATOM 5878 N N . ARG B 1 151 ? 110.635 -106.216 13.138 0.50 51.29 151 ARG B N 1
ATOM 5879 C CA . ARG B 1 151 ? 111.366 -107.161 12.306 0.50 50.32 151 ARG B CA 1
ATOM 5880 C C . ARG B 1 151 ? 112.882 -107.181 12.487 0.50 63.02 151 ARG B C 1
ATOM 5881 O O . ARG B 1 151 ? 113.542 -107.985 11.816 0.50 69.11 151 ARG B O 1
ATOM 5889 N N . TYR B 1 152 ? 113.467 -106.364 13.372 0.50 53.87 152 TYR B N 1
ATOM 5890 C CA . TYR B 1 152 ? 114.927 -106.383 13.551 0.50 56.67 152 TYR B CA 1
ATOM 5891 C C . TYR B 1 152 ? 115.342 -106.387 15.021 0.50 68.86 152 TYR B C 1
ATOM 5892 O O . TYR B 1 152 ? 115.868 -105.403 15.545 0.50 75.05 152 TYR B O 1
ATOM 5901 N N . LYS B 1 153 ? 115.102 -107.528 15.674 0.00 60.16 153 LYS B N 1
ATOM 5902 C CA . LYS B 1 153 ? 115.296 -107.718 17.108 0.00 60.54 153 LYS B CA 1
ATOM 5903 C C . LYS B 1 153 ? 116.557 -108.465 17.515 0.00 57.64 153 LYS B C 1
ATOM 5904 O O . LYS B 1 153 ? 117.308 -107.974 18.365 0.00 57.40 153 LYS B O 1
ATOM 5910 N N . HIS B 1 154 ? 116.809 -109.651 16.959 0.00 55.98 154 HIS B N 1
ATOM 5911 C CA . HIS B 1 154 ? 117.994 -110.430 17.309 0.00 53.41 154 HIS B CA 1
ATOM 5912 C C . HIS B 1 154 ? 118.942 -110.490 16.120 0.00 48.50 154 HIS B C 1
ATOM 5913 O O . HIS B 1 154 ? 118.542 -110.958 15.040 0.00 50.06 154 HIS B O 1
ATOM 5920 N N . PRO B 1 155 ? 120.189 -110.034 16.261 0.50 39.16 155 PRO B N 1
ATOM 5921 C CA . PRO B 1 155 ? 121.142 -110.118 15.147 0.50 34.64 155 PRO B CA 1
ATOM 5922 C C . PRO B 1 155 ? 121.530 -111.526 14.750 0.50 37.62 155 PRO B C 1
ATOM 5923 O O . PRO B 1 155 ? 121.018 -112.500 15.301 0.50 53.72 155 PRO B O 1
ATOM 5927 N N . PHE B 1 156 ? 122.410 -111.627 13.757 0.50 39.91 156 PHE B N 1
ATOM 5928 C CA . PHE B 1 156 ? 122.985 -112.874 13.275 0.50 33.41 156 PHE B CA 1
ATOM 5929 C C . PHE B 1 156 ? 124.492 -112.718 13.165 0.50 53.34 156 PHE B C 1
ATOM 5930 O O . PHE B 1 156 ? 124.981 -111.640 12.818 0.50 60.58 156 PHE B O 1
ATOM 5938 N N . ILE B 1 157 ? 125.229 -113.771 13.508 0.50 57.19 157 ILE B N 1
ATOM 5939 C CA . ILE B 1 157 ? 126.684 -113.748 13.413 0.50 43.72 157 ILE B CA 1
ATOM 5940 C C . ILE B 1 157 ? 127.125 -115.044 12.761 0.50 45.50 157 ILE B C 1
ATOM 5941 O O . ILE B 1 157 ? 126.701 -116.116 13.179 0.50 68.88 157 ILE B O 1
ATOM 5946 N N . PRO B 1 158 ? 127.977 -114.967 11.733 0.50 53.05 158 PRO B N 1
ATOM 5947 C CA . PRO B 1 158 ? 128.352 -116.178 10.984 0.50 62.82 158 PRO B CA 1
ATOM 5948 C C . PRO B 1 158 ? 129.435 -117.027 11.619 0.50 67.93 158 PRO B C 1
ATOM 5949 O O . PRO B 1 158 ? 129.809 -116.793 12.766 0.50 71.81 158 PRO B O 1
ATOM 5953 N N . THR B 1 159 ? 129.928 -118.015 10.876 0.50 64.17 159 THR B N 1
ATOM 5954 C CA . THR B 1 159 ? 130.980 -118.884 11.388 0.50 69.25 159 THR B CA 1
ATOM 5955 C C . THR B 1 159 ? 132.291 -118.139 11.411 0.50 79.48 159 THR B C 1
ATOM 5956 O O . THR B 1 159 ? 132.836 -117.798 10.364 0.50 75.76 159 THR B O 1
ATOM 5960 N N . ILE B 1 160 ? 132.802 -117.884 12.605 0.50 88.55 160 ILE B N 1
ATOM 5961 C CA . ILE B 1 160 ? 134.033 -117.117 12.732 0.50 81.06 160 ILE B CA 1
ATOM 5962 C C . ILE B 1 160 ? 135.165 -118.088 13.049 0.50 78.51 160 ILE B C 1
ATOM 5963 O O . ILE B 1 160 ? 135.325 -118.483 14.214 0.50 75.52 160 ILE B O 1
ATOM 5968 N N . PRO B 1 161 ? 135.952 -118.520 12.059 0.50 66.42 161 PRO B N 1
ATOM 5969 C CA . PRO B 1 161 ? 137.122 -119.359 12.371 0.50 64.34 161 PRO B CA 1
ATOM 5970 C C . PRO B 1 161 ? 138.070 -118.714 13.372 0.50 71.47 161 PRO B C 1
ATOM 5971 O O . PRO B 1 161 ? 138.750 -119.425 14.123 0.50 82.01 161 PRO B O 1
ATOM 5975 N N . GLY B 1 162 ? 138.134 -117.381 13.412 0.50 61.71 162 GLY B N 1
ATOM 5976 C CA . GLY B 1 162 ? 138.856 -116.717 14.477 0.50 51.44 162 GLY B CA 1
ATOM 5977 C C . GLY B 1 162 ? 138.067 -116.545 15.751 0.50 57.54 162 GLY B C 1
ATOM 5978 O O . GLY B 1 162 ? 138.660 -116.282 16.797 0.50 71.72 162 GLY B O 1
ATOM 5979 N N . LEU B 1 163 ? 136.758 -116.700 15.686 0.50 61.28 163 LEU B N 1
ATOM 5980 C CA . LEU B 1 163 ? 135.950 -116.633 16.893 0.50 82.41 163 LEU B CA 1
ATOM 5981 C C . LEU B 1 163 ? 136.279 -115.512 17.848 0.50 71.57 163 LEU B C 1
ATOM 5982 O O . LEU B 1 163 ? 136.375 -114.352 17.457 0.50 65.98 163 LEU B O 1
ATOM 5987 N N . ASP B 1 164 ? 136.446 -115.865 19.113 0.50 76.13 164 ASP B N 1
ATOM 5988 C CA . ASP B 1 164 ? 136.747 -114.866 20.119 0.50 88.20 164 ASP B CA 1
ATOM 5989 C C . ASP B 1 164 ? 138.246 -114.649 20.083 0.50 92.20 164 ASP B C 1
ATOM 5990 O O . ASP B 1 164 ? 138.765 -113.742 20.734 0.50 87.61 164 ASP B O 1
ATOM 5995 N N . GLN B 1 165 ? 138.949 -115.481 19.323 0.50 81.61 165 GLN B N 1
ATOM 5996 C CA . GLN B 1 165 ? 140.394 -115.365 19.253 0.50 77.60 165 GLN B CA 1
ATOM 5997 C C . GLN B 1 165 ? 140.777 -113.991 18.756 0.50 75.37 165 GLN B C 1
ATOM 5998 O O . GLN B 1 165 ? 141.800 -113.446 19.162 0.50 86.06 165 GLN B O 1
ATOM 6004 N N . PHE B 1 166 ? 139.968 -113.423 17.873 0.50 69.73 166 PHE B N 1
ATOM 6005 C CA . PHE B 1 166 ? 140.338 -112.136 17.297 0.50 65.52 166 PHE B CA 1
ATOM 6006 C C . PHE B 1 166 ? 140.478 -111.072 18.373 0.50 59.32 166 PHE B C 1
ATOM 6007 O O . PHE B 1 166 ? 139.486 -110.591 18.919 0.50 37.29 166 PHE B O 1
ATOM 6015 N N . GLN B 1 167 ? 141.713 -110.711 18.678 0.50 54.34 167 GLN B N 1
ATOM 6016 C CA . GLN B 1 167 ? 142.004 -109.703 19.684 0.50 53.22 167 GLN B CA 1
ATOM 6017 C C . GLN B 1 167 ? 141.342 -108.359 19.393 0.50 58.94 167 GLN B C 1
ATOM 6018 O O . GLN B 1 167 ? 141.113 -107.578 20.328 0.50 55.14 167 GLN B O 1
ATOM 6024 N N . GLY B 1 168 ? 141.017 -108.078 18.133 0.50 57.62 168 GLY B N 1
ATOM 6025 C CA . GLY B 1 168 ? 140.310 -106.863 17.815 0.50 43.84 168 GLY B CA 1
ATOM 6026 C C . GLY B 1 168 ? 138.907 -106.867 18.377 0.50 38.72 168 GLY B C 1
ATOM 6027 O O . GLY B 1 168 ? 138.335 -107.905 18.707 0.50 42.09 168 GLY B O 1
ATOM 6028 N N . GLU B 1 169 ? 138.375 -105.660 18.529 0.50 38.38 169 GLU B N 1
ATOM 6029 C CA . GLU B 1 169 ? 136.983 -105.480 18.897 0.50 53.88 169 GLU B CA 1
ATOM 6030 C C . GLU B 1 169 ? 136.090 -105.993 17.769 0.50 54.01 169 GLU B C 1
ATOM 6031 O O . GLU B 1 169 ? 136.456 -105.958 16.592 0.50 47.44 169 GLU B O 1
ATOM 6037 N N . VAL B 1 170 ? 134.925 -106.515 18.139 0.50 55.85 170 VAL B N 1
ATOM 6038 C CA . VAL B 1 170 ? 133.967 -107.040 17.175 0.50 56.48 170 VAL B CA 1
ATOM 6039 C C . VAL B 1 170 ? 132.598 -106.460 17.485 0.50 62.14 170 VAL B C 1
ATOM 6040 O O . VAL B 1 170 ? 132.126 -106.542 18.625 0.50 49.79 170 VAL B O 1
ATOM 6044 N N . LEU B 1 171 ? 131.968 -105.872 16.467 0.50 67.69 171 LEU B N 1
ATOM 6045 C CA . LEU B 1 171 ? 130.635 -105.300 16.585 0.50 70.65 171 LEU B CA 1
ATOM 6046 C C . LEU B 1 171 ? 129.761 -105.789 15.437 0.50 73.06 171 LEU B C 1
ATOM 6047 O O . LEU B 1 171 ? 130.231 -105.966 14.307 0.50 62.60 171 LEU B O 1
ATOM 6052 N N . HIS B 1 172 ? 128.483 -105.992 15.728 0.50 74.53 172 HIS B N 1
ATOM 6053 C CA . HIS B 1 172 ? 127.490 -106.309 14.715 0.50 63.70 172 HIS B CA 1
ATOM 6054 C C . HIS B 1 172 ? 126.560 -105.124 14.515 0.50 59.99 172 HIS B C 1
ATOM 6055 O O . HIS B 1 172 ? 125.947 -104.648 15.476 0.50 63.39 172 HIS B O 1
ATOM 6062 N N . SER B 1 173 ? 126.441 -104.672 13.268 0.50 55.53 173 SER B N 1
ATOM 6063 C CA . SER B 1 173 ? 125.614 -103.515 12.940 0.50 60.77 173 SER B CA 1
ATOM 6064 C C . SER B 1 173 ? 124.271 -103.575 13.666 0.50 63.85 173 SER B C 1
ATOM 6065 O O . SER B 1 173 ? 123.616 -104.622 13.715 0.50 67.23 173 SER B O 1
ATOM 6068 N N . GLY B 1 174 ? 123.900 -102.459 14.296 0.50 52.21 174 GLY B N 1
ATOM 6069 C CA . GLY B 1 174 ? 122.754 -102.394 15.188 0.50 62.37 174 GLY B CA 1
ATOM 6070 C C . GLY B 1 174 ? 123.119 -101.923 16.581 0.50 59.79 174 GLY B C 1
ATOM 6071 O O . GLY B 1 174 ? 122.332 -101.218 17.227 0.50 32.17 174 GLY B O 1
ATOM 6072 N N . GLN B 1 175 ? 124.292 -102.316 17.059 0.50 64.75 175 GLN B N 1
ATOM 6073 C CA . GLN B 1 175 ? 124.910 -101.583 18.147 0.50 69.13 175 GLN B CA 1
ATOM 6074 C C . GLN B 1 175 ? 125.645 -100.364 17.623 0.50 61.47 175 GLN B C 1
ATOM 6075 O O . GLN B 1 175 ? 126.266 -99.644 18.409 0.50 65.62 175 GLN B O 1
ATOM 6081 N N . TYR B 1 176 ? 125.575 -100.124 16.313 0.50 60.65 176 TYR B N 1
ATOM 6082 C CA . TYR B 1 176 ? 126.304 -99.043 15.671 0.50 56.69 176 TYR B CA 1
ATOM 6083 C C . TYR B 1 176 ? 125.518 -97.747 15.754 0.50 56.02 176 TYR B C 1
ATOM 6084 O O . TYR B 1 176 ? 124.298 -97.732 15.587 0.50 54.97 176 TYR B O 1
ATOM 6093 N N . TYR B 1 177 ? 126.236 -96.662 16.008 0.50 46.86 177 TYR B N 1
ATOM 6094 C CA . TYR B 1 177 ? 125.717 -95.306 16.043 0.50 59.07 177 TYR B CA 1
ATOM 6095 C C . TYR B 1 177 ? 126.936 -94.408 15.929 0.50 71.65 177 TYR B C 1
ATOM 6096 O O . TYR B 1 177 ? 127.976 -94.705 16.530 0.50 79.75 177 TYR B O 1
ATOM 6105 N N . ASP B 1 178 ? 126.829 -93.370 15.117 0.50 62.90 178 ASP B N 1
ATOM 6106 C CA . ASP B 1 178 ? 127.960 -92.486 14.908 0.50 60.53 178 ASP B CA 1
ATOM 6107 C C . ASP B 1 178 ? 129.217 -93.207 14.471 0.50 61.05 178 ASP B C 1
ATOM 6108 O O . ASP B 1 178 ? 129.326 -94.423 14.581 0.50 63.57 178 ASP B O 1
ATOM 6113 N N . ASN B 1 179 ? 130.166 -92.455 13.960 0.50 65.76 179 ASN B N 1
ATOM 6114 C CA . ASN B 1 179 ? 131.437 -92.995 13.511 0.50 64.33 179 ASN B CA 1
ATOM 6115 C C . ASN B 1 179 ? 132.642 -92.572 14.340 0.50 57.42 179 ASN B C 1
ATOM 6116 O O . ASN B 1 179 ? 133.778 -92.851 13.940 0.50 54.97 179 ASN B O 1
ATOM 6121 N N . ARG B 1 180 ? 132.416 -91.916 15.492 0.50 59.71 180 ARG B N 1
ATOM 6122 C CA . ARG B 1 180 ? 133.504 -91.610 16.422 0.50 65.08 180 ARG B CA 1
ATOM 6123 C C . ARG B 1 180 ? 134.211 -92.875 16.884 0.50 57.65 180 ARG B C 1
ATOM 6124 O O . ARG B 1 180 ? 135.428 -92.866 17.117 0.50 51.45 180 ARG B O 1
ATOM 6132 N N . ILE B 1 181 ? 133.468 -93.973 17.004 0.50 45.64 181 ILE B N 1
ATOM 6133 C CA . ILE B 1 181 ? 134.035 -95.244 17.412 0.50 50.19 181 ILE B CA 1
ATOM 6134 C C . ILE B 1 181 ? 135.081 -95.716 16.409 0.50 56.46 181 ILE B C 1
ATOM 6135 O O . ILE B 1 181 ? 135.910 -96.578 16.726 0.50 59.89 181 ILE B O 1
ATOM 6140 N N . PHE B 1 182 ? 135.076 -95.153 15.200 0.50 58.12 182 PHE B N 1
ATOM 6141 C CA . PHE B 1 182 ? 136.205 -95.223 14.282 0.50 56.87 182 PHE B CA 1
ATOM 6142 C C . PHE B 1 182 ? 136.983 -93.922 14.405 0.50 58.93 182 PHE B C 1
ATOM 6143 O O . PHE B 1 182 ? 136.440 -92.847 14.135 0.50 70.31 182 PHE B O 1
ATOM 6151 N N . ALA B 1 183 ? 138.247 -94.011 14.798 0.50 67.60 183 ALA B N 1
ATOM 6152 C CA . ALA B 1 183 ? 139.070 -92.804 14.923 0.50 73.83 183 ALA B CA 1
ATOM 6153 C C . ALA B 1 183 ? 140.523 -93.270 14.793 0.50 73.90 183 ALA B C 1
ATOM 6154 O O . ALA B 1 183 ? 141.125 -93.734 15.760 0.50 74.95 183 ALA B O 1
ATOM 6156 N N . GLY B 1 184 ? 141.055 -93.158 13.585 0.50 70.20 184 GLY B N 1
ATOM 6157 C CA . GLY B 1 184 ? 142.368 -93.682 13.300 0.50 59.76 184 GLY B CA 1
ATOM 6158 C C . GLY B 1 184 ? 142.493 -95.181 13.425 0.50 70.35 184 GLY B C 1
ATOM 6159 O O . GLY B 1 184 ? 143.603 -95.701 13.275 0.50 85.61 184 GLY B O 1
ATOM 6160 N N . LYS B 1 185 ? 141.396 -95.895 13.680 0.50 61.09 185 LYS B N 1
ATOM 6161 C CA . LYS B 1 185 ? 141.439 -97.330 13.923 0.50 47.14 185 LYS B CA 1
ATOM 6162 C C . LYS B 1 185 ? 141.258 -98.085 12.610 0.50 52.08 185 LYS B C 1
ATOM 6163 O O . LYS B 1 185 ? 140.493 -97.661 11.740 0.50 67.94 185 LYS B O 1
ATOM 6169 N N . ARG B 1 186 ? 141.992 -99.187 12.446 0.50 57.98 186 ARG B N 1
ATOM 6170 C CA . ARG B 1 186 ? 141.893 -99.982 11.219 0.50 56.33 186 ARG B CA 1
ATOM 6171 C C . ARG B 1 186 ? 140.700 -100.922 11.329 0.50 55.22 186 ARG B C 1
ATOM 6172 O O . ARG B 1 186 ? 140.708 -101.852 12.145 0.50 51.96 186 ARG B O 1
ATOM 6180 N N . VAL B 1 187 ? 139.682 -100.693 10.500 0.50 54.84 187 VAL B N 1
ATOM 6181 C CA . VAL B 1 187 ? 138.412 -101.399 10.615 0.50 43.71 187 VAL B CA 1
ATOM 6182 C C . VAL B 1 187 ? 138.194 -102.268 9.387 0.50 45.77 187 VAL B C 1
ATOM 6183 O O . VAL B 1 187 ? 138.601 -101.932 8.265 0.50 37.06 187 VAL B O 1
ATOM 6187 N N . LEU B 1 188 ? 137.563 -103.416 9.621 0.50 54.65 188 LEU B N 1
ATOM 6188 C CA . LEU B 1 188 ? 137.107 -104.308 8.569 0.50 47.83 188 LEU B CA 1
ATOM 6189 C C . LEU B 1 188 ? 135.599 -104.452 8.690 0.50 49.07 188 LEU B C 1
ATOM 6190 O O . LEU B 1 188 ? 135.068 -104.577 9.798 0.50 54.09 188 LEU B O 1
ATOM 6195 N N . VAL B 1 189 ? 134.911 -104.414 7.549 0.50 53.98 189 VAL B N 1
ATOM 6196 C CA . VAL B 1 189 ? 133.466 -104.577 7.492 0.50 42.25 189 VAL B CA 1
ATOM 6197 C C . VAL B 1 189 ? 133.134 -105.774 6.606 0.50 45.38 189 VAL B C 1
ATOM 6198 O O . VAL B 1 189 ? 133.679 -105.915 5.502 0.50 31.48 189 VAL B O 1
ATOM 6202 N N . ILE B 1 190 ? 132.256 -106.644 7.111 0.50 54.36 190 ILE B N 1
ATOM 6203 C CA . ILE B 1 190 ? 131.696 -107.766 6.365 0.50 50.78 190 ILE B CA 1
ATOM 6204 C C . ILE B 1 190 ? 130.205 -107.488 6.180 0.50 53.93 190 ILE B C 1
ATOM 6205 O O . ILE B 1 190 ? 129.521 -107.079 7.129 0.50 52.45 190 ILE B O 1
ATOM 6210 N N . GLY B 1 191 ? 129.707 -107.671 4.960 0.50 52.24 191 GLY B N 1
ATOM 6211 C CA . GLY B 1 191 ? 128.256 -107.472 4.801 0.50 72.76 191 GLY B CA 1
ATOM 6212 C C . GLY B 1 191 ? 127.831 -106.449 3.763 0.50 70.54 191 GLY B C 1
ATOM 6213 O O . GLY B 1 191 ? 128.217 -105.279 3.794 0.50 62.38 191 GLY B O 1
ATOM 6214 N N . ASN B 1 192 ? 127.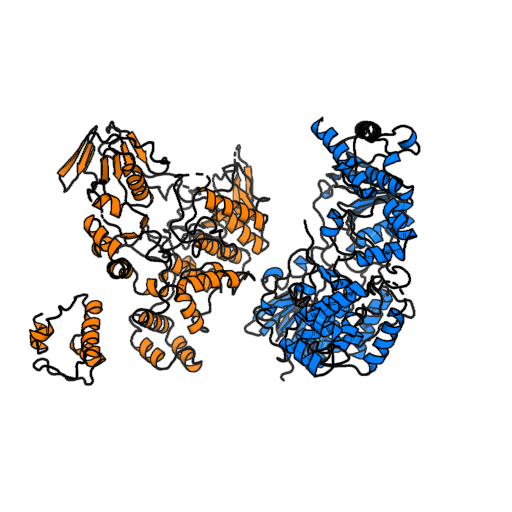070 -106.902 2.776 0.50 67.95 192 ASN B N 1
ATOM 6215 C CA . ASN B 1 192 ? 126.643 -106.006 1.711 0.50 58.71 192 ASN B CA 1
ATOM 6216 C C . ASN B 1 192 ? 125.218 -105.555 1.943 0.50 57.86 192 ASN B C 1
ATOM 6217 O O . ASN B 1 192 ? 124.275 -106.224 1.525 0.50 55.58 192 ASN B O 1
ATOM 6222 N N . GLY B 1 193 ? 125.052 -104.425 2.614 0.50 30.45 193 GLY B N 1
ATOM 6223 C CA . GLY B 1 193 ? 123.724 -103.930 2.903 0.50 40.38 193 GLY B CA 1
ATOM 6224 C C . GLY B 1 193 ? 123.736 -102.502 3.378 0.50 38.54 193 GLY B C 1
ATOM 6225 O O . GLY B 1 193 ? 124.787 -101.951 3.684 0.50 38.47 193 GLY B O 1
ATOM 6226 N N . VAL B 1 194 ? 122.563 -101.895 3.436 0.50 42.61 194 VAL B N 1
ATOM 6227 C CA . VAL B 1 194 ? 122.470 -100.522 3.883 0.50 47.46 194 VAL B CA 1
ATOM 6228 C C . VAL B 1 194 ? 123.266 -100.352 5.158 0.50 49.43 194 VAL B C 1
ATOM 6229 O O . VAL B 1 194 ? 123.793 -99.274 5.417 0.50 50.80 194 VAL B O 1
ATOM 6233 N N . SER B 1 195 ? 123.353 -101.402 5.968 0.50 55.73 195 SER B N 1
ATOM 6234 C CA . SER B 1 195 ? 124.199 -101.313 7.153 0.50 53.54 195 SER B CA 1
ATOM 6235 C C . SER B 1 195 ? 125.677 -101.227 6.797 0.50 44.63 195 SER B C 1
ATOM 6236 O O . SER B 1 195 ? 126.358 -100.259 7.154 0.50 37.06 195 SER B O 1
ATOM 6239 N N . GLY B 1 196 ? 126.171 -102.224 6.068 0.50 32.48 196 GLY B N 1
ATOM 6240 C CA . GLY B 1 196 ? 127.548 -102.252 5.628 0.50 31.86 196 GLY B CA 1
ATOM 6241 C C . GLY B 1 196 ? 128.004 -100.987 4.942 0.50 41.23 196 GLY B C 1
ATOM 6242 O O . GLY B 1 196 ? 129.066 -100.458 5.264 0.50 63.61 196 GLY B O 1
ATOM 6243 N N . MET B 1 197 ? 127.184 -100.476 4.024 0.50 43.83 197 MET B N 1
ATOM 6244 C CA . MET B 1 197 ? 127.551 -99.313 3.222 0.50 32.07 197 MET B CA 1
ATOM 6245 C C . MET B 1 197 ? 127.687 -98.101 4.130 0.50 37.32 197 MET B C 1
ATOM 6246 O O . MET B 1 197 ? 128.720 -97.424 4.132 0.50 41.07 197 MET B O 1
ATOM 6251 N N . ASP B 1 198 ? 126.654 -97.784 4.886 0.50 38.38 198 ASP B N 1
ATOM 6252 C CA . ASP B 1 198 ? 126.717 -96.574 5.691 0.50 45.42 198 ASP B CA 1
ATOM 6253 C C . ASP B 1 198 ? 127.891 -96.597 6.656 0.50 49.76 198 ASP B C 1
ATOM 6254 O O . ASP B 1 198 ? 128.504 -95.566 6.911 0.50 48.51 198 ASP B O 1
ATOM 6259 N N . ILE B 1 199 ? 128.205 -97.771 7.193 0.50 54.89 199 ILE B N 1
ATOM 6260 C CA . ILE B 1 199 ? 129.317 -97.891 8.129 0.50 50.52 199 ILE B CA 1
ATOM 6261 C C . ILE B 1 199 ? 130.618 -97.551 7.444 0.50 40.28 199 ILE B C 1
ATOM 6262 O O . ILE B 1 199 ? 131.332 -96.647 7.864 0.50 31.28 199 ILE B O 1
ATOM 6267 N N . ALA B 1 200 ? 130.915 -98.261 6.368 0.50 32.96 200 ALA B N 1
ATOM 6268 C CA . ALA B 1 200 ? 132.154 -98.033 5.647 0.50 42.08 200 ALA B CA 1
ATOM 6269 C C . ALA B 1 200 ? 132.266 -96.599 5.168 0.50 49.03 200 ALA B C 1
ATOM 6270 O O . ALA B 1 200 ? 133.348 -96.017 5.173 0.50 45.04 200 ALA B O 1
ATOM 6272 N N . GLU B 1 201 ? 131.148 -96.028 4.745 0.50 52.87 201 GLU B N 1
ATOM 6273 C CA . GLU B 1 201 ? 131.164 -94.639 4.298 0.50 51.21 201 GLU B CA 1
ATOM 6274 C C . GLU B 1 201 ? 131.443 -93.681 5.450 0.50 48.00 201 GLU B C 1
ATOM 6275 O O . GLU B 1 201 ? 132.274 -92.779 5.314 0.50 56.39 201 GLU B O 1
ATOM 6281 N N . GLU B 1 202 ? 130.759 -93.849 6.587 0.50 38.97 202 GLU B N 1
ATOM 6282 C CA . GLU B 1 202 ? 131.034 -92.973 7.720 0.50 46.67 202 GLU B CA 1
ATOM 6283 C C . GLU B 1 202 ? 132.374 -93.292 8.371 0.50 54.64 202 GLU B C 1
ATOM 6284 O O . GLU B 1 202 ? 132.940 -92.427 9.050 0.50 52.51 202 GLU B O 1
ATOM 6290 N N . ALA B 1 203 ? 132.916 -94.475 8.143 0.50 49.67 203 ALA B N 1
ATOM 6291 C CA . ALA B 1 203 ? 134.228 -94.788 8.688 0.50 50.94 203 ALA B CA 1
ATOM 6292 C C . ALA B 1 203 ? 135.319 -94.046 7.954 0.50 49.37 203 ALA B C 1
ATOM 6293 O O . ALA B 1 203 ? 136.199 -93.465 8.576 0.50 56.51 203 ALA B O 1
ATOM 6295 N N . SER B 1 204 ? 135.254 -94.034 6.631 0.50 50.11 204 SER B N 1
ATOM 6296 C CA . SER B 1 204 ? 136.314 -93.421 5.839 0.50 52.05 204 SER B CA 1
ATOM 6297 C C . SER B 1 204 ? 136.527 -91.956 6.169 0.50 53.87 204 SER B C 1
ATOM 6298 O O . SER B 1 204 ? 137.488 -91.346 5.708 0.50 53.78 204 SER B O 1
ATOM 6301 N N . HIS B 1 205 ? 135.632 -91.392 6.970 0.50 44.44 205 HIS B N 1
ATOM 6302 C CA . HIS B 1 205 ? 135.792 -90.011 7.392 0.50 53.93 205 HIS B CA 1
ATOM 6303 C C . HIS B 1 205 ? 136.752 -89.959 8.564 0.50 60.21 205 HIS B C 1
ATOM 6304 O O . HIS B 1 205 ? 137.554 -89.033 8.676 0.50 80.63 205 HIS B O 1
ATOM 6311 N N . VAL B 1 206 ? 136.674 -90.954 9.443 0.50 69.35 206 VAL B N 1
ATOM 6312 C CA . VAL B 1 206 ? 137.542 -90.983 10.615 0.50 69.83 206 VAL B CA 1
ATOM 6313 C C . VAL B 1 206 ? 138.173 -92.357 10.816 0.50 62.99 206 VAL B C 1
ATOM 6314 O O . VAL B 1 206 ? 138.065 -92.941 11.891 0.50 66.32 206 VAL B O 1
ATOM 6318 N N . ALA B 1 207 ? 138.829 -92.879 9.786 0.50 53.55 207 ALA B N 1
ATOM 6319 C CA . ALA B 1 207 ? 139.501 -94.170 9.914 0.50 64.96 207 ALA B CA 1
ATOM 6320 C C . ALA B 1 207 ? 140.796 -94.210 9.116 0.50 63.35 207 ALA B C 1
ATOM 6321 O O . ALA B 1 207 ? 140.803 -93.911 7.923 0.50 52.30 207 ALA B O 1
ATOM 6323 N N . SER B 1 208 ? 141.891 -94.584 9.770 0.50 52.69 208 SER B N 1
ATOM 6324 C CA . SER B 1 208 ? 143.178 -94.667 9.087 0.50 54.31 208 SER B CA 1
ATOM 6325 C C . SER B 1 208 ? 143.090 -95.589 7.884 0.50 60.86 208 SER B C 1
ATOM 6326 O O . SER B 1 208 ? 143.723 -95.340 6.859 0.50 60.34 208 SER B O 1
ATOM 6329 N N . ALA B 1 209 ? 142.308 -96.654 8.005 0.50 67.17 209 ALA B N 1
ATOM 6330 C CA . ALA B 1 209 ? 142.160 -97.607 6.914 0.50 59.04 209 ALA B CA 1
ATOM 6331 C C . ALA B 1 209 ? 140.803 -98.268 7.060 0.50 61.75 209 ALA B C 1
ATOM 6332 O O . ALA B 1 209 ? 140.338 -98.492 8.182 0.50 62.43 209 ALA B O 1
ATOM 6334 N N . VAL B 1 210 ? 140.165 -98.555 5.930 0.50 46.85 210 VAL B N 1
ATOM 6335 C CA . VAL B 1 210 ? 138.891 -99.260 5.918 0.50 41.48 210 VAL B CA 1
ATOM 6336 C C . VAL B 1 210 ? 138.937 -100.325 4.833 0.50 47.49 210 VAL B C 1
ATOM 6337 O O . VAL B 1 210 ? 139.311 -100.057 3.684 0.50 34.60 210 VAL B O 1
ATOM 6341 N N . PHE B 1 211 ? 138.573 -101.538 5.211 0.50 53.06 211 PHE B N 1
ATOM 6342 C CA . PHE B 1 211 ? 138.556 -102.679 4.322 0.50 43.44 211 PHE B CA 1
ATOM 6343 C C . PHE B 1 211 ? 137.108 -103.118 4.147 0.50 50.37 211 PHE B C 1
ATOM 6344 O O . PHE B 1 211 ? 136.250 -102.866 5.003 0.50 40.60 211 PHE B O 1
ATOM 6352 N N . TRP B 1 212 ? 136.834 -103.755 3.017 0.50 49.95 212 TRP B N 1
ATOM 6353 C CA . TRP B 1 212 ? 135.478 -104.177 2.718 0.50 44.58 212 TRP B CA 1
ATOM 6354 C C . TRP B 1 212 ? 135.530 -105.590 2.168 0.50 44.73 212 TRP B C 1
ATOM 6355 O O . TRP B 1 212 ? 136.148 -105.842 1.129 0.50 43.38 212 TRP B O 1
ATOM 6366 N N . SER B 1 213 ? 134.876 -106.501 2.873 0.50 49.44 213 SER B N 1
ATOM 6367 C CA . SER B 1 213 ? 134.866 -107.917 2.557 0.50 55.59 213 SER B CA 1
ATOM 6368 C C . SER B 1 213 ? 133.471 -108.340 2.108 0.50 57.75 213 SER B C 1
ATOM 6369 O O . SER B 1 213 ? 132.459 -107.948 2.703 0.50 46.61 213 SER B O 1
ATOM 6372 N N . MET B 1 214 ? 133.399 -109.050 0.989 0.50 72.31 214 MET B N 1
ATOM 6373 C CA . MET B 1 214 ? 132.106 -109.421 0.429 0.50 61.86 214 MET B CA 1
ATOM 6374 C C . MET B 1 214 ? 132.110 -110.822 -0.115 0.50 62.35 214 MET B C 1
ATOM 6375 O O . MET B 1 214 ? 133.149 -111.334 -0.508 0.50 63.33 214 MET B O 1
ATOM 6380 N N . ARG B 1 215 ? 130.948 -111.446 -0.173 0.50 57.85 215 ARG B N 1
ATOM 6381 C CA . ARG B 1 215 ? 130.876 -112.761 -0.776 0.50 58.97 215 ARG B CA 1
ATOM 6382 C C . ARG B 1 215 ? 130.267 -112.641 -2.159 0.50 67.35 215 ARG B C 1
ATOM 6383 O O . ARG B 1 215 ? 130.434 -113.526 -2.994 0.50 61.62 215 ARG B O 1
ATOM 6391 N N . LEU B 1 217 ? 128.565 -109.646 -5.377 0.50 69.59 217 LEU B N 1
ATOM 6392 C CA . LEU B 1 217 ? 128.395 -108.281 -5.852 0.50 68.51 217 LEU B CA 1
ATOM 6393 C C . LEU B 1 217 ? 126.928 -107.903 -5.934 0.50 67.35 217 LEU B C 1
ATOM 6394 O O . LEU B 1 217 ? 126.104 -108.696 -6.384 0.50 62.05 217 LEU B O 1
ATOM 6399 N N . ARG B 1 218 ? 126.600 -106.696 -5.501 0.50 62.71 218 ARG B N 1
ATOM 6400 C CA . ARG B 1 218 ? 125.226 -106.220 -5.517 0.50 63.05 218 ARG B CA 1
ATOM 6401 C C . ARG B 1 218 ? 125.141 -104.883 -6.235 0.50 60.00 218 ARG B C 1
ATOM 6402 O O . ARG B 1 218 ? 126.154 -104.215 -6.466 0.50 69.48 218 ARG B O 1
ATOM 6410 N N . LEU B 1 219 ? 123.916 -104.488 -6.586 0.50 49.00 219 LEU B N 1
ATOM 6411 C CA . LEU B 1 219 ? 123.699 -103.212 -7.255 0.50 36.95 219 LEU B CA 1
ATOM 6412 C C . LEU B 1 219 ? 123.372 -102.142 -6.226 0.50 33.68 219 LEU B C 1
ATOM 6413 O O . LEU B 1 219 ? 122.549 -102.359 -5.331 0.50 36.99 219 LEU B O 1
ATOM 6418 N N . VAL B 1 220 ? 124.033 -100.998 -6.354 0.50 29.72 220 VAL B N 1
ATOM 6419 C CA . VAL B 1 220 ? 123.879 -99.872 -5.442 0.50 34.00 220 VAL B CA 1
ATOM 6420 C C . VAL B 1 220 ? 123.462 -98.654 -6.253 0.50 29.55 220 VAL B C 1
ATOM 6421 O O . VAL B 1 220 ? 123.932 -98.472 -7.382 0.50 29.54 220 VAL B O 1
ATOM 6425 N N . LEU B 1 221 ? 122.586 -97.823 -5.680 0.50 21.99 221 LEU B N 1
ATOM 6426 C CA . LEU B 1 221 ? 122.051 -96.643 -6.363 0.50 22.02 221 LEU B CA 1
ATOM 6427 C C . LEU B 1 221 ? 121.912 -95.535 -5.337 0.50 24.17 221 LEU B C 1
ATOM 6428 O O . LEU B 1 221 ? 121.535 -95.796 -4.185 0.50 26.78 221 LEU B O 1
ATOM 6433 N N . PRO B 1 222 ? 122.207 -94.304 -5.712 0.50 15.14 222 PRO B N 1
ATOM 6434 C CA . PRO B 1 222 ? 122.010 -93.196 -4.784 0.50 12.71 222 PRO B CA 1
ATOM 6435 C C . PRO B 1 222 ? 120.532 -92.935 -4.592 0.50 21.42 222 PRO B C 1
ATOM 6436 O O . PRO B 1 222 ? 119.686 -93.409 -5.355 0.50 20.76 222 PRO B O 1
ATOM 6440 N N . ARG B 1 223 ? 120.222 -92.176 -3.538 0.50 26.60 223 ARG B N 1
ATOM 6441 C CA . ARG B 1 223 ? 118.832 -91.809 -3.277 0.50 19.97 223 ARG B CA 1
ATOM 6442 C C . ARG B 1 223 ? 118.202 -91.133 -4.489 0.50 17.40 223 ARG B C 1
ATOM 6443 O O . ARG B 1 223 ? 117.106 -91.509 -4.922 0.50 16.10 223 ARG B O 1
ATOM 6451 N N . MET B 1 224 ? 118.897 -90.161 -5.072 0.50 16.67 224 MET B N 1
ATOM 6452 C CA . MET B 1 224 ? 118.439 -89.468 -6.269 0.50 13.95 224 MET B CA 1
ATOM 6453 C C . MET B 1 224 ? 119.125 -90.047 -7.508 0.50 13.62 224 MET B C 1
ATOM 6454 O O . MET B 1 224 ? 120.319 -89.818 -7.723 0.50 24.93 224 MET B O 1
ATOM 6459 N N . VAL B 1 225 ? 118.375 -90.786 -8.329 0.50 12.18 225 VAL B N 1
ATOM 6460 C CA . VAL B 1 225 ? 118.809 -91.128 -9.693 0.50 10.58 225 VAL B CA 1
ATOM 6461 C C . VAL B 1 225 ? 118.405 -89.960 -10.584 0.50 9.41 225 VAL B C 1
ATOM 6462 O O . VAL B 1 225 ? 117.312 -89.917 -11.138 0.50 14.62 225 VAL B O 1
ATOM 6466 N N . GLY B 1 226 ? 119.287 -89.001 -10.732 0.50 8.51 226 GLY B N 1
ATOM 6467 C CA . GLY B 1 226 ? 119.039 -87.906 -11.643 0.50 11.92 226 GLY B CA 1
ATOM 6468 C C . GLY B 1 226 ? 118.454 -86.722 -10.905 0.50 12.80 226 GLY B C 1
ATOM 6469 O O . GLY B 1 226 ? 119.005 -86.287 -9.905 0.50 18.18 226 GLY B O 1
ATOM 6470 N N . TYR B 1 227 ? 117.344 -86.195 -11.412 0.50 14.79 227 TYR B N 1
ATOM 6471 C CA . TYR B 1 227 ? 116.650 -85.137 -10.693 0.50 20.73 227 TYR B CA 1
ATOM 6472 C C . TYR B 1 227 ? 115.372 -85.623 -10.003 0.50 16.53 227 TYR B C 1
ATOM 6473 O O . TYR B 1 227 ? 114.599 -84.799 -9.500 0.50 15.51 227 TYR B O 1
ATOM 6482 N N . LEU B 1 228 ? 115.171 -86.935 -9.921 0.50 11.48 228 LEU B N 1
ATOM 6483 C CA . LEU B 1 228 ? 114.009 -87.567 -9.322 0.50 11.88 228 LEU B CA 1
ATOM 6484 C C . LEU B 1 228 ? 114.420 -88.691 -8.383 0.50 12.74 228 LEU B C 1
ATOM 6485 O O . LEU B 1 228 ? 115.413 -89.378 -8.621 0.50 13.27 228 LEU B O 1
ATOM 6490 N N . PRO B 1 229 ? 113.644 -88.926 -7.332 0.50 11.65 229 PRO B N 1
ATOM 6491 C CA . PRO B 1 229 ? 113.933 -90.027 -6.411 0.50 10.60 229 PRO B CA 1
ATOM 6492 C C . PRO B 1 229 ? 114.114 -91.359 -7.113 0.50 9.45 229 PRO B C 1
ATOM 6493 O O . PRO B 1 229 ? 113.524 -91.613 -8.154 0.50 12.17 229 PRO B O 1
ATOM 6497 N N . ASN B 1 230 ? 114.923 -92.230 -6.508 0.50 13.33 230 ASN B N 1
ATOM 6498 C CA . ASN B 1 230 ? 115.218 -93.517 -7.131 0.50 14.22 230 ASN B CA 1
ATOM 6499 C C . ASN B 1 230 ? 113.982 -94.392 -7.203 0.50 12.86 230 ASN B C 1
ATOM 6500 O O . ASN B 1 230 ? 113.835 -95.169 -8.150 0.50 8.36 230 ASN B O 1
ATOM 6505 N N . ASP B 1 231 ? 113.094 -94.284 -6.200 0.50 15.16 231 ASP B N 1
ATOM 6506 C CA . ASP B 1 231 ? 111.895 -95.110 -6.054 0.50 15.44 231 ASP B CA 1
ATOM 6507 C C . ASP B 1 231 ? 110.804 -94.761 -7.066 0.50 23.31 231 ASP B C 1
ATOM 6508 O O . ASP B 1 231 ? 109.733 -95.378 -7.005 0.50 27.86 231 ASP B O 1
ATOM 6513 N N . PHE B 1 232 ? 111.034 -93.789 -7.962 0.50 17.06 232 PHE B N 1
ATOM 6514 C CA . PHE B 1 232 ? 110.111 -93.457 -9.050 0.50 9.49 232 PHE B CA 1
ATOM 6515 C C . PHE B 1 232 ? 110.383 -94.394 -10.226 0.50 6.72 232 PHE B C 1
ATOM 6516 O O . PHE B 1 232 ? 110.941 -94.003 -11.246 0.50 8.43 232 PHE B O 1
ATOM 6524 N N . ILE B 1 233 ? 110.004 -95.661 -10.079 0.50 9.59 233 ILE B N 1
ATOM 6525 C CA . ILE B 1 233 ? 110.008 -96.590 -11.208 0.50 13.99 233 ILE B CA 1
ATOM 6526 C C . ILE B 1 233 ? 108.604 -97.183 -11.379 0.50 22.43 233 ILE B C 1
ATOM 6527 O O . ILE B 1 233 ? 107.943 -97.582 -10.415 0.50 15.56 233 ILE B O 1
ATOM 6532 N N . SER B 1 234 ? 108.147 -97.208 -12.617 0.50 30.08 234 SER B N 1
ATOM 6533 C CA . SER B 1 234 ? 106.776 -97.581 -12.942 0.50 31.77 234 SER B CA 1
ATOM 6534 C C . SER B 1 234 ? 106.542 -99.074 -12.732 0.50 29.12 234 SER B C 1
ATOM 6535 O O . SER B 1 234 ? 107.391 -99.885 -13.110 0.50 34.94 234 SER B O 1
ATOM 6538 N N . PRO B 1 235 ? 105.391 -99.476 -12.171 0.50 19.03 235 PRO B N 1
ATOM 6539 C CA . PRO B 1 235 ? 105.043 -100.905 -12.202 0.50 17.14 235 PRO B CA 1
ATOM 6540 C C . PRO B 1 235 ? 105.145 -101.482 -13.595 0.50 29.65 235 PRO B C 1
ATOM 6541 O O . PRO B 1 235 ? 105.669 -102.590 -13.771 0.50 35.53 235 PRO B O 1
ATOM 6545 N N . ALA B 1 236 ? 104.701 -100.735 -14.607 0.50 27.09 236 ALA B N 1
ATOM 6546 C CA . ALA B 1 236 ? 104.840 -101.220 -15.975 0.50 32.41 236 ALA B CA 1
ATOM 6547 C C . ALA B 1 236 ? 106.302 -101.470 -16.322 0.50 33.09 236 ALA B C 1
ATOM 6548 O O . ALA B 1 236 ? 106.614 -102.423 -17.044 0.50 33.52 236 ALA B O 1
ATOM 6550 N N . ASN B 1 237 ? 107.216 -100.634 -15.810 0.50 33.06 237 ASN B N 1
ATOM 6551 C CA . ASN B 1 237 ? 108.638 -100.934 -15.968 0.50 36.05 237 ASN B CA 1
ATOM 6552 C C . ASN B 1 237 ? 109.000 -102.223 -15.252 0.50 40.43 237 ASN B C 1
ATOM 6553 O O . ASN B 1 237 ? 109.642 -103.107 -15.832 0.50 42.59 237 ASN B O 1
ATOM 6558 N N . LEU B 1 238 ? 108.595 -102.348 -13.981 0.50 30.24 238 LEU B N 1
ATOM 6559 C CA . LEU B 1 238 ? 108.983 -103.505 -13.187 0.50 28.99 238 LEU B CA 1
ATOM 6560 C C . LEU B 1 238 ? 108.389 -104.789 -13.728 0.50 32.56 238 LEU B C 1
ATOM 6561 O O . LEU B 1 238 ? 108.760 -105.871 -13.252 0.50 28.96 238 LEU B O 1
ATOM 6566 N N . LEU B 1 239 ? 107.481 -104.683 -14.704 0.50 28.24 239 LEU B N 1
ATOM 6567 C CA . LEU B 1 239 ? 106.878 -105.832 -15.356 0.50 34.46 239 LEU B CA 1
ATOM 6568 C C . LEU B 1 239 ? 107.588 -106.214 -16.646 0.50 27.01 239 LEU B C 1
ATOM 6569 O O . LEU B 1 239 ? 107.255 -107.247 -17.226 0.50 24.54 239 LEU B O 1
ATOM 6574 N N . ILE B 1 240 ? 108.551 -105.415 -17.113 0.50 23.96 240 ILE B N 1
ATOM 6575 C CA . ILE B 1 240 ? 109.296 -105.810 -18.303 0.50 30.10 240 ILE B CA 1
ATOM 6576 C C . ILE B 1 240 ? 109.982 -107.146 -18.076 0.50 44.34 240 ILE B C 1
ATOM 6577 O O . ILE B 1 240 ? 110.086 -107.965 -18.996 0.50 53.09 240 ILE B O 1
ATOM 6582 N N . SER B 1 241 ? 110.467 -107.388 -16.855 0.50 47.58 241 SER B N 1
ATOM 6583 C CA . SER B 1 241 ? 111.016 -108.690 -16.501 0.50 41.02 241 SER B CA 1
ATOM 6584 C C . SER B 1 241 ? 110.861 -108.959 -15.009 0.50 56.59 241 SER B C 1
ATOM 6585 O O . SER B 1 241 ? 110.537 -108.072 -14.210 0.50 54.80 241 SER B O 1
ATOM 6588 N N . LYS B 1 242 ? 111.102 -110.217 -14.645 0.50 68.07 242 LYS B N 1
ATOM 6589 C CA . LYS B 1 242 ? 111.077 -110.599 -13.242 0.50 56.45 242 LYS B CA 1
ATOM 6590 C C . LYS B 1 242 ? 112.419 -110.315 -12.585 0.50 52.41 242 LYS B C 1
ATOM 6591 O O . LYS B 1 242 ? 112.468 -109.900 -11.424 0.50 56.45 242 LYS B O 1
ATOM 6597 N N . ASP B 1 243 ? 113.520 -110.512 -13.314 0.50 60.98 243 ASP B N 1
ATOM 6598 C CA . ASP B 1 243 ? 114.821 -110.183 -12.745 0.50 63.62 243 ASP B CA 1
ATOM 6599 C C . ASP B 1 243 ? 115.045 -108.678 -12.665 0.50 51.87 243 ASP B C 1
ATOM 6600 O O . ASP B 1 243 ? 115.915 -108.237 -11.913 0.50 58.16 243 ASP B O 1
ATOM 6605 N N . ASN B 1 244 ? 114.269 -107.890 -13.411 0.50 50.73 244 ASN B N 1
ATOM 6606 C CA . ASN B 1 244 ? 114.422 -106.435 -13.473 0.50 46.48 244 ASN B CA 1
ATOM 6607 C C . ASN B 1 244 ? 115.812 -106.014 -13.934 0.50 52.15 244 ASN B C 1
ATOM 6608 O O . ASN B 1 244 ? 116.366 -105.028 -13.441 0.50 47.12 244 ASN B O 1
ATOM 6613 N N . SER B 1 245 ? 116.375 -106.741 -14.903 0.50 46.73 245 SER B N 1
ATOM 6614 C CA . SER B 1 245 ? 117.712 -106.380 -15.356 0.50 37.25 245 SER B CA 1
ATOM 6615 C C . SER B 1 245 ? 117.740 -105.080 -16.141 0.50 38.41 245 SER B C 1
ATOM 6616 O O . SER B 1 245 ? 118.830 -104.653 -16.526 0.50 54.13 245 SER B O 1
ATOM 6619 N N . ILE B 1 246 ? 116.594 -104.434 -16.386 0.50 48.36 246 ILE B N 1
ATOM 6620 C CA . ILE B 1 246 ? 116.602 -103.145 -17.081 0.50 47.75 246 ILE B CA 1
ATOM 6621 C C . ILE B 1 246 ? 117.328 -102.082 -16.270 0.50 43.34 246 ILE B C 1
ATOM 6622 O O . ILE B 1 246 ? 117.929 -101.174 -16.850 0.50 53.78 246 ILE B O 1
ATOM 6627 N N . ILE B 1 247 ? 117.303 -102.169 -14.933 0.50 41.14 247 ILE B N 1
ATOM 6628 C CA . ILE B 1 247 ? 117.894 -101.106 -14.115 0.50 43.50 247 ILE B CA 1
ATOM 6629 C C . ILE B 1 247 ? 119.394 -100.987 -14.378 0.50 45.00 247 ILE B C 1
ATOM 6630 O O . ILE B 1 247 ? 119.940 -99.878 -14.420 0.50 48.51 247 ILE B O 1
ATOM 6635 N N . MET B 1 248 ? 120.081 -102.118 -14.571 0.50 34.59 248 MET B N 1
ATOM 6636 C CA . MET B 1 248 ? 121.480 -102.070 -14.996 0.50 36.08 248 MET B CA 1
ATOM 6637 C C . MET B 1 248 ? 121.629 -101.390 -16.354 0.50 54.70 248 MET B C 1
ATOM 6638 O O . MET B 1 248 ? 122.294 -100.353 -16.473 0.50 58.74 248 MET B O 1
ATOM 6643 N N . GLU B 1 249 ? 121.020 -101.967 -17.398 0.50 54.86 249 GLU B N 1
ATOM 6644 C CA . GLU B 1 249 ? 121.162 -101.412 -18.744 0.50 59.15 249 GLU B CA 1
ATOM 6645 C C . GLU B 1 249 ? 120.732 -99.947 -18.823 0.50 56.14 249 GLU B C 1
ATOM 6646 O O . GLU B 1 249 ? 121.187 -99.223 -19.714 0.50 64.62 249 GLU B O 1
ATOM 6652 N N . ARG B 1 250 ? 119.875 -99.493 -17.911 0.50 48.67 250 ARG B N 1
ATOM 6653 C CA . ARG B 1 250 ? 119.507 -98.092 -17.790 0.50 47.43 250 ARG B CA 1
ATOM 6654 C C . ARG B 1 250 ? 120.440 -97.300 -16.887 0.50 49.32 250 ARG B C 1
ATOM 6655 O O . ARG B 1 250 ? 120.243 -96.094 -16.735 0.50 50.97 250 ARG B O 1
ATOM 6663 N N . LEU B 1 251 ? 121.447 -97.925 -16.281 0.50 51.71 251 LEU B N 1
ATOM 6664 C CA . LEU B 1 251 ? 122.288 -97.146 -15.378 0.50 45.91 251 LEU B CA 1
ATOM 6665 C C . LEU B 1 251 ? 123.369 -96.384 -16.146 0.50 44.77 251 LEU B C 1
ATOM 6666 O O . LEU B 1 251 ? 123.673 -95.229 -15.816 0.50 37.18 251 LEU B O 1
ATOM 6671 N N . LYS B 1 252 ? 123.936 -96.996 -17.192 0.50 43.10 252 LYS B N 1
ATOM 6672 C CA . LYS B 1 252 ? 124.971 -96.319 -17.969 0.50 42.33 252 LYS B CA 1
ATOM 6673 C C . LYS B 1 252 ? 124.441 -95.046 -18.616 0.50 49.34 252 LYS B C 1
ATOM 6674 O O . LYS B 1 252 ? 125.121 -94.013 -18.623 0.50 51.05 252 LYS B O 1
ATOM 6680 N N . ASN B 1 253 ? 123.220 -95.091 -19.149 0.50 59.66 253 ASN B N 1
ATOM 6681 C CA . ASN B 1 253 ? 122.682 -93.937 -19.857 0.50 40.53 253 ASN B CA 1
ATOM 6682 C C . ASN B 1 253 ? 122.009 -92.940 -18.920 0.50 38.93 253 ASN B C 1
ATOM 6683 O O . ASN B 1 253 ? 122.167 -91.731 -19.104 0.50 50.47 253 ASN B O 1
ATOM 6688 N N . SER B 1 254 ? 121.257 -93.401 -17.918 0.50 34.26 254 SER B N 1
ATOM 6689 C CA . SER B 1 254 ? 120.635 -92.454 -16.992 0.50 37.28 254 SER B CA 1
ATOM 6690 C C . SER B 1 254 ? 121.688 -91.607 -16.307 0.50 37.72 254 SER B C 1
ATOM 6691 O O . SER B 1 254 ? 121.709 -90.379 -16.447 0.50 32.05 254 SER B O 1
ATOM 6694 N N . MET B 1 255 ? 122.586 -92.257 -15.565 0.50 47.91 255 MET B N 1
ATOM 6695 C CA . MET B 1 255 ? 123.668 -91.597 -14.843 0.50 50.12 255 MET B CA 1
ATOM 6696 C C . MET B 1 255 ? 124.988 -91.977 -15.516 0.50 49.49 255 MET B C 1
ATOM 6697 O O . MET B 1 255 ? 125.570 -93.027 -15.203 0.50 46.38 255 MET B O 1
ATOM 6702 N N . PRO B 1 256 ? 125.497 -91.179 -16.466 0.50 35.92 256 PRO B N 1
ATOM 6703 C CA . PRO B 1 256 ? 126.812 -91.503 -17.021 0.50 30.61 256 PRO B CA 1
ATOM 6704 C C . PRO B 1 256 ? 127.932 -91.257 -16.029 0.50 39.38 256 PRO B C 1
ATOM 6705 O O . PRO B 1 256 ? 128.846 -92.085 -15.928 0.50 38.67 256 PRO B O 1
ATOM 6709 N N . GLU B 1 257 ? 127.891 -90.143 -15.292 0.50 39.52 257 GLU B N 1
ATOM 6710 C CA . GLU B 1 257 ? 128.957 -89.857 -14.338 0.50 31.01 257 GLU B CA 1
ATOM 6711 C C . GLU B 1 257 ? 129.036 -90.950 -13.290 0.50 31.94 257 GLU B C 1
ATOM 6712 O O . GLU B 1 257 ? 130.090 -91.552 -13.084 0.50 43.22 257 GLU B O 1
ATOM 6718 N N . TYR B 1 258 ? 127.912 -91.236 -12.634 0.50 36.67 258 TYR B N 1
ATOM 6719 C CA . TYR B 1 258 ? 127.911 -92.249 -11.589 0.50 31.48 258 TYR B CA 1
ATOM 6720 C C . TYR B 1 258 ? 128.406 -93.585 -12.134 0.50 32.63 258 TYR B C 1
ATOM 6721 O O . TYR B 1 258 ? 129.149 -94.306 -11.463 0.50 31.34 258 TYR B O 1
ATOM 6730 N N . TYR B 1 259 ? 128.057 -93.902 -13.375 0.50 29.78 259 TYR B N 1
ATOM 6731 C CA . TYR B 1 259 ? 128.400 -95.215 -13.892 0.50 32.16 259 TYR B CA 1
ATOM 6732 C C . TYR B 1 259 ? 129.880 -95.345 -14.234 0.50 44.10 259 TYR B C 1
ATOM 6733 O O . TYR B 1 259 ? 130.432 -96.444 -14.124 0.50 48.14 259 TYR B O 1
ATOM 6742 N N . GLU B 1 260 ? 130.545 -94.269 -14.675 0.50 45.02 260 GLU B N 1
ATOM 6743 C CA . GLU B 1 260 ? 131.978 -94.401 -14.939 0.50 48.28 260 GLU B CA 1
ATOM 6744 C C . GLU B 1 260 ? 132.769 -94.411 -13.633 0.50 47.97 260 GLU B C 1
ATOM 6745 O O . GLU B 1 260 ? 133.732 -95.170 -13.487 0.50 53.89 260 GLU B O 1
ATOM 6751 N N . CYS B 1 261 ? 132.365 -93.584 -12.671 0.50 34.71 261 CYS B N 1
ATOM 6752 C CA . CYS B 1 261 ? 132.866 -93.731 -11.316 0.50 29.55 261 CYS B CA 1
ATOM 6753 C C . CYS B 1 261 ? 132.593 -95.123 -10.770 0.50 36.58 261 CYS B C 1
ATOM 6754 O O . CYS B 1 261 ? 133.374 -95.632 -9.960 0.50 45.71 261 CYS B O 1
ATOM 6757 N N . TYR B 1 262 ? 131.501 -95.758 -11.203 0.50 42.54 262 TYR B N 1
ATOM 6758 C CA . TYR B 1 262 ? 131.129 -97.061 -10.658 0.50 42.77 262 TYR B CA 1
ATOM 6759 C C . TYR B 1 262 ? 132.088 -98.144 -11.120 0.50 46.33 262 TYR B C 1
ATOM 6760 O O . TYR B 1 262 ? 132.560 -98.953 -10.313 0.50 52.23 262 TYR B O 1
ATOM 6769 N N . GLN B 1 263 ? 132.406 -98.148 -12.404 0.50 45.27 263 GLN B N 1
ATOM 6770 C CA . GLN B 1 263 ? 133.359 -99.112 -12.918 0.50 40.77 263 GLN B CA 1
ATOM 6771 C C . GLN B 1 263 ? 134.696 -98.928 -12.239 0.50 56.26 263 GLN B C 1
ATOM 6772 O O . GLN B 1 263 ? 135.403 -99.897 -11.985 0.50 68.93 263 GLN B O 1
ATOM 6778 N N . LYS B 1 264 ? 135.048 -97.687 -11.927 0.50 57.50 264 LYS B N 1
ATOM 6779 C CA . LYS B 1 264 ? 136.348 -97.403 -11.322 0.50 53.70 264 LYS B CA 1
ATOM 6780 C C . LYS B 1 264 ? 136.493 -98.033 -9.956 0.50 44.21 264 LYS B C 1
ATOM 6781 O O . LYS B 1 264 ? 137.577 -98.035 -9.384 0.50 63.24 264 LYS B O 1
ATOM 6787 N N . SER B 1 265 ? 135.403 -98.555 -9.421 0.50 34.21 265 SER B N 1
ATOM 6788 C CA . SER B 1 265 ? 135.466 -99.209 -8.131 0.50 49.31 265 SER B CA 1
ATOM 6789 C C . SER B 1 265 ? 135.559 -100.718 -8.274 0.50 43.48 265 SER B C 1
ATOM 6790 O O . SER B 1 265 ? 135.821 -101.414 -7.296 0.50 32.26 265 SER B O 1
ATOM 6793 N N . GLY B 1 266 ? 135.352 -101.238 -9.480 0.50 34.95 266 GLY B N 1
ATOM 6794 C CA . GLY B 1 266 ? 135.346 -102.673 -9.631 0.50 36.69 266 GLY B CA 1
ATOM 6795 C C . GLY B 1 266 ? 134.130 -103.368 -9.069 0.50 41.06 266 GLY B C 1
ATOM 6796 O O . GLY B 1 266 ? 133.965 -104.570 -9.303 0.50 36.55 266 GLY B O 1
ATOM 6797 N N . LEU B 1 267 ? 133.257 -102.653 -8.353 0.50 47.61 267 LEU B N 1
ATOM 6798 C CA . LEU B 1 267 ? 132.122 -103.254 -7.662 0.50 47.84 267 LEU B CA 1
ATOM 6799 C C . LEU B 1 267 ? 130.892 -103.455 -8.555 0.50 39.72 267 LEU B C 1
ATOM 6800 O O . LEU B 1 267 ? 129.831 -103.829 -8.048 0.50 37.10 267 LEU B O 1
ATOM 6805 N N . PHE B 1 268 ? 131.014 -103.244 -9.866 0.50 41.50 268 PHE B N 1
ATOM 6806 C CA . PHE B 1 268 ? 129.874 -103.337 -10.774 0.50 46.43 268 PHE B CA 1
ATOM 6807 C C . PHE B 1 268 ? 129.489 -104.784 -11.070 0.50 51.19 268 PHE B C 1
ATOM 6808 O O . PHE B 1 268 ? 130.189 -105.485 -11.817 0.50 51.83 268 PHE B O 1
ATOM 6816 N N . PRO B 1 269 ? 128.369 -105.258 -10.544 0.50 45.30 269 PRO B N 1
ATOM 6817 C CA . PRO B 1 269 ? 127.991 -106.649 -10.772 0.50 38.23 269 PRO B CA 1
ATOM 6818 C C . PRO B 1 269 ? 127.653 -106.857 -12.224 0.50 45.24 269 PRO B C 1
ATOM 6819 O O . PRO B 1 269 ? 127.358 -105.914 -12.955 0.50 63.15 269 PRO B O 1
ATOM 6823 N N . SER B 1 270 ? 127.707 -108.111 -12.643 0.50 64.71 270 SER B N 1
ATOM 6824 C CA . SER B 1 270 ? 127.184 -108.509 -13.939 0.50 62.30 270 SER B CA 1
ATOM 6825 C C . SER B 1 270 ? 125.815 -109.155 -13.751 0.50 67.16 270 SER B C 1
ATOM 6826 O O . SER B 1 270 ? 125.362 -109.391 -12.627 0.50 71.23 270 SER B O 1
ATOM 6829 N N . LEU B 1 271 ? 125.146 -109.431 -14.873 0.00 62.86 271 LEU B N 1
ATOM 6830 C CA . LEU B 1 271 ? 123.825 -110.049 -14.799 0.00 62.79 271 LEU B CA 1
ATOM 6831 C C . LEU B 1 271 ? 123.862 -111.349 -14.007 0.00 63.37 271 LEU B C 1
ATOM 6832 O O . LEU B 1 271 ? 122.852 -111.742 -13.415 0.00 62.97 271 LEU B O 1
ATOM 6837 N N . GLU B 1 272 ? 125.018 -112.013 -13.966 0.50 66.10 272 GLU B N 1
ATOM 6838 C CA . GLU B 1 272 ? 125.159 -113.217 -13.154 0.50 54.66 272 GLU B CA 1
ATOM 6839 C C . GLU B 1 272 ? 124.994 -112.900 -11.671 0.50 68.98 272 GLU B C 1
ATOM 6840 O O . GLU B 1 272 ? 124.215 -113.553 -10.967 0.50 78.03 272 GLU B O 1
ATOM 6846 N N . ASP B 1 273 ? 125.715 -111.892 -11.176 0.50 65.18 273 ASP B N 1
ATOM 6847 C CA . ASP B 1 273 ? 125.537 -111.487 -9.785 0.50 55.14 273 ASP B CA 1
ATOM 6848 C C . ASP B 1 273 ? 124.228 -110.749 -9.577 0.50 65.15 273 ASP B C 1
ATOM 6849 O O . ASP B 1 273 ? 123.700 -110.740 -8.459 0.50 67.54 273 ASP B O 1
ATOM 6854 N N . PHE B 1 274 ? 123.700 -110.106 -10.624 0.50 62.14 274 PHE B N 1
ATOM 6855 C CA . PHE B 1 274 ? 122.418 -109.428 -10.475 0.50 61.02 274 PHE B CA 1
ATOM 6856 C C . PHE B 1 274 ? 121.281 -110.441 -10.424 0.50 61.03 274 PHE B C 1
ATOM 6857 O O . PHE B 1 274 ? 120.424 -110.378 -9.537 0.50 55.75 274 PHE B O 1
ATOM 6865 N N . ARG B 1 275 ? 121.262 -111.396 -11.363 0.50 59.09 275 ARG B N 1
ATOM 6866 C CA . ARG B 1 275 ? 120.289 -112.481 -11.273 0.50 55.06 275 ARG B CA 1
ATOM 6867 C C . ARG B 1 275 ? 120.470 -113.275 -9.986 0.50 64.25 275 ARG B C 1
ATOM 6868 O O . ARG B 1 275 ? 119.487 -113.728 -9.386 0.50 70.98 275 ARG B O 1
ATOM 6876 N N . ALA B 1 276 ? 121.703 -113.361 -9.504 0.50 57.31 276 ALA B N 1
ATOM 6877 C CA . ALA B 1 276 ? 121.916 -114.001 -8.217 0.50 53.68 276 ALA B CA 1
ATOM 6878 C C . ALA B 1 276 ? 121.176 -113.174 -7.181 0.50 62.96 276 ALA B C 1
ATOM 6879 O O . ALA B 1 276 ? 120.302 -113.685 -6.483 0.50 66.45 276 ALA B O 1
ATOM 6881 N N . ASN B 1 277 ? 121.514 -111.891 -7.084 0.50 69.82 277 ASN B N 1
ATOM 6882 C CA . ASN B 1 277 ? 120.824 -111.003 -6.149 0.50 62.80 277 ASN B CA 1
ATOM 6883 C C . ASN B 1 277 ? 120.410 -109.715 -6.840 0.50 72.53 277 ASN B C 1
ATOM 6884 O O . ASN B 1 277 ? 121.236 -108.827 -7.055 0.50 67.81 277 ASN B O 1
ATOM 6889 N N . PRO B 1 278 ? 119.130 -109.614 -7.214 0.50 72.56 278 PRO B N 1
ATOM 6890 C CA . PRO B 1 278 ? 118.647 -108.418 -7.908 0.50 63.28 278 PRO B CA 1
ATOM 6891 C C . PRO B 1 278 ? 118.311 -107.303 -6.934 0.50 57.97 278 PRO B C 1
ATOM 6892 O O . PRO B 1 278 ? 118.213 -106.147 -7.348 0.50 65.69 278 PRO B O 1
ATOM 6896 N N . PHE B 1 279 ? 118.136 -107.640 -5.661 0.50 43.00 279 PHE B N 1
ATOM 6897 C CA . PHE B 1 279 ? 117.777 -106.637 -4.667 0.50 48.87 279 PHE B CA 1
ATOM 6898 C C . PHE B 1 279 ? 118.639 -105.394 -4.813 0.50 57.75 279 PHE B C 1
ATOM 6899 O O . PHE B 1 279 ? 119.866 -105.481 -4.848 0.50 60.17 279 PHE B O 1
ATOM 6907 N N . VAL B 1 280 ? 117.997 -104.234 -4.887 0.50 47.90 280 VAL B N 1
ATOM 6908 C CA . VAL B 1 280 ? 118.746 -102.989 -5.068 0.50 42.90 280 VAL B CA 1
ATOM 6909 C C . VAL B 1 280 ? 118.905 -102.305 -3.721 0.50 39.61 280 VAL B C 1
ATOM 6910 O O . VAL B 1 280 ? 117.907 -102.032 -3.048 0.50 51.02 280 VAL B O 1
ATOM 6914 N N . HIS B 1 281 ? 120.149 -101.990 -3.346 0.50 34.22 281 HIS B N 1
ATOM 6915 C CA . HIS B 1 281 ? 120.434 -101.287 -2.098 0.50 37.94 281 HIS B CA 1
ATOM 6916 C C . HIS B 1 281 ? 120.802 -99.835 -2.373 0.50 30.75 281 HIS B C 1
ATOM 6917 O O . HIS B 1 281 ? 121.458 -99.537 -3.378 0.50 30.44 281 HIS B O 1
ATOM 6924 N N . ILE B 1 282 ? 120.407 -98.945 -1.461 0.50 16.30 282 ILE B N 1
ATOM 6925 C CA . ILE B 1 282 ? 120.435 -97.500 -1.687 0.50 21.63 282 ILE B CA 1
ATOM 6926 C C . ILE B 1 282 ? 121.389 -96.850 -0.694 0.50 27.28 282 ILE B C 1
ATOM 6927 O O . ILE B 1 282 ? 121.070 -96.735 0.498 0.50 35.24 282 ILE B O 1
ATOM 6932 N N . ASN B 1 283 ? 122.534 -96.375 -1.185 0.50 29.38 283 ASN B N 1
ATOM 6933 C CA . ASN B 1 283 ? 123.445 -95.594 -0.354 0.50 42.10 283 ASN B CA 1
ATOM 6934 C C . ASN B 1 283 ? 124.087 -94.491 -1.178 0.50 33.99 283 ASN B C 1
ATOM 6935 O O . ASN B 1 283 ? 124.357 -94.662 -2.364 0.50 34.19 283 ASN B O 1
ATOM 6940 N N . ASP B 1 284 ? 124.351 -93.365 -0.526 0.50 34.28 284 ASP B N 1
ATOM 6941 C CA . ASP B 1 284 ? 124.961 -92.206 -1.177 0.50 42.13 284 ASP B CA 1
ATOM 6942 C C . ASP B 1 284 ? 126.455 -92.173 -0.857 0.50 57.30 284 ASP B C 1
ATOM 6943 O O . ASP B 1 284 ? 126.880 -91.521 0.100 0.50 57.42 284 ASP B O 1
ATOM 6948 N N . GLY B 1 285 ? 127.268 -92.874 -1.653 0.50 54.60 285 GLY B N 1
ATOM 6949 C CA . GLY B 1 285 ? 128.680 -92.518 -1.667 0.50 48.39 285 GLY B CA 1
ATOM 6950 C C . GLY B 1 285 ? 129.811 -93.518 -1.480 0.50 39.50 285 GLY B C 1
ATOM 6951 O O . GLY B 1 285 ? 130.952 -93.170 -1.798 0.50 37.12 285 GLY B O 1
ATOM 6952 N N . VAL B 1 286 ? 129.569 -94.726 -0.964 0.50 37.58 286 VAL B N 1
ATOM 6953 C CA . VAL B 1 286 ? 130.675 -95.674 -0.836 0.50 30.03 286 VAL B CA 1
ATOM 6954 C C . VAL B 1 286 ? 131.290 -95.951 -2.200 0.50 36.03 286 VAL B C 1
ATOM 6955 O O . VAL B 1 286 ? 132.510 -95.848 -2.370 0.50 40.30 286 VAL B O 1
ATOM 6959 N N . ILE B 1 287 ? 130.459 -96.283 -3.200 0.50 32.10 287 ILE B N 1
ATOM 6960 C CA . ILE B 1 287 ? 130.992 -96.518 -4.542 0.50 32.92 287 ILE B CA 1
ATOM 6961 C C . ILE B 1 287 ? 131.980 -95.420 -4.924 0.50 37.80 287 ILE B C 1
ATOM 6962 O O . ILE B 1 287 ? 132.978 -95.681 -5.604 0.50 42.17 287 ILE B O 1
ATOM 6967 N N . GLN B 1 288 ? 131.762 -94.193 -4.442 0.50 38.37 288 GLN B N 1
ATOM 6968 C CA . GLN B 1 288 ? 132.714 -93.118 -4.693 0.50 36.03 288 GLN B CA 1
ATOM 6969 C C . GLN B 1 288 ? 133.963 -93.269 -3.838 0.50 43.22 288 GLN B C 1
ATOM 6970 O O . GLN B 1 288 ? 135.076 -93.063 -4.334 0.50 53.44 288 GLN B O 1
ATOM 6976 N N . ARG B 1 289 ? 133.808 -93.631 -2.559 0.50 41.24 289 ARG B N 1
ATOM 6977 C CA . ARG B 1 289 ? 134.977 -93.778 -1.692 0.50 39.79 289 ARG B CA 1
ATOM 6978 C C . ARG B 1 289 ? 135.926 -94.845 -2.216 0.50 29.62 289 ARG B C 1
ATOM 6979 O O . ARG B 1 289 ? 137.137 -94.629 -2.264 0.50 34.48 289 ARG B O 1
ATOM 6987 N N . VAL B 1 290 ? 135.392 -96.004 -2.603 0.50 28.86 290 VAL B N 1
ATOM 6988 C CA . VAL B 1 290 ? 136.237 -97.097 -3.080 0.50 40.18 290 VAL B CA 1
ATOM 6989 C C . VAL B 1 290 ? 137.095 -96.649 -4.256 0.50 44.08 290 VAL B C 1
ATOM 6990 O O . VAL B 1 290 ? 138.294 -96.960 -4.321 0.50 47.37 290 VAL B O 1
ATOM 6994 N N . ALA B 1 291 ? 136.511 -95.901 -5.186 0.50 38.10 291 ALA B N 1
ATOM 6995 C CA . ALA B 1 291 ? 137.293 -95.353 -6.284 0.50 45.65 291 ALA B CA 1
ATOM 6996 C C . ALA B 1 291 ? 138.098 -94.124 -5.874 0.50 35.22 291 ALA B C 1
ATOM 6997 O O . ALA B 1 291 ? 138.967 -93.686 -6.631 0.50 45.23 291 ALA B O 1
ATOM 6999 N N . GLU B 1 292 ? 137.841 -93.559 -4.706 0.50 32.41 292 GLU B N 1
ATOM 7000 C CA . GLU B 1 292 ? 138.747 -92.565 -4.156 0.50 34.65 292 GLU B CA 1
ATOM 7001 C C . GLU B 1 292 ? 139.931 -93.195 -3.439 0.50 36.43 292 GLU B C 1
ATOM 7002 O O . GLU B 1 292 ? 140.792 -92.466 -2.939 0.50 47.17 292 GLU B O 1
ATOM 7008 N N . GLY B 1 293 ? 139.992 -94.521 -3.357 0.50 36.21 293 GLY B N 1
ATOM 7009 C CA . GLY B 1 293 ? 141.022 -95.207 -2.612 0.50 40.28 293 GLY B CA 1
ATOM 7010 C C . GLY B 1 293 ? 140.713 -95.498 -1.151 0.50 37.16 293 GLY B C 1
ATOM 7011 O O . GLY B 1 293 ? 141.245 -96.475 -0.604 0.50 34.29 293 GLY B O 1
ATOM 7012 N N . ALA B 1 294 ? 139.876 -94.677 -0.503 0.50 27.02 294 ALA B N 1
ATOM 7013 C CA . ALA B 1 294 ? 139.641 -94.734 0.938 0.50 25.99 294 ALA B CA 1
ATOM 7014 C C . ALA B 1 294 ? 139.044 -96.058 1.424 0.50 29.75 294 ALA B C 1
ATOM 7015 O O . ALA B 1 294 ? 138.894 -96.234 2.637 0.50 29.59 294 ALA B O 1
ATOM 7017 N N . ILE B 1 295 ? 138.676 -96.987 0.550 0.50 31.62 295 ILE B N 1
ATOM 7018 C CA . ILE B 1 295 ? 138.251 -98.314 0.988 0.50 45.43 295 ILE B CA 1
ATOM 7019 C C . ILE B 1 295 ? 138.916 -99.341 0.089 0.50 41.20 295 ILE B C 1
ATOM 7020 O O . ILE B 1 295 ? 139.085 -99.114 -1.114 0.50 46.20 295 ILE B O 1
ATOM 7025 N N . GLN B 1 296 ? 139.319 -100.456 0.680 0.50 42.30 296 GLN B N 1
ATOM 7026 C CA . GLN B 1 296 ? 139.901 -101.572 -0.049 0.50 44.54 296 GLN B CA 1
ATOM 7027 C C . GLN B 1 296 ? 138.927 -102.748 -0.005 0.50 51.04 296 GLN B C 1
ATOM 7028 O O . GLN B 1 296 ? 138.602 -103.265 1.072 0.50 44.28 296 GLN B O 1
ATOM 7034 N N . THR B 1 297 ? 138.470 -103.160 -1.180 0.50 51.79 297 THR B N 1
ATOM 7035 C CA . THR B 1 297 ? 137.440 -104.172 -1.326 0.50 46.46 297 THR B CA 1
ATOM 7036 C C . THR B 1 297 ? 138.076 -105.507 -1.674 0.50 38.11 297 THR B C 1
ATOM 7037 O O . THR B 1 297 ? 139.071 -105.559 -2.401 0.50 35.24 297 THR B O 1
ATOM 7041 N N . HIS B 1 298 ? 137.503 -106.577 -1.152 0.00 48.24 298 HIS B N 1
ATOM 7042 C CA . HIS B 1 298 ? 138.115 -107.890 -1.269 0.00 51.79 298 HIS B CA 1
ATOM 7043 C C . HIS B 1 298 ? 137.303 -108.858 -2.110 0.00 55.69 298 HIS B C 1
ATOM 7044 O O . HIS B 1 298 ? 137.893 -109.683 -2.808 0.00 58.55 298 HIS B O 1
ATOM 7051 N N . VAL B 1 299 ? 135.973 -108.762 -2.073 0.50 56.62 299 VAL B N 1
ATOM 7052 C CA . VAL B 1 299 ? 135.074 -109.537 -2.929 0.50 62.76 299 VAL B CA 1
ATOM 7053 C C . VAL B 1 299 ? 135.382 -111.015 -2.708 0.50 65.98 299 VAL B C 1
ATOM 7054 O O . VAL B 1 299 ? 135.580 -111.780 -3.661 0.50 54.27 299 VAL B O 1
ATOM 7058 N N . GLU B 1 300 ? 135.431 -111.415 -1.437 0.50 74.33 300 GLU B N 1
ATOM 7059 C CA . GLU B 1 300 ? 135.799 -112.762 -1.024 0.50 61.39 300 GLU B CA 1
ATOM 7060 C C . GLU B 1 300 ? 135.402 -112.941 0.432 0.50 63.29 300 GLU B C 1
ATOM 7061 O O . GLU B 1 300 ? 135.553 -112.022 1.246 0.50 49.08 300 GLU B O 1
ATOM 7067 N N . ASP B 1 301 ? 134.894 -114.126 0.748 0.50 69.54 301 ASP B N 1
ATOM 7068 C CA . ASP B 1 301 ? 134.518 -114.449 2.113 0.50 75.62 301 ASP B CA 1
ATOM 7069 C C . ASP B 1 301 ? 135.751 -114.729 2.966 0.50 79.26 301 ASP B C 1
ATOM 7070 O O . ASP B 1 301 ? 136.845 -115.000 2.462 0.50 87.16 301 ASP B O 1
ATOM 7075 N N . ILE B 1 302 ? 135.559 -114.638 4.282 0.50 65.44 302 ILE B N 1
ATOM 7076 C CA . ILE B 1 302 ? 136.623 -114.950 5.223 0.50 61.52 302 ILE B CA 1
ATOM 7077 C C . ILE B 1 302 ? 137.104 -116.374 4.997 0.50 72.29 302 ILE B C 1
ATOM 7078 O O . ILE B 1 302 ? 136.302 -117.314 4.891 0.50 64.66 302 ILE B O 1
ATOM 7083 N N . GLU B 1 303 ? 138.422 -116.541 4.885 0.50 69.90 303 GLU B N 1
ATOM 7084 C CA . GLU B 1 303 ? 138.996 -117.880 4.983 0.50 75.45 303 GLU B CA 1
ATOM 7085 C C . GLU B 1 303 ? 139.328 -118.312 6.410 0.50 79.14 303 GLU B C 1
ATOM 7086 O O . GLU B 1 303 ? 138.965 -119.414 6.835 0.50 71.92 303 GLU B O 1
ATOM 7092 N N . ARG B 1 304 ? 140.011 -117.442 7.156 0.50 74.51 304 ARG B N 1
ATOM 7093 C CA . ARG B 1 304 ? 140.362 -117.665 8.549 0.50 59.39 304 ARG B CA 1
ATOM 7094 C C . ARG B 1 304 ? 140.650 -116.296 9.144 0.50 65.48 304 ARG B C 1
ATOM 7095 O O . ARG B 1 304 ? 141.151 -115.404 8.449 0.50 61.36 304 ARG B O 1
ATOM 7103 N N . PHE B 1 305 ? 140.333 -116.130 10.432 0.50 66.43 305 PHE B N 1
ATOM 7104 C CA . PHE B 1 305 ? 140.738 -114.947 11.185 0.50 54.39 305 PHE B CA 1
ATOM 7105 C C . PHE B 1 305 ? 142.024 -115.235 11.950 0.50 68.36 305 PHE B C 1
ATOM 7106 O O . PHE B 1 305 ? 142.126 -116.245 12.657 0.50 64.73 305 PHE B O 1
ATOM 7114 N N . THR B 1 306 ? 143.016 -114.365 11.774 0.50 72.33 306 THR B N 1
ATOM 7115 C CA . THR B 1 306 ? 144.190 -114.377 12.632 0.50 62.58 306 THR B CA 1
ATOM 7116 C C . THR B 1 306 ? 143.802 -113.811 14.004 0.50 56.82 306 THR B C 1
ATOM 7117 O O . THR B 1 306 ? 142.720 -113.249 14.191 0.50 69.41 306 THR B O 1
ATOM 7121 N N . GLY B 1 307 ? 144.673 -113.986 14.990 0.50 46.25 307 GLY B N 1
ATOM 7122 C CA . GLY B 1 307 ? 144.381 -113.384 16.271 0.50 56.90 307 GLY B CA 1
ATOM 7123 C C . GLY B 1 307 ? 144.209 -111.895 16.176 0.50 50.95 307 GLY B C 1
ATOM 7124 O O . GLY B 1 307 ? 143.557 -111.299 17.041 0.50 56.59 307 GLY B O 1
ATOM 7125 N N . ARG B 1 308 ? 144.773 -111.289 15.122 0.50 44.27 308 ARG B N 1
ATOM 7126 C CA . ARG B 1 308 ? 144.756 -109.857 14.844 0.50 63.23 308 ARG B CA 1
ATOM 7127 C C . ARG B 1 308 ? 144.818 -109.608 13.344 0.50 60.67 308 ARG B C 1
ATOM 7128 O O . ARG B 1 308 ? 145.391 -108.612 12.890 0.50 53.59 308 ARG B O 1
ATOM 7136 N N . GLY B 1 309 ? 144.222 -110.505 12.571 0.50 68.82 309 GLY B N 1
ATOM 7137 C CA . GLY B 1 309 ? 144.087 -110.333 11.147 0.50 59.59 309 GLY B CA 1
ATOM 7138 C C . GLY B 1 309 ? 143.079 -111.290 10.548 0.50 49.26 309 GLY B C 1
ATOM 7139 O O . GLY B 1 309 ? 142.311 -111.940 11.256 0.50 48.45 309 GLY B O 1
ATOM 7140 N N . CYS B 1 310 ? 143.101 -111.375 9.219 0.50 62.11 310 CYS B N 1
ATOM 7141 C CA . CYS B 1 310 ? 142.073 -112.071 8.457 0.50 71.85 310 CYS B CA 1
ATOM 7142 C C . CYS B 1 310 ? 142.714 -112.581 7.182 0.50 73.68 310 CYS B C 1
ATOM 7143 O O . CYS B 1 310 ? 143.682 -111.994 6.702 0.50 69.53 310 CYS B O 1
ATOM 7146 N N . ILE B 1 311 ? 142.156 -113.653 6.618 0.50 72.81 311 ILE B N 1
ATOM 7147 C CA . ILE B 1 311 ? 142.679 -114.250 5.394 0.50 74.29 311 ILE B CA 1
ATOM 7148 C C . ILE B 1 311 ? 141.522 -114.450 4.416 0.50 69.14 311 ILE B C 1
ATOM 7149 O O . ILE B 1 311 ? 140.349 -114.451 4.795 0.50 75.65 311 ILE B O 1
ATOM 7154 N N . PHE B 1 312 ? 141.865 -114.595 3.133 0.50 72.67 312 PHE B N 1
ATOM 7155 C CA . PHE B 1 312 ? 140.888 -114.680 2.056 0.50 70.27 312 PHE B CA 1
ATOM 7156 C C . PHE B 1 312 ? 141.167 -115.873 1.155 0.50 70.49 312 PHE B C 1
ATOM 7157 O O . PHE B 1 312 ? 142.309 -116.095 0.745 0.50 74.36 312 PHE B O 1
ATOM 7165 N N . SER B 1 313 ? 140.100 -116.594 0.803 0.50 69.81 313 SER B N 1
ATOM 7166 C CA . SER B 1 313 ? 140.234 -117.900 0.160 0.50 72.92 313 SER B CA 1
ATOM 7167 C C . SER B 1 313 ? 140.950 -117.809 -1.185 0.50 69.51 313 SER B C 1
ATOM 7168 O O . SER B 1 313 ? 141.964 -118.476 -1.408 0.50 80.43 313 SER B O 1
ATOM 7171 N N . ALA B 1 314 ? 140.424 -117.008 -2.107 0.50 70.89 314 ALA B N 1
ATOM 7172 C CA . ALA B 1 314 ? 141.020 -116.934 -3.436 0.50 65.64 314 ALA B CA 1
ATOM 7173 C C . ALA B 1 314 ? 142.138 -115.903 -3.515 0.50 67.07 314 ALA B C 1
ATOM 7174 O O . ALA B 1 314 ? 143.200 -116.188 -4.075 0.50 67.67 314 ALA B O 1
ATOM 7176 N N . SER B 1 315 ? 141.926 -114.708 -2.961 0.00 71.63 315 SER B N 1
ATOM 7177 C CA . SER B 1 315 ? 142.969 -113.690 -2.979 0.00 72.42 315 SER B CA 1
ATOM 7178 C C . SER B 1 315 ? 144.209 -114.138 -2.223 0.00 73.10 315 SER B C 1
ATOM 7179 O O . SER B 1 315 ? 145.309 -113.652 -2.510 0.00 72.25 315 SER B O 1
ATOM 7182 N N . GLY B 1 316 ? 144.055 -115.062 -1.277 0.50 77.15 316 GLY B N 1
ATOM 7183 C CA . GLY B 1 316 ? 145.177 -115.498 -0.470 0.50 75.20 316 GLY B CA 1
ATOM 7184 C C . GLY B 1 316 ? 145.862 -114.370 0.260 0.50 78.42 316 GLY B C 1
ATOM 7185 O O . GLY B 1 316 ? 147.079 -114.421 0.466 0.50 83.20 316 GLY B O 1
ATOM 7186 N N . THR B 1 317 ? 145.115 -113.343 0.648 0.50 76.02 317 THR B N 1
ATOM 7187 C CA . THR B 1 317 ? 145.679 -112.159 1.273 0.50 72.33 317 THR B CA 1
ATOM 7188 C C . THR B 1 317 ? 145.363 -112.172 2.760 0.50 73.54 317 THR B C 1
ATOM 7189 O O . THR B 1 317 ? 144.668 -113.056 3.266 0.50 65.00 317 THR B O 1
ATOM 7193 N N . HIS B 1 318 ? 145.871 -111.167 3.462 0.50 69.02 318 HIS B N 1
ATOM 7194 C CA . HIS B 1 318 ? 145.723 -111.144 4.910 0.50 61.87 318 HIS B CA 1
ATOM 7195 C C . HIS B 1 318 ? 145.880 -109.708 5.370 0.50 61.55 318 HIS B C 1
ATOM 7196 O O . HIS B 1 318 ? 146.930 -109.099 5.144 0.50 71.89 318 HIS B O 1
ATOM 7203 N N . ILE B 1 319 ? 144.857 -109.162 5.977 0.50 59.82 319 ILE B N 1
ATOM 7204 C CA . ILE B 1 319 ? 144.960 -107.856 6.615 0.50 65.15 319 ILE B CA 1
ATOM 7205 C C . ILE B 1 319 ? 145.326 -108.100 8.068 0.50 60.56 319 ILE B C 1
ATOM 7206 O O . ILE B 1 319 ? 144.875 -109.083 8.654 0.50 59.64 319 ILE B O 1
ATOM 7211 N N . GLU B 1 320 ? 146.161 -107.232 8.645 0.50 56.39 320 GLU B N 1
ATOM 7212 C CA . GLU B 1 320 ? 146.642 -107.404 10.011 0.50 64.00 320 GLU B CA 1
ATOM 7213 C C . GLU B 1 320 ? 146.391 -106.131 10.817 0.50 60.49 320 GLU B C 1
ATOM 7214 O O . GLU B 1 320 ? 146.282 -105.031 10.272 0.50 59.82 320 GLU B O 1
ATOM 7220 N N . ASN B 1 321 ? 146.316 -106.298 12.136 0.50 60.35 321 ASN B N 1
ATOM 7221 C CA . ASN B 1 321 ? 145.991 -105.224 13.066 0.50 51.89 321 ASN B CA 1
ATOM 7222 C C . ASN B 1 321 ? 144.672 -104.573 12.672 0.50 60.89 321 ASN B C 1
ATOM 7223 O O . ASN B 1 321 ? 144.587 -103.374 12.415 0.50 61.28 321 ASN B O 1
ATOM 7228 N N . ILE B 1 322 ? 143.644 -105.412 12.612 0.50 67.21 322 ILE B N 1
ATOM 7229 C CA . ILE B 1 322 ? 142.281 -104.955 12.318 0.50 59.99 322 ILE B CA 1
ATOM 7230 C C . ILE B 1 322 ? 141.643 -104.654 13.666 0.50 46.95 322 ILE B C 1
ATOM 7231 O O . ILE B 1 322 ? 140.964 -105.480 14.274 0.50 54.28 322 ILE B O 1
ATOM 7236 N N . ASP B 1 323 ? 141.891 -103.440 14.157 0.50 34.90 323 ASP B N 1
ATOM 7237 C CA . ASP B 1 323 ? 141.389 -103.043 15.463 0.50 48.31 323 ASP B CA 1
ATOM 7238 C C . ASP B 1 323 ? 139.942 -103.472 15.658 0.50 54.97 323 ASP B C 1
ATOM 7239 O O . ASP B 1 323 ? 139.606 -104.103 16.666 0.50 56.03 323 ASP B O 1
ATOM 7244 N N . MET B 1 324 ? 139.087 -103.196 14.666 0.50 59.29 324 MET B N 1
ATOM 7245 C CA . MET B 1 324 ? 137.662 -103.517 14.730 0.50 50.33 324 MET B CA 1
ATOM 7246 C C . MET B 1 324 ? 137.244 -104.239 13.458 0.50 54.18 324 MET B C 1
ATOM 7247 O O . MET B 1 324 ? 137.364 -103.690 12.357 0.50 50.05 324 MET B O 1
ATOM 7252 N N . VAL B 1 325 ? 136.760 -105.463 13.608 0.50 47.56 325 VAL B N 1
ATOM 7253 C CA . VAL B 1 325 ? 135.882 -106.068 12.618 0.50 44.70 325 VAL B CA 1
ATOM 7254 C C . VAL B 1 325 ? 134.465 -105.690 13.019 0.50 49.78 325 VAL B C 1
ATOM 7255 O O . VAL B 1 325 ? 133.983 -106.119 14.070 0.50 51.53 325 VAL B O 1
ATOM 7259 N N . VAL B 1 326 ? 133.804 -104.858 12.215 0.50 55.92 326 VAL B N 1
ATOM 7260 C CA . VAL B 1 326 ? 132.363 -104.661 12.343 0.50 67.67 326 VAL B CA 1
ATOM 7261 C C . VAL B 1 326 ? 131.674 -105.562 11.333 0.50 64.70 326 VAL B C 1
ATOM 7262 O O . VAL B 1 326 ? 131.926 -105.483 10.121 0.50 47.54 326 VAL B O 1
ATOM 7266 N N . LEU B 1 327 ? 130.776 -106.401 11.833 0.50 64.36 327 LEU B N 1
ATOM 7267 C CA . LEU B 1 327 ? 130.042 -107.308 10.973 0.50 72.18 327 LEU B CA 1
ATOM 7268 C C . LEU B 1 327 ? 128.667 -106.739 10.673 0.50 79.65 327 LEU B C 1
ATOM 7269 O O . LEU B 1 327 ? 128.024 -106.169 11.554 0.50 70.83 327 LEU B O 1
ATOM 7274 N N . CYS B 1 328 ? 128.210 -106.888 9.437 0.50 73.71 328 CYS B N 1
ATOM 7275 C CA . CYS B 1 328 ? 126.895 -106.380 9.058 0.50 73.44 328 CYS B CA 1
ATOM 7276 C C . CYS B 1 328 ? 126.003 -107.495 8.534 0.50 75.73 328 CYS B C 1
ATOM 7277 O O . CYS B 1 328 ? 125.140 -107.260 7.689 0.50 73.95 328 CYS B O 1
ATOM 7280 N N . THR B 1 329 ? 126.212 -108.709 9.030 0.50 82.20 329 THR B N 1
ATOM 7281 C CA . THR B 1 329 ? 125.394 -109.839 8.602 0.50 81.23 329 THR B CA 1
ATOM 7282 C C . THR B 1 329 ? 123.921 -109.600 8.883 0.50 71.27 329 THR B C 1
ATOM 7283 O O . THR B 1 329 ? 123.069 -110.360 8.424 0.50 60.11 329 THR B O 1
ATOM 7287 N N . GLY B 1 330 ? 123.615 -108.552 9.639 0.50 62.30 330 GLY B N 1
ATOM 7288 C CA . GLY B 1 330 ? 122.245 -108.253 9.950 0.50 60.41 330 GLY B CA 1
ATOM 7289 C C . GLY B 1 330 ? 121.589 -109.262 10.882 0.50 54.47 330 GLY B C 1
ATOM 7290 O O . GLY B 1 330 ? 122.198 -110.199 11.391 0.50 57.52 330 GLY B O 1
ATOM 7291 N N . TYR B 1 331 ? 120.287 -109.056 11.042 0.50 53.35 331 TYR B N 1
ATOM 7292 C CA . TYR B 1 331 ? 119.396 -109.737 11.963 0.50 47.12 331 TYR B CA 1
ATOM 7293 C C . TYR B 1 331 ? 118.912 -111.098 11.442 0.50 48.34 331 TYR B C 1
ATOM 7294 O O . TYR B 1 331 ? 119.179 -111.504 10.305 0.50 42.87 331 TYR B O 1
ATOM 7303 N N . ASP B 1 332 ? 118.182 -111.798 12.316 0.50 56.14 332 ASP B N 1
ATOM 7304 C CA . ASP B 1 332 ? 117.646 -113.130 12.062 0.50 63.69 332 ASP B CA 1
ATOM 7305 C C . ASP B 1 332 ? 116.126 -113.105 12.065 0.50 71.98 332 ASP B C 1
ATOM 7306 O O . ASP B 1 332 ? 115.512 -112.417 12.887 0.50 72.90 332 ASP B O 1
ATOM 7311 N N . ASN B 1 333 ? 115.519 -113.885 11.164 0.50 73.86 333 ASN B N 1
ATOM 7312 C CA . ASN B 1 333 ? 114.062 -113.911 11.081 0.50 78.46 333 ASN B CA 1
ATOM 7313 C C . ASN B 1 333 ? 113.463 -114.868 12.110 0.50 80.35 333 ASN B C 1
ATOM 7314 O O . ASN B 1 333 ? 112.536 -114.497 12.840 0.50 81.32 333 ASN B O 1
ATOM 7319 N N . SER B 1 334 ? 114.006 -116.091 12.205 0.50 73.34 334 SER B N 1
ATOM 7320 C CA . SER B 1 334 ? 113.433 -117.128 13.064 0.50 68.06 334 SER B CA 1
ATOM 7321 C C . SER B 1 334 ? 113.300 -116.692 14.516 0.50 62.72 334 SER B C 1
ATOM 7322 O O . SER B 1 334 ? 112.428 -117.206 15.224 0.50 61.55 334 SER B O 1
ATOM 7325 N N . GLN B 1 335 ? 114.129 -115.762 14.973 0.50 68.94 335 GLN B N 1
ATOM 7326 C CA . GLN B 1 335 ? 114.071 -115.317 16.357 0.50 73.78 335 GLN B CA 1
ATOM 7327 C C . GLN B 1 335 ? 112.753 -114.600 16.626 0.50 61.10 335 GLN B C 1
ATOM 7328 O O . GLN B 1 335 ? 112.543 -114.077 17.717 0.50 55.58 335 GLN B O 1
ATOM 7334 N N . VAL B 1 340 ? 105.073 -116.893 19.889 1.00 75.40 340 VAL B N 1
ATOM 7335 C CA . VAL B 1 340 ? 104.038 -117.729 19.280 1.00 85.78 340 VAL B CA 1
ATOM 7336 C C . VAL B 1 340 ? 104.635 -119.057 18.788 1.00 82.48 340 VAL B C 1
ATOM 7337 O O . VAL B 1 340 ? 104.258 -119.569 17.722 1.00 83.93 340 VAL B O 1
ATOM 7341 N N . LYS B 1 341 ? 105.537 -119.626 19.597 0.50 68.64 341 LYS B N 1
ATOM 7342 C CA . LYS B 1 341 ? 106.348 -120.752 19.146 0.50 70.81 341 LYS B CA 1
ATOM 7343 C C . LYS B 1 341 ? 105.515 -121.909 18.597 0.50 65.57 341 LYS B C 1
ATOM 7344 O O . LYS B 1 341 ? 105.996 -122.663 17.741 0.50 60.23 341 LYS B O 1
ATOM 7350 N N . GLN B 1 342 ? 104.262 -122.054 19.050 0.50 55.21 342 GLN B N 1
ATOM 7351 C CA . GLN B 1 342 ? 103.431 -123.159 18.579 0.50 53.46 342 GLN B CA 1
ATOM 7352 C C . GLN B 1 342 ? 103.225 -123.112 17.075 0.50 68.47 342 GLN B C 1
ATOM 7353 O O . GLN B 1 342 ? 102.923 -124.149 16.472 0.50 69.53 342 GLN B O 1
ATOM 7359 N N . PHE B 1 343 ? 103.377 -121.930 16.469 0.50 76.69 343 PHE B N 1
ATOM 7360 C CA . PHE B 1 343 ? 103.246 -121.727 15.033 0.50 66.27 343 PHE B CA 1
ATOM 7361 C C . PHE B 1 343 ? 104.619 -121.756 14.382 0.50 60.26 343 PHE B C 1
ATOM 7362 O O . PHE B 1 343 ? 105.608 -121.308 14.968 0.50 63.33 343 PHE B O 1
ATOM 7370 N N . SER B 1 344 ? 104.672 -122.293 13.175 0.50 48.75 344 SER B N 1
ATOM 7371 C CA . SER B 1 344 ? 105.839 -122.202 12.310 0.50 62.19 344 SER B CA 1
ATOM 7372 C C . SER B 1 344 ? 105.376 -121.391 11.105 0.50 72.36 344 SER B C 1
ATOM 7373 O O . SER B 1 344 ? 104.850 -121.950 10.140 0.50 78.40 344 SER B O 1
ATOM 7376 N N . MET B 1 345 ? 105.560 -120.066 11.173 0.50 58.48 345 MET B N 1
ATOM 7377 C CA . MET B 1 345 ? 105.000 -119.191 10.148 0.50 51.03 345 MET B CA 1
ATOM 7378 C C . MET B 1 345 ? 105.348 -119.675 8.744 0.50 50.11 345 MET B C 1
ATOM 7379 O O . MET B 1 345 ? 104.512 -119.615 7.837 0.50 60.61 345 MET B O 1
ATOM 7384 N N . ARG B 1 346 ? 106.555 -120.212 8.559 0.50 42.88 346 ARG B N 1
ATOM 7385 C CA . ARG B 1 346 ? 107.010 -120.603 7.226 0.50 59.71 346 ARG B CA 1
ATOM 7386 C C . ARG B 1 346 ? 106.091 -121.616 6.546 0.50 53.02 346 ARG B C 1
ATOM 7387 O O . ARG B 1 346 ? 106.174 -121.785 5.326 0.50 47.38 346 ARG B O 1
ATOM 7395 N N . ASP B 1 347 ? 105.250 -122.326 7.306 0.50 65.23 347 ASP B N 1
ATOM 7396 C CA . ASP B 1 347 ? 104.272 -123.256 6.748 0.50 70.42 347 ASP B CA 1
ATOM 7397 C C . ASP B 1 347 ? 102.863 -123.082 7.302 0.50 69.77 347 ASP B C 1
ATOM 7398 O O . ASP B 1 347 ? 101.930 -123.685 6.756 0.50 62.67 347 ASP B O 1
ATOM 7403 N N . ASP B 1 348 ? 102.676 -122.292 8.361 0.50 67.90 348 ASP B N 1
ATOM 7404 C CA . ASP B 1 348 ? 101.381 -122.174 9.019 0.50 69.48 348 ASP B CA 1
ATOM 7405 C C . ASP B 1 348 ? 100.554 -120.991 8.532 0.50 71.56 348 ASP B C 1
ATOM 7406 O O . ASP B 1 348 ? 99.319 -121.064 8.560 0.50 74.08 348 ASP B O 1
ATOM 7411 N N . PHE B 1 349 ? 101.187 -119.906 8.097 0.50 64.37 349 PHE B N 1
ATOM 7412 C CA . PHE B 1 349 ? 100.452 -118.705 7.722 0.50 61.73 349 PHE B CA 1
ATOM 7413 C C . PHE B 1 349 ? 100.194 -118.678 6.223 0.50 62.50 349 PHE B C 1
ATOM 7414 O O . PHE B 1 349 ? 101.074 -119.005 5.422 0.50 64.70 349 PHE B O 1
ATOM 7422 N N . ALA B 1 350 ? 98.972 -118.307 5.850 0.50 55.35 350 ALA B N 1
ATOM 7423 C CA . ALA B 1 350 ? 98.705 -117.944 4.472 0.50 48.50 350 ALA B CA 1
ATOM 7424 C C . ALA B 1 350 ? 99.462 -116.667 4.143 0.50 58.78 350 ALA B C 1
ATOM 7425 O O . ALA B 1 350 ? 99.502 -115.734 4.950 0.50 52.21 350 ALA B O 1
ATOM 7427 N N . MET B 1 351 ? 100.096 -116.646 2.965 0.50 67.44 351 MET B N 1
ATOM 7428 C CA . MET B 1 351 ? 100.889 -115.520 2.466 0.50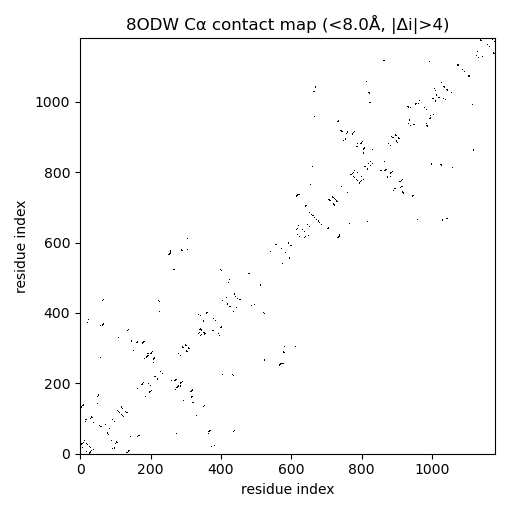 57.24 351 MET B CA 1
ATOM 7429 C C . MET B 1 351 ? 101.749 -114.884 3.550 0.50 54.66 351 MET B C 1
ATOM 7430 O O . MET B 1 351 ? 102.006 -113.680 3.503 0.50 59.59 351 MET B O 1
ATOM 7435 N N . GLY B 1 352 ? 102.178 -115.664 4.540 0.50 45.04 352 GLY B N 1
ATOM 7436 C CA . GLY B 1 352 ? 102.892 -115.106 5.671 0.50 46.94 352 GLY B CA 1
ATOM 7437 C C . GLY B 1 352 ? 102.161 -113.998 6.414 0.50 48.73 352 GLY B C 1
ATOM 7438 O O . GLY B 1 352 ? 102.715 -113.409 7.347 0.50 42.44 352 GLY B O 1
ATOM 7439 N N . LEU B 1 353 ? 100.915 -113.714 6.027 0.50 55.09 353 LEU B N 1
ATOM 7440 C CA . LEU B 1 353 ? 100.131 -112.607 6.570 0.50 52.93 353 LEU B CA 1
ATOM 7441 C C . LEU B 1 353 ? 99.028 -113.061 7.518 0.50 44.38 353 LEU B C 1
ATOM 7442 O O . LEU B 1 353 ? 98.864 -112.494 8.599 0.50 43.80 353 LEU B O 1
ATOM 7447 N N . PHE B 1 354 ? 98.256 -114.071 7.136 0.50 45.91 354 PHE B N 1
ATOM 7448 C CA . PHE B 1 354 ? 97.093 -114.504 7.891 0.50 42.07 354 PHE B CA 1
ATOM 7449 C C . PHE B 1 354 ? 97.244 -115.968 8.274 0.50 50.74 354 PHE B C 1
ATOM 7450 O O . PHE B 1 354 ? 97.605 -116.801 7.434 0.50 48.29 354 PHE B O 1
ATOM 7458 N N . TYR B 1 355 ? 96.904 -116.303 9.513 0.50 50.21 355 TYR B N 1
ATOM 7459 C CA . TYR B 1 355 ? 96.912 -117.700 9.913 0.50 45.84 355 TYR B CA 1
ATOM 7460 C C . TYR B 1 355 ? 95.843 -118.384 9.095 0.50 54.71 355 TYR B C 1
ATOM 7461 O O . TYR B 1 355 ? 94.715 -117.898 9.022 0.50 46.19 355 TYR B O 1
ATOM 7470 N N . ARG B 1 356 ? 96.165 -119.515 8.485 0.50 62.14 356 ARG B N 1
ATOM 7471 C CA . ARG B 1 356 ? 95.214 -120.165 7.576 0.50 54.90 356 ARG B CA 1
ATOM 7472 C C . ARG B 1 356 ? 93.868 -120.531 8.189 0.50 47.62 356 ARG B C 1
ATOM 7473 O O . ARG B 1 356 ? 92.831 -120.254 7.595 0.50 48.11 356 ARG B O 1
ATOM 7481 N N . GLN B 1 357 ? 93.873 -121.158 9.355 0.50 57.71 357 GLN B N 1
ATOM 7482 C CA . GLN B 1 357 ? 92.621 -121.608 9.967 0.50 50.07 357 GLN B CA 1
ATOM 7483 C C . GLN B 1 357 ? 91.777 -120.459 10.490 0.50 53.66 357 GLN B C 1
ATOM 7484 O O . GLN B 1 357 ? 90.562 -120.457 10.324 0.50 63.84 357 GLN B O 1
ATOM 7490 N N . ASN B 1 358 ? 92.411 -119.486 11.131 0.50 57.69 358 ASN B N 1
ATOM 7491 C CA . ASN B 1 358 ? 91.690 -118.320 11.617 0.50 42.47 358 ASN B CA 1
ATOM 7492 C C . ASN B 1 358 ? 92.497 -117.083 11.304 0.50 44.17 358 ASN B C 1
ATOM 7493 O O . ASN B 1 358 ? 93.451 -116.765 12.004 0.50 51.06 358 ASN B O 1
ATOM 7498 N N . PRO B 1 359 ? 92.115 -116.370 10.247 0.50 49.56 359 PRO B N 1
ATOM 7499 C CA . PRO B 1 359 ? 92.834 -115.155 9.855 0.50 56.98 359 PRO B CA 1
ATOM 7500 C C . PRO B 1 359 ? 92.800 -114.073 10.925 0.50 49.81 359 PRO B C 1
ATOM 7501 O O . PRO B 1 359 ? 93.417 -113.029 10.731 0.50 45.52 359 PRO B O 1
ATOM 7505 N N . SER B 1 360 ? 92.090 -114.298 12.023 0.50 47.73 360 SER B N 1
ATOM 7506 C CA . SER B 1 360 ? 92.107 -113.338 13.118 0.50 54.94 360 SER B CA 1
ATOM 7507 C C . SER B 1 360 ? 93.551 -113.069 13.470 0.50 51.23 360 SER B C 1
ATOM 7508 O O . SER B 1 360 ? 93.946 -111.919 13.627 0.50 56.01 360 SER B O 1
ATOM 7511 N N . LEU B 1 361 ? 94.344 -114.122 13.608 0.50 42.33 361 LEU B N 1
ATOM 7512 C CA . LEU B 1 361 ? 95.767 -113.950 13.845 0.50 43.61 361 LEU B CA 1
ATOM 7513 C C . LEU B 1 361 ? 96.401 -113.444 12.554 0.50 47.56 361 LEU B C 1
ATOM 7514 O O . LEU B 1 361 ? 96.339 -114.125 11.521 0.50 44.45 361 LEU B O 1
ATOM 7519 N N . VAL B 1 362 ? 96.989 -112.253 12.590 0.50 43.27 362 VAL B N 1
ATOM 7520 C CA . VAL B 1 362 ? 97.537 -111.633 11.390 0.50 40.64 362 VAL B CA 1
ATOM 7521 C C . VAL B 1 362 ? 98.987 -111.254 11.650 0.50 47.92 362 VAL B C 1
ATOM 7522 O O . VAL B 1 362 ? 99.325 -110.738 12.720 0.50 51.73 362 VAL B O 1
ATOM 7526 N N . ASN B 1 363 ? 99.859 -111.478 10.670 0.50 50.28 363 ASN B N 1
ATOM 7527 C CA . ASN B 1 363 ? 101.251 -111.051 10.790 0.50 41.54 363 ASN B CA 1
ATOM 7528 C C . ASN B 1 363 ? 101.458 -109.955 9.777 0.50 40.30 363 ASN B C 1
ATOM 7529 O O . ASN B 1 363 ? 101.776 -110.231 8.624 0.50 45.90 363 ASN B O 1
ATOM 7534 N N . THR B 1 364 ? 101.296 -108.708 10.191 0.50 33.60 364 THR B N 1
ATOM 7535 C CA . THR B 1 364 ? 101.372 -107.594 9.254 0.50 29.88 364 THR B CA 1
ATOM 7536 C C . THR B 1 364 ? 102.605 -107.551 8.370 0.50 43.66 364 THR B C 1
ATOM 7537 O O . THR B 1 364 ? 102.489 -107.454 7.152 0.50 48.93 364 THR B O 1
ATOM 7541 N N . TYR B 1 365 ? 103.786 -107.628 8.959 0.50 37.30 365 TYR B N 1
ATOM 7542 C CA . TYR B 1 365 ? 105.005 -107.479 8.170 0.50 39.12 365 TYR B CA 1
ATOM 7543 C C . TYR B 1 365 ? 105.211 -108.554 7.102 0.50 48.18 365 TYR B C 1
ATOM 7544 O O . TYR B 1 365 ? 106.084 -108.408 6.252 0.50 54.39 365 TYR B O 1
ATOM 7553 N N . GLY B 1 366 ? 104.429 -109.627 7.123 0.50 37.18 366 GLY B N 1
ATOM 7554 C CA . GLY B 1 366 ? 104.668 -110.689 6.164 0.50 33.70 366 GLY B CA 1
ATOM 7555 C C . GLY B 1 366 ? 106.030 -111.334 6.329 0.50 40.89 366 GLY B C 1
ATOM 7556 O O . GLY B 1 366 ? 106.748 -111.036 7.287 0.50 48.67 366 GLY B O 1
ATOM 7557 N N . LEU B 1 367 ? 106.415 -112.216 5.400 0.50 52.09 367 LEU B N 1
ATOM 7558 C CA . LEU B 1 367 ? 107.607 -113.043 5.568 0.50 48.33 367 LEU B CA 1
ATOM 7559 C C . LEU B 1 367 ? 108.522 -112.943 4.349 0.50 59.82 367 LEU B C 1
ATOM 7560 O O . LEU B 1 367 ? 109.262 -113.890 4.066 0.50 61.17 367 LEU B O 1
ATOM 7565 N N . GLN B 1 368 ? 108.483 -111.845 3.606 0.50 57.47 368 GLN B N 1
ATOM 7566 C CA . GLN B 1 368 ? 109.505 -111.606 2.598 0.50 52.31 368 GLN B CA 1
ATOM 7567 C C . GLN B 1 368 ? 110.012 -110.175 2.742 0.50 58.91 368 GLN B C 1
ATOM 7568 O O . GLN B 1 368 ? 109.458 -109.369 3.487 0.50 48.36 368 GLN B O 1
ATOM 7574 N N . ASN B 1 369 ? 111.051 -109.845 1.984 0.50 67.01 369 ASN B N 1
ATOM 7575 C CA . ASN B 1 369 ? 111.624 -108.503 2.053 0.50 67.39 369 ASN B CA 1
ATOM 7576 C C . ASN B 1 369 ? 111.049 -107.426 1.139 0.50 59.63 369 ASN B C 1
ATOM 7577 O O . ASN B 1 369 ? 110.767 -107.687 -0.029 0.50 51.28 369 ASN B O 1
ATOM 7582 N N . VAL B 1 370 ? 110.890 -106.214 1.664 0.50 47.40 370 VAL B N 1
ATOM 7583 C CA . VAL B 1 370 ? 110.338 -105.114 0.879 0.50 41.68 370 VAL B CA 1
ATOM 7584 C C . VAL B 1 370 ? 111.178 -104.853 -0.345 0.50 43.35 370 VAL B C 1
ATOM 7585 O O . VAL B 1 370 ? 112.389 -104.964 -0.283 0.50 48.27 370 VAL B O 1
ATOM 7589 N N . GLY B 1 371 ? 110.550 -104.484 -1.453 0.50 50.26 371 GLY B N 1
ATOM 7590 C CA . GLY B 1 371 ? 111.278 -104.306 -2.696 0.50 34.57 371 GLY B CA 1
ATOM 7591 C C . GLY B 1 371 ? 111.744 -102.919 -3.054 0.50 50.87 371 GLY B C 1
ATOM 7592 O O . GLY B 1 371 ? 112.615 -102.373 -2.381 0.50 70.29 371 GLY B O 1
ATOM 7593 N N . THR B 1 372 ? 111.176 -102.331 -4.099 0.50 38.96 372 THR B N 1
ATOM 7594 C CA . THR B 1 372 ? 111.671 -101.036 -4.572 0.50 28.27 372 THR B CA 1
ATOM 7595 C C . THR B 1 372 ? 111.114 -99.787 -3.878 0.50 38.39 372 THR B C 1
ATOM 7596 O O . THR B 1 372 ? 111.538 -98.677 -4.190 0.50 36.45 372 THR B O 1
ATOM 7600 N N . THR B 1 373 ? 110.174 -99.951 -2.954 0.50 43.84 373 THR B N 1
ATOM 7601 C CA . THR B 1 373 ? 109.575 -98.789 -2.298 0.50 45.23 373 THR B CA 1
ATOM 7602 C C . THR B 1 373 ? 109.439 -98.962 -0.788 0.50 40.97 373 THR B C 1
ATOM 7603 O O . THR B 1 373 ? 109.962 -99.918 -0.226 0.50 47.89 373 THR B O 1
ATOM 7607 N N . GLY B 1 374 ? 108.735 -98.046 -0.131 0.50 43.31 374 GLY B N 1
ATOM 7608 C CA . GLY B 1 374 ? 108.630 -98.087 1.321 0.50 44.20 374 GLY B CA 1
ATOM 7609 C C . GLY B 1 374 ? 107.947 -99.263 1.979 0.50 51.02 374 GLY B C 1
ATOM 7610 O O . GLY B 1 374 ? 107.385 -100.118 1.300 0.50 55.80 374 GLY B O 1
ATOM 7611 N N . THR B 1 375 ? 107.997 -99.312 3.307 0.50 42.24 375 THR B N 1
ATOM 7612 C CA . THR B 1 375 ? 107.392 -100.418 4.045 0.50 52.58 375 THR B CA 1
ATOM 7613 C C . THR B 1 375 ? 106.050 -100.022 4.633 0.50 41.57 375 THR B C 1
ATOM 7614 O O . THR B 1 375 ? 105.109 -100.806 4.639 0.50 32.22 375 THR B O 1
ATOM 7618 N N . LEU B 1 376 ? 105.962 -98.800 5.132 0.50 37.40 376 LEU B N 1
ATOM 7619 C CA . LEU B 1 376 ? 104.708 -98.314 5.689 0.50 28.84 376 LEU B CA 1
ATOM 7620 C C . LEU B 1 376 ? 103.551 -98.473 4.705 0.50 41.38 376 LEU B C 1
ATOM 7621 O O . LEU B 1 376 ? 102.523 -99.056 5.092 0.50 40.91 376 LEU B O 1
ATOM 7626 N N . PRO B 1 377 ? 103.654 -98.035 3.407 0.50 49.18 377 PRO B N 1
ATOM 7627 C CA . PRO B 1 377 ? 102.563 -98.316 2.462 0.50 33.99 377 PRO B CA 1
ATOM 7628 C C . PRO B 1 377 ? 102.417 -99.789 2.102 0.50 33.48 377 PRO B C 1
ATOM 7629 O O . PRO B 1 377 ? 101.615 -100.145 1.236 0.50 41.99 377 PRO B O 1
ATOM 7633 N N . TYR B 1 378 ? 103.195 -100.657 2.732 0.50 29.59 378 TYR B N 1
ATOM 7634 C CA . TYR B 1 378 ? 102.919 -102.086 2.704 0.50 36.44 378 TYR B CA 1
ATOM 7635 C C . TYR B 1 378 ? 102.247 -102.541 3.995 0.50 42.31 378 TYR B C 1
ATOM 7636 O O . TYR B 1 378 ? 101.333 -103.374 3.969 0.50 35.25 378 TYR B O 1
ATOM 7645 N N . LEU B 1 379 ? 102.659 -101.974 5.129 0.50 41.36 379 LEU B N 1
ATOM 7646 C CA . LEU B 1 379 ? 101.940 -102.195 6.375 0.50 38.38 379 LEU B CA 1
ATOM 7647 C C . LEU B 1 379 ? 100.560 -101.549 6.346 0.50 39.26 379 LEU B C 1
ATOM 7648 O O . LEU B 1 379 ? 99.653 -102.004 7.056 0.50 34.73 379 LEU B O 1
ATOM 7653 N N . GLU B 1 380 ? 100.379 -100.500 5.538 0.50 41.47 380 GLU B N 1
ATOM 7654 C CA . GLU B 1 380 ? 99.067 -99.870 5.461 0.50 39.37 380 GLU B CA 1
ATOM 7655 C C . GLU B 1 380 ? 98.101 -100.707 4.626 0.50 32.83 380 GLU B C 1
ATOM 7656 O O . GLU B 1 380 ? 96.915 -100.789 4.955 0.50 28.71 380 GLU B O 1
ATOM 7662 N N . MET B 1 381 ? 98.585 -101.354 3.561 0.50 25.16 381 MET B N 1
ATOM 7663 C CA . MET B 1 381 ? 97.698 -102.202 2.774 0.50 27.33 381 MET B CA 1
ATOM 7664 C C . MET B 1 381 ? 97.268 -103.434 3.558 0.50 24.02 381 MET B C 1
ATOM 7665 O O . MET B 1 381 ? 96.107 -103.855 3.478 0.50 20.21 381 MET B O 1
ATOM 7670 N N . VAL B 1 382 ? 98.184 -104.014 4.336 0.50 25.57 382 VAL B N 1
ATOM 7671 C CA . VAL B 1 382 ? 97.846 -105.205 5.111 0.50 23.83 382 VAL B CA 1
ATOM 7672 C C . VAL B 1 382 ? 96.858 -104.881 6.230 0.50 19.36 382 VAL B C 1
ATOM 7673 O O . VAL B 1 382 ? 95.980 -105.688 6.542 0.50 15.55 382 VAL B O 1
ATOM 7677 N N . ALA B 1 383 ? 96.955 -103.688 6.824 0.50 26.98 383 ALA B N 1
ATOM 7678 C CA . ALA B 1 383 ? 96.018 -103.271 7.866 0.50 26.92 383 ALA B CA 1
ATOM 7679 C C . ALA B 1 383 ? 94.639 -102.881 7.309 0.50 26.78 383 ALA B C 1
ATOM 7680 O O . ALA B 1 383 ? 93.624 -103.091 7.980 0.50 26.22 383 ALA B O 1
ATOM 7682 N N . ARG B 1 384 ? 94.575 -102.303 6.104 0.50 27.03 384 ARG B N 1
ATOM 7683 C CA . ARG B 1 384 ? 93.278 -101.998 5.501 0.50 24.59 384 ARG B CA 1
ATOM 7684 C C . ARG B 1 384 ? 92.579 -103.255 5.007 0.50 31.09 384 ARG B C 1
ATOM 7685 O O . ARG B 1 384 ? 91.350 -103.383 5.147 0.50 22.78 384 ARG B O 1
ATOM 7693 N N . TRP B 1 385 ? 93.341 -104.162 4.375 0.50 25.68 385 TRP B N 1
ATOM 7694 C CA . TRP B 1 385 ? 92.799 -105.462 3.994 0.50 22.14 385 TRP B CA 1
ATOM 7695 C C . TRP B 1 385 ? 92.334 -106.245 5.221 0.50 36.39 385 TRP B C 1
ATOM 7696 O O . TRP B 1 385 ? 91.212 -106.769 5.247 0.50 34.37 385 TRP B O 1
ATOM 7707 N N . TYR B 1 386 ? 93.176 -106.326 6.260 0.50 32.84 386 TYR B N 1
ATOM 7708 C CA . TYR B 1 386 ? 92.809 -107.130 7.424 0.50 33.44 386 TYR B CA 1
ATOM 7709 C C . TYR B 1 386 ? 91.566 -106.575 8.109 0.50 38.93 386 TYR B C 1
ATOM 7710 O O . TYR B 1 386 ? 90.679 -107.336 8.516 0.50 34.08 386 TYR B O 1
ATOM 7719 N N . ALA B 1 387 ? 91.484 -105.248 8.239 0.50 30.69 387 ALA B N 1
ATOM 7720 C CA . ALA B 1 387 ? 90.333 -104.627 8.876 0.50 26.61 387 ALA B CA 1
ATOM 7721 C C . ALA B 1 387 ? 89.047 -104.792 8.057 0.50 33.97 387 ALA B C 1
ATOM 7722 O O . ALA B 1 387 ? 87.943 -104.680 8.606 0.50 34.82 387 ALA B O 1
ATOM 7724 N N . GLN B 1 388 ? 89.144 -105.066 6.763 0.50 37.79 388 GLN B N 1
ATOM 7725 C CA . GLN B 1 388 ? 87.922 -105.401 6.041 0.50 44.75 388 GLN B CA 1
ATOM 7726 C C . GLN B 1 388 ? 87.500 -106.849 6.302 0.50 45.06 388 GLN B C 1
ATOM 7727 O O . GLN B 1 388 ? 86.298 -107.130 6.377 0.50 44.60 388 GLN B O 1
ATOM 7733 N N . ILE B 1 389 ? 88.467 -107.761 6.477 0.50 33.71 389 ILE B N 1
ATOM 7734 C CA . ILE B 1 389 ? 88.167 -109.161 6.786 0.50 36.63 389 ILE B CA 1
ATOM 7735 C C . ILE B 1 389 ? 87.374 -109.293 8.090 0.50 39.08 389 ILE B C 1
ATOM 7736 O O . ILE B 1 389 ? 86.364 -110.004 8.151 0.50 34.35 389 ILE B O 1
ATOM 7741 N N . ILE B 1 390 ? 87.856 -108.671 9.170 0.50 40.25 390 ILE B N 1
ATOM 7742 C CA . ILE B 1 390 ? 87.163 -108.778 10.454 0.50 34.60 390 ILE B CA 1
ATOM 7743 C C . ILE B 1 390 ? 85.726 -108.311 10.326 0.50 31.95 390 ILE B C 1
ATOM 7744 O O . ILE B 1 390 ? 84.799 -108.991 10.775 0.50 36.48 390 ILE B O 1
ATOM 7749 N N . SER B 1 391 ? 85.518 -107.148 9.708 0.50 34.99 391 SER B N 1
ATOM 7750 C CA . SER B 1 391 ? 84.168 -106.661 9.473 0.50 31.89 391 SER B CA 1
ATOM 7751 C C . SER B 1 391 ? 83.350 -107.613 8.620 0.50 24.89 391 SER B C 1
ATOM 7752 O O . SER B 1 391 ? 82.153 -107.374 8.441 0.50 23.43 391 SER B O 1
ATOM 7755 N N . GLY B 1 392 ? 83.961 -108.677 8.104 0.50 20.83 392 GLY B N 1
ATOM 7756 C CA . GLY B 1 392 ? 83.264 -109.680 7.336 0.50 26.69 392 GLY B CA 1
ATOM 7757 C C . GLY B 1 392 ? 83.085 -109.338 5.883 0.50 38.14 392 GLY B C 1
ATOM 7758 O O . GLY B 1 392 ? 82.459 -110.114 5.152 0.50 60.07 392 GLY B O 1
ATOM 7759 N N . ASN B 1 393 ? 83.607 -108.200 5.439 0.50 32.86 393 ASN B N 1
ATOM 7760 C CA . ASN B 1 393 ? 83.433 -107.804 4.051 0.50 32.99 393 ASN B CA 1
ATOM 7761 C C . ASN B 1 393 ? 84.246 -108.706 3.127 0.50 39.91 393 ASN B C 1
ATOM 7762 O O . ASN B 1 393 ? 83.686 -109.378 2.252 0.50 46.29 393 ASN B O 1
ATOM 7767 N N . TYR B 1 394 ? 85.564 -108.765 3.335 0.50 44.04 394 TYR B N 1
ATOM 7768 C CA . TYR B 1 394 ? 86.449 -109.591 2.517 0.50 42.41 394 TYR B CA 1
ATOM 7769 C C . TYR B 1 394 ? 86.574 -110.992 3.118 0.50 44.09 394 TYR B C 1
ATOM 7770 O O . TYR B 1 394 ? 87.084 -111.147 4.235 0.50 46.15 394 TYR B O 1
ATOM 7779 N N . THR B 1 395 ? 86.164 -112.010 2.352 0.50 35.86 395 THR B N 1
ATOM 7780 C CA . THR B 1 395 ? 86.271 -113.411 2.756 0.50 45.63 395 THR B CA 1
ATOM 7781 C C . THR B 1 395 ? 87.266 -114.121 1.843 0.50 41.07 395 THR B C 1
ATOM 7782 O O . THR B 1 395 ? 87.136 -114.059 0.613 0.50 43.06 395 THR B O 1
ATOM 7786 N N . LEU B 1 396 ? 88.245 -114.803 2.440 0.50 37.43 396 LEU B N 1
ATOM 7787 C CA . LEU B 1 396 ? 89.418 -115.235 1.683 0.50 49.35 396 LEU B CA 1
ATOM 7788 C C . LEU B 1 396 ? 89.095 -116.420 0.781 0.50 42.50 396 LEU B C 1
ATOM 7789 O O . LEU B 1 396 ? 88.514 -117.414 1.218 0.50 43.15 396 LEU B O 1
ATOM 7794 N N . ASP B 1 397 ? 89.469 -116.281 -0.489 0.50 60.81 397 ASP B N 1
ATOM 7795 C CA . ASP B 1 397 ? 89.355 -117.299 -1.522 0.50 49.63 397 ASP B CA 1
ATOM 7796 C C . ASP B 1 397 ? 90.160 -118.544 -1.155 0.50 49.94 397 ASP B C 1
ATOM 7797 O O . ASP B 1 397 ? 90.956 -118.553 -0.216 0.50 59.20 397 ASP B O 1
ATOM 7802 N N . ALA B 1 3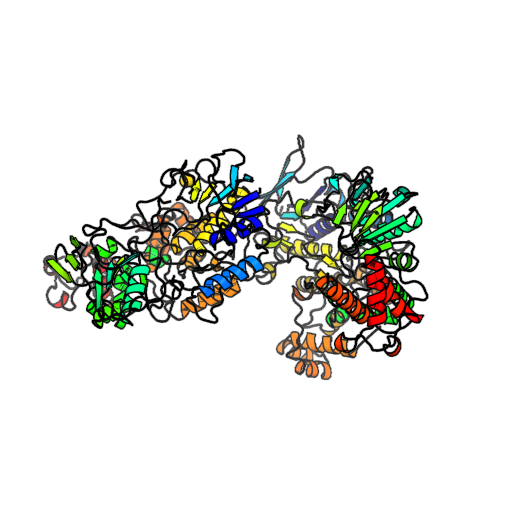98 ? 89.937 -119.611 -1.923 0.50 56.90 398 ALA B N 1
ATOM 7803 C CA . ALA B 1 398 ? 90.749 -120.812 -1.784 0.50 56.55 398 ALA B CA 1
ATOM 7804 C C . ALA B 1 398 ? 92.181 -120.563 -2.244 0.50 55.77 398 ALA B C 1
ATOM 7805 O O . ALA B 1 398 ? 93.136 -120.844 -1.508 0.50 58.24 398 ALA B O 1
ATOM 7807 N N . GLU B 1 399 ? 92.351 -120.016 -3.455 0.50 58.11 399 GLU B N 1
ATOM 7808 C CA . GLU B 1 399 ? 93.693 -119.782 -3.990 0.50 59.98 399 GLU B CA 1
ATOM 7809 C C . GLU B 1 399 ? 94.514 -118.870 -3.087 0.50 58.30 399 GLU B C 1
ATOM 7810 O O . GLU B 1 399 ? 95.748 -118.971 -3.065 0.50 46.64 399 GLU B O 1
ATOM 7816 N N . GLU B 1 400 ? 93.851 -117.993 -2.321 0.50 63.34 400 GLU B N 1
ATOM 7817 C CA . GLU B 1 400 ? 94.576 -117.110 -1.409 0.50 58.96 400 GLU B CA 1
ATOM 7818 C C . GLU B 1 400 ? 95.151 -117.879 -0.221 0.50 59.75 400 GLU B C 1
ATOM 7819 O O . GLU B 1 400 ? 96.269 -117.590 0.229 0.50 62.48 400 GLU B O 1
ATOM 7825 N N . LEU B 1 401 ? 94.408 -118.858 0.308 0.50 46.99 401 LEU B N 1
ATOM 7826 C CA . LEU B 1 401 ? 94.944 -119.647 1.413 0.50 44.10 401 LEU B CA 1
ATOM 7827 C C . LEU B 1 401 ? 96.122 -120.525 0.984 0.50 64.99 401 LEU B C 1
ATOM 7828 O O . LEU B 1 401 ? 97.016 -120.789 1.796 0.50 66.51 401 LEU B O 1
ATOM 7833 N N . ASN B 1 402 ? 96.169 -120.964 -0.279 0.50 62.56 402 ASN B N 1
ATOM 7834 C CA . ASN B 1 402 ? 97.233 -121.875 -0.697 0.50 58.97 402 ASN B CA 1
ATOM 7835 C C . ASN B 1 402 ? 98.625 -121.224 -0.747 0.50 74.75 402 ASN B C 1
ATOM 7836 O O . ASN B 1 402 ? 99.626 -121.952 -0.764 0.50 81.70 402 ASN B O 1
ATOM 7841 N N . HIS B 1 403 ? 98.739 -119.894 -0.750 0.50 69.58 403 HIS B N 1
ATOM 7842 C CA . HIS B 1 403 ? 100.077 -119.310 -0.831 0.50 62.19 403 HIS B CA 1
ATOM 7843 C C . HIS B 1 403 ? 100.832 -119.500 0.484 0.50 59.18 403 HIS B C 1
ATOM 7844 O O . HIS B 1 403 ? 100.244 -119.704 1.554 0.50 60.35 403 HIS B O 1
ATOM 7851 N N . ARG B 1 404 ? 102.158 -119.408 0.418 0.50 64.30 404 ARG B N 1
ATOM 7852 C CA . ARG B 1 404 ? 102.975 -119.544 1.627 0.50 65.61 404 ARG B CA 1
ATOM 7853 C C . ARG B 1 404 ? 104.201 -118.642 1.536 0.50 61.10 404 ARG B C 1
ATOM 7854 O O . ARG B 1 404 ? 104.224 -117.700 0.743 0.50 66.22 404 ARG B O 1
ATOM 7862 N N . ALA B 1 405 ? 105.217 -118.924 2.347 0.50 68.37 405 ALA B N 1
ATOM 7863 C CA . ALA B 1 405 ? 106.438 -118.117 2.339 0.50 58.47 405 ALA B CA 1
ATOM 7864 C C . ALA B 1 405 ? 107.437 -118.450 1.236 0.50 62.48 405 ALA B C 1
ATOM 7865 O O . ALA B 1 405 ? 107.122 -119.205 0.317 0.50 62.23 405 ALA B O 1
ATOM 7867 N N . GLY B 1 406 ? 108.641 -117.890 1.323 0.00 58.40 406 GLY B N 1
ATOM 7868 C CA . GLY B 1 406 ? 109.659 -118.146 0.314 0.00 57.10 406 GLY B CA 1
ATOM 7869 C C . GLY B 1 406 ? 111.065 -118.253 0.872 0.00 56.26 406 GLY B C 1
ATOM 7870 O O . GLY B 1 406 ? 111.313 -117.862 2.012 0.00 55.36 406 GLY B O 1
ATOM 7871 N N . GLU B 1 407 ? 111.990 -118.783 0.076 0.50 60.36 407 GLU B N 1
ATOM 7872 C CA . GLU B 1 407 ? 113.376 -118.934 0.518 0.50 51.89 407 GLU B CA 1
ATOM 7873 C C . GLU B 1 407 ? 114.028 -117.558 0.470 0.50 47.95 407 GLU B C 1
ATOM 7874 O O . GLU B 1 407 ? 114.748 -117.209 -0.469 0.50 56.39 407 GLU B O 1
ATOM 7880 N N . GLY B 1 408 ? 113.759 -116.765 1.506 0.50 38.19 408 GLY B N 1
ATOM 7881 C CA . GLY B 1 408 ? 114.203 -115.384 1.544 0.50 40.86 408 GLY B CA 1
ATOM 7882 C C . GLY B 1 408 ? 114.019 -114.643 0.232 0.50 54.90 408 GLY B C 1
ATOM 7883 O O . GLY B 1 408 ? 114.958 -114.026 -0.280 0.50 57.73 408 GLY B O 1
ATOM 7884 N N . GLU B 1 409 ? 112.819 -114.716 -0.335 0.50 67.72 409 GLU B N 1
ATOM 7885 C CA . GLU B 1 409 ? 112.504 -114.034 -1.580 0.50 52.82 409 GLU B CA 1
ATOM 7886 C C . GLU B 1 409 ? 112.068 -112.598 -1.299 0.50 45.66 409 GLU B C 1
ATOM 7887 O O . GLU B 1 409 ? 111.761 -112.216 -0.167 0.50 41.14 409 GLU B O 1
ATOM 7893 N N . ILE B 1 410 ? 112.040 -111.793 -2.355 0.50 57.95 410 ILE B N 1
ATOM 7894 C CA . ILE B 1 410 ? 111.820 -110.358 -2.234 0.50 61.37 410 ILE B CA 1
ATOM 7895 C C . ILE B 1 410 ? 110.584 -109.967 -3.031 0.50 48.21 410 ILE B C 1
ATOM 7896 O O . ILE B 1 410 ? 110.354 -110.473 -4.138 0.50 40.22 410 ILE B O 1
ATOM 7901 N N . VAL B 1 411 ? 109.792 -109.065 -2.459 0.50 39.31 411 VAL B N 1
ATOM 7902 C CA . VAL B 1 411 ? 108.523 -108.651 -3.037 0.50 45.21 411 VAL B CA 1
ATOM 7903 C C . VAL B 1 411 ? 108.655 -107.224 -3.553 0.50 42.90 411 VAL B C 1
ATOM 7904 O O . VAL B 1 411 ? 109.057 -106.318 -2.816 0.50 36.64 411 VAL B O 1
ATOM 7908 N N . VAL B 1 412 ? 108.357 -107.030 -4.828 0.50 34.74 412 VAL B N 1
ATOM 7909 C CA . VAL B 1 412 ? 108.391 -105.694 -5.372 0.50 29.52 412 VAL B CA 1
ATOM 7910 C C . VAL B 1 412 ? 107.246 -104.970 -4.725 0.50 33.75 412 VAL B C 1
ATOM 7911 O O . VAL B 1 412 ? 106.101 -105.243 -5.031 0.50 34.74 412 VAL B O 1
ATOM 7915 N N . ALA B 1 413 ? 107.546 -104.065 -3.808 0.50 36.26 413 ALA B N 1
ATOM 7916 C CA . ALA B 1 413 ? 106.497 -103.372 -3.074 0.50 31.66 413 ALA B CA 1
ATOM 7917 C C . ALA B 1 413 ? 105.515 -102.650 -3.982 0.50 48.13 413 ALA B C 1
ATOM 7918 O O . ALA B 1 413 ? 104.324 -102.684 -3.728 0.50 46.21 413 ALA B O 1
ATOM 7920 N N . PRO B 1 414 ? 106.002 -101.984 -5.035 0.50 47.32 414 PRO B N 1
ATOM 7921 C CA . PRO B 1 414 ? 105.002 -101.332 -5.877 0.50 37.19 414 PRO B CA 1
ATOM 7922 C C . PRO B 1 414 ? 104.000 -102.322 -6.459 0.50 37.48 414 PRO B C 1
ATOM 7923 O O . PRO B 1 414 ? 102.797 -102.110 -6.350 0.50 43.56 414 PRO B O 1
ATOM 7927 N N . LEU B 1 415 ? 104.488 -103.402 -7.049 0.50 31.93 415 LEU B N 1
ATOM 7928 C CA . LEU B 1 415 ? 103.608 -104.403 -7.626 0.50 32.72 415 LEU B CA 1
ATOM 7929 C C . LEU B 1 415 ? 102.685 -104.979 -6.565 0.50 42.59 415 LEU B C 1
ATOM 7930 O O . LEU B 1 415 ? 101.517 -105.242 -6.825 0.50 40.47 415 LEU B O 1
ATOM 7935 N N . ALA B 1 416 ? 103.205 -105.171 -5.365 0.50 36.66 416 ALA B N 1
ATOM 7936 C CA . ALA B 1 416 ? 102.398 -105.707 -4.287 0.50 38.24 416 ALA B CA 1
ATOM 7937 C C . ALA B 1 416 ? 101.239 -104.799 -4.008 0.50 35.49 416 ALA B C 1
ATOM 7938 O O . ALA B 1 416 ? 100.088 -105.226 -3.987 0.50 48.23 416 ALA B O 1
ATOM 7940 N N . ASN B 1 417 ? 101.538 -103.531 -3.795 0.50 23.97 417 ASN B N 1
ATOM 7941 C CA . ASN B 1 417 ? 100.495 -102.578 -3.497 0.50 29.25 417 ASN B CA 1
ATOM 7942 C C . ASN B 1 417 ? 99.431 -102.631 -4.583 0.50 37.44 417 ASN B C 1
ATOM 7943 O O . ASN B 1 417 ? 98.281 -102.252 -4.358 0.50 39.06 417 ASN B O 1
ATOM 7948 N N . VAL B 1 418 ? 99.809 -103.112 -5.763 0.50 27.41 418 VAL B N 1
ATOM 7949 C CA . VAL B 1 418 ? 98.833 -103.209 -6.839 0.50 25.68 418 VAL B CA 1
ATOM 7950 C C . VAL B 1 418 ? 97.899 -104.387 -6.609 0.50 35.66 418 VAL B C 1
ATOM 7951 O O . VAL B 1 418 ? 96.671 -104.230 -6.599 0.50 35.30 418 VAL B O 1
ATOM 7955 N N . ILE B 1 419 ? 98.459 -105.583 -6.407 0.50 44.66 419 ILE B N 1
ATOM 7956 C CA . ILE B 1 419 ? 97.620 -106.775 -6.274 0.50 34.62 419 ILE B CA 1
ATOM 7957 C C . ILE B 1 419 ? 96.675 -106.614 -5.098 0.50 23.26 419 ILE B C 1
ATOM 7958 O O . ILE B 1 419 ? 95.461 -106.791 -5.225 0.50 22.42 419 ILE B O 1
ATOM 7963 N N . MET B 1 420 ? 97.216 -106.217 -3.948 0.50 32.19 420 MET B N 1
ATOM 7964 C CA . MET B 1 420 ? 96.376 -105.920 -2.794 0.50 29.55 420 MET B CA 1
ATOM 7965 C C . MET B 1 420 ? 95.406 -104.782 -3.087 0.50 25.12 420 MET B C 1
ATOM 7966 O O . MET B 1 420 ? 94.251 -104.816 -2.658 0.50 29.22 420 MET B O 1
ATOM 7971 N N . GLY B 1 421 ? 95.843 -103.769 -3.820 0.50 26.68 421 GLY B N 1
ATOM 7972 C CA . GLY B 1 421 ? 94.924 -102.700 -4.178 0.50 28.06 421 GLY B CA 1
ATOM 7973 C C . GLY B 1 421 ? 93.734 -103.191 -4.981 0.50 27.63 421 GLY B C 1
ATOM 7974 O O . GLY B 1 421 ? 92.595 -102.789 -4.717 0.50 27.89 421 GLY B O 1
ATOM 7975 N N . LEU B 1 422 ? 93.988 -104.063 -5.977 0.50 23.69 422 LEU B N 1
ATOM 7976 C CA . LEU B 1 422 ? 92.930 -104.592 -6.843 0.50 21.85 422 LEU B CA 1
ATOM 7977 C C . LEU B 1 422 ? 91.875 -105.353 -6.045 0.50 34.21 422 LEU B C 1
ATOM 7978 O O . LEU B 1 422 ? 90.661 -105.134 -6.194 0.50 18.10 422 LEU B O 1
ATOM 7983 N N . LYS B 1 423 ? 92.330 -106.294 -5.223 0.50 32.23 423 LYS B N 1
ATOM 7984 C CA . LYS B 1 423 ? 91.418 -107.071 -4.412 0.50 21.84 423 LYS B CA 1
ATOM 7985 C C . LYS B 1 423 ? 90.509 -106.171 -3.598 0.50 24.96 423 LYS B C 1
ATOM 7986 O O . LYS B 1 423 ? 89.309 -106.427 -3.493 0.50 34.96 423 LYS B O 1
ATOM 7992 N N . LEU B 1 424 ? 91.042 -105.069 -3.088 0.50 36.57 424 LEU B N 1
ATOM 7993 C CA . LEU B 1 424 ? 90.286 -104.175 -2.221 0.50 38.48 424 LEU B CA 1
ATOM 7994 C C . LEU B 1 424 ? 89.454 -103.147 -2.975 0.50 31.31 424 LEU B C 1
ATOM 7995 O O . LEU B 1 424 ? 88.638 -102.461 -2.343 0.50 32.84 424 LEU B O 1
ATOM 8000 N N . GLY B 1 425 ? 89.642 -103.013 -4.286 0.50 26.87 425 GLY B N 1
ATOM 8001 C CA . GLY B 1 425 ? 88.834 -102.100 -5.076 0.50 25.43 425 GLY B CA 1
ATOM 8002 C C . GLY B 1 425 ? 89.312 -100.668 -5.048 0.50 31.62 425 GLY B C 1
ATOM 8003 O O . GLY B 1 425 ? 88.485 -99.733 -5.090 0.50 24.00 425 GLY B O 1
ATOM 8004 N N . LEU B 1 426 ? 90.633 -100.470 -4.980 0.50 26.27 426 LEU B N 1
ATOM 8005 C CA . LEU B 1 426 ? 91.252 -99.156 -4.907 0.50 23.44 426 LEU B CA 1
ATOM 8006 C C . LEU B 1 426 ? 91.896 -98.735 -6.219 0.50 25.27 426 LEU B C 1
ATOM 8007 O O . LEU B 1 426 ? 92.383 -97.600 -6.321 0.50 26.11 426 LEU B O 1
ATOM 8012 N N . LEU B 1 427 ? 91.934 -99.616 -7.210 0.50 19.52 427 LEU B N 1
ATOM 8013 C CA . LEU B 1 427 ? 92.378 -99.274 -8.543 0.50 21.12 427 LEU B CA 1
ATOM 8014 C C . LEU B 1 427 ? 91.253 -99.498 -9.538 0.50 34.10 427 LEU B C 1
ATOM 8015 O O . LEU B 1 427 ? 90.417 -100.382 -9.343 0.50 45.84 427 LEU B O 1
ATOM 8020 N N . PRO B 1 428 ? 91.209 -98.727 -10.616 0.50 35.09 428 PRO B N 1
ATOM 8021 C CA . PRO B 1 428 ? 90.319 -99.082 -11.728 0.50 32.95 428 PRO B CA 1
ATOM 8022 C C . PRO B 1 428 ? 90.496 -100.534 -12.175 0.50 28.14 428 PRO B C 1
ATOM 8023 O O . PRO B 1 428 ? 91.613 -101.026 -12.341 0.50 25.56 428 PRO B O 1
ATOM 8027 N N . ASP B 1 429 ? 89.359 -101.224 -12.331 0.50 33.60 429 ASP B N 1
ATOM 8028 C CA . ASP B 1 429 ? 89.315 -102.621 -12.771 0.50 40.55 429 ASP B CA 1
ATOM 8029 C C . ASP B 1 429 ? 90.003 -102.809 -14.120 0.50 34.87 429 ASP B C 1
ATOM 8030 O O . ASP B 1 429 ? 89.679 -102.095 -15.078 0.50 36.86 429 ASP B O 1
ATOM 8035 N N . PRO B 1 430 ? 90.934 -103.758 -14.246 0.50 31.77 430 PRO B N 1
ATOM 8036 C CA . PRO B 1 430 ? 91.435 -104.089 -15.589 0.50 33.06 430 PRO B CA 1
ATOM 8037 C C . PRO B 1 430 ? 90.341 -104.575 -16.514 0.50 34.17 430 PRO B C 1
ATOM 8038 O O . PRO B 1 430 ? 90.198 -104.034 -17.619 0.50 34.33 430 PRO B O 1
ATOM 8042 N N . LYS B 1 431 ? 89.534 -105.554 -16.071 0.50 29.76 431 LYS B N 1
ATOM 8043 C CA . LYS B 1 431 ? 88.552 -106.190 -16.953 0.50 36.02 431 LYS B CA 1
ATOM 8044 C C . LYS B 1 431 ? 87.595 -105.184 -17.595 0.50 37.79 431 LYS B C 1
ATOM 8045 O O . LYS B 1 431 ? 87.140 -105.382 -18.729 0.50 20.51 431 LYS B O 1
ATOM 8051 N N . THR B 1 432 ? 87.276 -104.117 -16.882 0.50 48.82 432 THR B N 1
ATOM 8052 C CA . THR B 1 432 ? 86.351 -103.123 -17.396 0.50 40.86 432 THR B CA 1
ATOM 8053 C C . THR B 1 432 ? 87.083 -101.854 -17.761 0.50 43.74 432 THR B C 1
ATOM 8054 O O . THR B 1 432 ? 87.334 -101.592 -18.934 0.50 48.19 432 THR B O 1
ATOM 8058 N N . GLU B 1 433 ? 87.430 -101.060 -16.759 0.50 29.56 433 GLU B N 1
ATOM 8059 C CA . GLU B 1 433 ? 88.123 -99.807 -17.004 0.50 31.34 433 GLU B CA 1
ATOM 8060 C C . GLU B 1 433 ? 89.601 -100.049 -17.253 0.50 32.01 433 GLU B C 1
ATOM 8061 O O . GLU B 1 433 ? 90.442 -99.671 -16.443 0.50 40.12 433 GLU B O 1
ATOM 8067 N N . PHE B 1 434 ? 89.925 -100.664 -18.382 0.50 31.64 434 PHE B N 1
ATOM 8068 C CA . PHE B 1 434 ? 91.314 -101.004 -18.676 0.50 34.85 434 PHE B CA 1
ATOM 8069 C C . PHE B 1 434 ? 92.248 -99.827 -18.860 0.50 35.27 434 PHE B C 1
ATOM 8070 O O . PHE B 1 434 ? 93.228 -99.692 -18.141 0.50 34.04 434 PHE B O 1
ATOM 8078 N N . GLN B 1 435 ? 91.967 -98.982 -19.838 0.50 35.11 435 GLN B N 1
ATOM 8079 C CA . GLN B 1 435 ? 92.897 -97.891 -20.101 0.50 29.20 435 GLN B CA 1
ATOM 8080 C C . GLN B 1 435 ? 93.154 -97.128 -18.816 0.50 35.57 435 GLN B C 1
ATOM 8081 O O . GLN B 1 435 ? 94.302 -96.805 -18.508 0.50 52.16 435 GLN B O 1
ATOM 8087 N N . ALA B 1 436 ? 92.110 -96.862 -18.026 0.50 41.00 436 ALA B N 1
ATOM 8088 C CA . ALA B 1 436 ? 92.321 -96.179 -16.750 0.50 34.11 436 ALA B CA 1
ATOM 8089 C C . ALA B 1 436 ? 93.227 -96.990 -15.842 0.50 31.01 436 ALA B C 1
ATOM 8090 O O . ALA B 1 436 ? 94.106 -96.436 -15.175 0.50 45.88 436 ALA B O 1
ATOM 8092 N N . PHE B 1 437 ? 93.021 -98.304 -15.795 0.50 31.19 437 PHE B N 1
ATOM 8093 C CA . PHE B 1 437 ? 93.915 -99.166 -15.033 0.50 33.73 437 PHE B CA 1
ATOM 8094 C C . PHE B 1 437 ? 95.363 -99.005 -15.488 0.50 32.23 437 PHE B C 1
ATOM 8095 O O . PHE B 1 437 ? 96.258 -98.795 -14.665 0.50 37.95 437 PHE B O 1
ATOM 8103 N N . TRP B 1 438 ? 95.609 -99.068 -16.798 0.50 24.96 438 TRP B N 1
ATOM 8104 C CA . TRP B 1 438 ? 96.976 -99.002 -17.313 0.50 27.73 438 TRP B CA 1
ATOM 8105 C C . TRP B 1 438 ? 97.609 -97.632 -17.081 0.50 22.21 438 TRP B C 1
ATOM 8106 O O . TRP B 1 438 ? 98.833 -97.511 -16.989 0.50 17.27 438 TRP B O 1
ATOM 8117 N N . ARG B 1 439 ? 96.803 -96.596 -16.955 0.50 21.61 439 ARG B N 1
ATOM 8118 C CA . ARG B 1 439 ? 97.359 -95.305 -16.606 0.50 21.53 439 ARG B CA 1
ATOM 8119 C C . ARG B 1 439 ? 97.783 -95.244 -15.139 0.50 32.45 439 ARG B C 1
ATOM 8120 O O . ARG B 1 439 ? 98.583 -94.374 -14.786 0.50 33.41 439 ARG B O 1
ATOM 8128 N N . CYS B 1 440 ? 97.335 -96.174 -14.318 0.50 35.67 440 CYS B N 1
ATOM 8129 C CA . CYS B 1 440 ? 97.784 -96.200 -12.942 0.50 28.34 440 CYS B CA 1
ATOM 8130 C C . CYS B 1 440 ? 99.112 -96.921 -12.858 0.50 26.86 440 CYS B C 1
ATOM 8131 O O . CYS B 1 440 ? 99.912 -96.646 -11.971 0.50 33.93 440 CYS B O 1
ATOM 8134 N N . LEU B 1 441 ? 99.364 -97.833 -13.786 0.50 20.15 441 LEU B N 1
ATOM 8135 C CA . LEU B 1 441 ? 100.586 -98.626 -13.742 0.50 15.77 441 LEU B CA 1
ATOM 8136 C C . LEU B 1 441 ? 101.759 -97.920 -14.388 0.50 20.70 441 LEU B C 1
ATOM 8137 O O . LEU B 1 441 ? 102.845 -98.478 -14.485 0.50 22.96 441 LEU B O 1
ATOM 8142 N N . ASN B 1 442 ? 101.544 -96.695 -14.839 0.50 20.52 442 ASN B N 1
ATOM 8143 C CA . ASN B 1 442 ? 102.608 -95.954 -15.491 0.50 23.60 442 ASN B CA 1
ATOM 8144 C C . ASN B 1 442 ? 103.092 -94.831 -14.608 0.50 31.37 442 ASN B C 1
ATOM 8145 O O . ASN B 1 442 ? 103.698 -93.882 -15.092 0.50 51.48 442 ASN B O 1
ATOM 8150 N N . TYR B 1 443 ? 102.805 -94.912 -13.320 0.50 19.85 443 TYR B N 1
ATOM 8151 C CA . TYR B 1 443 ? 103.365 -93.961 -12.373 0.50 20.23 443 TYR B CA 1
ATOM 8152 C C . TYR B 1 443 ? 104.213 -94.547 -11.261 0.50 28.37 443 TYR B C 1
ATOM 8153 O O . TYR B 1 443 ? 104.348 -95.771 -11.144 0.50 27.53 443 TYR B O 1
ATOM 8162 N N . PRO B 1 444 ? 104.803 -93.678 -10.429 0.50 30.58 444 PRO B N 1
ATOM 8163 C C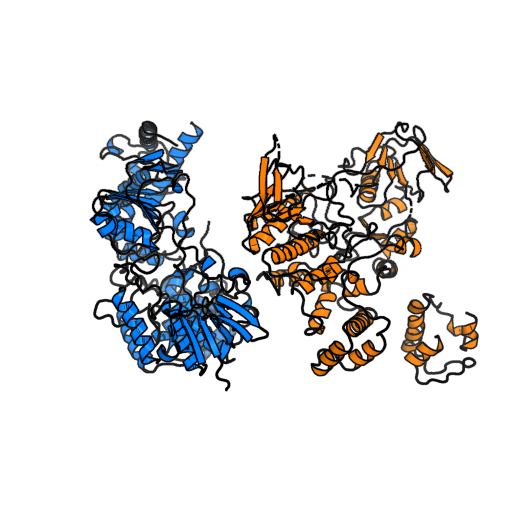A . PRO B 1 444 ? 105.475 -94.266 -9.277 0.50 27.59 444 PRO B CA 1
ATOM 8164 C C . PRO B 1 444 ? 104.393 -94.639 -8.285 0.50 35.03 444 PRO B C 1
ATOM 8165 O O . PRO B 1 444 ? 103.314 -94.052 -8.332 0.50 39.74 444 PRO B O 1
ATOM 8169 N N . SER B 1 445 ? 104.659 -95.582 -7.394 0.50 35.73 445 SER B N 1
ATOM 8170 C CA . SER B 1 445 ? 103.639 -96.040 -6.460 0.50 17.12 445 SER B CA 1
ATOM 8171 C C . SER B 1 445 ? 103.520 -94.794 -5.620 0.50 30.12 445 SER B C 1
ATOM 8172 O O . SER B 1 445 ? 104.449 -94.422 -4.915 0.50 40.47 445 SER B O 1
ATOM 8175 N N . PHE B 1 446 ? 102.367 -94.146 -5.689 0.50 30.85 446 PHE B N 1
ATOM 8176 C CA . PHE B 1 446 ? 102.141 -92.953 -4.899 0.50 35.98 446 PHE B CA 1
ATOM 8177 C C . PHE B 1 446 ? 100.997 -93.421 -4.029 0.50 31.84 446 PHE B C 1
ATOM 8178 O O . PHE B 1 446 ? 99.928 -93.746 -4.530 0.50 40.05 446 PHE B O 1
ATOM 8186 N N . PRO B 1 447 ? 101.214 -93.463 -2.714 0.50 29.44 447 PRO B N 1
ATOM 8187 C CA . PRO B 1 447 ? 100.181 -93.952 -1.801 0.50 24.47 447 PRO B CA 1
ATOM 8188 C C . PRO B 1 447 ? 98.829 -93.283 -2.011 0.50 20.20 447 PRO B C 1
ATOM 8189 O O . PRO B 1 447 ? 97.825 -94.001 -2.124 0.50 21.15 447 PRO B O 1
ATOM 8193 N N . PRO B 1 448 ? 98.743 -91.943 -2.090 0.50 18.75 448 PRO B N 1
ATOM 8194 C CA . PRO B 1 448 ? 97.410 -91.316 -2.194 0.50 17.53 448 PRO B CA 1
ATOM 8195 C C . PRO B 1 448 ? 96.549 -91.867 -3.311 0.50 18.54 448 PRO B C 1
ATOM 8196 O O . PRO B 1 448 ? 95.322 -91.717 -3.263 0.50 19.67 448 PRO B O 1
ATOM 8200 N N . MET B 1 449 ? 97.144 -92.521 -4.304 0.50 19.09 449 MET B N 1
ATOM 8201 C CA . MET B 1 449 ? 96.354 -93.124 -5.368 0.50 19.96 449 MET B CA 1
ATOM 8202 C C . MET B 1 449 ? 95.355 -94.133 -4.833 0.50 15.87 449 MET B C 1
ATOM 8203 O O . MET B 1 449 ? 94.362 -94.411 -5.502 0.50 33.45 449 MET B O 1
ATOM 8208 N N . TYR B 1 450 ? 95.580 -94.675 -3.644 0.50 15.16 450 TYR B N 1
ATOM 8209 C CA . TYR B 1 450 ? 94.707 -95.689 -3.064 0.50 25.50 450 TYR B CA 1
ATOM 8210 C C . TYR B 1 450 ? 93.665 -95.098 -2.101 0.50 20.23 450 TYR B C 1
ATOM 8211 O O . TYR B 1 450 ? 93.145 -95.810 -1.235 0.50 14.98 450 TYR B O 1
ATOM 8220 N N . ARG B 1 451 ? 93.349 -93.815 -2.241 0.50 16.65 451 ARG B N 1
ATOM 8221 C CA . ARG B 1 451 ? 92.326 -93.144 -1.448 0.50 21.23 451 ARG B CA 1
ATOM 8222 C C . ARG B 1 451 ? 91.312 -92.421 -2.320 0.50 21.71 451 ARG B C 1
ATOM 8223 O O . ARG B 1 451 ? 90.672 -91.457 -1.897 0.50 26.53 451 ARG B O 1
ATOM 8231 N N . LEU B 1 452 ? 91.163 -92.856 -3.555 0.50 18.63 452 LEU B N 1
ATOM 8232 C CA . LEU B 1 452 ? 90.241 -92.224 -4.485 0.50 18.23 452 LEU B CA 1
ATOM 8233 C C . LEU B 1 452 ? 88.995 -93.035 -4.796 0.50 13.84 452 LEU B C 1
ATOM 8234 O O . LEU B 1 452 ? 87.943 -92.456 -5.027 0.50 16.50 452 LEU B O 1
ATOM 8239 N N . ARG B 1 453 ? 89.094 -94.358 -4.787 0.50 21.77 453 ARG B N 1
ATOM 8240 C CA . ARG B 1 453 ? 87.985 -95.292 -4.891 0.50 24.08 453 ARG B CA 1
ATOM 8241 C C . ARG B 1 453 ? 87.886 -96.112 -3.592 0.50 33.14 453 ARG B C 1
ATOM 8242 O O . ARG B 1 453 ? 88.684 -95.954 -2.659 0.50 33.43 453 ARG B O 1
ATOM 8250 N N . GLY B 1 454 ? 86.892 -97.002 -3.538 0.50 46.16 454 GLY B N 1
ATOM 8251 C CA . GLY B 1 454 ? 86.843 -98.072 -2.563 0.50 27.88 454 GLY B CA 1
ATOM 8252 C C . GLY B 1 454 ? 86.725 -97.602 -1.132 0.50 25.87 454 GLY B C 1
ATOM 8253 O O . GLY B 1 454 ? 86.526 -96.416 -0.862 0.50 32.47 454 GLY B O 1
ATOM 8254 N N . PRO B 1 455 ? 86.854 -98.532 -0.186 0.50 20.89 455 PRO B N 1
ATOM 8255 C CA . PRO B 1 455 ? 86.665 -98.193 1.229 0.50 25.44 455 PRO B CA 1
ATOM 8256 C C . PRO B 1 455 ? 87.531 -97.043 1.731 0.50 24.76 455 PRO B C 1
ATOM 8257 O O . PRO B 1 455 ? 88.747 -97.030 1.558 0.50 21.08 455 PRO B O 1
ATOM 8261 N N . HIS B 1 456 ? 86.859 -96.050 2.338 0.50 40.34 456 HIS B N 1
ATOM 8262 C CA . HIS B 1 456 ? 87.460 -94.929 3.085 0.50 34.59 456 HIS B CA 1
ATOM 8263 C C . HIS B 1 456 ? 88.301 -94.001 2.214 0.50 31.82 456 HIS B C 1
ATOM 8264 O O . HIS B 1 456 ? 89.404 -93.608 2.581 0.50 36.75 456 HIS B O 1
ATOM 8271 N N . ALA B 1 457 ? 87.744 -93.597 1.083 0.50 27.89 457 ALA B N 1
ATOM 8272 C CA . ALA B 1 457 ? 88.448 -92.682 0.201 0.50 21.73 457 ALA B CA 1
ATOM 8273 C C . ALA B 1 457 ? 88.548 -91.291 0.816 0.50 29.56 457 ALA B C 1
ATOM 8274 O O . ALA B 1 457 ? 87.578 -90.763 1.366 0.50 29.25 457 ALA B O 1
ATOM 8276 N N . ASP B 1 458 ? 89.731 -90.691 0.682 0.50 25.28 458 ASP B N 1
ATOM 8277 C CA . ASP B 1 458 ? 90.064 -89.410 1.299 0.50 32.74 458 ASP B CA 1
ATOM 8278 C C . ASP B 1 458 ? 89.657 -88.240 0.410 0.50 34.03 458 ASP B C 1
ATOM 8279 O O . ASP B 1 458 ? 90.111 -88.164 -0.741 0.50 25.78 458 ASP B O 1
ATOM 8284 N N . PRO B 1 459 ? 88.841 -87.300 0.912 0.50 40.07 459 PRO B N 1
ATOM 8285 C CA . PRO B 1 459 ? 88.544 -86.079 0.147 0.50 36.24 459 PRO B CA 1
ATOM 8286 C C . PRO B 1 459 ? 89.757 -85.233 -0.147 0.50 34.36 459 PRO B C 1
ATOM 8287 O O . PRO B 1 459 ? 89.654 -84.326 -0.982 0.50 30.57 459 PRO B O 1
ATOM 8291 N N . GLN B 1 460 ? 90.884 -85.463 0.528 0.50 28.07 460 GLN B N 1
ATOM 8292 C CA . GLN B 1 460 ? 92.107 -84.719 0.256 0.50 32.29 460 GLN B CA 1
ATOM 8293 C C . GLN B 1 460 ? 93.113 -85.516 -0.565 0.50 38.25 460 GLN B C 1
ATOM 8294 O O . GLN B 1 460 ? 94.188 -84.989 -0.878 0.50 36.75 460 GLN B O 1
ATOM 8300 N N . ALA B 1 461 ? 92.790 -86.770 -0.916 0.50 28.15 461 ALA B N 1
ATOM 8301 C CA . ALA B 1 461 ? 93.720 -87.635 -1.638 0.50 21.15 461 ALA B CA 1
ATOM 8302 C C . ALA B 1 461 ? 94.213 -86.983 -2.931 0.50 27.51 461 ALA B C 1
ATOM 8303 O O . ALA B 1 461 ? 95.418 -86.778 -3.131 0.50 25.99 461 ALA B O 1
ATOM 8305 N N . GLN B 1 462 ? 93.284 -86.660 -3.829 0.50 28.32 462 GLN B N 1
ATOM 8306 C CA . GLN B 1 462 ? 93.679 -86.135 -5.125 0.50 17.67 462 GLN B CA 1
ATOM 8307 C C . GLN B 1 462 ? 94.587 -84.934 -4.971 0.50 17.40 462 GLN B C 1
ATOM 8308 O O . GLN B 1 462 ? 95.607 -84.855 -5.649 0.50 26.68 462 GLN B O 1
ATOM 8314 N N . SER B 1 463 ? 94.282 -84.033 -4.032 0.50 24.11 463 SER B N 1
ATOM 8315 C CA . SER B 1 463 ? 95.136 -82.861 -3.810 0.50 24.40 463 SER B CA 1
ATOM 8316 C C . SER B 1 463 ? 96.608 -83.239 -3.692 0.50 31.94 463 SER B C 1
ATOM 8317 O O . SER B 1 463 ? 97.485 -82.525 -4.192 0.50 35.16 463 SER B O 1
ATOM 8320 N N . VAL B 1 464 ? 96.897 -84.359 -3.039 0.50 29.37 464 VAL B N 1
ATOM 8321 C CA . VAL B 1 464 ? 98.286 -84.725 -2.810 0.50 24.12 464 VAL B CA 1
ATOM 8322 C C . VAL B 1 464 ? 98.797 -85.671 -3.886 0.50 31.01 464 VAL B C 1
ATOM 8323 O O . VAL B 1 464 ? 99.953 -85.558 -4.304 0.50 45.12 464 VAL B O 1
ATOM 8327 N N . LEU B 1 465 ? 97.958 -86.559 -4.405 0.50 23.46 465 LEU B N 1
ATOM 8328 C CA . LEU B 1 465 ? 98.406 -87.404 -5.512 0.50 17.79 465 LEU B CA 1
ATOM 8329 C C . LEU B 1 465 ? 98.873 -86.565 -6.688 0.50 23.81 465 LEU B C 1
ATOM 8330 O O . LEU B 1 465 ? 99.857 -86.894 -7.339 0.50 30.70 465 LEU B O 1
ATOM 8335 N N . SER B 1 466 ? 98.173 -85.472 -6.964 0.50 21.03 466 SER B N 1
ATOM 8336 C CA . SER B 1 466 ? 98.542 -84.615 -8.077 0.50 16.28 466 SER B CA 1
ATOM 8337 C C . SER B 1 466 ? 99.957 -84.125 -7.914 0.50 24.11 466 SER B C 1
ATOM 8338 O O . SER B 1 466 ? 100.774 -84.272 -8.813 0.50 22.81 466 SER B O 1
ATOM 8341 N N . ARG B 1 467 ? 100.253 -83.546 -6.760 0.50 23.50 467 ARG B N 1
ATOM 8342 C CA . ARG B 1 467 ? 101.594 -83.053 -6.503 0.50 20.08 467 ARG B CA 1
ATOM 8343 C C . ARG B 1 467 ? 102.565 -84.145 -6.873 0.50 20.10 467 ARG B C 1
ATOM 8344 O O . ARG B 1 467 ? 103.520 -83.904 -7.600 0.50 16.69 467 ARG B O 1
ATOM 8352 N N . SER B 1 468 ? 102.331 -85.353 -6.385 0.50 14.01 468 SER B N 1
ATOM 8353 C CA . SER B 1 468 ? 103.177 -86.461 -6.807 0.50 19.92 468 SER B CA 1
ATOM 8354 C C . SER B 1 468 ? 103.227 -86.555 -8.324 0.50 23.00 468 SER B C 1
ATOM 8355 O O . SER B 1 468 ? 104.298 -86.441 -8.936 0.50 18.25 468 SER B O 1
ATOM 8358 N N . VAL B 1 469 ? 102.054 -86.728 -8.946 0.50 29.89 469 VAL B N 1
ATOM 8359 C CA . VAL B 1 469 ? 101.970 -87.006 -10.379 0.50 25.44 469 VAL B CA 1
ATOM 8360 C C . VAL B 1 469 ? 102.641 -85.900 -11.179 0.50 21.31 469 VAL B C 1
ATOM 8361 O O . VAL B 1 469 ? 103.303 -86.165 -12.189 0.50 19.12 469 VAL B O 1
ATOM 8365 N N . GLN B 1 470 ? 102.533 -84.655 -10.714 0.50 15.88 470 GLN B N 1
ATOM 8366 C CA . GLN B 1 470 ? 103.246 -83.568 -11.373 0.50 16.92 470 GLN B CA 1
ATOM 8367 C C . GLN B 1 470 ? 104.755 -83.779 -11.320 0.50 21.72 470 GLN B C 1
ATOM 8368 O O . GLN B 1 470 ? 105.450 -83.595 -12.326 0.50 26.25 470 GLN B O 1
ATOM 8374 N N . ARG B 1 471 ? 105.269 -84.176 -10.168 0.50 25.35 471 ARG B N 1
ATOM 8375 C CA . ARG B 1 471 ? 106.696 -84.401 -10.027 0.50 20.09 471 ARG B CA 1
ATOM 8376 C C . ARG B 1 471 ? 107.170 -85.465 -10.988 0.50 19.88 471 ARG B C 1
ATOM 8377 O O . ARG B 1 471 ? 108.233 -85.339 -11.585 0.50 24.43 471 ARG B O 1
ATOM 8385 N N . SER B 1 472 ? 106.376 -86.508 -11.164 0.50 18.23 472 SER B N 1
ATOM 8386 C CA . SER B 1 472 ? 106.753 -87.591 -12.054 0.50 22.24 472 SER B CA 1
ATOM 8387 C C . SER B 1 472 ? 106.881 -87.090 -13.469 0.50 26.68 472 SER B C 1
ATOM 8388 O O . SER B 1 472 ? 107.322 -87.820 -14.351 0.50 31.71 472 SER B O 1
ATOM 8391 N N . LEU B 1 473 ? 106.486 -85.847 -13.699 0.50 24.09 473 LEU B N 1
ATOM 8392 C CA . LEU B 1 473 ? 106.523 -85.297 -15.039 0.50 24.98 473 LEU B CA 1
ATOM 8393 C C . LEU B 1 473 ? 107.767 -84.456 -15.310 0.50 35.25 473 LEU B C 1
ATOM 8394 O O . LEU B 1 473 ? 108.055 -84.163 -16.468 0.50 50.03 473 LEU B O 1
ATOM 8399 N N . ILE B 1 474 ? 108.505 -84.046 -14.281 0.50 28.59 474 ILE B N 1
ATOM 8400 C CA . ILE B 1 474 ? 109.653 -83.182 -14.577 0.50 34.53 474 ILE B CA 1
ATOM 8401 C C . ILE B 1 474 ? 110.671 -83.952 -15.415 0.50 28.71 474 ILE B C 1
ATOM 8402 O O . ILE B 1 474 ? 111.419 -83.369 -16.203 0.50 30.45 474 ILE B O 1
ATOM 8407 N N . GLN B 1 475 ? 110.711 -85.257 -15.263 0.50 22.01 475 GLN B N 1
ATOM 8408 C CA . GLN B 1 475 ? 111.434 -86.109 -16.172 0.50 25.53 475 GLN B CA 1
ATOM 8409 C C . GLN B 1 475 ? 110.420 -86.975 -16.908 0.50 31.72 475 GLN B C 1
ATOM 8410 O O . GLN B 1 475 ? 109.214 -86.851 -16.711 0.50 52.25 475 GLN B O 1
ATOM 8416 N N . GLN B 1 476 ? 110.922 -87.837 -17.782 0.50 48.80 476 GLN B N 1
ATOM 8417 C CA . GLN B 1 476 ? 110.138 -88.839 -18.503 0.50 58.31 476 GLN B CA 1
ATOM 8418 C C . GLN B 1 476 ? 108.807 -88.276 -18.984 0.50 76.21 476 GLN B C 1
ATOM 8419 O O . GLN B 1 476 ? 108.777 -87.224 -19.647 0.50 83.76 476 GLN B O 1
ATOM 8425 N N . GLY B 1 477 ? 107.696 -88.952 -18.750 1.00 82.67 477 GLY B N 1
ATOM 8426 C CA . GLY B 1 477 ? 106.485 -88.641 -19.464 1.00 73.28 477 GLY B CA 1
ATOM 8427 C C . GLY B 1 477 ? 106.539 -89.032 -20.922 1.00 110.22 477 GLY B C 1
ATOM 8428 O O . GLY B 1 477 ? 105.613 -88.686 -21.657 1.00 75.67 477 GLY B O 1
ATOM 8429 N N . GLU B 1 478 ? 107.611 -89.727 -21.374 1.00 136.73 478 GLU B N 1
ATOM 8430 C CA . GLU B 1 478 ? 107.811 -89.995 -22.806 1.00 144.92 478 GLU B CA 1
ATOM 8431 C C . GLU B 1 478 ? 107.942 -91.475 -23.151 1.00 121.52 478 GLU B C 1
ATOM 8432 O O . GLU B 1 478 ? 107.163 -91.961 -23.986 1.00 118.58 478 GLU B O 1
ATOM 8438 N N . HIS B 1 479 ? 108.944 -92.175 -22.594 0.50 89.85 479 HIS B N 1
ATOM 8439 C CA . HIS B 1 479 ? 109.324 -93.521 -23.027 0.50 87.12 479 HIS B CA 1
ATOM 8440 C C . HIS B 1 479 ? 108.103 -94.392 -23.304 0.50 98.84 479 HIS B C 1
ATOM 8441 O O . HIS B 1 479 ? 107.195 -94.483 -22.470 0.50 97.31 479 HIS B O 1
ATOM 8448 N N . ASP B 1 480 ? 108.077 -95.024 -24.491 0.50 75.86 480 ASP B N 1
ATOM 8449 C CA . ASP B 1 480 ? 106.942 -95.857 -24.876 0.50 62.23 480 ASP B CA 1
ATOM 8450 C C . ASP B 1 480 ? 107.279 -96.856 -25.972 0.50 62.20 480 ASP B C 1
ATOM 8451 O O . ASP B 1 480 ? 106.774 -96.723 -27.089 0.50 84.18 480 ASP B O 1
ATOM 8456 N N . SER B 1 481 ? 108.103 -97.863 -25.690 0.50 60.18 481 SER B N 1
ATOM 8457 C CA . SER B 1 481 ? 108.241 -98.947 -26.666 0.50 59.94 481 SER B CA 1
ATOM 8458 C C . SER B 1 481 ? 108.180 -100.306 -25.980 0.50 53.07 481 SER B C 1
ATOM 8459 O O . SER B 1 481 ? 107.241 -101.076 -26.205 0.50 48.59 481 SER B O 1
ATOM 8462 N N . GLN B 1 482 ? 109.168 -100.620 -25.143 0.50 52.00 482 GLN B N 1
ATOM 8463 C CA . GLN B 1 482 ? 109.068 -101.846 -24.366 0.50 46.68 482 GLN B CA 1
ATOM 8464 C C . GLN B 1 482 ? 107.868 -101.789 -23.433 0.50 47.31 482 GLN B C 1
ATOM 8465 O O . GLN B 1 482 ? 107.263 -102.824 -23.127 0.50 51.78 482 GLN B O 1
ATOM 8471 N N . LEU B 1 483 ? 107.511 -100.589 -22.966 0.50 42.53 483 LEU B N 1
ATOM 8472 C CA . LEU B 1 483 ? 106.313 -100.452 -22.152 0.50 33.93 483 LEU B CA 1
ATOM 8473 C C . LEU B 1 483 ? 105.072 -100.834 -22.935 0.50 35.21 483 LEU B C 1
ATOM 8474 O O . LEU B 1 483 ? 104.089 -101.280 -22.347 0.50 37.14 483 LEU B O 1
ATOM 8479 N N . GLN B 1 484 ? 105.097 -100.686 -24.261 0.50 46.22 484 GLN B N 1
ATOM 8480 C CA . GLN B 1 484 ? 103.916 -101.044 -25.040 0.50 40.47 484 GLN B CA 1
ATOM 8481 C C . GLN B 1 484 ? 103.733 -102.556 -25.099 0.50 37.04 484 GLN B C 1
ATOM 8482 O O . GLN B 1 484 ? 102.609 -103.051 -24.952 0.50 42.99 484 GLN B O 1
ATOM 8488 N N . THR B 1 485 ? 104.821 -103.313 -25.280 0.50 37.64 485 THR B N 1
ATOM 8489 C CA . THR B 1 485 ? 104.705 -104.769 -25.175 0.50 45.56 485 THR B CA 1
ATOM 8490 C C . THR B 1 485 ? 104.290 -105.197 -23.767 0.50 39.65 485 THR B C 1
ATOM 8491 O O . THR B 1 485 ? 103.633 -106.229 -23.597 0.50 36.03 485 THR B O 1
ATOM 8495 N N . VAL B 1 486 ? 104.644 -104.416 -22.746 0.50 36.98 486 VAL B N 1
ATOM 8496 C CA . VAL B 1 486 ? 104.110 -104.684 -21.414 0.50 40.83 486 VAL B CA 1
ATOM 8497 C C . VAL B 1 486 ? 102.593 -104.525 -21.412 0.50 43.70 486 VAL B C 1
ATOM 8498 O O . VAL B 1 486 ? 101.871 -105.289 -20.759 0.50 39.04 486 VAL B O 1
ATOM 8502 N N . LYS B 1 487 ? 102.079 -103.543 -22.156 0.50 42.50 487 LYS B N 1
ATOM 8503 C CA . LYS B 1 487 ? 100.631 -103.414 -22.250 0.50 45.26 487 LYS B CA 1
ATOM 8504 C C . LYS B 1 487 ? 100.033 -104.594 -23.014 0.50 51.51 487 LYS B C 1
ATOM 8505 O O . LYS B 1 487 ? 99.105 -105.250 -22.523 0.50 46.54 487 LYS B O 1
ATOM 8511 N N . HIS B 1 488 ? 100.567 -104.898 -24.205 0.50 35.18 488 HIS B N 1
ATOM 8512 C CA . HIS B 1 488 ? 100.036 -106.004 -24.995 0.50 30.38 488 HIS B CA 1
ATOM 8513 C C . HIS B 1 488 ? 99.981 -107.288 -24.179 0.50 46.08 488 HIS B C 1
ATOM 8514 O O . HIS B 1 488 ? 98.937 -107.950 -24.103 0.50 46.77 488 HIS B O 1
ATOM 8521 N N . ARG B 1 489 ? 101.096 -107.646 -23.538 0.50 45.78 489 ARG B N 1
ATOM 8522 C CA . ARG B 1 489 ? 101.133 -108.889 -22.778 0.50 35.91 489 ARG B CA 1
ATOM 8523 C C . ARG B 1 489 ? 100.160 -108.864 -21.610 0.50 38.28 489 ARG B C 1
ATOM 8524 O O . ARG B 1 489 ? 99.582 -109.901 -21.266 0.50 41.63 489 ARG B O 1
ATOM 8532 N N . LEU B 1 490 ? 99.961 -107.699 -20.987 0.50 39.65 490 LEU B N 1
ATOM 8533 C CA . LEU B 1 490 ? 98.929 -107.588 -19.959 0.50 37.48 490 LEU B CA 1
ATOM 8534 C C . LEU B 1 490 ? 97.541 -107.852 -20.526 0.50 45.98 490 LEU B C 1
ATOM 8535 O O . LEU B 1 490 ? 96.686 -108.411 -19.826 0.50 43.42 490 LEU B O 1
ATOM 8540 N N . LEU B 1 491 ? 97.297 -107.434 -21.780 0.50 56.28 491 LEU B N 1
ATOM 8541 C CA . LEU B 1 491 ? 96.003 -107.656 -22.424 0.50 47.37 491 LEU B CA 1
ATOM 8542 C C . LEU B 1 491 ? 95.758 -109.137 -22.669 0.50 46.57 491 LEU B C 1
ATOM 8543 O O . LEU B 1 491 ? 94.726 -109.681 -22.254 0.50 35.65 491 LEU B O 1
ATOM 8548 N N . ALA B 1 492 ? 96.698 -109.807 -23.346 0.50 38.13 492 ALA B N 1
ATOM 8549 C CA . ALA B 1 492 ? 96.582 -111.248 -23.545 0.50 43.55 492 ALA B CA 1
ATOM 8550 C C . ALA B 1 492 ? 96.398 -111.976 -22.216 0.50 46.41 492 ALA B C 1
ATOM 8551 O O . ALA B 1 492 ? 95.512 -112.829 -22.072 0.50 40.10 492 ALA B O 1
ATOM 8553 N N . GLY B 1 493 ? 97.212 -111.624 -21.218 0.50 41.90 493 GLY B N 1
ATOM 8554 C CA . GLY B 1 493 ? 97.068 -112.200 -19.891 0.50 46.23 493 GLY B CA 1
ATOM 8555 C C . GLY B 1 493 ? 95.718 -111.965 -19.236 0.50 44.92 493 GLY B C 1
ATOM 8556 O O . GLY B 1 493 ? 95.368 -112.685 -18.292 0.50 37.12 493 GLY B O 1
ATOM 8557 N N . LEU B 1 494 ? 94.949 -110.973 -19.705 0.50 44.59 494 LEU B N 1
ATOM 8558 C CA . LEU B 1 494 ? 93.582 -110.812 -19.214 0.50 40.08 494 LEU B CA 1
ATOM 8559 C C . LEU B 1 494 ? 92.637 -111.872 -19.772 0.50 46.69 494 LEU B C 1
ATOM 8560 O O . LEU B 1 494 ? 91.597 -112.131 -19.158 0.50 45.17 494 LEU B O 1
ATOM 8565 N N . GLY B 1 495 ? 92.952 -112.467 -20.916 0.50 48.55 495 GLY B N 1
ATOM 8566 C CA . GLY B 1 495 ? 92.150 -113.542 -21.466 0.50 43.57 495 GLY B CA 1
ATOM 8567 C C . GLY B 1 495 ? 91.422 -113.138 -22.740 0.50 52.99 495 GLY B C 1
ATOM 8568 O O . GLY B 1 495 ? 91.059 -111.971 -22.943 0.50 52.34 495 GLY B O 1
ATOM 8569 N N . GLU B 1 496 ? 91.187 -114.132 -23.606 0.50 62.80 496 GLU B N 1
ATOM 8570 C CA . GLU B 1 496 ? 90.494 -113.897 -24.876 0.50 61.65 496 GLU B CA 1
ATOM 8571 C C . GLU B 1 496 ? 89.108 -113.300 -24.672 0.50 45.96 496 GLU B C 1
ATOM 8572 O O . GLU B 1 496 ? 88.670 -112.448 -25.450 0.50 37.03 496 GLU B O 1
ATOM 8578 N N . GLU B 1 497 ? 88.400 -113.740 -23.637 0.50 46.67 497 GLU B N 1
ATOM 8579 C CA . GLU B 1 497 ? 87.044 -113.254 -23.427 0.50 46.52 497 GLU B CA 1
ATOM 8580 C C . GLU B 1 497 ? 87.035 -111.804 -22.961 0.50 52.82 497 GLU B C 1
ATOM 8581 O O . GLU B 1 497 ? 86.104 -111.058 -23.291 0.50 53.02 497 GLU B O 1
ATOM 8587 N N . VAL B 1 498 ? 88.057 -111.382 -22.205 0.50 56.62 498 VAL B N 1
ATOM 8588 C CA . VAL B 1 498 ? 88.127 -109.982 -21.791 0.50 49.55 498 VAL B CA 1
ATOM 8589 C C . VAL B 1 498 ? 88.687 -109.113 -22.917 0.50 55.99 498 VAL B C 1
ATOM 8590 O O . VAL B 1 498 ? 88.332 -107.935 -23.027 0.50 57.98 498 VAL B O 1
ATOM 8594 N N . MET B 1 499 ? 89.552 -109.662 -23.774 0.50 51.63 499 MET B N 1
ATOM 8595 C CA . MET B 1 499 ? 90.034 -108.891 -24.916 0.50 54.52 499 MET B CA 1
ATOM 8596 C C . MET B 1 499 ? 88.876 -108.444 -25.801 0.50 63.50 499 MET B C 1
ATOM 8597 O O . MET B 1 499 ? 88.718 -107.248 -26.078 0.50 62.84 499 MET B O 1
ATOM 8602 N N . GLN B 1 500 ? 88.050 -109.399 -26.248 0.50 62.58 500 GLN B N 1
ATOM 8603 C CA . GLN B 1 500 ? 86.884 -109.085 -27.075 0.50 57.59 500 GLN B CA 1
ATOM 8604 C C . GLN B 1 500 ? 85.984 -108.057 -26.394 0.50 49.32 500 GLN B C 1
ATOM 8605 O O . GLN B 1 500 ? 85.674 -107.005 -26.969 0.50 44.76 500 GLN B O 1
ATOM 8611 N N . ALA B 1 501 ? 85.555 -108.345 -25.162 0.50 32.45 501 ALA B N 1
ATOM 8612 C CA . ALA B 1 501 ? 84.765 -107.379 -24.400 0.50 50.52 501 ALA B CA 1
ATOM 8613 C C . ALA B 1 501 ? 85.406 -105.996 -24.378 0.50 50.04 501 ALA B C 1
ATOM 8614 O O . ALA B 1 501 ? 84.703 -104.986 -24.308 0.50 41.35 501 ALA B O 1
ATOM 8616 N N . LEU B 1 502 ? 86.736 -105.925 -24.428 0.50 58.48 502 LEU B N 1
ATOM 8617 C CA . LEU B 1 502 ? 87.413 -104.635 -24.476 0.50 54.22 502 LEU B CA 1
ATOM 8618 C C . LEU B 1 502 ? 87.524 -104.076 -25.889 0.50 56.69 502 LEU B C 1
ATOM 8619 O O . LEU B 1 502 ? 87.862 -102.897 -26.044 0.50 59.87 502 LEU B O 1
ATOM 8624 N N . LEU B 1 503 ? 87.269 -104.883 -26.920 0.50 50.04 503 LEU B N 1
ATOM 8625 C CA . LEU B 1 503 ? 87.212 -104.329 -28.268 0.50 51.98 503 LEU B CA 1
ATOM 8626 C C . LEU B 1 503 ? 85.810 -103.820 -28.601 0.50 57.70 503 LEU B C 1
ATOM 8627 O O . LEU B 1 503 ? 85.662 -102.718 -29.144 0.50 52.62 503 LEU B O 1
ATOM 8632 N N . ALA B 1 504 ? 84.775 -104.598 -28.271 0.50 54.10 504 ALA B N 1
ATOM 8633 C CA . ALA B 1 504 ? 83.406 -104.126 -28.443 0.50 41.79 504 ALA B CA 1
ATOM 8634 C C . ALA B 1 504 ? 83.204 -102.778 -27.768 0.50 43.65 504 ALA B C 1
ATOM 8635 O O . ALA B 1 504 ? 82.790 -101.809 -28.410 0.50 60.37 504 ALA B O 1
ATOM 8637 N N . ARG B 1 505 ? 83.515 -102.689 -26.475 0.50 38.39 505 ARG B N 1
ATOM 8638 C CA . ARG B 1 505 ? 83.338 -101.438 -25.743 0.50 49.99 505 ARG B CA 1
ATOM 8639 C C . ARG B 1 505 ? 84.227 -100.310 -26.256 0.50 51.47 505 ARG B C 1
ATOM 8640 O O . ARG B 1 505 ? 84.022 -99.155 -25.859 0.50 41.08 505 ARG B O 1
ATOM 8648 N N . GLN B 1 506 ? 85.184 -100.614 -27.132 0.50 48.21 506 GLN B N 1
ATOM 8649 C CA . GLN B 1 506 ? 86.227 -99.700 -27.583 0.50 50.69 506 GLN B CA 1
ATOM 8650 C C . GLN B 1 506 ? 87.180 -99.304 -26.467 0.50 54.45 506 GLN B C 1
ATOM 8651 O O . GLN B 1 506 ? 87.809 -98.243 -26.534 0.50 58.21 506 GLN B O 1
ATOM 8657 N N . GLU B 1 507 ? 87.308 -100.140 -25.434 0.50 64.07 507 GLU B N 1
ATOM 8658 C CA . GLU B 1 507 ? 88.294 -99.879 -24.396 0.50 46.65 507 GLU B CA 1
ATOM 8659 C C . GLU B 1 507 ? 89.709 -100.086 -24.904 0.50 49.41 507 GLU B C 1
ATOM 8660 O O . GLU B 1 507 ? 90.649 -99.570 -24.299 0.50 51.30 507 GLU B O 1
ATOM 8666 N N . ILE B 1 508 ? 89.885 -100.859 -25.977 0.50 51.88 508 ILE B N 1
ATOM 8667 C CA . ILE B 1 508 ? 91.156 -100.955 -26.675 0.50 51.08 508 ILE B CA 1
ATOM 8668 C C . ILE B 1 508 ? 90.882 -100.812 -28.164 0.50 50.76 508 ILE B C 1
ATOM 8669 O O . ILE B 1 508 ? 89.757 -101.002 -28.635 0.50 48.33 508 ILE B O 1
ATOM 8674 N N . SER B 1 509 ? 91.935 -100.468 -28.906 0.50 52.28 509 SER B N 1
ATOM 8675 C CA . SER B 1 509 ? 91.820 -100.275 -30.341 0.50 44.82 509 SER B CA 1
ATOM 8676 C C . SER B 1 509 ? 91.913 -101.616 -31.058 0.50 40.16 509 SER B C 1
ATOM 8677 O O . SER B 1 509 ? 92.036 -102.674 -30.442 0.50 42.15 509 SER B O 1
ATOM 8680 N N . GLN B 1 510 ? 91.852 -101.571 -32.386 0.50 51.72 510 GLN B N 1
ATOM 8681 C CA . GLN B 1 510 ? 91.935 -102.789 -33.181 0.50 45.88 510 GLN B CA 1
ATOM 8682 C C . GLN B 1 510 ? 93.355 -103.328 -33.261 0.50 47.21 510 GLN B C 1
ATOM 8683 O O . GLN B 1 510 ? 93.560 -104.543 -33.160 0.50 47.53 510 GLN B O 1
ATOM 8689 N N . GLU B 1 511 ? 94.346 -102.448 -33.450 0.50 48.27 511 GLU B N 1
ATOM 8690 C CA . GLU B 1 511 ? 95.734 -102.901 -33.472 0.50 49.08 511 GLU B CA 1
ATOM 8691 C C . GLU B 1 511 ? 96.150 -103.462 -32.119 0.50 56.04 511 GLU B C 1
ATOM 8692 O O . GLU B 1 511 ? 96.897 -104.447 -32.050 0.50 52.91 511 GLU B O 1
ATOM 8698 N N . GLU B 1 512 ? 95.668 -102.862 -31.029 0.50 47.52 512 GLU B N 1
ATOM 8699 C CA . GLU B 1 512 ? 95.987 -103.384 -29.709 0.50 45.06 512 GLU B CA 1
ATOM 8700 C C . GLU B 1 512 ? 95.323 -104.721 -29.441 0.50 47.04 512 GLU B C 1
ATOM 8701 O O . GLU B 1 512 ? 95.709 -105.408 -28.491 0.50 51.59 512 GLU B O 1
ATOM 8707 N N . TYR B 1 513 ? 94.341 -105.105 -30.253 0.50 54.49 513 TYR B N 1
ATOM 8708 C CA . TYR B 1 513 ? 93.783 -106.451 -30.199 0.50 52.77 513 TYR B CA 1
ATOM 8709 C C . TYR B 1 513 ? 94.640 -107.438 -30.986 0.50 52.08 513 TYR B C 1
ATOM 8710 O O . TYR B 1 513 ? 94.894 -108.550 -30.513 0.50 58.10 513 TYR B O 1
ATOM 8719 N N . LEU B 1 514 ? 95.089 -107.052 -32.183 0.50 48.74 514 LEU B N 1
ATOM 8720 C CA . LEU B 1 514 ? 95.956 -107.901 -32.989 0.50 53.17 514 LEU B CA 1
ATOM 8721 C C . LEU B 1 514 ? 97.410 -107.863 -32.554 0.50 53.34 514 LEU B C 1
ATOM 8722 O O . LEU B 1 514 ? 98.198 -108.691 -33.024 0.50 59.00 514 LEU B O 1
ATOM 8727 N N . GLN B 1 515 ? 97.798 -106.925 -31.695 0.50 44.86 515 GLN B N 1
ATOM 8728 C CA . GLN B 1 515 ? 99.097 -107.049 -31.051 0.50 48.65 515 GLN B CA 1
ATOM 8729 C C . GLN B 1 515 ? 99.023 -108.075 -29.932 0.50 54.19 515 GLN B C 1
ATOM 8730 O O . GLN B 1 515 ? 99.739 -109.084 -29.945 0.50 52.22 515 GLN B O 1
ATOM 8736 N N . ALA B 1 516 ? 98.117 -107.851 -28.976 0.50 49.37 516 ALA B N 1
ATOM 8737 C CA . ALA B 1 516 ? 97.899 -108.805 -27.900 0.50 41.91 516 ALA B CA 1
ATOM 8738 C C . ALA B 1 516 ? 97.684 -110.214 -28.431 0.50 55.29 516 ALA B C 1
ATOM 8739 O O . ALA B 1 516 ? 98.064 -111.190 -27.774 0.50 65.47 516 ALA B O 1
ATOM 8741 N N . GLN B 1 517 ? 97.097 -110.340 -29.623 0.50 55.21 517 GLN B N 1
ATOM 8742 C CA . GLN B 1 517 ? 96.791 -111.657 -30.168 0.50 59.81 517 GLN B CA 1
ATOM 8743 C C . GLN B 1 517 ? 98.054 -112.473 -30.413 0.50 61.36 517 GLN B C 1
ATOM 8744 O O . GLN B 1 517 ? 98.046 -113.697 -30.234 0.50 63.40 517 GLN B O 1
ATOM 8750 N N . ARG B 1 518 ? 99.142 -111.824 -30.818 0.00 58.65 518 ARG B N 1
ATOM 8751 C CA . ARG B 1 518 ? 100.383 -112.514 -31.135 0.00 59.16 518 ARG B CA 1
ATOM 8752 C C . ARG B 1 518 ? 101.374 -112.509 -29.976 0.00 58.57 518 ARG B C 1
ATOM 8753 O O . ARG B 1 518 ? 102.580 -112.639 -30.203 0.00 58.81 518 ARG B O 1
ATOM 8761 N N . CYS B 1 519 ? 100.894 -112.366 -28.741 0.50 58.54 519 CYS B N 1
ATOM 8762 C CA . CYS B 1 519 ? 101.746 -112.583 -27.576 0.50 57.81 519 CYS B CA 1
ATOM 8763 C C . CYS B 1 519 ? 100.950 -113.232 -26.446 0.50 53.79 519 CYS B C 1
ATOM 8764 O O . CYS B 1 519 ? 101.060 -112.851 -25.277 0.50 44.39 519 CYS B O 1
ATOM 8767 N N . GLY B 1 520 ? 100.157 -114.249 -26.782 0.50 62.28 520 GLY B N 1
ATOM 8768 C CA . GLY B 1 520 ? 99.564 -115.080 -25.750 0.50 56.65 520 GLY B CA 1
ATOM 8769 C C . GLY B 1 520 ? 100.585 -115.902 -24.981 0.50 55.45 520 GLY B C 1
ATOM 8770 O O . GLY B 1 520 ? 100.411 -116.144 -23.786 0.50 61.62 520 GLY B O 1
ATOM 8771 N N . GLU B 1 521 ? 101.653 -116.344 -25.650 0.50 65.93 521 GLU B N 1
ATOM 8772 C CA . GLU B 1 521 ? 102.705 -117.104 -24.974 0.50 62.13 521 GLU B CA 1
ATOM 8773 C C . GLU B 1 521 ? 103.446 -116.252 -23.946 0.50 64.42 521 GLU B C 1
ATOM 8774 O O . GLU B 1 521 ? 103.779 -116.733 -22.857 0.50 63.62 521 GLU B O 1
ATOM 8780 N N . ASN B 1 522 ? 103.709 -114.987 -24.265 0.50 55.89 522 ASN B N 1
ATOM 8781 C CA . ASN B 1 522 ? 104.392 -114.072 -23.362 0.50 47.49 522 ASN B CA 1
ATOM 8782 C C . ASN B 1 522 ? 103.446 -113.391 -22.366 0.50 48.97 522 ASN B C 1
ATOM 8783 O O . ASN B 1 522 ? 103.827 -112.383 -21.755 0.50 51.04 522 ASN B O 1
ATOM 8788 N N . ALA B 1 523 ? 102.240 -113.913 -22.172 0.50 42.74 523 ALA B N 1
ATOM 8789 C CA . ALA B 1 523 ? 101.200 -113.148 -21.497 0.50 44.21 523 ALA B CA 1
ATOM 8790 C C . ALA B 1 523 ? 101.543 -112.886 -20.034 0.50 29.87 523 ALA B C 1
ATOM 8791 O O . ALA B 1 523 ? 102.131 -113.721 -19.347 0.50 36.17 523 ALA B O 1
ATOM 8793 N N . ILE B 1 524 ? 101.143 -111.718 -19.552 0.50 34.75 524 ILE B N 1
ATOM 8794 C CA . ILE B 1 524 ? 101.276 -111.361 -18.142 0.50 44.84 524 ILE B CA 1
ATOM 8795 C C . ILE B 1 524 ? 99.956 -111.663 -17.438 0.50 42.13 524 ILE B C 1
ATOM 8796 O O . ILE B 1 524 ? 98.914 -111.103 -17.797 0.50 44.84 524 ILE B O 1
ATOM 8801 N N . VAL B 1 525 ? 99.986 -112.518 -16.420 0.50 34.76 525 VAL B N 1
ATOM 8802 C CA . VAL B 1 525 ? 98.808 -112.806 -15.605 0.50 32.03 525 VAL B CA 1
ATOM 8803 C C . VAL B 1 525 ? 99.030 -112.215 -14.229 0.50 29.67 525 VAL B C 1
ATOM 8804 O O . VAL B 1 525 ? 100.027 -112.530 -13.574 0.50 52.65 525 VAL B O 1
ATOM 8808 N N . LEU B 1 526 ? 98.106 -111.372 -13.786 0.50 32.53 526 LEU B N 1
ATOM 8809 C CA . LEU B 1 526 ? 98.204 -110.767 -12.458 0.50 40.83 526 LEU B CA 1
ATOM 8810 C C . LEU B 1 526 ? 97.785 -111.782 -11.402 0.50 42.41 526 LEU B C 1
ATOM 8811 O O . LEU B 1 526 ? 96.611 -112.162 -11.314 0.50 40.62 526 LEU B O 1
ATOM 8816 N N . SER B 1 527 ? 98.748 -112.198 -10.588 0.50 54.08 527 SER B N 1
ATOM 8817 C CA . SER B 1 527 ? 98.543 -113.161 -9.519 0.50 55.67 527 SER B CA 1
ATOM 8818 C C . SER B 1 527 ? 99.340 -112.635 -8.330 0.50 55.27 527 SER B C 1
ATOM 8819 O O . SER B 1 527 ? 99.941 -111.558 -8.393 0.50 60.23 527 SER B O 1
ATOM 8822 N N . TRP B 1 528 ? 99.312 -113.373 -7.221 0.50 52.69 528 TRP B N 1
ATOM 8823 C CA . TRP B 1 528 ? 100.311 -113.167 -6.177 0.50 51.13 528 TRP B CA 1
ATOM 8824 C C . TRP B 1 528 ? 101.745 -113.354 -6.655 0.50 58.35 528 TRP B C 1
ATOM 8825 O O . TRP B 1 528 ? 102.625 -112.554 -6.311 0.50 48.22 528 TRP B O 1
ATOM 8836 N N . ASP B 1 529 ? 101.986 -114.383 -7.477 0.50 51.95 529 ASP B N 1
ATOM 8837 C CA . ASP B 1 529 ? 103.310 -114.599 -8.055 0.50 50.32 529 ASP B CA 1
ATOM 8838 C C . ASP B 1 529 ? 103.839 -113.336 -8.730 0.50 54.59 529 ASP B C 1
ATOM 8839 O O . ASP B 1 529 ? 105.057 -113.125 -8.798 0.50 66.30 529 ASP B O 1
ATOM 8844 N N . THR B 1 530 ? 102.938 -112.488 -9.234 0.50 61.72 530 THR B N 1
ATOM 8845 C CA . THR B 1 530 ? 103.299 -111.193 -9.809 0.50 54.62 530 THR B CA 1
ATOM 8846 C C . THR B 1 530 ? 104.136 -110.354 -8.850 0.50 38.37 530 THR B C 1
ATOM 8847 O O . THR B 1 530 ? 104.874 -109.466 -9.283 0.50 39.99 530 THR B O 1
ATOM 8851 N N . GLN B 1 531 ? 104.067 -110.638 -7.560 0.50 39.01 531 GLN B N 1
ATOM 8852 C CA . GLN B 1 531 ? 104.542 -109.704 -6.556 0.50 55.44 531 GLN B CA 1
ATOM 8853 C C . GLN B 1 531 ? 105.960 -109.999 -6.091 0.50 50.61 531 GLN B C 1
ATOM 8854 O O . GLN B 1 531 ? 106.626 -109.098 -5.573 0.50 45.98 531 GLN B O 1
ATOM 8860 N N . VAL B 1 532 ? 106.453 -111.214 -6.301 0.50 48.90 532 VAL B N 1
ATOM 8861 C CA . VAL B 1 532 ? 107.680 -111.657 -5.658 0.50 56.96 532 VAL B CA 1
ATOM 8862 C C . VAL B 1 532 ? 108.752 -111.897 -6.709 0.50 57.36 532 VAL B C 1
ATOM 8863 O O . VAL B 1 532 ? 108.454 -112.248 -7.858 0.50 46.62 532 VAL B O 1
ATOM 8867 N N . ILE B 1 533 ? 110.011 -111.707 -6.295 0.50 55.55 533 ILE B N 1
ATOM 8868 C CA . ILE B 1 533 ? 111.188 -112.068 -7.082 0.50 51.41 533 ILE B CA 1
ATOM 8869 C C . ILE B 1 533 ? 111.879 -113.230 -6.387 0.50 61.04 533 ILE B C 1
ATOM 8870 O O . ILE B 1 533 ? 112.117 -113.178 -5.173 0.50 56.18 533 ILE B O 1
ATOM 8875 N N . ARG B 1 534 ? 112.206 -114.274 -7.157 0.50 62.53 534 ARG B N 1
ATOM 8876 C CA . ARG B 1 534 ? 112.934 -115.436 -6.651 0.50 57.91 534 ARG B CA 1
ATOM 8877 C C . ARG B 1 534 ? 114.364 -115.422 -7.168 0.50 55.89 534 ARG B C 1
ATOM 8878 O O . ARG B 1 534 ? 114.564 -115.411 -8.392 0.50 65.77 534 ARG B O 1
ATOM 8886 N N . PRO B 1 535 ? 115.380 -115.427 -6.299 0.50 46.85 535 PRO B N 1
ATOM 8887 C CA . PRO B 1 535 ? 116.765 -115.383 -6.787 0.50 56.76 535 PRO B CA 1
ATOM 8888 C C . PRO B 1 535 ? 117.070 -116.572 -7.679 0.50 58.33 535 PRO B C 1
ATOM 8889 O O . PRO B 1 535 ? 116.433 -117.621 -7.587 0.50 67.90 535 PRO B O 1
ATOM 8893 N N . VAL B 1 536 ? 118.048 -116.397 -8.560 0.50 53.31 536 VAL B N 1
ATOM 8894 C CA . VAL B 1 536 ? 118.439 -117.477 -9.449 0.50 54.11 536 VAL B CA 1
ATOM 8895 C C . VAL B 1 536 ? 119.849 -117.945 -9.104 0.50 58.25 536 VAL B C 1
ATOM 8896 O O . VAL B 1 536 ? 120.799 -117.705 -9.848 0.50 58.42 536 VAL B O 1
ATOM 8900 N N . GLU B 1 565 ? 115.196 -117.352 -37.480 0.50 99.46 565 GLU B N 1
ATOM 8901 C CA . GLU B 1 565 ? 114.756 -116.261 -36.614 0.50 94.51 565 GLU B CA 1
ATOM 8902 C C . GLU B 1 565 ? 115.259 -114.908 -37.129 0.50 88.66 565 GLU B C 1
ATOM 8903 O O . GLU B 1 565 ? 114.615 -113.871 -36.928 0.50 84.02 565 GLU B O 1
ATOM 8909 N N . LEU B 1 566 ? 116.419 -114.931 -37.788 0.50 78.16 566 LEU B N 1
ATOM 8910 C CA . LEU B 1 566 ? 116.882 -113.758 -38.519 0.50 71.47 566 LEU B CA 1
ATOM 8911 C C . LEU B 1 566 ? 115.839 -113.326 -39.547 0.50 84.40 566 LEU B C 1
ATOM 8912 O O . LEU B 1 566 ? 115.354 -112.189 -39.524 0.50 81.93 566 LEU B O 1
ATOM 8917 N N . MET B 1 567 ? 115.464 -114.247 -40.445 0.50 76.14 567 MET B N 1
ATOM 8918 C CA . MET B 1 567 ? 114.507 -113.927 -41.500 0.50 77.93 567 MET B CA 1
ATOM 8919 C C . MET B 1 567 ? 113.177 -113.444 -40.942 0.50 74.82 567 MET B C 1
ATOM 8920 O O . MET B 1 567 ? 112.487 -112.657 -41.593 0.50 75.55 567 MET B O 1
ATOM 8925 N N . SER B 1 568 ? 112.795 -113.907 -39.753 0.50 68.39 568 SER B N 1
ATOM 8926 C CA . SER B 1 568 ? 111.530 -113.481 -39.164 0.50 85.01 568 SER B CA 1
ATOM 8927 C C . SER B 1 568 ? 111.467 -111.962 -39.045 0.50 87.81 568 SER B C 1
ATOM 8928 O O . SER B 1 568 ? 110.588 -111.310 -39.624 0.50 77.75 568 SER B O 1
ATOM 8931 N N . GLN B 1 569 ? 112.412 -111.376 -38.305 0.50 92.03 569 GLN B N 1
ATOM 8932 C CA . GLN B 1 569 ? 112.365 -109.946 -38.035 0.50 88.22 569 GLN B CA 1
ATOM 8933 C C . GLN B 1 569 ? 112.686 -109.103 -39.266 0.50 85.03 569 GLN B C 1
ATOM 8934 O O . GLN B 1 569 ? 112.227 -107.958 -39.347 0.50 82.72 569 GLN B O 1
ATOM 8940 N N . THR B 1 570 ? 113.436 -109.638 -40.233 0.50 75.61 570 THR B N 1
ATOM 8941 C CA . THR B 1 570 ? 113.508 -108.979 -41.534 0.50 70.84 570 THR B CA 1
ATOM 8942 C C . THR B 1 570 ? 112.112 -108.872 -42.146 0.50 80.38 570 THR B C 1
ATOM 8943 O O . THR B 1 570 ? 111.696 -107.792 -42.584 0.50 74.35 570 THR B O 1
ATOM 8947 N N . LEU B 1 571 ? 111.356 -109.982 -42.146 0.50 88.20 571 LEU B N 1
ATOM 8948 C CA . LEU B 1 571 ? 109.984 -109.958 -42.651 0.50 84.97 571 LEU B CA 1
ATOM 8949 C C . LEU B 1 571 ? 109.045 -109.178 -41.749 0.50 82.40 571 LEU B C 1
ATOM 8950 O O . LEU B 1 571 ? 107.983 -108.752 -42.209 0.50 85.54 571 LEU B O 1
ATOM 8955 N N . LYS B 1 572 ? 109.393 -109.002 -40.474 0.50 77.84 572 LYS B N 1
ATOM 8956 C CA . LYS B 1 572 ? 108.505 -108.267 -39.580 0.50 90.64 572 LYS B CA 1
ATOM 8957 C C . LYS B 1 572 ? 108.491 -106.777 -39.909 0.50 90.82 572 LYS B C 1
ATOM 8958 O O . LYS B 1 572 ? 107.494 -106.093 -39.640 0.50 84.75 572 LYS B O 1
ATOM 8964 N N . LEU B 1 573 ? 109.581 -106.265 -40.492 0.50 95.19 573 LEU B N 1
ATOM 8965 C CA . LEU B 1 573 ? 109.682 -104.895 -40.990 0.50 83.49 573 LEU B CA 1
ATOM 8966 C C . LEU B 1 573 ? 109.559 -104.778 -42.501 0.50 85.97 573 LEU B C 1
ATOM 8967 O O . LEU B 1 573 ? 108.809 -103.933 -43.000 0.50 91.55 573 LEU B O 1
ATOM 8972 N N . ASP B 1 574 ? 110.294 -105.607 -43.238 0.50 84.98 574 ASP B N 1
ATOM 8973 C CA . ASP B 1 574 ? 110.196 -105.590 -44.689 0.50 94.74 574 ASP B CA 1
ATOM 8974 C C . ASP B 1 574 ? 108.949 -106.372 -45.105 0.50 102.46 574 ASP B C 1
ATOM 8975 O O . ASP B 1 574 ? 108.250 -106.987 -44.293 0.50 94.46 574 ASP B O 1
ATOM 8980 N N . VAL B 1 575 ? 108.680 -106.341 -46.393 0.50 98.35 575 VAL B N 1
ATOM 8981 C CA . VAL B 1 575 ? 107.573 -107.082 -46.974 0.50 103.62 575 VAL B CA 1
ATOM 8982 C C . VAL B 1 575 ? 108.128 -108.391 -47.520 0.50 99.47 575 VAL B C 1
ATOM 8983 O O . VAL B 1 575 ? 109.309 -108.487 -47.875 0.50 81.30 575 VAL B O 1
ATOM 8987 N N . GLY B 1 576 ? 107.285 -109.419 -47.548 0.50 104.91 576 GLY B N 1
ATOM 8988 C CA . GLY B 1 576 ? 107.609 -110.674 -48.200 0.50 95.82 576 GLY B CA 1
ATOM 8989 C C . GLY B 1 576 ? 107.732 -111.824 -47.215 0.50 97.19 576 GLY B C 1
ATOM 8990 O O . GLY B 1 576 ? 107.622 -111.666 -45.999 0.50 99.20 576 GLY B O 1
ATOM 8991 N N . GLN B 1 577 ? 107.960 -113.009 -47.787 0.50 106.20 577 GLN B N 1
ATOM 8992 C CA . GLN B 1 577 ? 108.180 -114.216 -47.001 0.50 103.13 577 GLN B CA 1
ATOM 8993 C C . GLN B 1 577 ? 109.406 -114.982 -47.484 0.50 95.72 577 GLN B C 1
ATOM 8994 O O . GLN B 1 577 ? 110.249 -115.375 -46.673 0.50 96.92 577 GLN B O 1
ATOM 9000 N N . ILE B 1 578 ? 109.516 -115.216 -48.789 0.50 80.08 578 ILE B N 1
ATOM 9001 C CA . ILE B 1 578 ? 110.707 -115.858 -49.339 0.50 85.46 578 ILE B CA 1
ATOM 9002 C C . ILE B 1 578 ? 111.768 -114.793 -49.588 0.50 97.85 578 ILE B C 1
ATOM 9003 O O . ILE B 1 578 ? 111.569 -113.873 -50.389 0.50 82.57 578 ILE B O 1
ATOM 9008 N N . THR B 1 579 ? 112.902 -114.919 -48.899 0.50 102.65 579 THR B N 1
ATOM 9009 C CA . THR B 1 579 ? 114.037 -114.012 -49.045 0.50 88.49 579 THR B CA 1
ATOM 9010 C C . THR B 1 579 ? 115.295 -114.863 -49.166 0.50 92.70 579 THR B C 1
ATOM 9011 O O . THR B 1 579 ? 115.655 -115.578 -48.226 0.50 105.77 579 THR B O 1
ATOM 9015 N N . ALA B 1 580 ? 115.961 -114.797 -50.316 0.00 93.48 580 ALA B N 1
ATOM 9016 C CA . ALA B 1 580 ? 117.175 -115.581 -50.510 0.00 94.16 580 ALA B CA 1
ATOM 9017 C C . ALA B 1 580 ? 118.264 -115.117 -49.551 0.00 94.11 580 ALA B C 1
ATOM 9018 O O . ALA B 1 580 ? 118.543 -113.919 -49.439 0.00 94.16 580 ALA B O 1
ATOM 9020 N N . ASP B 1 581 ? 118.876 -116.072 -48.851 0.00 94.61 581 ASP B N 1
ATOM 9021 C CA . ASP B 1 581 ? 119.907 -115.763 -47.867 0.00 94.71 581 ASP B CA 1
ATOM 9022 C C . ASP B 1 581 ? 121.275 -115.527 -48.492 0.00 94.86 581 ASP B C 1
ATOM 9023 O O . ASP B 1 581 ? 122.233 -115.255 -47.761 0.00 96.28 581 ASP B O 1
ATOM 9028 N N . ARG B 1 582 ? 121.392 -115.627 -49.816 0.50 86.66 582 ARG B N 1
ATOM 9029 C CA . ARG B 1 582 ? 122.651 -115.416 -50.516 0.50 91.87 582 ARG B CA 1
ATOM 9030 C C . ARG B 1 582 ? 122.673 -114.124 -51.325 0.50 96.82 582 ARG B C 1
ATOM 9031 O O . ARG B 1 582 ? 123.550 -113.958 -52.180 0.50 99.60 582 ARG B O 1
ATOM 9039 N N . HIS B 1 583 ? 121.730 -113.213 -51.096 0.50 96.55 583 HIS B N 1
ATOM 9040 C CA . HIS B 1 583 ? 121.753 -111.911 -51.746 0.50 96.35 583 HIS B CA 1
ATOM 9041 C C . HIS B 1 583 ? 121.620 -110.805 -50.708 0.50 98.53 583 HIS B C 1
ATOM 9042 O O . HIS B 1 583 ? 121.207 -111.036 -49.566 0.50 94.57 583 HIS B O 1
ATOM 9049 N N . LEU B 1 584 ? 121.989 -109.587 -51.089 0.50 96.01 584 LEU B N 1
ATOM 9050 C CA . LEU B 1 584 ? 121.964 -108.480 -50.138 0.50 97.06 584 LEU B CA 1
ATOM 9051 C C . LEU B 1 584 ? 120.843 -107.483 -50.338 0.50 98.05 584 LEU B C 1
ATOM 9052 O O . LEU B 1 584 ? 120.123 -107.553 -51.331 0.50 103.74 584 LEU B O 1
ATOM 9057 N N . SER B 1 585 ? 120.690 -106.554 -49.398 0.50 88.03 585 SER B N 1
ATOM 9058 C CA . SER B 1 585 ? 119.666 -105.524 -49.534 0.50 83.96 585 SER B CA 1
ATOM 9059 C C . SER B 1 585 ? 118.367 -106.119 -50.030 0.50 93.54 585 SER B C 1
ATOM 9060 O O . SER B 1 585 ? 117.840 -105.696 -51.058 0.50 85.53 585 SER B O 1
ATOM 9063 N N . ASP B 1 586 ? 117.842 -107.096 -49.301 0.50 89.32 586 ASP B N 1
ATOM 9064 C CA . ASP B 1 586 ? 116.618 -107.764 -49.723 0.50 78.83 586 ASP B CA 1
ATOM 9065 C C . ASP B 1 586 ? 115.520 -106.755 -49.985 0.50 78.35 586 ASP B C 1
ATOM 9066 O O . ASP B 1 586 ? 114.713 -106.930 -50.892 0.50 78.30 586 ASP B O 1
ATOM 9071 N N . TYR B 1 587 ? 115.485 -105.696 -49.194 0.50 79.41 587 TYR B N 1
ATOM 9072 C CA . TYR B 1 587 ? 114.454 -104.692 -49.352 0.50 81.56 587 TYR B CA 1
ATOM 9073 C C . TYR B 1 587 ? 115.061 -103.325 -49.176 0.50 70.24 587 TYR B C 1
ATOM 9074 O O . TYR B 1 587 ? 116.270 -103.157 -49.304 0.50 78.53 587 TYR B O 1
ATOM 9083 N N . GLY B 1 588 ? 114.229 -102.339 -48.876 0.50 65.95 588 GLY B N 1
ATOM 9084 C CA . GLY B 1 588 ? 114.757 -101.017 -48.631 0.50 60.19 588 GLY B CA 1
ATOM 9085 C C . GLY B 1 588 ? 115.057 -100.851 -47.165 0.50 68.11 588 GLY B C 1
ATOM 9086 O O . GLY B 1 588 ? 114.174 -100.519 -46.377 0.50 73.09 588 GLY B O 1
ATOM 9087 N N . PHE B 1 589 ? 116.304 -101.087 -46.790 0.50 54.21 589 PHE B N 1
ATOM 9088 C CA . PHE B 1 589 ? 116.668 -100.985 -45.394 0.50 56.53 589 PHE B CA 1
ATOM 9089 C C . PHE B 1 589 ? 117.097 -99.565 -45.087 0.50 60.10 589 PHE B C 1
ATOM 9090 O O . PHE B 1 589 ? 118.279 -99.242 -45.162 0.50 83.09 589 PHE B O 1
ATOM 9098 N N . SER B 1 590 ? 116.141 -98.710 -44.748 0.50 50.93 590 SER B N 1
ATOM 9099 C CA . SER B 1 590 ? 116.441 -97.326 -44.412 0.50 52.71 590 SER B CA 1
ATOM 9100 C C . SER B 1 590 ? 117.239 -97.266 -43.113 0.50 49.86 590 SER B C 1
ATOM 9101 O O . SER B 1 590 ? 117.526 -98.281 -42.475 0.50 38.19 590 SER B O 1
ATOM 9104 N N . SER B 1 591 ? 117.613 -96.052 -42.720 0.50 51.53 591 SER B N 1
ATOM 9105 C CA . SER B 1 591 ? 118.177 -95.876 -41.391 0.50 48.52 591 SER B CA 1
ATOM 9106 C C . SER B 1 591 ? 117.196 -96.336 -40.332 0.50 54.03 591 SER B C 1
ATOM 9107 O O . SER B 1 591 ? 117.608 -96.886 -39.306 0.50 55.04 591 SER B O 1
ATOM 9110 N N . VAL B 1 592 ? 115.897 -96.170 -40.599 0.50 58.38 592 VAL B N 1
ATOM 9111 C CA . VAL B 1 592 ? 114.853 -96.483 -39.626 0.50 51.60 592 VAL B CA 1
ATOM 9112 C C . VAL B 1 592 ? 114.655 -97.989 -39.487 0.50 45.37 592 VAL B C 1
ATOM 9113 O O . VAL B 1 592 ? 114.640 -98.521 -38.371 0.50 52.09 592 VAL B O 1
ATOM 9117 N N . THR B 1 593 ? 114.493 -98.699 -40.607 0.50 50.51 593 THR B N 1
ATOM 9118 C CA . THR B 1 593 ? 114.282 -100.144 -40.540 0.50 52.18 593 THR B CA 1
ATOM 9119 C C . THR B 1 593 ? 115.576 -100.914 -40.307 0.50 52.74 593 THR B C 1
ATOM 9120 O O . THR B 1 593 ? 115.527 -102.040 -39.802 0.50 60.81 593 THR B O 1
ATOM 9124 N N . LEU B 1 594 ? 116.732 -100.350 -40.677 0.50 52.38 594 LEU B N 1
ATOM 9125 C CA . LEU B 1 594 ? 117.998 -101.027 -40.392 0.50 53.83 594 LEU B CA 1
ATOM 9126 C C . LEU B 1 594 ? 118.346 -100.935 -38.911 0.50 56.29 594 LEU B C 1
ATOM 9127 O O . LEU B 1 594 ? 118.807 -101.914 -38.309 0.50 43.65 594 LEU B O 1
ATOM 9132 N N . THR B 1 595 ? 118.161 -99.752 -38.319 0.50 63.53 595 THR B N 1
ATOM 9133 C CA . THR B 1 595 ? 118.240 -99.632 -36.869 0.50 55.69 595 THR B CA 1
ATOM 9134 C C . THR B 1 595 ? 117.207 -100.522 -36.205 0.50 56.92 595 THR B C 1
ATOM 9135 O O . THR B 1 595 ? 117.501 -101.191 -35.207 0.50 62.72 595 THR B O 1
ATOM 9139 N N . ALA B 1 596 ? 115.995 -100.568 -36.769 0.50 58.55 596 ALA B N 1
ATOM 9140 C CA . ALA B 1 596 ? 114.923 -101.367 -36.186 0.50 47.01 596 ALA B CA 1
ATOM 9141 C C . ALA B 1 596 ? 115.226 -102.856 -36.268 0.50 52.31 596 ALA B C 1
ATOM 9142 O O . ALA B 1 596 ? 114.956 -103.596 -35.320 0.50 67.77 596 ALA B O 1
ATOM 9144 N N . PHE B 1 597 ? 115.780 -103.320 -37.389 0.50 52.42 597 PHE B N 1
ATOM 9145 C CA . PHE B 1 597 ? 116.176 -104.721 -37.467 0.50 48.60 597 PHE B CA 1
ATOM 9146 C C . PHE B 1 597 ? 117.292 -105.038 -36.485 0.50 60.50 597 PHE B C 1
ATOM 9147 O O . PHE B 1 597 ? 117.252 -106.070 -35.805 0.50 64.38 597 PHE B O 1
ATOM 9155 N N . SER B 1 598 ? 118.301 -104.168 -36.395 0.50 67.76 598 SER B N 1
ATOM 9156 C CA . SER B 1 598 ? 119.411 -104.444 -35.488 0.50 66.93 598 SER B CA 1
ATOM 9157 C C . SER B 1 598 ? 118.977 -104.339 -34.034 0.50 61.05 598 SER B C 1
ATOM 9158 O O . SER B 1 598 ? 119.571 -104.991 -33.169 0.50 71.97 598 SER B O 1
ATOM 9161 N N . ARG B 1 599 ? 117.949 -103.539 -33.747 0.50 49.83 599 ARG B N 1
ATOM 9162 C CA . ARG B 1 599 ? 117.421 -103.474 -32.392 0.50 58.65 599 ARG B CA 1
ATOM 9163 C C . ARG B 1 599 ? 116.564 -104.685 -32.043 0.50 75.19 599 ARG B C 1
ATOM 9164 O O . ARG B 1 599 ? 116.446 -105.027 -30.863 0.50 79.60 599 ARG B O 1
ATOM 9172 N N . LYS B 1 600 ? 115.974 -105.346 -33.029 0.00 69.18 600 LYS B N 1
ATOM 9173 C CA . LYS B 1 600 ? 115.217 -106.555 -32.744 0.00 72.38 600 LYS B CA 1
ATOM 9174 C C . LYS B 1 600 ? 116.105 -107.747 -32.406 0.00 74.98 600 LYS B C 1
ATOM 9175 O O . LYS B 1 600 ? 115.582 -108.813 -32.067 0.00 77.56 600 LYS B O 1
ATOM 9181 N N . ILE B 1 601 ? 117.424 -107.600 -32.501 0.50 73.03 601 ILE B N 1
ATOM 9182 C CA . ILE B 1 601 ? 118.333 -108.686 -32.194 0.50 75.48 601 ILE B CA 1
ATOM 9183 C C . ILE B 1 601 ? 119.019 -108.515 -30.841 0.50 80.52 601 ILE B C 1
ATOM 9184 O O . ILE B 1 601 ? 119.238 -109.514 -30.147 0.50 83.75 601 ILE B O 1
ATOM 9189 N N . THR B 1 602 ? 119.319 -107.281 -30.422 0.50 79.18 602 THR B N 1
ATOM 9190 C CA . THR B 1 602 ? 120.005 -107.079 -29.150 0.50 84.40 602 THR B CA 1
ATOM 9191 C C . THR B 1 602 ? 119.142 -107.456 -27.951 0.50 86.12 602 THR B C 1
ATOM 9192 O O . THR B 1 602 ? 119.681 -107.670 -26.862 0.50 81.28 602 THR B O 1
ATOM 9196 N N . ASP B 1 603 ? 117.822 -107.527 -28.117 0.50 88.73 603 ASP B N 1
ATOM 9197 C CA . ASP B 1 603 ? 116.928 -108.020 -27.076 0.50 85.38 603 ASP B CA 1
ATOM 9198 C C . ASP B 1 603 ? 116.392 -109.415 -27.367 0.50 89.09 603 ASP B C 1
ATOM 9199 O O . ASP B 1 603 ? 115.556 -109.915 -26.609 0.50 94.54 603 ASP B O 1
ATOM 9204 N N . GLU B 1 604 ? 116.854 -110.056 -28.444 0.50 88.50 604 GLU B N 1
ATOM 9205 C CA . GLU B 1 604 ? 116.491 -111.431 -28.774 0.50 88.08 604 GLU B CA 1
ATOM 9206 C C . GLU B 1 604 ? 117.618 -112.405 -28.440 0.50 95.52 604 GLU B C 1
ATOM 9207 O O . GLU B 1 604 ? 117.415 -113.366 -27.693 0.50 93.39 604 GLU B O 1
ATOM 9213 N N . TYR B 1 605 ? 118.807 -112.177 -28.996 0.50 97.79 605 TYR B N 1
ATOM 9214 C CA . TYR B 1 605 ? 119.984 -112.961 -28.664 0.50 90.52 605 TYR B CA 1
ATOM 9215 C C . TYR B 1 605 ? 120.915 -112.250 -27.695 0.50 87.13 605 TYR B C 1
ATOM 9216 O O . TYR B 1 605 ? 121.954 -112.813 -27.338 0.50 87.21 605 TYR B O 1
ATOM 9225 N N . ASN B 1 606 ? 120.568 -111.035 -27.269 0.50 85.87 606 ASN B N 1
ATOM 9226 C CA . ASN B 1 606 ? 121.404 -110.226 -26.379 0.50 91.01 606 ASN B CA 1
ATOM 9227 C C . ASN B 1 606 ? 122.829 -110.106 -26.915 0.50 91.93 606 ASN B C 1
ATOM 9228 O O . ASN B 1 606 ? 123.810 -110.385 -26.221 0.50 99.34 606 ASN B O 1
ATOM 9233 N N . ILE B 1 607 ? 122.940 -109.688 -28.175 0.50 85.76 607 ILE B N 1
ATOM 9234 C CA . ILE B 1 607 ? 124.228 -109.446 -28.810 0.50 77.66 607 ILE B CA 1
ATOM 9235 C C . ILE B 1 607 ? 124.152 -108.127 -29.561 0.50 80.16 607 ILE B C 1
ATOM 9236 O O . ILE B 1 607 ? 123.251 -107.927 -30.384 0.50 76.11 607 ILE B O 1
ATOM 9241 N N . ARG B 1 608 ? 125.087 -107.224 -29.261 0.50 85.62 608 ARG B N 1
ATOM 9242 C CA . ARG B 1 608 ? 125.145 -105.929 -29.924 0.50 74.60 608 ARG B CA 1
ATOM 9243 C C . ARG B 1 608 ? 125.837 -106.075 -31.273 0.50 70.53 608 ARG B C 1
ATOM 9244 O O . ARG B 1 608 ? 126.849 -106.773 -31.392 0.50 68.35 608 ARG B O 1
ATOM 9252 N N . LEU B 1 609 ? 125.284 -105.416 -32.291 0.50 69.03 609 LEU B N 1
ATOM 9253 C CA . LEU B 1 609 ? 125.864 -105.407 -33.633 0.50 64.65 609 LEU B CA 1
ATOM 9254 C C . LEU B 1 609 ? 126.720 -104.153 -33.786 0.50 57.70 609 LEU B C 1
ATOM 9255 O O . LEU B 1 609 ? 126.191 -103.033 -33.803 0.50 44.56 609 LEU B O 1
ATOM 9260 N N . GLN B 1 610 ? 128.041 -104.351 -33.897 0.50 46.54 610 GLN B N 1
ATOM 9261 C CA . GLN B 1 610 ? 129.036 -103.320 -34.185 0.50 48.82 610 GLN B CA 1
ATOM 9262 C C . GLN B 1 610 ? 128.654 -102.457 -35.387 0.50 58.22 610 GLN B C 1
ATOM 9263 O O . GLN B 1 610 ? 128.068 -102.970 -36.350 0.50 65.90 610 GLN B O 1
ATOM 9269 N N . PRO B 1 611 ? 128.960 -101.155 -35.389 0.50 42.46 611 PRO B N 1
ATOM 9270 C CA . PRO B 1 611 ? 128.592 -100.324 -36.547 0.50 40.20 611 PRO B CA 1
ATOM 9271 C C . PRO B 1 611 ? 129.121 -100.731 -37.923 0.50 34.22 611 PRO B C 1
ATOM 9272 O O . PRO B 1 611 ? 128.611 -100.216 -38.922 0.50 31.89 611 PRO B O 1
ATOM 9276 N N . PHE B 1 612 ? 130.085 -101.644 -38.023 0.50 30.80 612 PHE B N 1
ATOM 9277 C CA . PHE B 1 612 ? 130.597 -102.085 -39.314 0.50 27.92 612 PHE B CA 1
ATOM 9278 C C . PHE B 1 612 ? 130.077 -103.456 -39.735 0.50 38.61 612 PHE B C 1
ATOM 9279 O O . PHE B 1 612 ? 130.599 -104.029 -40.692 0.50 37.77 612 PHE B O 1
ATOM 9287 N N . VAL B 1 613 ? 129.074 -104.005 -39.049 0.50 42.64 613 VAL B N 1
ATOM 9288 C CA . VAL B 1 613 ? 128.724 -105.401 -39.303 0.50 45.31 613 VAL B CA 1
ATOM 9289 C C . VAL B 1 613 ? 128.063 -105.576 -40.663 0.50 59.07 613 VAL B C 1
ATOM 9290 O O . VAL B 1 613 ? 128.206 -106.627 -41.295 0.50 73.39 613 VAL B O 1
ATOM 9294 N N . PHE B 1 614 ? 127.332 -104.574 -41.143 0.50 54.02 614 PHE B N 1
ATOM 9295 C CA . PHE B 1 614 ? 126.728 -104.710 -42.460 0.50 52.70 614 PHE B CA 1
ATOM 9296 C C . PHE B 1 614 ? 127.685 -104.351 -43.591 0.50 53.59 614 PHE B C 1
ATOM 9297 O O . PHE B 1 614 ? 127.501 -104.834 -44.713 0.50 71.33 614 PHE B O 1
ATOM 9305 N N . LEU B 1 615 ? 128.693 -103.517 -43.334 0.50 41.21 615 LEU B N 1
ATOM 9306 C CA . LEU B 1 615 ? 129.653 -103.186 -44.381 0.50 41.85 615 LEU B CA 1
ATOM 9307 C C . LEU B 1 615 ? 130.474 -104.398 -44.788 0.50 59.62 615 LEU B C 1
ATOM 9308 O O . LEU B 1 615 ? 130.853 -104.523 -45.959 0.50 62.31 615 LEU B O 1
ATOM 9313 N N . GLU B 1 616 ? 130.756 -105.297 -43.841 0.50 61.34 616 GLU B N 1
ATOM 9314 C CA . GLU B 1 616 ? 131.676 -106.402 -44.070 0.50 63.31 616 GLU B CA 1
ATOM 9315 C C . GLU B 1 616 ? 130.990 -107.747 -44.240 0.50 65.24 616 GLU B C 1
ATOM 9316 O O . GLU B 1 616 ? 131.609 -108.670 -44.777 0.50 78.08 616 GLU B O 1
ATOM 9322 N N . TYR B 1 617 ? 129.738 -107.886 -43.813 0.50 63.22 617 TYR B N 1
ATOM 9323 C CA . TYR B 1 617 ? 128.953 -109.094 -44.077 0.50 70.19 617 TYR B CA 1
ATOM 9324 C C . TYR B 1 617 ? 127.649 -108.681 -44.755 0.50 82.30 617 TYR B C 1
ATOM 9325 O O . TYR B 1 617 ? 126.698 -108.276 -44.079 0.50 72.02 617 TYR B O 1
ATOM 9334 N N . THR B 1 618 ? 127.591 -108.807 -46.086 0.50 88.70 618 THR B N 1
ATOM 9335 C CA . THR B 1 618 ? 126.489 -108.233 -46.854 0.50 83.74 618 THR B CA 1
ATOM 9336 C C . THR B 1 618 ? 125.261 -109.140 -46.965 0.50 88.90 618 THR B C 1
ATOM 9337 O O . THR B 1 618 ? 124.149 -108.740 -46.607 0.50 90.84 618 THR B O 1
ATOM 9341 N N . THR B 1 619 ? 125.438 -110.362 -47.462 0.50 93.93 619 THR B N 1
ATOM 9342 C CA . THR B 1 619 ? 124.308 -111.260 -47.648 0.50 91.50 619 THR B CA 1
ATOM 9343 C C . THR B 1 619 ? 123.981 -111.900 -46.303 0.50 95.62 619 THR B C 1
ATOM 9344 O O . THR B 1 619 ? 124.759 -111.826 -45.348 0.50 113.71 619 THR B O 1
ATOM 9348 N N . LEU B 1 620 ? 122.814 -112.548 -46.228 0.50 90.61 620 LEU B N 1
ATOM 9349 C CA . LEU B 1 620 ? 122.459 -113.234 -44.985 0.50 97.48 620 LEU B CA 1
ATOM 9350 C C . LEU B 1 620 ? 123.366 -114.430 -44.722 0.50 104.08 620 LEU B C 1
ATOM 9351 O O . LEU B 1 620 ? 123.608 -114.777 -43.558 0.50 96.37 620 LEU B O 1
ATOM 9356 N N . LYS B 1 621 ? 123.892 -115.055 -45.778 0.50 102.23 621 LYS B N 1
ATOM 9357 C CA . LYS B 1 621 ? 124.857 -116.128 -45.569 0.50 105.01 621 LYS B CA 1
ATOM 9358 C C . LYS B 1 621 ? 126.159 -115.589 -44.995 0.50 114.81 621 LYS B C 1
ATOM 9359 O O . LYS B 1 621 ? 126.806 -116.269 -44.189 0.50 123.01 621 LYS B O 1
ATOM 9365 N N . ALA B 1 622 ? 126.560 -114.379 -45.389 0.50 110.08 622 ALA B N 1
ATOM 9366 C CA . ALA B 1 622 ? 127.674 -113.731 -44.707 0.50 106.37 622 ALA B CA 1
ATOM 9367 C C . ALA B 1 622 ? 127.339 -113.487 -43.241 0.50 94.03 622 ALA B C 1
ATOM 9368 O O . ALA B 1 622 ? 128.193 -113.655 -42.363 0.50 95.60 622 ALA B O 1
ATOM 9370 N N . LEU B 1 623 ? 126.090 -113.112 -42.956 0.00 99.23 623 LEU B N 1
ATOM 9371 C CA . LEU B 1 623 ? 125.672 -112.925 -41.574 0.00 97.98 623 LEU B CA 1
ATOM 9372 C C . LEU B 1 623 ? 125.542 -114.250 -40.832 0.00 98.59 623 LEU B C 1
ATOM 9373 O O . LEU B 1 623 ? 125.557 -114.255 -39.596 0.00 95.38 623 LEU B O 1
ATOM 9378 N N . THR B 1 624 ? 125.430 -115.373 -41.550 0.50 96.86 624 THR B N 1
ATOM 9379 C CA . THR B 1 624 ? 125.311 -116.665 -40.875 0.50 107.20 624 THR B CA 1
ATOM 9380 C C . THR B 1 624 ? 126.543 -116.963 -40.031 0.50 99.03 624 THR B C 1
ATOM 9381 O O . THR B 1 624 ? 126.427 -117.375 -38.870 0.50 97.33 624 THR B O 1
ATOM 9385 N N . ASP B 1 625 ? 127.735 -116.771 -40.602 0.50 96.41 625 ASP B N 1
ATOM 9386 C CA . ASP B 1 625 ? 128.969 -116.965 -39.844 0.50 101.79 625 ASP B CA 1
ATOM 9387 C C . ASP B 1 625 ? 128.921 -116.207 -38.523 0.50 99.65 625 ASP B C 1
ATOM 9388 O O . ASP B 1 625 ? 129.001 -116.802 -37.442 0.50 98.29 625 ASP B O 1
ATOM 9393 N N . PHE B 1 626 ? 128.763 -114.892 -38.598 0.50 94.18 626 PHE B N 1
ATOM 9394 C CA . PHE B 1 626 ? 128.786 -114.049 -37.416 0.50 87.20 626 PHE B CA 1
ATOM 9395 C C . PHE B 1 626 ? 127.375 -113.839 -36.892 0.50 81.81 626 PHE B C 1
ATOM 9396 O O . PHE B 1 626 ? 127.186 -113.286 -35.816 0.50 78.73 626 PHE B O 1
#

Solvent-accessible surface area: 55081 Å² total

Nearest PDB structures (foldseek):
  8odw-assembly1_A  TM=1.002E+00  e=0.000E+00  Gynuella sunshinyii
  8odw-assembly2_B  TM=8.725E-01  e=2.288E-94  Gynuella sunshinyii
  8acs-assembly2_D  TM=7.844E-01  e=1.655E-21  Janthinobacterium svalbardensis
  8acs-assembly1_C  TM=8.010E-01  e=4.781E-21  Janthinobacterium svalbardensis
  8acs-assembly2_B  TM=7.588E-01  e=5.071E-21  Janthinobacterium svalbardensis

Radius of gyration: 37.38 Å; Cα contacts (8 Å, |Δi|>4): 2212; chains: 2; bounding box: 101×76×107 Å

B-factor: mean 50.23, std 21.21, range [3.78, 176.2]

InterPro domains:
  IPR000873 AMP-dependent synthetase/ligase domain [PF00501] (284-632)
  IPR000960 Flavin monooxygenase FMO [PR00370] (1492-1508)
  IPR000960 Flavin monooxygenase FMO [PR00370] (1516-1540)
  IPR000960 Flavin monooxygenase FMO [PR00370] (1590-1602)
  IPR000960 Flavin monooxygenase FMO [PR00370] (1621-1637)
  IPR000960 Flavin monooxygenase FMO [PR00370] (1677-1692)
  IPR000960 Flavin monooxygenase FMO [PR00370] (1794-1821)
  IPR000960 Flavin monooxygenase FMO [PR00370] (1856-1869)
  IPR001242 Condensation domain [PF00668] (18-263)
  IPR009081 Phosphopantetheine binding ACP domain [PF00550] (795-855)
  IPR009081 Phosphopantetheine binding ACP domain [PF00550] (2040-2106)
  IPR009081 Phosphopantetheine binding ACP domain [PF00550] (3025-3089)
  IPR009081 Phosphopantetheine binding ACP domain [PF00550] (4236-4301)
  IPR009081 Phosphopantetheine binding ACP domain [PS50075] (784-859)
  IPR009081 Phosphopantetheine binding ACP domain [PS50075] (2036-2110)
  IPR009081 Phosphopantetheine binding ACP domain [PS50075] (3012-3093)
  IPR009081 Phosphopantetheine binding ACP domain [PS50075] (4231-4305)
  IPR010071 Amino acid adenylation domain [TIGR01733] (304-704)
  IPR013968 Polyketide synthase-like, ketoreductase domain [PF08659] (3960-4153)
  IPR014030 Beta-ketoacyl synthase-like, N-terminal domain [PF00109] (880-1127)

Secondary structure (DSSP, 8-state):
----EEEEE--SHHHHHHHHHHHHTT-EEEEE-SSSSS-GGG---SS-SSS--TT-B-SS-HHHHS-TT-PPP-TT-SS-BHHHHHHHHHHHHHHTT-GGGEE-S--EEEEEEETTEEEEEESSSTT-EEEEESEEEE---SS-SB-----TTGGG--SEEEEGGG---GGGGTT-EEEEE--SHHHHHHHHHHTTT-SEEEEEESS--EEE-SEETTEETT---HHHHHS-STTHHHHHHHHHH-HHHHHHHHHTT-PPPHHHHHH---EEE-SSHHHHHHTTSSEEEES-EEEE-SS-EEETTT--EE----EEEE---B-GGGGG-TTTTS-HHHHEETTTEETT-TTEEETT-SSEEESS-HHHHHHHHHHHHHHHHTTS----TTGGG-B--TT-EEEHHHHHHHHHHHTT-S--TTT-HHHHHHHHTS---GGGGGSSSTT--TTHHHHHHHHHHHHT----HHHHHHHHHHHHHHH-HHHHHHHHHTTSS-HHHHHHHHHS-TT-----GGGGEE-----HHHHHHHHHHHHHHHHHHHT--GGG--SSSBGGGG---HHHHHHHHHHHHHHS-----TTHHHH--BHHHHHHHHHHHHHHS---/-EEEES--SHHHHHHHHHHHHTT-EEEEE-SSSSTT-TT--TT-B-SS-GGGSS-TTS---GGG-SS-BHHHHHHHHHHHHHHTT-GGGEE-S--EEEEPP-SSSEEEEE-----EEESEEE----S--SB-----TTGGG--SEEEETTS---STT-SS-EEEEE--SHHHHHHHHHHTTS-SEEEEE----EEE-SEETTEETT---HHHHTS-SS-THHHHTHHHH-HHHHHHHHTTT----HHHHHH---EEE-SSHHHHHHTTS-EE--S-EEEEETTEEEETTT--EEE--SEEEE---B-S---TT--HHHHEETTTEESS-TTSB-TT-SSEE-SS-SHHHHHHHHHHHHHHHTTS----HHHHT----SS-EE-HHHHHHHHHHHHT-S--SSSSHHHHHHHTTS---GGGGGSSSTT--TTHHHHHHHHHHHTTTS-S---SHHHHHHHHHHHHH-HHHHHHHHHTTSS-SHHHHHHGGGSTT----SSGGGEE----HHHHHHHHSS-S---TTSS--S---HHHHHHHHHHHHTTT-----TTHHHH--SHHHHHH-